Protein AF-A0A8K0JYG8-F1 (afdb_monomer)

Radius of gyration: 37.93 Å; Cα contacts (8 Å, |Δi|>4): 1061; chains: 1; bounding box: 87×97×103 Å

Nearest PDB structures (foldseek):
  8j07-assembly1_k9  TM=6.040E-01  e=5.364E-41  Homo sapiens
  8glv-assembly1_Mm  TM=6.211E-01  e=2.912E-38  Chlamydomonas reinhardtii
  8glv-assembly1_Kg  TM=6.007E-01  e=2.083E-37  Chlamydomonas reinhardtii
  8glv-assembly1_Co  TM=6.005E-01  e=2.002E-36  Chlamydomonas reinhardtii
  8j07-assembly1_g6  TM=5.928E-01  e=3.025E-34  Homo sapiens

Solvent-accessible surface area (backbone atoms only — not comparable to full-atom values): 57671 Å² total; per-residue (Å²): 107,70,72,56,52,54,50,32,30,58,68,30,38,74,46,74,40,72,54,57,40,62,57,55,68,72,56,52,59,55,47,35,57,55,52,50,50,52,52,51,24,58,76,68,69,42,63,48,39,79,54,93,93,36,83,38,61,38,38,85,68,37,42,83,45,75,42,68,79,74,58,86,74,69,56,55,88,39,46,80,75,54,70,78,46,53,72,78,52,85,89,79,89,85,86,76,81,73,54,65,86,75,38,68,74,61,46,60,53,45,54,46,49,73,70,73,43,80,93,57,93,84,68,63,77,49,70,57,51,52,51,51,36,53,50,43,29,54,52,52,51,52,51,41,49,74,70,64,52,66,82,77,97,80,78,95,67,92,65,76,50,75,68,55,47,44,51,51,29,46,48,68,76,44,54,46,56,46,51,79,71,44,43,57,54,48,53,52,54,49,47,72,72,47,86,61,79,87,71,82,66,62,78,61,82,72,88,40,76,64,32,52,51,52,43,52,52,50,35,59,74,73,57,55,74,93,58,93,86,72,60,77,83,63,63,100,59,58,73,48,80,44,80,43,51,71,40,42,49,57,67,49,56,37,64,25,44,64,45,87,84,83,66,46,80,45,78,9,50,55,46,49,48,49,49,55,61,62,71,47,61,84,79,45,30,40,38,40,36,36,50,36,74,55,45,51,82,63,57,60,72,42,48,48,38,51,38,98,73,26,30,45,74,47,93,90,69,53,71,50,70,60,64,92,45,55,46,82,44,78,48,55,92,62,61,90,57,45,23,66,72,59,56,55,50,51,90,62,74,62,84,55,75,89,76,59,58,67,65,59,60,50,52,34,58,52,71,78,51,89,80,53,77,66,52,56,55,49,40,72,71,44,48,58,60,54,51,53,44,44,70,75,74,46,47,54,55,61,56,86,44,73,46,71,67,32,52,50,50,40,26,50,64,56,52,65,89,62,68,95,44,75,56,56,46,52,52,23,46,48,54,25,53,40,25,45,30,28,75,72,40,31,53,52,52,47,54,66,52,41,75,51,46,57,55,38,55,58,45,52,70,61,72,64,81,79,47,75,65,59,54,52,48,43,69,68,42,48,55,55,50,52,49,42,45,73,75,73,41,56,52,76,65,69,87,86,64,38,70,65,53,44,49,49,40,26,50,65,46,56,68,68,79,65,85,47,73,67,53,48,45,51,20,45,42,56,20,49,28,69,47,32,40,74,72,44,25,53,54,47,44,53,51,51,31,57,79,70,71,56,80,84,76,86,88,81,87,81,90,83,84,82,87,90,70,61,79,47,91,88,75,79,55,76,61,86,85,87,65,74,92,75,53,69,77,74,54,18,41,78,44,79,51,99,90,41,42,29,38,33,50,67,91,49,88,66,40,72,48,57,40,78,45,63,80,74,64,76,54,48,100,84,61,49,41,42,69,58,42,32,51,42,38,40,72,76,65,37,33,49,70,46,98,86,60,45,65,35,36,54,47,55,70,45,83,46,76,38,72,87,67,52,86,82,50,35,80,68,57,76,70,57,57,67,53,54,40,76,52,86,66,75,72,86,79,84,80,50,72,70,57,49,50,47,54,52,50,57,56,48,49,50,60,52,56,66,48,55,69,78,50,57,83,60,72,85,47,101,53,52,69,64,51,50,52,51,51,51,50,54,51,50,51,51,52,50,53,51,48,40,63,70,53,47,69,74,49,86,49,69,69,57,38,51,50,51,54,48,52,53,29,51,50,31,35,75,79,66,71,44,53,62,55,70,65,71,46,64,61,53,45,64,35,67,55,58,69,60,35,63,71,40,61,64,58,76,50,97,83,20,66,70,67,40,85,39,46,51,70,63,46,52,52,53,51,53,52,27,46,58,53,41,40,72,80,44,78,74,77,86,73,81,92,46,75,66,52,58,53,48,28,43,57,50,40,48,43,58,40,32,60,42,28,59,50,76,61,72,69,71,87,88,73,49,65,71,56,30,51,54,38,36,29,54,42,50,68,36,48,78,44,68,59,48,65,52,68,75,48,28,52,49,45,50,51,52,52,48,44,40,10,31,70,71,39,35,42,33,36,41,53,42,43,56,83,46,53,85,46,74,66,55,52,52,42,53,53,29,36,78,73,71,47,46,49,90,81,69,70,52,72,69,58,48,52,55,54,32,60,73,44,48,65,59,41,59,74,68,67,55,90,69,55,56,63,58,48,35,32,53,40,21,45,50,23,44,26,48,34,45,36,47,83,131

InterPro domains:
  IPR011704 ATPase, dynein-related, AAA domain [PF07728] (245-345)
  IPR024317 Dynein heavy chain, AAA module D4 [PF12780] (830-968)
  IPR026983 Dynein heavy chain [PTHR45703] (1-229)
  IPR027417 P-loop containing nucleoside triphosphate hydrolase [G3DSA:3.40.50.300] (1-95)
  IPR027417 P-loop containing nucleoside triphosphate hydrolase [G3DSA:3.40.50.300] (209-427)
  IPR027417 P-loop containing nucleoside triphosphate hydrolase [G3DSA:3.40.50.300] (585-686)
  IPR027417 P-loop containing nucleoside triphosphate hydrolase [G3DSA:3.40.50.300] (850-970)
  IPR027417 P-loop containing nucleoside triphosphate hydrolase [SSF52540] (2-139)
  IPR027417 P-loop containing nucleoside triphosphate hydrolase [SSF52540] (238-392)
  IPR035699 Dynein heavy chain, hydrolytic ATP-binding dynein motor region [PF12774] (1-225)
  IPR043157 Dynein heavy chain, AAA1 domain, small subdomain [G3DSA:1.10.8.710] (96-201)
  IPR049400 Cytoplasmic dynein 2 heavy chain 1, AAA+ ATPase domain [PF21264] (359-448)
  IPR049400 Cytoplasmic dynein 2 heavy chain 1, AAA+ ATPase domain [PF21264] (454-547)

Secondary structure (DSSP, 8-state):
-HHHHHHHHHHT-EEEETTGGGS-HHHHHHHHHHHHHHHHHHHTT-SEEEETTEEEE--TT-EEEE--PPSSSS--SPPPPPHHHHTTS---------HHHH-TTHHHHHHHHHHHS---TT---SHHHHHHHHHHHHHHHHHHHHTT-SS--SS---PPPHHHHHHHHHHHHHGGGS-HHHHHHHHHHHHHHS-S------S---S-HHHHHHHHHHHHHHTPPP-TT---S-SSS-EEEEEE-TTSS-HHHHH-EE-TTT--EE--HHHHHHHHHHHS-TTSEEEEEEES---HHHHGGGHHHHSTT-EEE-TTS-EEE--TTEEEEEE-S--TTS-HHHHTTS------GGG--HHHHHHHHHHTSS--HHHHHHIIIIIHHHHHHHHHH--BSSTT---HHHHHHHHHHHTTT---SHHHHHHHHHHHHHTTB-HHHHHHHHHHHHHHHHHHHHHHHHHTTT-HHHHHHIIIIIHHHHHHHHHT--BSS-TTSHHHHHHHHHHHHHTTT--SHHHHHHHHHHHTGGGB-HHHHHHHHHHHHHHHT----S--------S--EEPTTT--EE-----SS-HHHHEEEEEETTEEEEEESS-S-EEEEES-GGGSPP-TTS--HHHHHHHHHHHHSEEE-TTS-EEEE-SEEEEE-----TTTGGG----HHHHHHS-----PPPPHHHHHHHHHHHHHHHHHHHGGGGGGGGGSTTHHHHHHHHHHHHHHHHHHHHHHHTGGG--SHHHHHHHHHHHHHHHHHHHS-TTHHHHTTTEEEEE-HHHHTT-TT---TT-SPEEEEEHHHHHHHHHHHHHHHHHHS--------HHHHHHHHHHHHHHTSTT--EE----TTS-HHHHHHHHHHHHT-EEE-PPSSHHHHHHHHHHHHHIIIII---EEEEEEGGG--SHHHHHHHHHHHHHS--TTSS-HHHHHHHHHHHHHHHHHTT--S-HHHHHHHHHHHHEEEEEE---

Sequence (984 aa):
MERIFVGLVKCGAWGCFDEFNRLKEVTMSSVSTQIQLIQASLRSGKGSVRLMDQEIHLDHNCGIFITMNPAGKGYGDRRQLPNNLKQLFRPVVMSQPDNNLIAEQVKNLYSSFSKILTKQQHYDWGLRALKTVLHGCGASLKEVSRKGKLHKVENGGTVLSEEEVARNSLKLHTLSKLTPEDCTRFESLINDIFSIPDTNIEINEIHDAVLADVIRRSFESIGLIENERQSLAASGKNIKVHTINPKAMPRTSLLGNVDPETREWSDGILTLTAQQVYAEPPDVWSWLILDGDIDPEWIECLNSVLDDNRLLTLPSGWRIQFGQNVNFIFETHDLCKASPATISRIGVILLSEADVEAKVVINSWMKNKSNSRLLAHLIDDYLYKAVEWVANEGEVAVGKAAQTVALLQSVLVHLEDGVDSKAQFAVALIRGLGSNLSVSSRENFAKQADVEAKVVINSWMKNKSNSRLLAHLIDDYLYKAVEWVANEGEVAVGKAAQTVALLQSVLVHLEDGVDSKAQFAVALIRGLGSNLSVSSRENFAKQVLEWMGEGLSQSIDLNNLSLRCYYNSERGIIDVHRTERRRAEEVCMAISNNTGRVYQPKNAENLILFFKNIHLVKPDKWGTNMLISFLEQLIAYHGFHDDNLEWIGLDKVQIIGTMSLSPSEAQKIMLSSRFLASVRIFSMSYTDKEQLTTIYNTSMSYIVGEWIPKFQHLKTSGKIPMLVESMIKIYLEVLVYEACCIFRDKLVKEEDQSKFDNIIRQIMETDWKMADILDYLKGTFYVTDGNEAAQHKRELPPSGLPLFRLHHKDWLESVKKAILQYEKENESLGLIIIPELVQTVAKVERILTTPGGSLLLIGRSGYGRRSAIKIASSRQGARLICPSTGLRRFSKDLKWSMQLAGVEGEQVYLLVEDHHIEDESALDMVLSVLSAGEVPGLHTSEELDSIGSSLRDFARQEDFPGSLMSYFIGSMCLYFDDFLLGKI

Mean predicted aligned error: 16.53 Å

Structure (mmCIF, N/CA/C/O backbone):
data_AF-A0A8K0JYG8-F1
#
_entry.id   AF-A0A8K0JYG8-F1
#
loop_
_atom_site.group_PDB
_atom_site.id
_atom_site.type_symbol
_atom_site.label_atom_id
_atom_site.label_alt_id
_atom_site.label_comp_id
_atom_site.label_asym_id
_atom_site.label_entity_id
_atom_site.label_seq_id
_atom_site.pdbx_PDB_ins_code
_atom_site.Cartn_x
_atom_site.Cartn_y
_atom_site.Cartn_z
_atom_site.occupancy
_atom_site.B_iso_or_equiv
_atom_site.auth_seq_id
_atom_site.auth_comp_id
_atom_site.auth_asym_id
_atom_site.auth_atom_id
_atom_site.pdbx_PDB_model_num
ATOM 1 N N . MET A 1 1 ? 3.966 -23.677 -24.228 1.00 79.19 1 MET A N 1
ATOM 2 C CA . MET A 1 1 ? 5.239 -24.367 -24.546 1.00 79.19 1 MET A CA 1
ATOM 3 C C . MET A 1 1 ? 5.063 -25.473 -25.574 1.00 79.19 1 MET A C 1
ATOM 5 O O . MET A 1 1 ? 5.699 -25.384 -26.610 1.00 79.19 1 MET A O 1
ATOM 9 N N . GLU A 1 2 ? 4.177 -26.453 -25.365 1.00 82.19 2 GLU A N 1
ATOM 10 C CA . GLU A 1 2 ? 3.973 -27.557 -26.328 1.00 82.19 2 GLU A CA 1
ATOM 11 C C . GLU A 1 2 ? 3.729 -27.090 -27.769 1.00 82.19 2 GLU A C 1
ATOM 13 O O . GLU A 1 2 ? 4.468 -27.487 -28.663 1.00 82.19 2 GLU A O 1
ATOM 18 N N . ARG A 1 3 ? 2.788 -26.158 -27.990 1.00 85.25 3 ARG A N 1
ATOM 19 C CA . ARG A 1 3 ? 2.532 -25.560 -29.318 1.00 85.25 3 ARG A CA 1
ATOM 20 C C . ARG A 1 3 ? 3.783 -24.938 -29.961 1.00 85.25 3 ARG A C 1
ATOM 22 O O . ARG A 1 3 ? 3.956 -25.035 -31.172 1.00 85.25 3 ARG A O 1
ATOM 29 N N . ILE A 1 4 ? 4.669 -24.340 -29.160 1.00 88.12 4 ILE A N 1
ATOM 30 C CA . ILE A 1 4 ? 5.919 -23.728 -29.640 1.00 88.12 4 ILE A CA 1
ATOM 31 C C . ILE A 1 4 ? 6.881 -24.816 -30.123 1.00 88.12 4 ILE A C 1
ATOM 33 O O . ILE A 1 4 ? 7.446 -24.685 -31.205 1.00 88.12 4 ILE A O 1
ATOM 37 N N . PHE A 1 5 ? 7.033 -25.914 -29.374 1.00 89.88 5 PHE A N 1
ATOM 38 C CA . PHE A 1 5 ? 7.868 -27.035 -29.814 1.00 89.88 5 PHE A CA 1
ATOM 39 C C . PHE A 1 5 ? 7.325 -27.706 -31.069 1.00 89.88 5 PHE A C 1
ATOM 41 O O . PHE A 1 5 ? 8.106 -28.011 -31.963 1.00 89.88 5 PHE A O 1
ATOM 48 N N . VAL A 1 6 ? 6.003 -27.868 -31.179 1.00 89.12 6 VAL A N 1
ATOM 49 C CA . VAL A 1 6 ? 5.371 -28.365 -32.407 1.00 89.12 6 VAL A CA 1
ATOM 50 C C . VAL A 1 6 ? 5.734 -27.488 -33.606 1.00 89.12 6 VAL A C 1
ATOM 52 O O . VAL A 1 6 ? 6.123 -28.016 -34.645 1.00 89.12 6 VAL A O 1
ATOM 55 N N . GLY A 1 7 ? 5.648 -26.163 -33.461 1.00 89.00 7 GLY A N 1
ATOM 56 C CA . GLY A 1 7 ? 6.053 -25.225 -34.509 1.00 89.00 7 GLY A CA 1
ATOM 57 C C . GLY A 1 7 ? 7.536 -25.348 -34.872 1.00 89.00 7 GLY A C 1
ATOM 58 O O . GLY A 1 7 ? 7.866 -25.497 -36.043 1.00 89.00 7 GLY A O 1
ATOM 59 N N . LEU A 1 8 ? 8.429 -25.357 -33.877 1.00 90.56 8 LEU A N 1
ATOM 60 C CA . LEU A 1 8 ? 9.880 -25.473 -34.089 1.00 90.56 8 LEU A CA 1
ATOM 61 C C . LEU A 1 8 ? 10.266 -26.766 -34.816 1.00 90.56 8 LEU A C 1
ATOM 63 O O . LEU A 1 8 ? 11.062 -26.735 -35.752 1.00 90.56 8 LEU A O 1
ATOM 67 N N . VAL A 1 9 ? 9.677 -27.885 -34.394 1.00 91.62 9 VAL A N 1
ATOM 68 C CA . VAL A 1 9 ? 9.925 -29.220 -34.947 1.00 91.62 9 VAL A CA 1
ATOM 69 C C . VAL A 1 9 ? 9.425 -29.337 -36.386 1.00 91.62 9 VAL A C 1
ATOM 71 O O . VAL A 1 9 ? 10.130 -29.893 -37.225 1.00 91.62 9 VAL A O 1
ATOM 74 N N . LYS A 1 10 ? 8.242 -28.788 -36.689 1.00 90.31 10 LYS A N 1
ATOM 75 C CA . LYS A 1 10 ? 7.689 -28.789 -38.051 1.00 90.31 10 LYS A CA 1
ATOM 76 C C . LYS A 1 10 ? 8.485 -27.903 -39.005 1.00 90.31 10 LYS A C 1
ATOM 78 O O . LYS A 1 10 ? 8.633 -28.259 -40.166 1.00 90.31 10 LYS A O 1
ATOM 83 N N . CYS A 1 11 ? 8.956 -26.751 -38.528 1.00 92.00 11 CYS A N 1
ATOM 84 C CA . CYS A 1 11 ? 9.662 -25.774 -39.355 1.00 92.00 11 CYS A CA 1
ATOM 85 C C . CYS A 1 11 ? 11.168 -26.050 -39.500 1.00 92.00 11 CYS A C 1
ATOM 87 O O . CYS A 1 11 ? 11.816 -25.360 -40.280 1.00 92.00 11 CYS A O 1
ATOM 89 N N . GLY A 1 12 ? 11.750 -26.964 -38.714 1.00 90.75 12 GLY A N 1
ATOM 90 C CA . GLY A 1 12 ? 13.203 -27.186 -38.699 1.00 90.75 12 GLY A CA 1
ATOM 91 C C . GLY A 1 12 ? 14.009 -26.013 -38.133 1.00 90.75 12 GLY A C 1
ATOM 92 O O . GLY A 1 12 ? 15.202 -25.893 -38.397 1.00 90.75 12 GLY A O 1
ATOM 93 N N . ALA A 1 13 ? 13.374 -25.131 -37.358 1.00 92.75 13 ALA A N 1
ATOM 94 C CA . ALA A 1 13 ? 14.002 -23.920 -36.840 1.00 92.75 13 ALA A CA 1
ATOM 95 C C . ALA A 1 13 ? 14.787 -24.174 -35.542 1.00 92.75 13 ALA A C 1
ATOM 97 O O . ALA A 1 13 ? 14.551 -25.142 -34.812 1.00 92.75 13 ALA A O 1
ATOM 98 N N . TRP A 1 14 ? 15.707 -23.261 -35.224 1.00 93.94 14 TRP A N 1
ATOM 99 C CA . TRP A 1 14 ? 16.428 -23.257 -33.952 1.00 93.94 14 TRP A CA 1
ATOM 100 C C . TRP A 1 14 ? 15.733 -22.339 -32.949 1.00 93.94 14 TRP A C 1
ATOM 102 O O . TRP A 1 14 ? 15.619 -21.132 -33.156 1.00 93.94 14 TRP A O 1
ATOM 112 N N . GLY A 1 15 ? 15.263 -22.918 -31.847 1.00 90.25 15 GLY A N 1
ATOM 113 C CA . GLY A 1 15 ? 14.674 -22.186 -30.735 1.00 90.25 15 GLY A CA 1
ATOM 114 C C . GLY A 1 15 ? 15.718 -21.898 -29.665 1.00 90.25 15 GLY A C 1
ATOM 115 O O . GLY A 1 15 ? 16.127 -22.817 -28.961 1.00 90.25 15 GLY A O 1
ATOM 116 N N . CYS A 1 16 ? 16.122 -20.635 -29.523 1.00 90.44 16 CYS A N 1
ATOM 117 C CA . CYS A 1 16 ? 16.884 -20.168 -28.366 1.00 90.44 16 CYS A CA 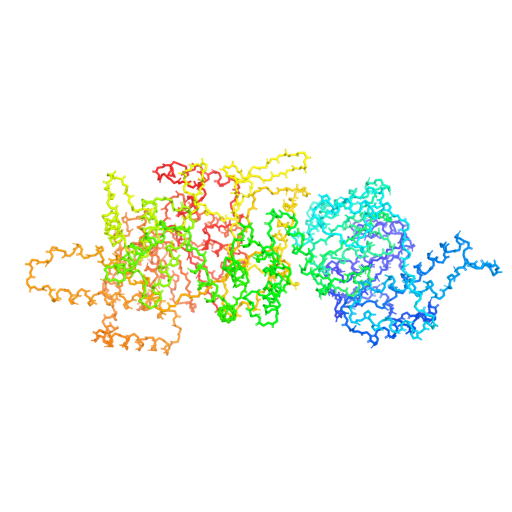1
ATOM 118 C C . CYS A 1 16 ? 15.918 -19.559 -27.346 1.00 90.44 16 CYS A C 1
ATOM 120 O O . CYS A 1 16 ? 15.274 -18.548 -27.629 1.00 90.44 16 CYS A O 1
ATOM 122 N N . PHE A 1 17 ? 15.781 -20.199 -26.187 1.00 88.56 17 PHE A N 1
ATOM 123 C CA . PHE A 1 17 ? 14.917 -19.731 -25.110 1.00 88.56 17 PHE A CA 1
ATOM 124 C C . PHE A 1 17 ? 15.749 -19.007 -24.058 1.00 88.56 17 PHE A C 1
ATOM 126 O O . PHE A 1 17 ? 16.512 -19.641 -23.320 1.00 88.56 17 PHE A O 1
ATOM 133 N N . ASP A 1 18 ? 15.582 -17.688 -23.997 1.00 85.31 18 ASP A N 1
ATOM 134 C CA . ASP A 1 18 ? 16.281 -16.860 -23.024 1.00 85.31 18 ASP A CA 1
ATOM 135 C C . ASP A 1 18 ? 15.633 -16.918 -21.638 1.00 85.31 18 ASP A C 1
ATOM 137 O O . ASP A 1 18 ? 14.426 -17.102 -21.495 1.00 85.31 18 ASP A O 1
ATOM 141 N N . GLU A 1 19 ? 16.471 -16.811 -20.610 1.00 82.31 19 GLU A N 1
ATOM 142 C CA . GLU A 1 19 ? 16.102 -16.847 -19.190 1.00 82.31 19 GLU A CA 1
ATOM 143 C C . GLU A 1 19 ? 15.220 -18.038 -18.773 1.00 82.31 19 GLU A C 1
ATOM 145 O O . GLU A 1 19 ? 14.314 -17.920 -17.944 1.00 82.31 19 GLU A O 1
ATOM 150 N N . PHE A 1 20 ? 15.523 -19.227 -19.303 1.00 86.75 20 PHE A N 1
ATOM 151 C CA . PHE A 1 20 ? 14.691 -20.427 -19.142 1.00 86.75 20 PHE A CA 1
ATOM 152 C C . PHE A 1 20 ? 14.408 -20.812 -17.672 1.00 86.75 20 PHE A C 1
ATOM 154 O O . PHE A 1 20 ? 13.382 -21.418 -17.361 1.00 86.75 20 PHE A O 1
ATOM 161 N N . ASN A 1 21 ? 15.289 -20.435 -16.740 1.00 83.00 21 ASN A N 1
ATOM 162 C CA . ASN A 1 21 ? 15.151 -20.723 -15.309 1.00 83.00 21 ASN A CA 1
ATOM 163 C C . ASN A 1 21 ? 14.165 -19.822 -14.542 1.00 83.00 21 ASN A C 1
ATOM 165 O O . ASN A 1 21 ? 14.088 -19.918 -13.315 1.00 83.00 21 ASN A O 1
ATOM 169 N N . ARG A 1 22 ? 13.406 -18.967 -15.234 1.00 80.19 22 ARG A N 1
ATOM 170 C CA . ARG A 1 22 ? 12.299 -18.190 -14.648 1.00 80.19 22 ARG A CA 1
ATOM 171 C C . ARG A 1 22 ? 10.953 -18.919 -14.701 1.00 80.19 22 ARG A C 1
ATOM 173 O O . ARG A 1 22 ? 9.989 -18.497 -14.067 1.00 80.19 22 ARG A O 1
ATOM 180 N N . LEU A 1 23 ? 10.866 -20.025 -15.442 1.00 83.56 23 LEU A N 1
ATOM 181 C CA . LEU A 1 23 ? 9.647 -20.827 -15.527 1.00 83.56 23 LEU A CA 1
ATOM 182 C C . LEU A 1 23 ? 9.308 -21.501 -14.187 1.00 83.56 23 LEU A C 1
ATOM 184 O O . LEU A 1 23 ? 10.186 -21.830 -13.387 1.00 83.56 23 LEU A O 1
ATOM 188 N N . LYS A 1 24 ? 8.012 -21.759 -13.958 1.00 83.38 24 LYS A N 1
ATOM 189 C CA . LYS A 1 24 ? 7.557 -22.536 -12.796 1.00 83.38 24 LYS A CA 1
ATOM 190 C C . LYS A 1 24 ? 8.160 -23.943 -12.843 1.00 83.38 24 LYS A C 1
ATOM 192 O O . LYS A 1 24 ? 8.264 -24.547 -13.908 1.00 83.38 24 LYS A O 1
ATOM 197 N N . GLU A 1 25 ? 8.500 -24.490 -11.681 1.00 82.81 25 GLU A N 1
ATOM 198 C CA . GLU A 1 25 ? 9.160 -25.800 -11.574 1.00 82.81 25 GLU A CA 1
ATOM 199 C C . GLU A 1 25 ? 8.322 -26.928 -12.186 1.00 82.81 25 GLU A C 1
ATOM 201 O O . GLU A 1 25 ? 8.830 -27.719 -12.978 1.00 82.81 25 GLU A O 1
ATOM 206 N N . VAL A 1 26 ? 7.013 -26.926 -11.921 1.00 83.75 26 VAL A N 1
ATOM 207 C CA . VAL A 1 26 ? 6.056 -27.867 -12.525 1.00 83.75 26 VAL A CA 1
ATOM 208 C C . VAL A 1 26 ? 6.084 -27.779 -14.056 1.00 83.75 26 VAL A C 1
ATOM 210 O O . VAL A 1 26 ? 6.116 -28.797 -14.745 1.00 83.75 26 VAL A O 1
ATOM 213 N N . THR A 1 27 ? 6.147 -26.561 -14.603 1.00 85.19 27 THR A N 1
ATOM 214 C CA . THR A 1 27 ? 6.233 -26.333 -16.051 1.00 85.19 27 THR A CA 1
ATOM 215 C C . THR A 1 27 ? 7.555 -26.843 -16.622 1.00 85.19 27 THR A C 1
ATOM 217 O O . THR A 1 27 ? 7.543 -27.497 -17.661 1.00 85.19 27 THR A O 1
ATOM 220 N N . MET A 1 28 ? 8.685 -26.607 -15.947 1.00 85.50 28 MET A N 1
ATOM 221 C CA . MET A 1 28 ? 9.994 -27.115 -16.381 1.00 85.50 28 MET A CA 1
ATOM 222 C C . MET A 1 28 ? 10.036 -28.649 -16.415 1.00 85.50 28 MET A C 1
ATOM 224 O O . MET A 1 28 ? 10.562 -29.223 -17.368 1.00 85.50 28 MET A O 1
ATOM 228 N N . SER A 1 29 ? 9.437 -29.307 -15.422 1.00 85.31 29 SER A N 1
ATOM 229 C CA . SER A 1 29 ? 9.334 -30.772 -15.352 1.00 85.31 29 SER A CA 1
ATOM 230 C C . SER A 1 29 ? 8.420 -31.356 -16.436 1.00 85.31 29 SER A C 1
ATOM 232 O O . SER A 1 29 ? 8.707 -32.409 -17.001 1.00 85.31 29 SER A O 1
ATOM 234 N N . SER A 1 30 ? 7.341 -30.661 -16.803 1.00 85.25 30 SER A N 1
ATOM 235 C CA . SER A 1 30 ? 6.526 -31.064 -17.957 1.00 85.25 30 SER A CA 1
ATOM 236 C C . SER A 1 30 ? 7.305 -30.917 -19.270 1.00 85.25 30 SER A C 1
ATOM 238 O O . SER A 1 30 ? 7.294 -31.811 -20.116 1.00 85.25 30 SER A O 1
ATOM 240 N N . VAL A 1 31 ? 8.022 -29.801 -19.429 1.00 88.12 31 VAL A N 1
ATOM 241 C CA . VAL A 1 31 ? 8.816 -29.500 -20.628 1.00 88.12 31 VAL A CA 1
ATOM 242 C C . VAL A 1 31 ? 9.982 -30.480 -20.805 1.00 88.12 31 VAL A C 1
ATOM 244 O O . VAL A 1 31 ? 10.291 -30.842 -21.940 1.00 88.12 31 VAL A O 1
ATOM 247 N N . SER A 1 32 ? 10.593 -30.983 -19.724 1.00 88.81 32 SER A N 1
ATOM 248 C CA . SER A 1 32 ? 11.673 -31.976 -19.837 1.00 88.81 32 SER A CA 1
ATOM 249 C C . SER A 1 32 ? 11.225 -33.244 -20.558 1.00 88.81 32 SER A C 1
ATOM 251 O O . SER A 1 32 ? 11.950 -33.750 -21.410 1.00 88.81 32 SER A O 1
ATOM 253 N N . THR A 1 33 ? 10.006 -33.711 -20.281 1.00 87.75 33 THR A N 1
ATOM 254 C CA . THR A 1 33 ? 9.437 -34.900 -20.932 1.00 87.75 33 THR A CA 1
ATOM 255 C C . THR A 1 33 ? 9.283 -34.684 -22.439 1.00 87.75 33 THR A C 1
ATOM 257 O O . THR A 1 33 ? 9.639 -35.547 -23.238 1.00 87.75 33 THR A O 1
ATOM 260 N N . GLN A 1 34 ? 8.826 -33.498 -22.848 1.00 89.19 34 GLN A N 1
ATOM 261 C CA . GLN A 1 34 ? 8.652 -33.147 -24.262 1.00 89.19 34 GLN A CA 1
ATOM 262 C C . GLN A 1 34 ? 9.996 -33.062 -24.995 1.00 89.19 34 GLN A C 1
ATOM 264 O O . GLN A 1 34 ? 10.155 -33.641 -26.070 1.00 89.19 34 GLN A O 1
ATOM 269 N N . ILE A 1 35 ? 10.988 -32.390 -24.400 1.00 91.75 35 ILE A N 1
ATOM 270 C CA . ILE A 1 35 ? 12.334 -32.271 -24.980 1.00 91.75 35 ILE A CA 1
ATOM 271 C C . ILE A 1 35 ? 12.979 -33.653 -25.118 1.00 91.75 35 ILE A C 1
ATOM 273 O O . ILE A 1 35 ? 13.594 -33.943 -26.143 1.00 91.75 35 ILE A O 1
ATOM 277 N N . GLN A 1 36 ? 12.805 -34.531 -24.127 1.00 91.75 36 GLN A N 1
ATOM 278 C CA . GLN A 1 36 ? 13.330 -35.892 -24.171 1.00 91.75 36 GLN A CA 1
ATOM 279 C C . GLN A 1 36 ? 12.746 -36.702 -25.339 1.00 91.75 36 GLN A C 1
ATOM 281 O O . GLN A 1 36 ? 13.500 -37.386 -26.032 1.00 91.75 36 GLN A O 1
ATOM 286 N N . LEU A 1 37 ? 11.437 -36.597 -25.602 1.00 90.25 37 LEU A N 1
ATOM 287 C CA . LEU A 1 37 ? 10.786 -37.259 -26.743 1.00 90.25 37 LEU A CA 1
ATOM 288 C C . LEU A 1 37 ? 11.326 -36.758 -28.090 1.00 90.25 37 LEU A C 1
ATOM 290 O O . LEU A 1 37 ? 11.603 -37.563 -28.985 1.00 90.25 37 LEU A O 1
ATOM 294 N N . ILE A 1 38 ? 11.527 -35.444 -28.219 1.00 91.19 38 ILE A N 1
ATOM 295 C CA . ILE A 1 38 ? 12.098 -34.825 -29.424 1.00 91.19 38 ILE A CA 1
ATOM 296 C C . ILE A 1 38 ? 13.540 -35.308 -29.629 1.00 91.19 38 ILE A C 1
ATOM 298 O O . ILE A 1 38 ? 13.877 -35.813 -30.698 1.00 91.19 38 ILE A O 1
ATOM 302 N N . GLN A 1 39 ? 14.380 -35.248 -28.591 1.00 91.44 39 GLN A N 1
ATOM 303 C CA . GLN A 1 39 ? 15.769 -35.709 -28.662 1.00 91.44 39 GLN A CA 1
ATOM 304 C C . GLN A 1 39 ? 15.879 -37.207 -28.976 1.00 91.44 39 GLN A C 1
ATOM 306 O O . GLN A 1 39 ? 16.746 -37.603 -29.754 1.00 91.44 39 GLN A O 1
ATOM 311 N N . ALA A 1 40 ? 15.019 -38.050 -28.399 1.00 90.69 40 ALA A N 1
ATOM 312 C CA . ALA A 1 40 ? 15.001 -39.485 -28.681 1.00 90.69 40 ALA A CA 1
ATOM 313 C C . ALA A 1 40 ? 14.620 -39.777 -30.142 1.00 90.69 40 ALA A C 1
ATOM 315 O O . ALA A 1 40 ? 15.223 -40.642 -30.783 1.00 90.69 40 ALA A O 1
ATOM 316 N N . SER A 1 41 ? 13.659 -39.030 -30.688 1.00 90.31 41 SER A N 1
ATOM 317 C CA . SER A 1 41 ? 13.226 -39.161 -32.086 1.00 90.31 41 SER A CA 1
ATOM 318 C C . SER A 1 41 ? 14.315 -38.688 -33.058 1.00 90.31 41 SER A C 1
ATOM 320 O O . SER A 1 41 ? 14.621 -39.399 -34.014 1.00 90.31 41 SER A O 1
ATOM 322 N N . LEU A 1 42 ? 15.006 -37.582 -32.744 1.00 90.00 42 LEU A N 1
ATOM 323 C CA . LEU A 1 42 ? 16.165 -37.104 -33.510 1.00 90.00 42 LEU A CA 1
ATOM 324 C C . LEU A 1 42 ? 17.328 -38.109 -33.491 1.00 90.00 42 LEU A C 1
ATOM 326 O O . LEU A 1 42 ? 17.894 -38.406 -34.538 1.00 90.00 42 LEU A O 1
ATOM 330 N N . ARG A 1 43 ? 17.663 -38.684 -32.324 1.00 89.56 43 ARG A N 1
ATOM 331 C CA . ARG A 1 43 ? 18.745 -39.684 -32.194 1.00 89.56 43 ARG A CA 1
ATOM 332 C C . ARG A 1 43 ? 18.446 -40.992 -32.922 1.00 89.56 43 ARG A C 1
ATOM 334 O O . ARG A 1 43 ? 19.372 -41.648 -33.383 1.00 89.56 43 ARG A O 1
ATOM 341 N N . SER A 1 44 ? 17.176 -41.386 -32.987 1.00 88.50 44 SER A N 1
ATOM 342 C CA . SER A 1 44 ? 16.747 -42.608 -33.679 1.00 88.50 44 SER A CA 1
ATOM 343 C C . SER A 1 44 ? 16.505 -42.410 -35.178 1.00 88.50 44 SER A C 1
ATOM 345 O O . SER A 1 44 ? 16.187 -43.382 -35.857 1.00 88.50 44 SER A O 1
ATOM 347 N N . GLY A 1 45 ? 16.654 -41.185 -35.699 1.00 84.88 45 GLY A N 1
ATOM 348 C CA . GLY A 1 45 ? 16.419 -40.883 -37.112 1.00 84.88 45 GLY A CA 1
ATOM 349 C C . GLY A 1 45 ? 14.957 -41.047 -37.537 1.00 84.88 45 GLY A C 1
ATOM 350 O O . GLY A 1 45 ? 14.685 -41.287 -38.709 1.00 84.88 45 GLY A O 1
ATOM 351 N N . LYS A 1 46 ? 14.004 -40.958 -36.599 1.00 82.88 46 LYS A N 1
ATOM 352 C CA . LYS A 1 46 ? 12.572 -41.043 -36.914 1.00 82.88 46 LYS A CA 1
ATOM 353 C C . LYS A 1 46 ? 12.102 -39.739 -37.555 1.00 82.88 46 LYS A C 1
ATOM 355 O O . LYS A 1 46 ? 12.341 -38.678 -36.994 1.00 82.88 46 LYS A O 1
ATOM 360 N N . GLY A 1 47 ? 11.381 -39.825 -38.673 1.00 84.25 47 GLY A N 1
ATOM 361 C CA . GLY A 1 47 ? 10.776 -38.661 -39.345 1.00 84.25 47 GLY A CA 1
ATOM 362 C C . GLY A 1 47 ? 9.510 -38.118 -38.666 1.00 84.25 47 GLY A C 1
ATOM 363 O O . GLY A 1 47 ? 8.922 -37.146 -39.137 1.00 84.25 47 GLY A O 1
ATOM 364 N N . SER A 1 48 ? 9.064 -38.733 -37.567 1.00 87.81 48 SER A N 1
ATOM 365 C CA . SER A 1 48 ? 7.907 -38.294 -36.788 1.00 87.81 48 SER A CA 1
ATOM 366 C C . SER A 1 48 ? 8.159 -38.390 -35.282 1.00 87.81 48 SER A C 1
ATOM 368 O O . SER A 1 48 ? 8.916 -39.237 -34.799 1.00 87.81 48 SER A O 1
ATOM 370 N N . VAL A 1 49 ? 7.512 -37.505 -34.525 1.00 90.31 49 VAL A N 1
ATOM 371 C CA . VAL A 1 49 ? 7.486 -37.498 -33.059 1.00 90.31 49 VAL A CA 1
ATOM 372 C C . VAL A 1 49 ? 6.041 -37.381 -32.583 1.00 90.31 49 VAL A C 1
ATOM 374 O O . VAL A 1 49 ? 5.249 -36.632 -33.152 1.00 90.31 49 VAL A O 1
ATOM 377 N N . ARG A 1 50 ? 5.679 -38.114 -31.526 1.00 87.50 50 ARG A N 1
ATOM 378 C CA . ARG A 1 50 ? 4.355 -37.997 -30.906 1.00 87.50 50 ARG A CA 1
ATOM 379 C C . ARG A 1 50 ? 4.384 -36.922 -29.819 1.00 87.50 50 ARG A C 1
ATOM 381 O O . ARG A 1 50 ? 5.028 -37.115 -28.790 1.00 87.50 50 ARG A O 1
ATOM 388 N N . LEU A 1 51 ? 3.686 -35.810 -30.042 1.00 84.12 51 LEU A N 1
ATOM 389 C CA . LEU A 1 51 ? 3.498 -34.712 -29.083 1.00 84.12 51 LEU A CA 1
ATOM 390 C C . LEU A 1 51 ? 2.007 -34.343 -29.048 1.00 84.12 51 LEU A C 1
ATOM 392 O O . LEU A 1 51 ? 1.360 -34.346 -30.088 1.00 84.12 51 LEU A O 1
ATOM 396 N N . MET A 1 52 ? 1.450 -34.020 -27.875 1.00 72.81 52 MET A N 1
ATOM 397 C CA . MET A 1 52 ? 0.008 -33.732 -27.700 1.00 72.81 52 MET A CA 1
ATOM 398 C C . MET A 1 52 ? -0.923 -34.868 -28.177 1.00 72.81 52 MET A C 1
ATOM 400 O O . MET A 1 52 ? -1.988 -34.606 -28.729 1.00 72.81 52 MET A O 1
ATOM 404 N N . ASP A 1 53 ? -0.489 -36.126 -28.042 1.00 78.56 53 ASP A N 1
ATOM 405 C CA . ASP A 1 53 ? -1.166 -37.301 -28.617 1.00 78.56 53 ASP A CA 1
ATOM 406 C C . ASP A 1 53 ? -1.364 -37.274 -30.142 1.00 78.56 53 ASP A C 1
ATOM 408 O O . ASP A 1 53 ? -2.072 -38.110 -30.699 1.00 78.56 53 ASP A O 1
ATOM 412 N N . GLN A 1 54 ? -0.666 -36.373 -30.833 1.00 83.12 54 GLN A N 1
ATOM 413 C CA . GLN A 1 54 ? -0.642 -36.268 -32.284 1.00 83.12 54 GLN A CA 1
ATOM 414 C C . GLN A 1 54 ? 0.728 -36.672 -32.821 1.00 83.12 54 GLN A C 1
ATOM 416 O O . GLN A 1 54 ? 1.764 -36.398 -32.213 1.00 83.12 54 GLN A O 1
ATOM 421 N N . GLU A 1 55 ? 0.739 -37.330 -33.977 1.00 88.69 55 GLU A N 1
ATOM 422 C CA . GLU A 1 55 ? 1.969 -37.628 -34.702 1.00 88.69 55 GLU A CA 1
ATOM 423 C C . GLU A 1 55 ? 2.359 -36.424 -35.567 1.00 88.69 55 GLU A C 1
ATOM 425 O O . GLU A 1 55 ? 1.575 -35.928 -36.376 1.00 88.69 55 GLU A O 1
ATOM 430 N N . ILE A 1 56 ? 3.567 -35.914 -35.346 1.00 90.31 56 ILE A N 1
ATOM 431 C CA . ILE A 1 56 ? 4.051 -34.664 -35.924 1.00 90.31 56 ILE A CA 1
ATOM 432 C C . ILE A 1 56 ? 5.311 -34.956 -36.720 1.00 90.31 56 ILE A C 1
ATOM 434 O O . ILE A 1 56 ? 6.235 -35.579 -36.202 1.00 90.31 56 ILE A O 1
ATOM 438 N N . HIS A 1 57 ? 5.356 -34.483 -37.966 1.00 90.56 57 HIS A N 1
ATOM 439 C CA . HIS A 1 57 ? 6.555 -34.555 -38.794 1.00 90.56 57 HIS A CA 1
ATOM 440 C C . HIS A 1 57 ? 7.719 -33.818 -38.117 1.00 90.56 57 HIS A C 1
ATOM 442 O O . HIS A 1 57 ? 7.586 -32.644 -37.762 1.00 90.56 57 HIS A O 1
ATOM 448 N N . LEU A 1 58 ? 8.837 -34.522 -37.942 1.00 90.75 58 LEU A N 1
ATOM 449 C CA . LEU A 1 58 ? 10.050 -34.025 -37.305 1.00 90.75 58 LEU A CA 1
ATOM 450 C C . LEU A 1 58 ? 11.074 -33.661 -38.375 1.00 90.75 58 LEU A C 1
ATOM 452 O O . LEU A 1 58 ? 11.598 -34.542 -39.052 1.00 90.75 58 LEU A O 1
ATOM 456 N N . ASP A 1 59 ? 11.396 -32.376 -38.493 1.00 91.06 59 ASP A N 1
ATOM 457 C CA . ASP A 1 59 ? 12.539 -31.950 -39.295 1.00 91.06 59 ASP A CA 1
ATOM 458 C C . ASP A 1 59 ? 13.845 -32.188 -38.516 1.00 91.06 59 ASP A C 1
ATOM 460 O O . ASP A 1 59 ? 14.013 -31.745 -37.373 1.00 91.06 59 ASP A O 1
ATOM 464 N N . HIS A 1 60 ? 14.787 -32.898 -39.137 1.00 89.25 60 HIS A N 1
ATOM 465 C CA . HIS A 1 60 ? 16.072 -33.241 -38.528 1.00 89.25 60 HIS A CA 1
ATOM 466 C C . HIS A 1 60 ? 16.984 -32.031 -38.270 1.00 89.25 60 HIS A C 1
ATOM 468 O O . HIS A 1 60 ? 17.918 -32.147 -37.479 1.00 89.25 60 HIS A O 1
ATOM 474 N N . ASN A 1 61 ? 16.710 -30.876 -38.883 1.00 91.06 61 ASN A N 1
ATOM 475 C CA . ASN A 1 61 ? 17.475 -29.644 -38.690 1.00 91.06 61 ASN A CA 1
ATOM 476 C C . ASN A 1 61 ? 17.041 -28.844 -37.453 1.00 91.06 61 ASN A C 1
ATOM 478 O O . ASN A 1 61 ? 17.681 -27.844 -37.116 1.00 91.06 61 ASN A O 1
ATOM 482 N N . CYS A 1 62 ? 15.970 -29.259 -36.765 1.00 91.75 62 CYS A N 1
ATOM 483 C CA . CYS A 1 62 ? 15.473 -28.540 -35.598 1.00 91.75 62 CYS A CA 1
ATOM 484 C C . CYS A 1 62 ? 16.479 -28.559 -34.428 1.00 91.75 62 CYS A C 1
ATOM 486 O O . CYS A 1 62 ? 17.205 -29.530 -34.203 1.00 91.75 62 CYS A O 1
ATOM 488 N N . GLY A 1 63 ? 16.514 -27.469 -33.658 1.00 91.44 63 GLY A N 1
ATOM 489 C CA . GLY A 1 63 ? 17.460 -27.292 -32.554 1.00 91.44 63 GLY A CA 1
ATOM 490 C C . GLY A 1 63 ? 16.831 -26.561 -31.373 1.00 91.44 63 GLY A C 1
ATOM 491 O O . GLY A 1 63 ? 16.035 -25.643 -31.558 1.00 91.44 63 GLY A O 1
ATOM 492 N N . ILE A 1 64 ? 17.183 -26.965 -30.149 1.00 92.75 64 ILE A N 1
ATOM 493 C CA . ILE A 1 64 ? 16.693 -26.343 -28.912 1.00 92.75 64 ILE A CA 1
ATOM 494 C C . ILE A 1 64 ? 17.891 -25.918 -28.067 1.00 92.75 64 ILE A C 1
ATOM 496 O O . ILE A 1 64 ? 18.701 -26.750 -27.659 1.00 92.75 64 ILE A O 1
ATOM 500 N N . PHE A 1 65 ? 17.958 -24.626 -27.767 1.00 93.69 65 PHE A N 1
ATOM 501 C CA . PHE A 1 65 ? 18.986 -24.005 -26.943 1.00 93.69 65 PHE A CA 1
ATOM 502 C C . PHE A 1 65 ? 18.328 -23.210 -25.820 1.00 93.69 65 PHE A C 1
ATOM 504 O O . PHE A 1 65 ? 17.238 -22.663 -25.989 1.00 93.69 65 PHE A O 1
ATOM 511 N N . ILE A 1 66 ? 18.991 -23.146 -24.670 1.00 91.88 66 ILE A N 1
ATOM 512 C CA . ILE A 1 66 ? 18.536 -22.360 -23.524 1.00 91.88 66 ILE A CA 1
ATOM 513 C C . ILE A 1 66 ? 19.679 -21.480 -23.030 1.00 91.88 66 ILE A C 1
ATOM 515 O O . ILE A 1 66 ? 20.824 -21.932 -22.957 1.00 91.88 66 ILE A O 1
ATOM 519 N N . THR A 1 67 ? 19.368 -20.243 -22.659 1.00 89.31 67 THR A N 1
ATOM 520 C CA . THR A 1 67 ? 20.297 -19.335 -21.979 1.00 89.31 67 THR A CA 1
ATOM 521 C C . THR A 1 67 ? 19.746 -18.984 -20.604 1.00 89.31 67 THR A C 1
ATOM 523 O O . THR A 1 67 ? 18.535 -18.904 -20.391 1.00 89.31 67 THR A O 1
ATOM 526 N N . MET A 1 68 ? 20.632 -18.859 -19.614 1.00 85.94 68 MET A N 1
ATOM 527 C CA . MET A 1 68 ? 20.239 -18.511 -18.251 1.00 85.94 68 MET A CA 1
ATOM 528 C C . MET A 1 68 ? 21.385 -17.944 -17.431 1.00 85.94 68 MET A C 1
ATOM 530 O O . MET A 1 68 ? 22.517 -18.417 -17.521 1.00 85.94 68 MET A O 1
ATOM 534 N N . ASN A 1 69 ? 21.056 -16.996 -16.554 1.00 81.62 69 ASN A N 1
ATOM 535 C CA . ASN A 1 69 ? 21.968 -16.557 -15.503 1.00 81.62 69 ASN A CA 1
ATOM 536 C C . ASN A 1 69 ? 21.833 -17.472 -14.274 1.00 81.62 69 ASN A C 1
ATOM 538 O O . ASN A 1 69 ? 20.733 -17.964 -13.992 1.00 81.62 69 ASN A O 1
ATOM 542 N N . PRO A 1 70 ? 22.924 -17.709 -13.526 1.00 76.31 70 PRO A N 1
ATOM 543 C CA . PRO A 1 70 ? 22.916 -18.582 -12.357 1.00 76.31 70 PRO A CA 1
ATOM 544 C C . PRO A 1 70 ? 22.005 -18.051 -11.238 1.00 76.31 70 PRO A C 1
ATOM 546 O O . PRO A 1 70 ? 21.924 -16.846 -11.000 1.00 76.31 70 PRO A O 1
ATOM 549 N N . ALA A 1 71 ? 21.352 -18.966 -10.517 1.00 71.56 71 ALA A N 1
ATOM 550 C CA . ALA A 1 71 ? 20.544 -18.636 -9.343 1.00 71.56 71 ALA A CA 1
ATOM 551 C C . ALA A 1 71 ? 21.441 -18.246 -8.146 1.00 71.56 71 ALA A C 1
ATOM 553 O O . ALA A 1 71 ? 22.448 -18.909 -7.896 1.00 71.56 71 ALA A O 1
ATOM 554 N N . GLY A 1 72 ? 21.073 -17.197 -7.393 1.00 63.38 72 GLY A N 1
ATOM 555 C CA . GLY A 1 72 ? 21.685 -16.882 -6.087 1.00 63.38 72 GLY A CA 1
ATOM 556 C C . GLY A 1 72 ? 22.764 -15.785 -6.025 1.00 63.38 72 GLY A C 1
ATOM 557 O O . GLY A 1 72 ? 23.543 -15.773 -5.079 1.00 63.38 72 GLY A O 1
ATOM 558 N N . LYS A 1 73 ? 22.837 -14.849 -6.984 1.00 60.47 73 LYS A N 1
ATOM 559 C CA . LYS A 1 73 ? 23.808 -13.722 -6.971 1.00 60.47 73 LYS A CA 1
ATOM 560 C C . LYS A 1 73 ? 23.174 -12.350 -7.259 1.00 60.47 73 LYS A C 1
ATOM 562 O O . LYS A 1 73 ? 23.676 -11.606 -8.091 1.00 60.47 73 LYS A O 1
ATOM 567 N N . GLY A 1 74 ? 22.023 -12.050 -6.655 1.00 63.41 74 GLY A N 1
ATOM 568 C CA . GLY A 1 74 ? 21.303 -10.788 -6.915 1.00 63.41 74 GLY A CA 1
ATOM 569 C C . GLY A 1 74 ? 20.595 -10.717 -8.279 1.00 63.41 74 GLY A C 1
ATOM 570 O O . GLY A 1 74 ? 20.121 -9.661 -8.674 1.00 63.41 74 GLY A O 1
ATOM 571 N N . TYR A 1 75 ? 20.482 -11.839 -8.998 1.00 66.06 75 TYR A N 1
ATOM 572 C CA . TYR A 1 75 ? 19.804 -11.941 -10.302 1.00 66.06 75 TYR A CA 1
ATOM 573 C C . TYR A 1 75 ? 18.288 -12.224 -10.197 1.00 66.06 75 TYR A C 1
ATOM 575 O O . TYR A 1 75 ? 17.719 -12.842 -11.097 1.00 66.06 75 TYR A O 1
ATOM 583 N N . GLY A 1 76 ? 17.640 -11.797 -9.107 1.00 67.00 76 GLY A N 1
ATOM 584 C CA . GLY A 1 76 ? 16.190 -11.938 -8.905 1.00 67.00 76 GLY A CA 1
ATOM 585 C C . GLY A 1 76 ? 15.696 -13.372 -8.641 1.00 67.00 76 GLY A C 1
ATOM 586 O O . GLY A 1 76 ? 16.459 -14.236 -8.198 1.00 67.00 76 GLY A O 1
ATOM 587 N N . ASP A 1 77 ? 14.405 -13.614 -8.912 1.00 69.50 77 ASP A N 1
ATOM 588 C CA . ASP A 1 77 ? 13.665 -14.868 -8.647 1.00 69.50 77 ASP A CA 1
ATOM 589 C C . ASP A 1 77 ? 13.962 -15.978 -9.681 1.00 69.50 77 ASP A C 1
ATOM 591 O O . ASP A 1 77 ? 13.089 -16.482 -10.393 1.00 69.50 77 ASP A O 1
ATOM 595 N N . ARG A 1 78 ? 15.242 -16.342 -9.815 1.00 78.12 78 ARG A N 1
ATOM 596 C CA . ARG A 1 78 ? 15.695 -17.423 -10.703 1.00 78.12 78 ARG A CA 1
ATOM 597 C C . ARG A 1 78 ? 15.749 -18.747 -9.962 1.00 78.12 78 ARG A C 1
ATOM 599 O O . ARG A 1 78 ? 16.388 -18.866 -8.916 1.00 78.12 78 ARG A O 1
ATOM 606 N N . ARG A 1 79 ? 15.143 -19.775 -10.551 1.00 81.81 79 ARG A N 1
ATOM 607 C CA . ARG A 1 79 ? 15.058 -21.111 -9.955 1.00 81.81 79 ARG A CA 1
ATOM 608 C C . ARG A 1 79 ? 16.221 -21.980 -10.403 1.00 81.81 79 ARG A C 1
ATOM 610 O O . ARG A 1 79 ? 16.861 -21.739 -11.427 1.00 81.81 79 ARG A O 1
ATOM 617 N N . GLN A 1 80 ? 16.516 -23.020 -9.636 1.00 82.44 80 GLN A N 1
ATOM 618 C CA . GLN A 1 80 ? 17.444 -24.037 -10.111 1.00 82.44 80 GLN A CA 1
ATOM 619 C C . GLN A 1 80 ? 16.745 -24.944 -11.124 1.00 82.44 80 GLN A C 1
ATOM 621 O O . GLN A 1 80 ? 15.589 -25.318 -10.946 1.00 82.44 80 GLN A O 1
ATOM 626 N N . LEU A 1 81 ? 17.462 -25.321 -12.184 1.00 85.62 81 LEU A N 1
ATOM 627 C CA . LEU A 1 81 ? 16.966 -26.322 -13.122 1.00 85.62 81 LEU A CA 1
ATOM 628 C C . LEU A 1 81 ? 16.802 -27.687 -12.420 1.00 85.62 81 LEU A C 1
ATOM 630 O O . LEU A 1 81 ? 17.747 -28.123 -11.746 1.00 85.62 81 LEU A O 1
ATOM 634 N N . PRO A 1 82 ? 15.680 -28.401 -12.632 1.00 86.50 82 PRO A N 1
ATOM 635 C CA . PRO A 1 82 ? 15.528 -29.783 -12.187 1.00 86.50 82 PRO A CA 1
ATOM 636 C C . PRO A 1 82 ? 16.632 -30.681 -12.758 1.00 86.50 82 PRO A C 1
ATOM 638 O O . PRO A 1 82 ? 17.030 -30.529 -13.916 1.00 86.50 82 PRO A O 1
ATOM 641 N N . ASN A 1 83 ? 17.115 -31.649 -11.975 1.00 84.38 83 ASN A N 1
ATOM 642 C CA . ASN A 1 83 ? 18.227 -32.519 -12.387 1.00 84.38 83 ASN A CA 1
ATOM 643 C C . ASN A 1 83 ? 17.926 -33.302 -13.675 1.00 84.38 83 ASN A C 1
ATOM 645 O O . ASN A 1 83 ? 18.797 -33.407 -14.536 1.00 84.38 83 ASN A O 1
ATOM 649 N N . ASN A 1 84 ? 16.683 -33.761 -13.847 1.00 85.00 84 ASN A N 1
ATOM 650 C CA . ASN A 1 84 ? 16.242 -34.461 -15.058 1.00 85.00 84 ASN A CA 1
ATOM 651 C C . ASN A 1 84 ? 16.388 -33.581 -16.306 1.00 85.00 84 ASN A C 1
ATOM 653 O O . ASN A 1 84 ? 16.842 -34.044 -17.346 1.00 85.00 84 ASN A O 1
ATOM 657 N N . LEU A 1 85 ? 16.060 -32.292 -16.192 1.00 87.12 85 LEU A N 1
ATOM 658 C CA . LEU A 1 85 ? 16.182 -31.339 -17.289 1.00 87.12 85 LEU A CA 1
ATOM 659 C C . LEU A 1 85 ? 17.646 -30.965 -17.553 1.00 87.12 85 LEU A C 1
ATOM 661 O O . LEU A 1 85 ? 18.048 -30.876 -18.709 1.00 87.12 85 LEU A O 1
ATOM 665 N N . LYS A 1 86 ? 18.468 -30.807 -16.503 1.00 87.75 86 LYS A N 1
ATOM 666 C CA . LYS A 1 86 ? 19.913 -30.538 -16.645 1.00 87.75 86 LYS A CA 1
ATOM 667 C C . LYS A 1 86 ? 20.622 -31.610 -17.478 1.00 87.75 86 LYS A C 1
ATOM 669 O O . LYS A 1 86 ? 21.491 -31.268 -18.267 1.00 87.75 86 LYS A O 1
ATOM 674 N N . GLN A 1 87 ? 20.238 -32.881 -17.336 1.00 88.06 87 GLN A N 1
ATOM 675 C CA . GLN A 1 87 ? 20.834 -33.995 -18.087 1.00 88.06 87 GLN A CA 1
ATOM 676 C C . GLN A 1 87 ? 20.531 -33.960 -19.595 1.00 88.06 87 GLN A C 1
ATOM 678 O O . GLN A 1 87 ? 21.271 -34.553 -20.378 1.00 88.06 87 GLN A O 1
ATOM 683 N N . LEU A 1 88 ? 19.465 -33.269 -20.015 1.00 91.06 88 LEU A N 1
ATOM 684 C CA . LEU A 1 88 ? 19.086 -33.155 -21.429 1.00 91.06 88 LEU A CA 1
ATOM 685 C C . LEU A 1 88 ? 19.925 -32.122 -22.191 1.00 91.06 88 LEU A C 1
ATOM 687 O O . LEU A 1 88 ? 19.913 -32.121 -23.423 1.00 91.06 88 LEU A O 1
ATOM 691 N N . PHE A 1 89 ? 20.650 -31.252 -21.486 1.00 92.06 89 PHE A N 1
ATOM 692 C CA . PHE A 1 89 ? 21.434 -30.174 -22.078 1.00 92.06 89 PHE A CA 1
ATOM 693 C C . PHE A 1 89 ? 22.928 -30.352 -21.817 1.00 92.06 89 PHE A C 1
ATOM 695 O O . PHE A 1 89 ? 23.355 -30.813 -20.761 1.00 92.06 89 PHE A O 1
ATOM 702 N N . ARG A 1 90 ? 23.746 -29.926 -22.784 1.00 92.50 90 ARG A N 1
ATOM 703 C CA . ARG A 1 90 ? 25.190 -29.773 -22.590 1.00 92.50 90 ARG A CA 1
ATOM 704 C C . ARG A 1 90 ? 25.462 -28.362 -22.051 1.00 92.50 90 ARG A C 1
ATOM 706 O O . ARG A 1 90 ? 25.176 -27.405 -22.769 1.00 92.50 90 ARG A O 1
ATOM 713 N N . PRO A 1 91 ? 26.005 -28.204 -20.830 1.00 90.38 91 PRO A N 1
ATOM 714 C CA . PRO A 1 91 ? 26.306 -26.885 -20.290 1.00 90.38 91 PRO A CA 1
ATOM 715 C C . PRO A 1 91 ? 27.527 -26.277 -20.987 1.00 90.38 91 PRO A C 1
ATOM 717 O O . PRO A 1 91 ? 28.513 -26.968 -21.249 1.00 90.38 91 PRO A O 1
ATOM 720 N N . VAL A 1 92 ? 27.471 -24.971 -21.241 1.00 91.12 92 VAL A N 1
ATOM 721 C CA . VAL A 1 92 ? 28.603 -24.168 -21.716 1.00 91.12 92 VAL A CA 1
ATOM 722 C C . VAL A 1 92 ? 28.742 -22.967 -20.788 1.00 91.12 92 VAL A C 1
ATOM 724 O O . VAL A 1 92 ? 27.764 -22.272 -20.521 1.00 91.12 92 VAL A O 1
ATOM 727 N N . VAL A 1 93 ? 29.944 -22.746 -20.254 1.00 85.62 93 VAL A N 1
ATOM 728 C CA . VAL A 1 93 ? 30.211 -21.665 -19.298 1.00 85.62 93 VAL A CA 1
ATOM 729 C C . VAL A 1 93 ? 30.769 -20.460 -20.048 1.00 85.62 93 VAL A C 1
ATOM 731 O O . VAL A 1 93 ? 31.870 -20.526 -20.583 1.00 85.62 93 VAL A O 1
ATOM 734 N N . MET A 1 94 ? 30.015 -19.358 -20.060 1.00 84.25 94 MET A N 1
ATOM 735 C CA . MET A 1 94 ? 30.365 -18.105 -20.748 1.00 84.25 94 MET A CA 1
ATOM 736 C C . MET A 1 94 ? 30.702 -16.984 -19.747 1.00 84.25 94 MET A C 1
ATOM 738 O O . MET A 1 94 ? 30.128 -15.901 -19.797 1.00 84.25 94 MET A O 1
ATOM 742 N N . SER A 1 95 ? 31.573 -17.253 -18.768 1.00 78.12 95 SER A N 1
ATOM 743 C CA . SER A 1 95 ? 31.760 -16.364 -17.608 1.00 78.12 95 SER A CA 1
ATOM 744 C C . SER A 1 95 ? 32.590 -15.107 -17.871 1.00 78.12 95 SER A C 1
ATOM 746 O O . SER A 1 95 ? 32.334 -14.089 -17.234 1.00 78.12 95 SER A O 1
ATOM 748 N N . GLN A 1 96 ? 33.594 -15.164 -18.751 1.00 78.06 96 GLN A N 1
ATOM 749 C CA . GLN A 1 96 ? 34.482 -14.029 -19.011 1.00 78.06 96 GLN A CA 1
ATOM 750 C C . GLN A 1 96 ? 34.824 -13.934 -20.506 1.00 78.06 96 GLN A C 1
ATOM 752 O O . GLN A 1 96 ? 35.513 -14.814 -21.021 1.00 78.06 96 GLN A O 1
ATOM 757 N N . PRO A 1 97 ? 34.347 -12.893 -21.208 1.00 77.50 97 PRO A N 1
ATOM 758 C CA . PRO A 1 97 ? 34.744 -12.612 -22.584 1.00 77.50 97 PRO A CA 1
ATOM 759 C C . PRO A 1 97 ? 36.146 -11.984 -22.639 1.00 77.50 97 PRO A C 1
ATOM 761 O O . PRO A 1 97 ? 36.574 -11.306 -21.699 1.00 77.50 97 PRO A O 1
ATOM 764 N N . ASP A 1 98 ? 36.866 -12.197 -23.744 1.00 72.75 98 ASP A N 1
ATOM 765 C CA . ASP A 1 98 ? 38.172 -11.567 -23.955 1.00 72.75 98 ASP A CA 1
ATOM 766 C C . ASP A 1 98 ? 38.020 -10.142 -24.505 1.00 72.75 98 ASP A C 1
ATOM 768 O O . ASP A 1 98 ? 37.909 -9.907 -25.708 1.00 72.75 98 ASP A O 1
ATOM 772 N N . ASN A 1 99 ? 38.030 -9.172 -23.594 1.00 68.25 99 ASN A N 1
ATOM 773 C CA . ASN A 1 99 ? 37.889 -7.759 -23.938 1.00 68.25 99 ASN A CA 1
ATOM 774 C C . ASN A 1 99 ? 39.126 -7.179 -24.658 1.00 68.25 99 ASN A C 1
ATOM 776 O O . ASN A 1 99 ? 39.000 -6.116 -25.260 1.00 68.25 99 ASN A O 1
ATOM 780 N N . ASN A 1 100 ? 40.301 -7.834 -24.608 1.00 62.69 100 ASN A N 1
ATOM 781 C CA . ASN A 1 100 ? 41.521 -7.325 -25.262 1.00 62.69 100 ASN A CA 1
ATOM 782 C C . ASN A 1 100 ? 41.396 -7.350 -26.786 1.00 62.69 100 ASN A C 1
ATOM 784 O O . ASN A 1 100 ? 41.857 -6.436 -27.458 1.00 62.69 100 ASN A O 1
ATOM 788 N N . LEU A 1 101 ? 40.740 -8.384 -27.315 1.00 68.56 101 LEU A N 1
ATOM 789 C CA . LEU A 1 101 ? 40.499 -8.536 -28.746 1.00 68.56 101 LEU A CA 1
ATOM 790 C C . LEU A 1 101 ? 39.409 -7.577 -29.257 1.00 68.56 101 LEU A C 1
ATOM 792 O O . LEU A 1 101 ? 39.357 -7.286 -30.447 1.00 68.56 101 LEU A O 1
ATOM 796 N N . ILE A 1 102 ? 38.543 -7.084 -28.363 1.00 67.44 102 ILE A N 1
ATOM 797 C CA . ILE A 1 102 ? 37.383 -6.249 -28.708 1.00 67.44 102 ILE A CA 1
ATOM 798 C C . ILE A 1 102 ? 37.725 -4.750 -28.652 1.00 67.44 102 ILE A C 1
ATOM 800 O O . ILE A 1 102 ? 37.285 -4.005 -29.525 1.00 67.44 102 ILE A O 1
ATOM 804 N N . ALA A 1 103 ? 38.488 -4.292 -27.649 1.00 66.62 103 ALA A N 1
ATOM 805 C CA . ALA A 1 103 ? 38.896 -2.888 -27.530 1.00 66.62 103 ALA A CA 1
ATOM 806 C C . ALA A 1 103 ? 40.166 -2.715 -26.670 1.00 66.62 103 ALA A C 1
ATOM 808 O O . ALA A 1 103 ? 40.092 -2.649 -25.440 1.00 66.62 103 ALA A O 1
ATOM 809 N N . GLU A 1 104 ? 41.329 -2.595 -27.318 1.00 65.50 104 GLU A N 1
ATOM 810 C CA . GLU A 1 104 ? 42.650 -2.571 -26.666 1.00 65.50 104 GLU A CA 1
ATOM 811 C C . GLU A 1 104 ? 42.849 -1.366 -25.720 1.00 65.50 104 GLU A C 1
ATOM 813 O O . GLU A 1 104 ? 43.232 -1.548 -24.565 1.00 65.50 104 GLU A O 1
ATOM 818 N N . GLN A 1 105 ? 42.517 -0.140 -26.151 1.00 59.75 105 GLN A N 1
ATOM 819 C CA . GLN A 1 105 ? 42.724 1.070 -25.333 1.00 59.75 105 GLN A CA 1
ATOM 820 C C . GLN A 1 105 ? 41.579 1.369 -24.342 1.00 59.75 105 GLN A C 1
ATOM 822 O O . GLN A 1 105 ? 41.823 1.832 -23.227 1.00 59.75 105 GLN A O 1
ATOM 827 N N . VAL A 1 106 ? 40.325 1.053 -24.691 1.00 62.69 106 VAL A N 1
ATOM 828 C CA . VAL A 1 106 ? 39.140 1.394 -23.870 1.00 62.69 106 VAL A CA 1
ATOM 829 C C . VAL A 1 106 ? 39.007 0.491 -22.629 1.00 62.69 106 VAL A C 1
ATOM 831 O O . VAL A 1 106 ? 38.410 0.877 -21.624 1.00 62.69 106 VAL A O 1
ATOM 834 N N . LYS A 1 107 ? 39.622 -0.700 -22.634 1.00 64.75 107 LYS A N 1
ATOM 835 C CA . LYS A 1 107 ? 39.602 -1.625 -21.488 1.00 64.75 107 LYS A CA 1
ATOM 836 C C . LYS A 1 107 ? 40.323 -1.073 -20.257 1.00 64.75 107 LYS A C 1
ATOM 838 O O . LYS A 1 107 ? 39.811 -1.218 -19.145 1.00 64.75 107 LYS A O 1
ATOM 843 N N . ASN A 1 108 ? 41.498 -0.465 -20.437 1.00 67.94 108 ASN A N 1
ATOM 844 C CA . ASN A 1 108 ? 42.271 0.082 -19.318 1.00 67.94 108 ASN A CA 1
ATOM 845 C C . ASN A 1 108 ? 41.455 1.158 -18.590 1.00 67.94 108 ASN A C 1
ATOM 847 O O . ASN A 1 108 ? 41.346 1.103 -17.366 1.00 67.94 108 ASN A O 1
ATOM 851 N N . LEU A 1 109 ? 40.769 2.016 -19.352 1.00 73.25 109 LEU A N 1
ATOM 852 C CA . LEU A 1 109 ? 39.833 3.029 -18.858 1.00 73.25 109 LEU A CA 1
ATOM 853 C C . LEU A 1 109 ? 38.702 2.421 -18.016 1.00 73.25 109 LEU A C 1
ATOM 855 O O . LEU A 1 109 ? 38.575 2.750 -16.841 1.00 73.25 109 LEU A O 1
ATOM 859 N N . TYR A 1 110 ? 37.940 1.468 -18.561 1.00 77.62 110 TYR A N 1
ATOM 860 C CA . TYR A 1 110 ? 36.821 0.842 -17.836 1.00 77.62 110 TYR A CA 1
ATOM 861 C C . TYR A 1 110 ? 37.278 0.091 -16.578 1.00 77.62 110 TYR A C 1
ATOM 863 O O . TYR A 1 110 ? 36.604 0.115 -15.545 1.00 77.62 110 TYR A O 1
ATOM 871 N N . SER A 1 111 ? 38.451 -0.547 -16.629 1.00 78.50 111 SER A N 1
ATOM 872 C CA . SER A 1 111 ? 39.027 -1.213 -15.460 1.00 78.50 111 SER A CA 1
ATOM 873 C C . SER A 1 111 ? 39.423 -0.218 -14.364 1.00 78.50 111 SER A C 1
ATOM 875 O O . SER A 1 111 ? 39.185 -0.492 -13.186 1.00 78.50 111 SER A O 1
ATOM 877 N N . SER A 1 112 ? 39.955 0.948 -14.739 1.00 80.75 112 SER A N 1
ATOM 878 C CA . SER A 1 112 ? 40.272 2.041 -13.819 1.00 80.75 112 SER A CA 1
ATOM 879 C C . SER A 1 112 ? 39.005 2.658 -13.235 1.00 80.75 112 SER A C 1
ATOM 881 O O . SER A 1 112 ? 38.922 2.798 -12.018 1.00 80.75 112 SER A O 1
ATOM 883 N N . PHE A 1 113 ? 37.974 2.910 -14.049 1.00 84.56 113 PHE A N 1
ATOM 884 C CA . PHE A 1 113 ? 36.679 3.410 -13.573 1.00 84.56 113 PHE A CA 1
ATOM 885 C C . PHE A 1 113 ? 36.067 2.486 -12.522 1.00 84.56 113 PHE A C 1
ATOM 887 O O . PHE A 1 113 ? 35.711 2.943 -11.441 1.00 84.56 113 PHE A O 1
ATOM 894 N N . SER A 1 114 ? 36.058 1.173 -12.774 1.00 84.06 114 SER A N 1
ATOM 895 C CA . SER A 1 114 ? 35.515 0.190 -11.826 1.00 84.06 114 SER A CA 1
ATOM 896 C C . SER A 1 114 ? 36.263 0.112 -10.484 1.00 84.06 114 SER A C 1
ATOM 898 O O . SER A 1 114 ? 35.700 -0.364 -9.497 1.00 84.06 114 SER A O 1
ATOM 900 N N . LYS A 1 115 ? 37.537 0.531 -10.445 1.00 85.19 115 LYS A N 1
ATOM 901 C CA . LYS A 1 115 ? 38.395 0.479 -9.250 1.00 85.19 115 LYS A CA 1
ATOM 902 C C . LYS A 1 115 ? 38.441 1.801 -8.486 1.00 85.19 115 LYS A C 1
ATOM 904 O O . LYS A 1 115 ? 38.594 1.763 -7.269 1.00 85.19 115 LYS A O 1
ATOM 909 N N . ILE A 1 116 ? 38.385 2.927 -9.198 1.00 86.00 116 ILE A N 1
ATOM 910 C CA . ILE A 1 116 ? 38.633 4.270 -8.653 1.00 86.00 116 ILE A CA 1
ATOM 911 C C . ILE A 1 116 ? 37.324 4.982 -8.298 1.00 86.00 116 ILE A C 1
ATOM 913 O O . ILE A 1 116 ? 37.275 5.681 -7.287 1.00 86.00 116 ILE A O 1
ATOM 917 N N . LEU A 1 117 ? 36.270 4.810 -9.101 1.00 88.75 117 LEU A N 1
ATOM 918 C CA . LEU A 1 117 ? 34.969 5.427 -8.833 1.00 88.75 117 LEU A CA 1
ATOM 919 C C . LEU A 1 117 ? 34.222 4.683 -7.722 1.00 88.75 117 LEU A C 1
ATOM 921 O O . LEU A 1 117 ? 34.525 3.525 -7.406 1.00 88.75 117 LEU A O 1
ATOM 925 N N . THR A 1 118 ? 33.232 5.346 -7.119 1.00 89.50 118 THR A N 1
ATOM 926 C CA . THR A 1 118 ? 32.439 4.710 -6.064 1.00 89.50 118 THR A CA 1
ATOM 927 C C . THR A 1 118 ? 31.622 3.532 -6.598 1.00 89.50 118 THR A C 1
ATOM 929 O O . THR A 1 118 ? 31.283 3.440 -7.778 1.00 89.50 118 THR A O 1
ATOM 932 N N . LYS A 1 119 ? 31.303 2.582 -5.714 1.00 88.38 119 LYS A N 1
ATOM 933 C CA . LYS A 1 119 ? 30.474 1.425 -6.063 1.00 88.38 119 LYS A CA 1
ATOM 934 C C . LYS A 1 119 ? 28.997 1.775 -5.910 1.00 88.38 119 LYS A C 1
ATOM 936 O O . LYS A 1 119 ? 28.419 1.519 -4.858 1.00 88.38 119 LYS A O 1
ATOM 941 N N . GLN A 1 120 ? 28.405 2.335 -6.960 1.00 87.94 120 GLN A N 1
ATOM 942 C CA . GLN A 1 120 ? 26.960 2.558 -7.046 1.00 87.94 120 GLN A CA 1
ATOM 943 C C . GLN A 1 120 ? 26.248 1.375 -7.712 1.00 87.94 120 GLN A C 1
ATOM 945 O O . GLN A 1 120 ? 26.832 0.672 -8.538 1.00 87.94 120 GLN A O 1
ATOM 950 N N . GLN A 1 121 ? 24.976 1.153 -7.369 1.00 85.44 121 GLN A N 1
ATOM 951 C CA . GLN A 1 121 ? 24.198 0.019 -7.884 1.00 85.44 121 GLN A CA 1
ATOM 952 C C . GLN A 1 121 ? 23.918 0.111 -9.389 1.00 85.44 121 GLN A C 1
ATOM 954 O O . GLN A 1 121 ? 23.876 -0.908 -10.075 1.00 85.44 121 GLN A O 1
ATOM 959 N N . HIS A 1 122 ? 23.726 1.324 -9.901 1.00 87.69 122 HIS A N 1
ATOM 960 C CA . HIS A 1 122 ? 23.387 1.585 -11.299 1.00 87.69 122 HIS A CA 1
ATOM 961 C C . HIS A 1 122 ? 24.604 1.723 -12.221 1.00 87.69 122 HIS A C 1
ATOM 963 O O . HIS A 1 122 ? 24.440 1.909 -13.427 1.00 87.69 122 HIS A O 1
ATOM 969 N N . TYR A 1 123 ? 25.825 1.642 -11.684 1.00 89.88 123 TYR A N 1
ATOM 970 C CA . TYR A 1 123 ? 27.038 1.700 -12.496 1.00 89.88 123 TYR A CA 1
ATOM 971 C C . TYR A 1 123 ? 27.223 0.394 -13.273 1.00 89.88 123 TYR A C 1
ATOM 973 O O . TYR A 1 123 ? 27.364 -0.681 -12.690 1.00 89.88 123 TYR A O 1
ATOM 981 N N . ASP A 1 124 ? 27.283 0.505 -14.602 1.00 86.31 124 ASP A N 1
ATOM 982 C CA . ASP A 1 124 ? 27.585 -0.606 -15.502 1.00 86.31 124 ASP A CA 1
ATOM 983 C C . ASP A 1 124 ? 28.844 -0.317 -16.325 1.00 86.31 124 ASP A C 1
ATOM 985 O O . ASP A 1 124 ? 28.872 0.582 -17.168 1.00 86.31 124 ASP A O 1
ATOM 989 N N . TRP A 1 125 ? 29.868 -1.138 -16.089 1.00 85.56 125 TRP A N 1
ATOM 990 C CA . TRP A 1 125 ? 31.141 -1.148 -16.815 1.00 85.56 125 TRP A CA 1
ATOM 991 C C . TRP A 1 125 ? 31.299 -2.419 -17.671 1.00 85.56 125 TRP A C 1
ATOM 993 O O . TRP A 1 125 ? 32.414 -2.819 -18.008 1.00 85.56 125 TRP A O 1
ATOM 1003 N N . GLY A 1 126 ? 30.192 -3.101 -17.977 1.00 83.25 126 GLY A N 1
ATOM 1004 C CA . GLY A 1 126 ? 30.155 -4.321 -18.772 1.00 83.25 126 GLY A CA 1
ATOM 1005 C C . GLY A 1 126 ? 30.300 -4.099 -20.281 1.00 83.25 126 GLY A C 1
ATOM 1006 O O . GLY A 1 126 ? 30.457 -2.986 -20.787 1.00 83.25 126 GLY A O 1
ATOM 1007 N N . LEU A 1 127 ? 30.214 -5.201 -21.033 1.00 82.81 127 LEU A N 1
ATOM 1008 C CA . LEU A 1 127 ? 30.366 -5.196 -22.493 1.00 82.81 127 LEU A CA 1
ATOM 1009 C C . LEU A 1 127 ? 29.313 -4.358 -23.227 1.00 82.81 127 LEU A C 1
ATOM 1011 O O . LEU A 1 127 ? 29.616 -3.814 -24.286 1.00 82.81 127 LEU A O 1
ATOM 1015 N N . ARG A 1 128 ? 28.086 -4.261 -22.699 1.00 84.06 128 ARG A N 1
ATOM 1016 C CA . ARG A 1 128 ? 27.017 -3.469 -23.325 1.00 84.06 128 ARG A CA 1
ATOM 1017 C C . ARG A 1 128 ? 27.354 -1.984 -23.302 1.00 84.06 128 ARG A C 1
ATOM 1019 O O . ARG A 1 128 ? 27.342 -1.354 -24.353 1.00 84.06 128 ARG A O 1
ATOM 1026 N N . ALA A 1 129 ? 27.765 -1.463 -22.146 1.00 84.19 129 ALA A N 1
ATOM 1027 C CA . ALA A 1 129 ? 28.240 -0.089 -22.024 1.00 84.19 129 ALA A CA 1
ATOM 1028 C C . ALA A 1 129 ? 29.415 0.199 -22.976 1.00 84.19 129 ALA A C 1
ATOM 1030 O O . ALA A 1 129 ? 29.403 1.209 -23.678 1.00 84.19 129 ALA A O 1
ATOM 1031 N N . LEU A 1 130 ? 30.388 -0.718 -23.060 1.00 84.44 130 LEU A N 1
ATOM 1032 C CA . LEU A 1 130 ? 31.518 -0.602 -23.987 1.00 84.44 130 LEU A CA 1
ATOM 1033 C C . LEU A 1 130 ? 31.062 -0.567 -25.456 1.00 84.44 130 LEU A C 1
ATOM 1035 O O . LEU A 1 130 ? 31.499 0.288 -26.224 1.00 84.44 130 LEU A O 1
ATOM 1039 N N . LYS A 1 131 ? 30.159 -1.473 -25.850 1.00 84.50 131 LYS A N 1
ATOM 1040 C CA . LYS A 1 131 ? 29.602 -1.530 -27.207 1.00 84.50 131 LYS A CA 1
ATOM 1041 C C . LYS A 1 131 ? 28.902 -0.222 -27.580 1.00 84.50 131 LYS A C 1
ATOM 1043 O O . LYS A 1 131 ? 29.085 0.239 -28.707 1.00 84.50 131 LYS A O 1
ATOM 1048 N N . THR A 1 132 ? 28.134 0.365 -26.662 1.00 85.00 132 THR A N 1
ATOM 1049 C CA . THR A 1 132 ? 27.426 1.635 -26.879 1.00 85.00 132 THR A CA 1
ATOM 1050 C C . THR A 1 132 ? 28.399 2.775 -27.156 1.00 85.00 132 THR A C 1
ATOM 1052 O O . THR A 1 132 ? 28.223 3.483 -28.144 1.00 85.00 132 THR A O 1
ATOM 1055 N N . VAL A 1 133 ? 29.467 2.898 -26.362 1.00 84.06 133 VAL A N 1
ATOM 1056 C CA . VAL A 1 133 ? 30.504 3.922 -26.581 1.00 84.06 133 VAL A CA 1
ATOM 1057 C C . VAL A 1 133 ? 31.182 3.740 -27.936 1.00 84.06 133 VAL A C 1
ATOM 1059 O O . VAL A 1 133 ? 31.306 4.697 -28.689 1.00 84.06 133 VAL A O 1
ATOM 1062 N N . LEU A 1 134 ? 31.552 2.511 -28.308 1.00 84.69 134 LEU A N 1
ATOM 1063 C CA . LEU A 1 134 ? 32.174 2.249 -29.611 1.00 84.69 134 LEU A CA 1
ATOM 1064 C C . LEU A 1 134 ? 31.248 2.589 -30.791 1.00 84.69 134 LEU A C 1
ATOM 1066 O O . LEU A 1 134 ? 31.706 3.131 -31.798 1.00 84.69 134 LEU A O 1
ATOM 1070 N N . HIS A 1 135 ? 29.947 2.304 -30.672 1.00 84.94 135 HIS A N 1
ATOM 1071 C CA . HIS A 1 135 ? 28.963 2.708 -31.680 1.00 84.94 135 HIS A CA 1
ATOM 1072 C C . HIS A 1 135 ? 28.819 4.231 -31.751 1.00 84.94 135 HIS A C 1
ATOM 1074 O O . HIS A 1 135 ? 28.761 4.769 -32.857 1.00 84.94 135 HIS A O 1
ATOM 1080 N N . GLY A 1 136 ? 28.811 4.916 -30.602 1.00 82.75 136 GLY A N 1
ATOM 1081 C CA . GLY A 1 136 ? 28.812 6.376 -30.512 1.00 82.75 136 GLY A CA 1
ATOM 1082 C C . GLY A 1 136 ? 30.019 6.989 -31.222 1.00 82.75 136 GLY A C 1
ATOM 1083 O O . GLY A 1 136 ? 29.844 7.799 -32.132 1.00 82.75 136 GLY A O 1
ATOM 1084 N N . CYS A 1 137 ? 31.231 6.513 -30.914 1.00 82.81 137 CYS A N 1
ATOM 1085 C CA . CYS A 1 137 ? 32.462 6.919 -31.597 1.00 82.81 137 CYS A CA 1
ATOM 1086 C C . CYS A 1 137 ? 32.353 6.726 -33.116 1.00 82.81 137 CYS A C 1
ATOM 1088 O O . CYS A 1 137 ? 32.641 7.641 -33.885 1.00 82.81 137 CYS A O 1
ATOM 1090 N N . GLY A 1 138 ? 31.900 5.550 -33.566 1.00 84.31 138 GLY A N 1
ATOM 1091 C CA . GLY A 1 138 ? 31.748 5.249 -34.990 1.00 84.31 138 GLY A CA 1
ATOM 1092 C C . GLY A 1 138 ? 30.720 6.140 -35.698 1.00 84.31 138 GLY A C 1
ATOM 1093 O O . GLY A 1 138 ? 30.940 6.536 -36.845 1.00 84.31 138 GLY A O 1
ATOM 1094 N N . ALA A 1 139 ? 29.611 6.475 -35.035 1.00 81.88 139 ALA A N 1
ATOM 1095 C CA . ALA A 1 139 ? 28.596 7.381 -35.567 1.00 81.88 139 ALA A CA 1
ATOM 1096 C C . ALA A 1 139 ? 29.137 8.813 -35.699 1.00 81.88 139 ALA A C 1
ATOM 1098 O O . ALA A 1 139 ? 29.026 9.411 -36.772 1.00 81.88 139 ALA A O 1
ATOM 1099 N N . SER A 1 140 ? 29.796 9.323 -34.656 1.00 79.44 140 SER A N 1
ATOM 1100 C CA . SER A 1 140 ? 30.412 10.651 -34.668 1.00 79.44 140 SER A CA 1
ATOM 1101 C C . SER A 1 140 ? 31.529 10.755 -35.711 1.00 79.44 140 SER A C 1
ATOM 1103 O O . SER A 1 140 ? 31.559 11.719 -36.473 1.00 79.44 140 SER A O 1
ATOM 1105 N N . LEU A 1 141 ? 32.394 9.742 -35.842 1.00 80.31 141 LEU A N 1
ATOM 1106 C CA . LEU A 1 141 ? 33.442 9.710 -36.873 1.00 80.31 141 LEU A CA 1
ATOM 1107 C C . LEU A 1 141 ? 32.858 9.738 -38.291 1.00 80.31 141 LEU A C 1
ATOM 1109 O O . LEU A 1 141 ? 33.339 10.487 -39.143 1.00 80.31 141 LEU A O 1
ATOM 1113 N N . LYS A 1 142 ? 31.786 8.976 -38.550 1.00 80.38 142 LYS A N 1
ATOM 1114 C CA . LYS A 1 142 ? 31.073 9.020 -39.839 1.00 80.38 142 LYS A CA 1
ATOM 1115 C C . LYS A 1 142 ? 30.503 10.406 -40.125 1.00 80.38 142 LYS A C 1
ATOM 1117 O O . LYS A 1 142 ? 30.559 10.860 -41.266 1.00 80.38 142 LYS A O 1
ATOM 1122 N N . GLU A 1 143 ? 29.968 11.087 -39.117 1.00 74.19 143 GLU A N 1
ATOM 1123 C CA . GLU A 1 143 ? 29.407 12.426 -39.280 1.00 74.19 143 GLU A CA 1
ATOM 1124 C C . GLU A 1 143 ? 30.490 13.477 -39.571 1.00 74.19 143 GLU A C 1
ATOM 1126 O O . GLU A 1 143 ? 30.337 14.278 -40.497 1.00 74.19 143 GLU A O 1
ATOM 1131 N N . VAL A 1 144 ? 31.607 13.439 -38.838 1.00 71.19 144 VAL A N 1
ATOM 1132 C CA . VAL A 1 144 ? 32.762 14.331 -39.048 1.00 71.19 144 VAL A CA 1
ATOM 1133 C C . VAL A 1 144 ? 33.408 14.071 -40.415 1.00 71.19 144 VAL A C 1
ATOM 1135 O O . VAL A 1 144 ? 33.763 15.020 -41.119 1.00 71.19 144 VAL A O 1
ATOM 1138 N N . SER A 1 145 ? 33.481 12.804 -40.835 1.00 69.62 145 SER A N 1
ATOM 1139 C CA . SER A 1 145 ? 33.953 12.400 -42.164 1.00 69.62 145 SER A CA 1
ATOM 1140 C C . SER A 1 145 ? 33.027 12.916 -43.273 1.00 69.62 145 SER A C 1
ATOM 1142 O O . SER A 1 145 ? 33.497 13.534 -44.228 1.00 69.62 145 SER A O 1
ATOM 1144 N N . ARG A 1 146 ? 31.699 12.784 -43.114 1.00 69.88 146 ARG A N 1
ATOM 1145 C CA . ARG A 1 146 ? 30.699 13.309 -44.065 1.00 69.88 146 ARG A CA 1
ATOM 1146 C C . ARG A 1 146 ? 30.743 14.836 -44.186 1.00 69.88 146 ARG A C 1
ATOM 1148 O O . ARG A 1 146 ? 30.506 15.363 -45.268 1.00 69.88 146 ARG A O 1
ATOM 1155 N N . LYS A 1 147 ? 31.048 15.546 -43.094 1.00 65.81 147 LYS A N 1
ATOM 1156 C CA . LYS A 1 147 ? 31.209 17.012 -43.065 1.00 65.81 147 LYS A CA 1
ATOM 1157 C C . LYS A 1 147 ? 32.583 17.490 -43.579 1.00 65.81 147 LYS A C 1
ATOM 1159 O O . LYS A 1 147 ? 32.843 18.688 -43.543 1.00 65.81 147 LYS A O 1
ATOM 1164 N N . GLY A 1 148 ? 33.456 16.593 -44.057 1.00 56.84 148 GLY A N 1
ATOM 1165 C CA . GLY A 1 148 ? 34.740 16.939 -44.684 1.00 56.84 148 GLY A CA 1
ATOM 1166 C C . GLY A 1 148 ? 35.819 17.471 -43.730 1.00 56.84 148 GLY A C 1
ATOM 1167 O O . GLY A 1 148 ? 36.783 18.071 -44.192 1.00 56.84 148 GLY A O 1
ATOM 1168 N N . LYS A 1 149 ? 35.672 17.274 -42.410 1.00 56.81 149 LYS A N 1
ATOM 1169 C CA . LYS A 1 149 ? 36.601 17.794 -41.383 1.00 56.81 149 LYS A CA 1
ATOM 1170 C C . LYS A 1 149 ? 37.738 16.832 -41.002 1.00 56.81 149 LYS A C 1
ATOM 1172 O O . LYS A 1 149 ? 38.600 17.202 -40.213 1.00 56.81 149 LYS A O 1
ATOM 1177 N N . LEU A 1 150 ? 37.768 15.622 -41.563 1.00 49.41 150 LEU A N 1
ATOM 1178 C CA . LEU A 1 150 ? 38.858 14.658 -41.381 1.00 49.41 150 LEU A CA 1
ATOM 1179 C C . LEU A 1 150 ? 39.862 14.790 -42.542 1.00 49.41 150 LEU A C 1
ATOM 1181 O O . LEU A 1 150 ? 39.604 14.331 -43.649 1.00 49.41 150 LEU A O 1
ATOM 1185 N N . HIS A 1 151 ? 40.998 15.436 -42.253 1.00 43.56 151 HIS A N 1
ATOM 1186 C CA . HIS A 1 151 ? 42.181 15.666 -43.102 1.00 43.56 151 HIS A CA 1
ATOM 1187 C C . HIS A 1 151 ? 42.050 16.588 -44.338 1.00 43.56 151 HIS A C 1
ATOM 1189 O O . HIS A 1 151 ? 41.720 16.152 -45.437 1.00 43.56 151 HIS A O 1
ATOM 1195 N N . LYS A 1 152 ? 42.531 17.835 -44.190 1.00 37.28 152 LYS A N 1
ATOM 1196 C CA . LYS A 1 152 ? 43.607 18.439 -45.011 1.00 37.28 152 LYS A CA 1
ATOM 1197 C C . LYS A 1 152 ? 44.204 19.641 -44.265 1.00 37.28 152 LYS A C 1
ATOM 1199 O O . LYS A 1 152 ? 43.496 20.579 -43.919 1.00 37.28 152 LYS A O 1
ATOM 1204 N N . VAL A 1 153 ? 45.509 19.581 -44.002 1.00 46.34 153 VAL A N 1
ATOM 1205 C CA . VAL A 1 153 ? 46.315 20.724 -43.558 1.00 46.34 153 VAL A CA 1
ATOM 1206 C C . VAL A 1 153 ? 46.446 21.656 -44.753 1.00 46.34 153 VAL A C 1
ATOM 1208 O O . VAL A 1 153 ? 47.081 21.273 -45.724 1.00 46.34 153 VAL A O 1
ATOM 1211 N N . GLU A 1 154 ? 45.781 22.807 -44.693 1.00 39.00 154 GLU A N 1
ATOM 1212 C CA . GLU A 1 154 ? 46.127 24.085 -45.334 1.00 39.00 154 GLU A CA 1
ATOM 1213 C C . GLU A 1 154 ? 44.937 25.034 -45.086 1.00 39.00 154 GLU A C 1
ATOM 1215 O O . GLU A 1 154 ? 43.886 24.895 -45.702 1.00 39.00 154 GLU A O 1
ATOM 1220 N N . ASN A 1 155 ? 45.111 25.983 -44.157 1.00 35.19 155 ASN A N 1
ATOM 1221 C CA . ASN A 1 155 ? 44.187 27.068 -43.764 1.00 35.19 155 ASN A CA 1
ATOM 1222 C C . ASN A 1 155 ? 43.213 26.795 -42.593 1.00 35.19 155 ASN A C 1
ATOM 1224 O O . ASN A 1 155 ? 42.014 26.617 -42.774 1.00 35.19 155 ASN A O 1
ATOM 1228 N N . GLY A 1 156 ? 43.732 26.887 -41.361 1.00 40.91 156 GLY A N 1
ATOM 1229 C CA . GLY A 1 156 ? 43.093 27.625 -40.251 1.00 40.91 156 GLY A CA 1
ATOM 1230 C C . GLY A 1 156 ? 41.743 27.173 -39.668 1.00 40.91 156 GLY A C 1
ATOM 1231 O O . GLY A 1 156 ? 41.221 27.886 -38.816 1.00 40.91 156 GLY A O 1
ATOM 1232 N N . GLY A 1 157 ? 41.165 26.041 -40.073 1.00 40.94 157 GLY A N 1
ATOM 1233 C CA . GLY A 1 157 ? 39.965 25.473 -39.439 1.00 40.94 157 GLY A CA 1
ATOM 1234 C C . GLY A 1 157 ? 40.304 24.506 -38.297 1.00 40.94 157 GLY A C 1
ATOM 1235 O O . GLY A 1 157 ? 41.214 23.693 -38.435 1.00 40.94 157 GLY A O 1
ATOM 1236 N N . THR A 1 158 ? 39.565 24.562 -37.183 1.00 46.00 158 THR A N 1
ATOM 1237 C CA . THR A 1 158 ? 39.670 23.624 -36.050 1.00 46.00 158 THR A CA 1
ATOM 1238 C C . THR A 1 158 ? 39.343 22.193 -36.498 1.00 46.00 158 THR A C 1
ATOM 1240 O O . THR A 1 158 ? 38.192 21.859 -36.791 1.00 46.00 158 THR A O 1
ATOM 1243 N N . VAL A 1 159 ? 40.374 21.350 -36.585 1.00 53.19 159 VAL A N 1
ATOM 1244 C CA . VAL A 1 159 ? 40.275 19.914 -36.886 1.00 53.19 159 VAL A CA 1
ATOM 1245 C C . VAL A 1 159 ? 40.070 19.164 -35.569 1.00 53.19 159 VAL A C 1
ATOM 1247 O O . VAL A 1 159 ? 40.916 19.262 -34.688 1.00 53.19 159 VAL A O 1
ATOM 1250 N N . LEU A 1 160 ? 38.967 18.420 -35.444 1.00 60.56 160 LEU A N 1
ATOM 1251 C CA . LEU A 1 160 ? 38.733 17.507 -34.317 1.00 60.56 160 LEU A CA 1
ATOM 1252 C C . LEU A 1 160 ? 39.601 16.255 -34.498 1.00 60.56 160 LEU A C 1
ATOM 1254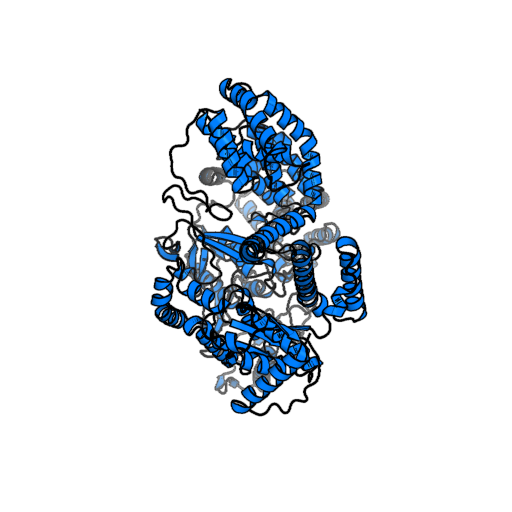 O O . LEU A 1 160 ? 39.542 15.630 -35.561 1.00 60.56 160 LEU A O 1
ATOM 1258 N N . SER A 1 161 ? 40.392 15.882 -33.491 1.00 66.56 161 SER A N 1
ATOM 1259 C CA . SER A 1 161 ? 41.176 14.637 -33.527 1.00 66.56 161 SER A CA 1
ATOM 1260 C C . SER A 1 161 ? 40.291 13.406 -33.267 1.00 66.56 161 SER A C 1
ATOM 1262 O O . SER A 1 161 ? 39.232 13.505 -32.644 1.00 66.56 161 SER A O 1
ATOM 1264 N N . GLU A 1 162 ? 40.706 12.218 -33.726 1.00 73.50 162 GLU A N 1
ATOM 1265 C CA . GLU A 1 162 ? 39.991 10.960 -33.428 1.00 73.50 162 GLU A CA 1
ATOM 1266 C C . GLU A 1 162 ? 39.905 10.695 -31.914 1.00 73.50 162 GLU A C 1
ATOM 1268 O O . GLU A 1 162 ? 38.885 10.214 -31.415 1.00 73.50 162 GLU A O 1
ATOM 1273 N N . GLU A 1 163 ? 40.948 11.082 -31.174 1.00 73.56 163 GLU A N 1
ATOM 1274 C CA . GLU A 1 163 ? 41.007 11.012 -29.711 1.00 73.56 163 GLU A CA 1
ATOM 1275 C C . GLU A 1 163 ? 39.979 11.942 -29.044 1.00 73.56 163 GLU A C 1
ATOM 1277 O O . GLU A 1 163 ? 39.344 11.562 -28.060 1.00 73.56 163 GLU A O 1
ATOM 1282 N N . GLU A 1 164 ? 39.749 13.133 -29.602 1.00 74.62 164 GLU A N 1
ATOM 1283 C CA . GLU A 1 164 ? 38.751 14.090 -29.111 1.00 74.62 164 GLU A CA 1
ATOM 1284 C C . GLU A 1 164 ? 37.317 13.595 -29.356 1.00 74.62 164 GLU A C 1
ATOM 1286 O O . GLU A 1 164 ? 36.454 13.711 -28.483 1.00 74.62 164 GLU A O 1
ATOM 1291 N N . VAL A 1 165 ? 37.063 12.944 -30.497 1.00 76.44 165 VAL A N 1
ATOM 1292 C CA . VAL A 1 165 ? 35.774 12.286 -30.774 1.00 76.44 165 VAL A CA 1
ATOM 1293 C C . VAL A 1 165 ? 35.521 11.132 -29.797 1.00 76.44 165 VAL A C 1
ATOM 1295 O O . VAL A 1 165 ? 34.414 11.006 -29.267 1.00 76.44 165 VAL A O 1
ATOM 1298 N N . ALA A 1 166 ? 36.543 10.316 -29.517 1.00 77.88 166 ALA A N 1
ATOM 1299 C CA . ALA A 1 166 ? 36.441 9.217 -28.561 1.00 77.88 166 ALA A CA 1
ATOM 1300 C C . ALA A 1 166 ? 36.175 9.718 -27.132 1.00 77.88 166 ALA A C 1
ATOM 1302 O O . ALA A 1 166 ? 35.284 9.203 -26.451 1.00 77.88 166 ALA A O 1
ATOM 1303 N N . ARG A 1 167 ? 36.886 10.769 -26.702 1.00 79.19 167 ARG A N 1
ATOM 1304 C CA . ARG A 1 167 ? 36.661 11.446 -25.418 1.00 79.19 167 ARG A CA 1
ATOM 1305 C C . ARG A 1 167 ? 35.224 11.957 -25.298 1.00 79.19 167 ARG A C 1
ATOM 1307 O O . ARG A 1 167 ? 34.565 11.688 -24.295 1.00 79.19 167 ARG A O 1
ATOM 1314 N N . ASN A 1 168 ? 34.727 12.664 -26.311 1.00 77.19 168 ASN A N 1
ATOM 1315 C CA . ASN A 1 168 ? 33.389 13.260 -26.284 1.00 77.19 168 ASN A CA 1
ATOM 1316 C C . ASN A 1 168 ? 32.283 12.200 -26.261 1.00 77.19 168 ASN A C 1
ATOM 1318 O O . ASN A 1 168 ? 31.322 12.331 -25.504 1.00 77.19 168 ASN A O 1
ATOM 1322 N N . SER A 1 169 ? 32.435 11.113 -27.023 1.00 80.62 169 SER A N 1
ATOM 1323 C CA . SER A 1 169 ? 31.483 9.998 -26.986 1.00 80.62 169 SER A CA 1
ATOM 1324 C C . SER A 1 169 ? 31.472 9.300 -25.621 1.00 80.62 169 SER A C 1
ATOM 1326 O O . SER A 1 169 ? 30.404 8.989 -25.090 1.00 80.62 169 SER A O 1
ATOM 1328 N N . LEU A 1 170 ? 32.642 9.116 -25.003 1.00 82.00 170 LEU A N 1
ATOM 1329 C CA . LEU A 1 170 ? 32.738 8.547 -23.663 1.00 82.00 170 LEU A CA 1
ATOM 1330 C C . LEU A 1 170 ? 32.089 9.459 -22.605 1.00 82.00 170 LEU A C 1
ATOM 1332 O O . LEU A 1 170 ? 31.344 8.956 -21.761 1.00 82.00 170 LEU A O 1
ATOM 1336 N N . LYS A 1 171 ? 32.319 10.781 -22.672 1.00 83.12 171 LYS A N 1
ATOM 1337 C CA . LYS A 1 171 ? 31.658 11.772 -21.803 1.00 83.12 171 LYS A CA 1
ATOM 1338 C C . LYS A 1 171 ? 30.131 11.693 -21.954 1.00 83.12 171 LYS A C 1
ATOM 1340 O O . LYS A 1 171 ? 29.441 11.517 -20.952 1.00 83.12 171 LYS A O 1
ATOM 1345 N N . LEU A 1 172 ? 29.610 11.699 -23.185 1.00 79.88 172 LEU A N 1
ATOM 1346 C CA . LEU A 1 172 ? 28.168 11.645 -23.474 1.00 79.88 172 LEU A CA 1
ATOM 1347 C C . LEU A 1 172 ? 27.465 10.425 -22.852 1.00 79.88 172 LEU A C 1
ATOM 1349 O O . LEU A 1 172 ? 26.379 10.553 -22.297 1.00 79.88 172 LEU A O 1
ATOM 1353 N N . HIS A 1 173 ? 28.071 9.239 -22.941 1.00 79.94 173 HIS A N 1
ATOM 1354 C CA . HIS A 1 173 ? 27.445 7.994 -22.476 1.00 79.94 173 HIS A CA 1
ATOM 1355 C C . HIS A 1 173 ? 27.675 7.676 -20.991 1.00 79.94 173 HIS A C 1
ATOM 1357 O O . HIS A 1 173 ? 26.994 6.799 -20.448 1.00 79.94 173 HIS A O 1
ATOM 1363 N N . THR A 1 174 ? 28.639 8.342 -20.346 1.00 83.94 174 THR A N 1
ATOM 1364 C CA . THR A 1 174 ? 29.049 8.026 -18.968 1.00 83.94 174 THR A CA 1
ATOM 1365 C C . THR A 1 174 ? 28.588 9.081 -17.968 1.00 83.94 174 THR A C 1
ATOM 1367 O O . THR A 1 174 ? 28.124 8.709 -16.893 1.00 83.94 174 THR A O 1
ATOM 1370 N N . LEU A 1 175 ? 28.641 10.375 -18.315 1.00 83.81 175 LEU A N 1
ATOM 1371 C CA . LEU A 1 175 ? 28.341 11.467 -17.379 1.00 83.81 175 LEU A CA 1
ATOM 1372 C C . LEU A 1 175 ? 26.913 11.412 -16.824 1.00 83.81 175 LEU A C 1
ATOM 1374 O O . LEU A 1 175 ? 26.719 11.694 -15.650 1.00 83.81 175 LEU A O 1
ATOM 1378 N N . SER A 1 176 ? 25.930 10.967 -17.616 1.00 82.25 176 SER A N 1
ATOM 1379 C CA . SER A 1 176 ? 24.528 10.887 -17.173 1.00 82.25 176 SER A CA 1
ATOM 1380 C C . SER A 1 176 ? 24.299 9.941 -15.989 1.00 82.25 176 SER A C 1
ATOM 1382 O O . SER A 1 176 ? 23.253 10.002 -15.351 1.00 82.25 176 SER A O 1
ATOM 1384 N N . LYS A 1 177 ? 25.238 9.026 -15.721 1.00 85.50 177 LYS A N 1
ATOM 1385 C CA . LYS A 1 177 ? 25.110 7.996 -14.684 1.00 85.50 177 LYS A CA 1
ATOM 1386 C C . LYS A 1 177 ? 25.794 8.392 -13.382 1.00 85.50 177 LYS A C 1
ATOM 1388 O O . LYS A 1 177 ? 25.456 7.833 -12.343 1.00 85.50 177 LYS A O 1
ATOM 1393 N N . LEU A 1 178 ? 26.804 9.255 -13.446 1.00 88.00 178 LEU A N 1
ATOM 1394 C CA . LEU A 1 178 ? 27.728 9.485 -12.341 1.00 88.00 178 LEU A CA 1
ATOM 1395 C C . LEU A 1 178 ? 27.136 10.448 -11.309 1.00 88.00 178 LEU A C 1
ATOM 1397 O O . LEU A 1 178 ? 26.354 11.335 -11.637 1.00 88.00 178 LEU A O 1
ATOM 1401 N N . THR A 1 179 ? 27.523 10.267 -10.047 1.00 86.44 179 THR A N 1
ATOM 1402 C CA . THR A 1 179 ? 27.239 11.255 -8.999 1.00 86.44 179 THR A CA 1
ATOM 1403 C C . THR A 1 179 ? 28.077 12.519 -9.225 1.00 86.44 179 THR A C 1
ATOM 1405 O O . THR A 1 179 ? 29.150 12.423 -9.826 1.00 86.44 179 THR A O 1
ATOM 1408 N N . PRO A 1 180 ? 27.674 13.689 -8.695 1.00 83.62 180 PRO A N 1
ATOM 1409 C CA . PRO A 1 180 ? 28.447 14.925 -8.855 1.00 83.62 180 PRO A CA 1
ATOM 1410 C C . PRO A 1 180 ? 29.918 14.790 -8.422 1.00 83.62 180 PRO A C 1
ATOM 1412 O O . PRO A 1 180 ? 30.820 15.260 -9.112 1.00 83.62 180 PRO A O 1
ATOM 1415 N N . GLU A 1 181 ? 30.185 14.074 -7.325 1.00 86.31 181 GLU A N 1
ATOM 1416 C CA . GLU A 1 181 ? 31.552 13.796 -6.868 1.00 86.31 181 GLU A CA 1
ATOM 1417 C C . GLU A 1 181 ? 32.325 12.895 -7.843 1.00 86.31 181 GLU A C 1
ATOM 1419 O O . GLU A 1 181 ? 33.485 13.166 -8.158 1.00 86.31 181 GLU A O 1
ATOM 1424 N N . ASP A 1 182 ? 31.698 11.829 -8.346 1.00 89.81 182 ASP A N 1
ATOM 1425 C CA . ASP A 1 182 ? 32.348 10.909 -9.279 1.00 89.81 182 ASP A CA 1
ATOM 1426 C C . ASP A 1 182 ? 32.523 11.516 -10.675 1.00 89.81 182 ASP A C 1
ATOM 1428 O O . ASP A 1 182 ? 33.477 11.144 -11.354 1.00 89.81 182 ASP A O 1
ATOM 1432 N N . CYS A 1 183 ? 31.684 12.474 -11.088 1.00 86.56 183 CYS A N 1
ATOM 1433 C CA . CYS A 1 183 ? 31.887 13.261 -12.307 1.00 86.56 183 CYS A CA 1
ATOM 1434 C C . CYS A 1 183 ? 33.250 13.960 -12.279 1.00 86.56 183 CYS A C 1
ATOM 1436 O O . CYS A 1 183 ? 34.032 13.804 -13.213 1.00 86.56 183 CYS A O 1
ATOM 1438 N N . THR A 1 184 ? 33.581 14.644 -11.178 1.00 86.38 184 THR A N 1
ATOM 1439 C CA . THR A 1 184 ? 34.874 15.345 -11.053 1.00 86.38 184 THR A CA 1
ATOM 1440 C C . THR A 1 184 ? 36.064 14.380 -11.102 1.00 86.38 184 THR A C 1
ATOM 1442 O O . THR A 1 184 ? 37.066 14.641 -11.771 1.00 86.38 184 THR A O 1
ATOM 1445 N N . ARG A 1 185 ? 35.946 13.211 -10.454 1.00 87.50 185 ARG A N 1
ATOM 1446 C CA . ARG A 1 185 ? 36.972 12.154 -10.493 1.00 87.50 185 ARG A CA 1
ATOM 1447 C C . ARG A 1 185 ? 37.116 11.560 -11.888 1.00 87.50 185 ARG A C 1
ATOM 1449 O O . ARG A 1 185 ? 38.231 11.319 -12.340 1.00 87.50 185 ARG A O 1
ATOM 1456 N N . PHE A 1 186 ? 35.997 11.316 -12.564 1.00 87.88 186 PHE A N 1
ATOM 1457 C CA . PHE A 1 186 ? 35.969 10.810 -13.928 1.00 87.88 186 PHE A CA 1
ATOM 1458 C C . PHE A 1 186 ? 36.642 11.790 -14.890 1.00 87.88 186 PHE A C 1
ATOM 1460 O O . PHE A 1 186 ? 37.505 11.375 -15.655 1.00 87.88 186 PHE A O 1
ATOM 1467 N N . GLU A 1 187 ? 36.323 13.082 -14.816 1.00 85.06 187 GLU A N 1
ATOM 1468 C CA . GLU A 1 187 ? 36.952 14.107 -15.653 1.00 85.06 187 GLU A CA 1
ATOM 1469 C C . GLU A 1 187 ? 38.464 14.193 -15.429 1.00 85.06 187 GLU A C 1
ATOM 1471 O O . GLU A 1 187 ? 39.218 14.205 -16.401 1.00 85.06 187 GLU A O 1
ATOM 1476 N N . SER A 1 188 ? 38.923 14.129 -14.173 1.00 83.81 188 SER A N 1
ATOM 1477 C CA . SER A 1 188 ? 40.357 14.056 -13.862 1.00 83.81 188 SER A CA 1
ATOM 1478 C C . SER A 1 188 ? 41.025 12.845 -14.522 1.00 83.81 188 SER A C 1
ATOM 1480 O O . SER A 1 188 ? 42.056 12.992 -15.171 1.00 83.81 188 SER A O 1
ATOM 1482 N N . LEU A 1 189 ? 40.421 11.655 -14.419 1.00 83.69 189 LEU A N 1
ATOM 1483 C CA . LEU A 1 189 ? 40.960 10.429 -15.025 1.00 83.69 189 LEU A CA 1
ATOM 1484 C C . LEU A 1 189 ? 41.002 10.495 -16.555 1.00 83.69 189 LEU A C 1
ATOM 1486 O O . LEU A 1 189 ? 41.905 9.943 -17.183 1.00 83.69 189 LEU A O 1
ATOM 1490 N N . ILE A 1 190 ? 40.012 11.144 -17.164 1.00 82.69 190 ILE A N 1
ATOM 1491 C CA . ILE A 1 190 ? 39.966 11.353 -18.611 1.00 82.69 190 ILE A CA 1
ATOM 1492 C C . ILE A 1 190 ? 41.070 12.300 -19.061 1.00 82.69 190 ILE A C 1
ATOM 1494 O O . ILE A 1 190 ? 41.719 12.024 -20.070 1.00 82.69 190 ILE A O 1
ATOM 1498 N N . ASN A 1 191 ? 41.309 13.370 -18.311 1.00 80.12 191 ASN A N 1
ATOM 1499 C CA . ASN A 1 191 ? 42.348 14.343 -18.623 1.00 80.12 191 ASN A CA 1
ATOM 1500 C C . ASN A 1 191 ? 43.762 13.767 -18.421 1.00 80.12 191 ASN A C 1
ATOM 1502 O O . ASN A 1 191 ? 44.662 14.086 -19.196 1.00 80.12 191 ASN A O 1
ATOM 1506 N N . ASP A 1 192 ? 43.947 12.851 -17.465 1.00 79.31 192 ASP A N 1
ATOM 1507 C CA . ASP A 1 192 ? 45.215 12.132 -17.274 1.00 79.31 192 ASP A CA 1
ATOM 1508 C C . ASP A 1 192 ? 45.547 11.191 -18.448 1.00 79.31 192 ASP A C 1
ATOM 1510 O O . ASP A 1 192 ? 46.712 11.022 -18.811 1.00 79.31 192 ASP A O 1
ATOM 1514 N N . ILE A 1 193 ? 44.529 10.558 -19.043 1.00 75.75 193 ILE A N 1
ATOM 1515 C CA . ILE A 1 193 ? 44.706 9.536 -20.089 1.00 75.75 193 ILE A CA 1
ATOM 1516 C C . ILE A 1 193 ? 44.747 10.152 -21.489 1.00 75.75 193 ILE A C 1
ATOM 1518 O O . ILE A 1 193 ? 45.557 9.744 -22.320 1.00 75.75 193 ILE A O 1
ATOM 1522 N N . PHE A 1 194 ? 43.893 11.138 -21.756 1.00 73.69 194 PHE A N 1
ATOM 1523 C CA . PHE A 1 194 ? 43.889 11.893 -23.002 1.00 73.69 194 PHE A CA 1
ATOM 1524 C C . PHE A 1 194 ? 44.580 13.231 -22.727 1.00 73.69 194 PHE A C 1
ATOM 1526 O O . PHE A 1 194 ? 43.935 14.147 -22.230 1.00 73.69 194 PHE A O 1
ATOM 1533 N N . SER A 1 195 ? 45.870 13.374 -23.042 1.00 65.25 195 SER A N 1
ATOM 1534 C CA . SER A 1 195 ? 46.677 14.582 -22.760 1.00 65.25 195 SER A CA 1
ATOM 1535 C C . SER A 1 195 ? 46.337 15.808 -23.640 1.00 65.25 195 SER A C 1
ATOM 1537 O O . SER A 1 195 ? 47.222 16.570 -24.028 1.00 65.25 195 SER A O 1
ATOM 1539 N N . ILE A 1 196 ? 45.064 15.996 -23.994 1.00 62.47 196 ILE A N 1
ATOM 1540 C CA . ILE A 1 196 ? 44.559 17.100 -24.823 1.00 62.47 196 ILE A CA 1
ATOM 1541 C C . ILE A 1 196 ? 43.955 18.153 -23.875 1.00 62.47 196 ILE A C 1
ATOM 1543 O O . ILE A 1 196 ? 43.177 17.754 -23.001 1.00 62.47 196 ILE A O 1
ATOM 1547 N N . PRO A 1 197 ? 44.260 19.461 -24.018 1.00 57.41 197 PRO A N 1
ATOM 1548 C CA . PRO A 1 197 ? 43.654 20.511 -23.194 1.00 57.41 197 PRO A CA 1
ATOM 1549 C C . PRO A 1 197 ? 42.122 20.438 -23.238 1.00 57.41 197 PRO A C 1
ATOM 1551 O O . PRO A 1 197 ? 41.561 19.991 -24.240 1.00 57.41 197 PRO A O 1
ATOM 1554 N N . ASP A 1 198 ? 41.456 20.857 -22.155 1.00 52.00 198 ASP A N 1
ATOM 1555 C CA . ASP A 1 198 ? 40.001 21.038 -22.117 1.00 52.00 198 ASP A CA 1
ATOM 1556 C C . ASP A 1 198 ? 39.619 22.120 -23.130 1.00 52.00 198 ASP A C 1
ATOM 1558 O O . ASP A 1 198 ? 39.478 23.305 -22.830 1.00 52.00 198 ASP A O 1
ATOM 1562 N N . THR A 1 199 ? 39.460 21.718 -24.382 1.00 48.00 199 THR A N 1
ATOM 1563 C CA . THR A 1 199 ? 38.526 22.386 -25.254 1.00 48.00 199 THR A CA 1
ATOM 1564 C C . THR A 1 199 ? 37.170 22.117 -24.614 1.00 48.00 199 THR A C 1
ATOM 1566 O O . THR A 1 199 ? 36.638 21.007 -24.673 1.00 48.00 199 THR A O 1
ATOM 1569 N N . ASN A 1 200 ? 36.608 23.140 -23.963 1.00 40.50 200 ASN A N 1
ATOM 1570 C CA . ASN A 1 200 ? 35.161 23.286 -23.843 1.00 40.50 200 ASN A CA 1
ATOM 1571 C C . ASN A 1 200 ? 34.609 23.357 -25.271 1.00 40.50 200 ASN A C 1
ATOM 1573 O O . ASN A 1 200 ? 34.179 24.398 -25.753 1.00 40.50 200 ASN A O 1
ATOM 1577 N N . ILE A 1 201 ? 34.663 22.243 -25.992 1.00 41.16 201 ILE A N 1
ATOM 1578 C CA . ILE A 1 201 ? 33.670 21.964 -26.996 1.00 41.16 201 ILE A CA 1
ATOM 1579 C C . ILE A 1 201 ? 32.481 21.610 -26.129 1.00 41.16 201 ILE A C 1
ATOM 1581 O O . ILE A 1 201 ? 32.295 20.454 -25.750 1.00 41.16 201 ILE A O 1
ATOM 1585 N N . GLU A 1 202 ? 31.734 22.649 -25.739 1.00 40.12 202 GLU A N 1
ATOM 1586 C CA . GLU A 1 202 ? 30.286 22.549 -25.628 1.00 40.12 202 GLU A CA 1
ATOM 1587 C C . GLU A 1 202 ? 29.898 21.534 -26.691 1.00 40.12 202 GLU A C 1
ATOM 1589 O O . GLU A 1 202 ? 30.137 21.797 -27.874 1.00 40.12 202 GLU A O 1
ATOM 1594 N N . ILE A 1 203 ? 29.509 20.316 -26.277 1.00 39.53 203 ILE A N 1
ATOM 1595 C CA . ILE A 1 203 ? 28.971 19.302 -27.189 1.00 39.53 203 ILE A CA 1
ATOM 1596 C C . ILE A 1 203 ? 28.042 20.110 -28.054 1.00 39.53 203 ILE A C 1
ATOM 1598 O O . ILE A 1 203 ? 27.111 20.655 -27.464 1.00 39.53 203 ILE A O 1
ATOM 1602 N N . ASN A 1 204 ? 28.432 20.299 -29.330 1.00 37.16 204 ASN A N 1
ATOM 1603 C CA . ASN A 1 204 ? 27.994 21.443 -30.127 1.00 37.16 204 ASN A CA 1
ATOM 1604 C C . ASN A 1 204 ? 26.568 21.774 -29.745 1.00 37.16 204 ASN A C 1
ATOM 1606 O O . ASN A 1 204 ? 25.772 20.833 -29.716 1.00 37.16 204 ASN A O 1
ATOM 1610 N N . GLU A 1 205 ? 26.260 23.047 -29.496 1.00 39.56 205 GLU A N 1
ATOM 1611 C CA . GLU A 1 205 ? 24.978 23.605 -29.900 1.00 39.56 205 GLU A CA 1
ATOM 1612 C C . GLU A 1 205 ? 24.558 22.848 -31.168 1.00 39.56 205 GLU A C 1
ATOM 1614 O O . GLU A 1 205 ? 25.060 23.099 -32.270 1.00 39.56 205 GLU A O 1
ATOM 1619 N N . ILE A 1 206 ? 23.774 21.778 -31.005 1.00 40.09 206 ILE A N 1
ATOM 1620 C CA . ILE A 1 206 ? 23.262 21.026 -32.128 1.00 40.09 206 ILE A CA 1
ATOM 1621 C C . ILE A 1 206 ? 22.291 22.049 -32.639 1.00 40.09 206 ILE A C 1
ATOM 1623 O O . ILE A 1 206 ? 21.295 22.322 -31.975 1.00 40.09 206 ILE A O 1
ATOM 1627 N N . HIS A 1 207 ? 22.707 22.709 -33.718 1.00 43.25 207 HIS A N 1
ATOM 1628 C CA . HIS A 1 207 ? 21.955 23.706 -34.438 1.00 43.25 207 HIS A CA 1
ATOM 1629 C C . HIS A 1 207 ? 20.472 23.395 -34.353 1.00 43.25 207 HIS A C 1
ATOM 1631 O O . HIS A 1 207 ? 19.987 22.521 -35.057 1.00 43.25 207 HIS A O 1
ATOM 1637 N N . ASP A 1 208 ? 19.802 24.120 -33.474 1.00 44.81 208 ASP A N 1
ATOM 1638 C CA . ASP A 1 208 ? 18.473 24.635 -33.681 1.00 44.81 208 ASP A CA 1
ATOM 1639 C C . ASP A 1 208 ? 18.260 25.708 -32.609 1.00 44.81 208 ASP A C 1
ATOM 1641 O O . ASP A 1 208 ? 17.652 25.490 -31.566 1.00 44.81 208 ASP A O 1
ATOM 1645 N N . ALA A 1 209 ? 18.721 26.931 -32.891 1.00 42.50 209 ALA A N 1
ATOM 1646 C CA . ALA A 1 209 ? 18.220 28.124 -32.199 1.00 42.50 209 ALA A CA 1
ATOM 1647 C C . ALA A 1 209 ? 16.672 28.168 -32.225 1.00 42.50 209 ALA A C 1
ATOM 1649 O O . ALA A 1 209 ? 16.039 28.706 -31.325 1.00 42.50 209 ALA A O 1
ATOM 1650 N N . VAL A 1 210 ? 16.070 27.521 -33.232 1.00 42.38 210 VAL A N 1
ATOM 1651 C CA . VAL A 1 210 ? 14.635 27.241 -33.361 1.00 42.38 210 VAL A CA 1
ATOM 1652 C C . VAL A 1 210 ? 14.115 26.307 -32.257 1.00 42.38 210 VAL A C 1
ATOM 1654 O O . VAL A 1 210 ? 13.037 26.542 -31.728 1.00 42.38 210 VAL A O 1
ATOM 1657 N N . LEU A 1 211 ? 14.866 25.275 -31.872 1.00 46.19 211 LEU A N 1
ATOM 1658 C CA . LEU A 1 211 ? 14.498 24.295 -30.845 1.00 46.19 211 LEU A CA 1
ATOM 1659 C C . LEU A 1 211 ? 14.568 24.912 -29.445 1.00 46.19 211 LEU A C 1
ATOM 1661 O O . LEU A 1 211 ? 13.640 24.741 -28.656 1.00 46.19 211 LEU A O 1
ATOM 1665 N N . ALA A 1 212 ? 15.615 25.694 -29.169 1.00 44.62 212 ALA A N 1
ATOM 1666 C CA . ALA A 1 212 ? 15.716 26.485 -27.944 1.00 44.62 212 ALA A CA 1
ATOM 1667 C C . ALA A 1 212 ? 14.550 27.487 -27.821 1.00 44.62 212 ALA A C 1
ATOM 1669 O O . ALA A 1 212 ? 13.951 27.607 -26.754 1.00 44.62 212 ALA A O 1
ATOM 1670 N N . ASP A 1 213 ? 14.166 28.146 -28.921 1.00 46.28 213 ASP A N 1
ATOM 1671 C CA . ASP A 1 213 ? 13.053 29.104 -28.943 1.00 46.28 213 ASP A CA 1
ATOM 1672 C C . ASP A 1 213 ? 11.669 28.431 -28.811 1.00 46.28 213 ASP A C 1
ATOM 1674 O O . ASP A 1 213 ? 10.789 28.933 -28.116 1.00 46.28 213 ASP A O 1
ATOM 1678 N N . VAL A 1 214 ? 11.461 27.252 -29.410 1.00 47.34 214 VAL A N 1
ATOM 1679 C CA . VAL A 1 214 ? 10.213 26.470 -29.265 1.00 47.34 214 VAL A CA 1
ATOM 1680 C C . VAL A 1 214 ? 10.043 25.942 -27.841 1.00 47.34 214 VAL A C 1
ATOM 1682 O O . VAL A 1 214 ? 8.930 25.910 -27.311 1.00 47.34 214 VAL A O 1
ATOM 1685 N N . ILE A 1 215 ? 11.138 25.558 -27.193 1.00 50.50 215 ILE A N 1
ATOM 1686 C CA . ILE A 1 215 ? 11.117 25.078 -25.812 1.00 50.50 215 ILE A CA 1
ATOM 1687 C C . ILE A 1 215 ? 10.915 26.238 -24.852 1.00 50.50 215 ILE A C 1
ATOM 1689 O O . ILE A 1 215 ? 10.078 26.123 -23.962 1.00 50.50 215 ILE A O 1
ATOM 1693 N N . ARG A 1 216 ? 11.548 27.389 -25.103 1.00 50.94 216 ARG A N 1
ATOM 1694 C CA . ARG A 1 216 ? 11.245 28.636 -24.393 1.00 50.94 216 ARG A CA 1
ATOM 1695 C C . ARG A 1 216 ? 9.744 28.940 -24.430 1.00 50.94 216 ARG A C 1
ATOM 1697 O O . ARG A 1 216 ? 9.129 29.078 -23.377 1.00 50.94 216 ARG A O 1
ATOM 1704 N N . ARG A 1 217 ? 9.120 28.893 -25.613 1.00 51.12 217 ARG A N 1
ATOM 1705 C CA . ARG A 1 217 ? 7.664 29.088 -25.773 1.00 51.12 217 ARG A CA 1
ATOM 1706 C C . ARG A 1 217 ? 6.822 28.014 -25.074 1.00 51.12 217 ARG A C 1
ATOM 1708 O O . ARG A 1 217 ? 5.762 28.321 -24.537 1.00 51.12 217 ARG A O 1
ATOM 1715 N N . SER A 1 218 ? 7.278 26.760 -25.062 1.00 50.72 218 SER A N 1
ATOM 1716 C CA . SER A 1 218 ? 6.569 25.652 -24.403 1.00 50.72 218 SER A CA 1
ATOM 1717 C C . SER A 1 218 ? 6.597 25.795 -22.876 1.00 50.72 218 SER A C 1
ATOM 1719 O O . SER A 1 218 ? 5.564 25.656 -22.226 1.00 50.72 218 SER A O 1
ATOM 1721 N N . PHE A 1 219 ? 7.743 26.162 -22.298 1.00 53.19 219 PHE A N 1
ATOM 1722 C CA . PHE A 1 219 ? 7.887 26.438 -20.865 1.00 53.19 219 PHE A CA 1
ATOM 1723 C C . PHE A 1 219 ? 7.101 27.684 -20.440 1.00 53.19 219 PHE A C 1
ATOM 1725 O O . PHE A 1 219 ? 6.448 27.662 -19.397 1.00 53.19 219 PHE A O 1
ATOM 1732 N N . GLU A 1 220 ? 7.098 28.734 -21.267 1.00 56.03 220 GLU A N 1
ATOM 1733 C CA . GLU A 1 220 ? 6.257 29.920 -21.069 1.00 56.03 220 GLU A CA 1
ATOM 1734 C C . GLU A 1 220 ? 4.764 29.567 -21.073 1.00 56.03 220 GLU A C 1
ATOM 1736 O O . GLU A 1 220 ? 4.024 30.061 -20.225 1.00 56.03 220 GLU A O 1
ATOM 1741 N N . SER A 1 221 ? 4.323 28.664 -21.960 1.00 49.41 221 SER A N 1
ATOM 1742 C CA . SER A 1 221 ? 2.918 28.234 -22.032 1.00 49.41 221 SER A CA 1
ATOM 1743 C C . SER A 1 221 ? 2.447 27.410 -20.824 1.00 49.41 221 SER A C 1
ATOM 1745 O O . SER A 1 221 ? 1.261 27.427 -20.507 1.00 49.41 221 SER A O 1
ATOM 1747 N N . ILE A 1 222 ? 3.369 26.724 -20.134 1.00 49.59 222 ILE A N 1
ATOM 1748 C CA . ILE A 1 222 ? 3.096 25.875 -18.956 1.00 49.59 222 ILE A CA 1
ATOM 1749 C C . ILE A 1 222 ? 3.409 26.624 -17.637 1.00 49.59 222 ILE A C 1
ATOM 1751 O O . ILE A 1 222 ? 3.073 26.156 -16.552 1.00 49.59 222 ILE A O 1
ATOM 1755 N N . GLY A 1 223 ? 4.016 27.816 -17.704 1.00 49.69 223 GLY A N 1
ATOM 1756 C CA . GLY A 1 223 ? 4.325 28.654 -16.537 1.00 49.69 223 GLY A CA 1
ATOM 1757 C C . GLY A 1 223 ? 5.604 28.276 -15.772 1.00 49.69 223 GLY A C 1
ATOM 1758 O O . GLY A 1 223 ? 5.801 28.742 -14.649 1.00 49.69 223 GLY A O 1
ATOM 1759 N N . LEU A 1 224 ? 6.489 27.463 -16.358 1.00 49.31 224 LEU A N 1
ATOM 1760 C CA . LEU A 1 224 ? 7.745 27.012 -15.737 1.00 49.31 224 LEU A CA 1
ATOM 1761 C C . LEU A 1 224 ? 8.912 27.998 -15.985 1.00 49.31 224 LEU A C 1
ATOM 1763 O O . LEU A 1 224 ? 8.788 28.987 -16.714 1.00 49.31 224 LEU A O 1
ATOM 1767 N N . ILE A 1 225 ? 10.050 27.799 -15.309 1.00 51.38 225 ILE A N 1
ATOM 1768 C CA . ILE A 1 225 ? 11.274 28.611 -15.472 1.00 51.38 225 ILE A CA 1
ATOM 1769 C C . ILE A 1 225 ? 12.254 27.900 -16.408 1.00 51.38 225 ILE A C 1
ATOM 1771 O O . ILE A 1 225 ? 12.419 26.687 -16.326 1.00 51.38 225 ILE A O 1
ATOM 1775 N N . GLU A 1 226 ? 12.880 28.677 -17.295 1.00 48.06 226 GLU A N 1
ATOM 1776 C CA . GLU A 1 226 ? 13.869 28.225 -18.275 1.00 48.06 226 GLU A CA 1
ATOM 1777 C C . GLU A 1 226 ? 15.050 27.515 -17.595 1.00 48.06 226 GLU A C 1
ATOM 1779 O O . GLU A 1 226 ? 15.663 28.049 -16.671 1.00 48.06 226 GLU A O 1
ATOM 1784 N N . ASN A 1 227 ? 15.380 26.317 -18.080 1.00 42.91 227 ASN A N 1
ATOM 1785 C CA . ASN A 1 227 ? 16.643 25.645 -17.800 1.00 42.91 227 ASN A CA 1
ATOM 1786 C C . ASN A 1 227 ? 17.299 25.303 -19.146 1.00 42.91 227 ASN A C 1
ATOM 1788 O O . ASN A 1 227 ? 16.769 24.494 -19.912 1.00 42.91 227 ASN A O 1
ATOM 1792 N N . GLU A 1 228 ? 18.445 25.926 -19.438 1.00 38.31 228 GLU A N 1
ATOM 1793 C CA . GLU A 1 228 ? 19.158 25.844 -20.726 1.00 38.31 228 GLU A CA 1
ATOM 1794 C C . GLU A 1 228 ? 19.547 24.404 -21.131 1.00 38.31 228 GLU A C 1
ATOM 1796 O O . GLU A 1 228 ? 19.786 24.132 -22.307 1.00 38.31 228 GLU A O 1
ATOM 1801 N N . ARG A 1 229 ? 19.563 23.446 -20.188 1.00 39.53 229 ARG A N 1
ATOM 1802 C CA . ARG A 1 229 ? 20.042 22.066 -20.403 1.00 39.53 229 ARG A CA 1
ATOM 1803 C C . ARG A 1 229 ? 18.978 21.045 -20.832 1.00 39.53 229 ARG A C 1
ATOM 1805 O O . ARG A 1 229 ? 19.339 19.951 -21.255 1.00 39.53 229 ARG A O 1
ATOM 1812 N N . GLN A 1 230 ? 17.684 21.354 -20.731 1.00 43.09 230 GLN A N 1
ATOM 1813 C CA . GLN A 1 230 ? 16.591 20.372 -20.913 1.00 43.09 230 GLN A CA 1
ATOM 1814 C C . GLN A 1 230 ? 15.913 20.448 -22.300 1.00 43.09 230 GLN A C 1
ATOM 1816 O O . GLN A 1 230 ? 14.829 19.910 -22.525 1.00 43.09 230 GLN A O 1
ATOM 1821 N N . SER A 1 231 ? 16.580 21.093 -23.258 1.00 41.09 231 SER A N 1
ATOM 1822 C CA . SER A 1 231 ? 16.057 21.567 -24.543 1.00 41.09 231 SER A CA 1
ATOM 1823 C C . SER A 1 231 ? 15.893 20.508 -25.658 1.00 41.09 231 SER A C 1
ATOM 1825 O O . SER A 1 231 ? 15.997 20.825 -26.840 1.00 41.09 231 SER A O 1
ATOM 1827 N N . LEU A 1 232 ? 15.594 19.244 -25.340 1.00 44.66 232 LEU A N 1
ATOM 1828 C CA . LEU A 1 232 ? 15.697 18.145 -26.323 1.00 44.66 232 LEU A CA 1
ATOM 1829 C C . LEU A 1 232 ? 14.379 17.532 -26.836 1.00 44.66 232 LEU A C 1
ATOM 1831 O O . LEU A 1 232 ? 14.427 16.623 -27.662 1.00 44.66 232 LEU A O 1
ATOM 1835 N N . ALA A 1 233 ? 13.200 18.013 -26.430 1.00 43.00 233 ALA A N 1
ATOM 1836 C CA . ALA A 1 233 ? 11.938 17.325 -26.758 1.00 43.00 233 ALA A CA 1
ATOM 1837 C C . ALA A 1 233 ? 11.150 17.861 -27.975 1.00 43.00 233 ALA A C 1
ATOM 1839 O O . ALA A 1 233 ? 10.187 17.221 -28.380 1.00 43.00 233 ALA A O 1
ATOM 1840 N N . ALA A 1 234 ? 11.530 18.982 -28.596 1.00 42.88 234 ALA A N 1
ATOM 1841 C CA . ALA A 1 234 ? 10.686 19.649 -29.603 1.00 42.88 234 ALA A CA 1
ATOM 1842 C C . ALA A 1 234 ? 11.287 19.703 -31.023 1.00 42.88 234 ALA A C 1
ATOM 1844 O O . ALA A 1 234 ? 11.093 20.669 -31.760 1.00 42.88 234 ALA A O 1
ATOM 1845 N N . SER A 1 235 ? 12.015 18.658 -31.435 1.00 47.31 235 SER A N 1
ATOM 1846 C CA . SER A 1 235 ? 12.199 18.395 -32.872 1.00 47.31 235 SER A CA 1
ATOM 1847 C C . SER A 1 235 ? 10.803 18.259 -33.491 1.00 47.31 235 SER A C 1
ATOM 1849 O O . SER A 1 235 ? 9.951 17.655 -32.850 1.00 47.31 235 SER A O 1
ATOM 1851 N N . GLY A 1 236 ? 10.549 18.802 -34.690 1.00 52.03 236 GLY A N 1
ATOM 1852 C CA . GLY A 1 236 ? 9.245 18.803 -35.391 1.00 52.03 236 GLY A CA 1
ATOM 1853 C C . GLY A 1 236 ? 8.681 17.424 -35.786 1.00 52.03 236 GLY A C 1
ATOM 1854 O O . GLY A 1 236 ? 8.137 17.258 -36.874 1.00 52.03 236 GLY A O 1
ATOM 1855 N N . LYS A 1 237 ? 8.849 16.427 -34.922 1.00 59.44 237 LYS A N 1
ATOM 1856 C CA . LYS A 1 237 ? 8.362 15.059 -34.985 1.00 59.44 237 LYS A CA 1
ATOM 1857 C C . LYS A 1 237 ? 7.117 14.965 -34.111 1.00 59.44 237 LYS A C 1
ATOM 1859 O O . LYS A 1 237 ? 7.093 15.484 -32.999 1.00 59.44 237 LYS A O 1
ATOM 1864 N N . ASN A 1 238 ? 6.090 14.289 -34.608 1.00 66.56 238 ASN A N 1
ATOM 1865 C CA . ASN A 1 238 ? 4.890 14.020 -33.828 1.00 66.56 238 ASN A CA 1
ATOM 1866 C C . ASN A 1 238 ? 5.222 12.953 -32.771 1.00 66.56 238 ASN A C 1
ATOM 1868 O O . ASN A 1 238 ? 5.454 11.798 -33.137 1.00 66.56 238 ASN A O 1
ATOM 1872 N N . ILE A 1 239 ? 5.325 13.357 -31.500 1.00 72.88 239 ILE A N 1
ATOM 1873 C CA . ILE A 1 239 ? 5.620 12.459 -30.378 1.00 72.88 239 ILE A CA 1
ATOM 1874 C C . ILE A 1 239 ? 4.313 12.095 -29.680 1.00 72.88 239 ILE A C 1
ATOM 1876 O O . ILE A 1 239 ? 3.619 12.966 -29.156 1.00 72.88 239 ILE A O 1
ATOM 1880 N N . LYS A 1 240 ? 4.004 10.802 -29.630 1.00 77.31 240 LYS A N 1
ATOM 1881 C CA . LYS A 1 240 ? 2.881 10.264 -28.871 1.00 77.31 240 LYS A CA 1
ATOM 1882 C C . LYS A 1 240 ? 3.386 9.619 -27.588 1.00 77.31 240 LYS A C 1
ATOM 1884 O O . LYS A 1 240 ? 4.282 8.776 -27.618 1.00 77.31 240 LYS A O 1
ATOM 1889 N N . VAL A 1 241 ? 2.813 10.025 -26.461 1.00 81.25 241 VAL A N 1
ATOM 1890 C CA . VAL A 1 241 ? 3.206 9.548 -25.133 1.00 81.25 241 VAL A CA 1
ATOM 1891 C C . VAL A 1 241 ? 2.141 8.601 -24.598 1.00 81.25 241 VAL A C 1
ATOM 1893 O O . VAL A 1 241 ? 0.953 8.919 -24.613 1.00 81.25 241 VAL A O 1
ATOM 1896 N N . HIS A 1 242 ? 2.582 7.442 -24.125 1.00 85.06 242 HIS A N 1
ATOM 1897 C CA . HIS A 1 242 ? 1.758 6.440 -23.468 1.00 85.06 242 HIS A CA 1
ATOM 1898 C C . HIS A 1 242 ? 2.309 6.204 -22.067 1.00 85.06 242 HIS A C 1
ATOM 1900 O O . HIS A 1 242 ? 3.415 5.684 -21.934 1.00 85.06 242 HIS A O 1
ATOM 1906 N N . THR A 1 243 ? 1.554 6.572 -21.037 1.00 86.12 243 THR A N 1
ATOM 1907 C CA . THR A 1 243 ? 1.988 6.441 -19.641 1.00 86.12 243 THR A CA 1
ATOM 1908 C C . THR A 1 243 ? 1.267 5.286 -18.965 1.00 86.12 243 THR A C 1
ATOM 1910 O O . THR A 1 243 ? 0.046 5.186 -19.048 1.00 86.12 243 THR A O 1
ATOM 1913 N N . ILE A 1 244 ? 2.016 4.408 -18.302 1.00 90.19 244 ILE A N 1
ATOM 1914 C CA . ILE A 1 244 ? 1.488 3.241 -17.592 1.00 90.19 244 ILE A CA 1
ATOM 1915 C C . ILE A 1 244 ? 2.211 3.135 -16.250 1.00 90.19 244 ILE A C 1
ATOM 1917 O O . ILE A 1 244 ? 3.440 3.127 -16.209 1.00 90.19 244 ILE A O 1
ATOM 1921 N N . ASN A 1 245 ? 1.461 2.976 -15.158 1.00 90.06 245 ASN A N 1
ATOM 1922 C CA . ASN A 1 245 ? 2.038 2.591 -13.873 1.00 90.06 245 ASN A CA 1
ATOM 1923 C C . ASN A 1 245 ? 1.995 1.056 -13.729 1.00 90.06 245 ASN A C 1
ATOM 1925 O O . ASN A 1 245 ? 0.912 0.485 -13.569 1.00 90.06 245 ASN A O 1
ATOM 1929 N N . PRO A 1 246 ? 3.145 0.356 -13.788 1.00 90.88 246 PRO A N 1
ATOM 1930 C CA . PRO A 1 246 ? 3.176 -1.105 -13.782 1.00 90.88 246 PRO A CA 1
ATOM 1931 C C . PRO A 1 246 ? 2.794 -1.721 -12.428 1.00 90.88 246 PRO A C 1
ATOM 1933 O O . PRO A 1 246 ? 2.425 -2.893 -12.382 1.00 90.88 246 PRO A O 1
ATOM 1936 N N . LYS A 1 247 ? 2.883 -0.960 -11.327 1.00 88.31 247 LYS A N 1
ATOM 1937 C CA . LYS A 1 247 ? 2.633 -1.443 -9.959 1.00 88.31 247 LYS A CA 1
ATOM 1938 C C . LYS A 1 247 ? 1.246 -1.115 -9.435 1.00 88.31 247 LYS A C 1
ATOM 1940 O O . LYS A 1 247 ? 0.842 -1.709 -8.445 1.00 88.31 247 LYS A O 1
ATOM 1945 N N . ALA A 1 248 ? 0.520 -0.214 -10.089 1.00 84.12 248 ALA A N 1
ATOM 1946 C CA . ALA A 1 248 ? -0.853 0.133 -9.733 1.00 84.12 248 ALA A CA 1
ATOM 1947 C C . ALA A 1 248 ? -1.874 -0.968 -10.073 1.00 84.12 248 ALA A C 1
ATOM 1949 O O . ALA A 1 248 ? -3.008 -0.920 -9.600 1.00 84.12 248 ALA A O 1
ATOM 1950 N N . MET A 1 249 ? -1.485 -1.962 -10.876 1.00 83.19 249 MET A N 1
ATOM 1951 C CA . MET A 1 249 ? -2.365 -3.033 -11.340 1.00 83.19 249 MET A CA 1
ATOM 1952 C C . MET A 1 249 ? -1.720 -4.420 -11.216 1.00 83.19 249 MET A C 1
ATOM 1954 O O . MET A 1 249 ? -0.493 -4.540 -11.154 1.00 83.19 249 MET A O 1
ATOM 1958 N N . PRO A 1 250 ? -2.523 -5.499 -11.224 1.00 83.56 250 PRO A N 1
ATOM 1959 C CA . PRO A 1 250 ? -1.997 -6.855 -11.235 1.00 83.56 250 PRO A CA 1
ATOM 1960 C C . PRO A 1 250 ? -1.184 -7.156 -12.497 1.00 83.56 250 PRO A C 1
ATOM 1962 O O . PRO A 1 250 ? -1.472 -6.676 -13.594 1.00 83.56 250 PRO A O 1
ATOM 1965 N N . ARG A 1 251 ? -0.222 -8.076 -12.371 1.00 87.25 251 ARG A N 1
ATOM 1966 C CA . ARG A 1 251 ? 0.620 -8.536 -13.486 1.00 87.25 251 ARG A CA 1
ATOM 1967 C C . ARG A 1 251 ? -0.182 -9.025 -14.698 1.00 87.25 251 ARG A C 1
ATOM 1969 O O . ARG A 1 251 ? 0.260 -8.835 -15.829 1.00 87.25 251 ARG A O 1
ATOM 1976 N N . THR A 1 252 ? -1.312 -9.691 -14.468 1.00 87.31 252 THR A N 1
ATOM 1977 C CA . THR A 1 252 ? -2.181 -10.209 -15.535 1.00 87.31 252 THR A CA 1
ATOM 1978 C C . THR A 1 252 ? -2.801 -9.080 -16.346 1.00 87.31 252 THR A C 1
ATOM 1980 O O . THR A 1 252 ? -2.789 -9.156 -17.566 1.00 87.31 252 THR A O 1
ATOM 1983 N N . SER A 1 253 ? -3.249 -8.010 -15.689 1.00 87.31 253 SER A N 1
ATOM 1984 C CA . SER A 1 253 ? -3.786 -6.819 -16.354 1.00 87.31 253 SER A CA 1
ATOM 1985 C C . SER A 1 253 ? -2.684 -6.001 -17.036 1.00 87.31 253 SER A C 1
ATOM 1987 O O . SER A 1 253 ? -2.933 -5.368 -18.055 1.00 87.31 253 SER A O 1
ATOM 1989 N N . LEU A 1 254 ? -1.443 -6.055 -16.533 1.00 90.81 254 LEU A N 1
ATOM 1990 C CA . LEU A 1 254 ? -0.295 -5.395 -17.160 1.00 90.81 254 LEU A CA 1
ATOM 1991 C C . LEU A 1 254 ? 0.166 -6.095 -18.449 1.00 90.81 254 LEU A C 1
ATOM 1993 O O . LEU A 1 254 ? 0.269 -5.465 -19.501 1.00 90.81 254 LEU A O 1
ATOM 1997 N N . LEU A 1 255 ? 0.485 -7.390 -18.358 1.00 89.94 255 LEU A N 1
ATOM 1998 C CA . LEU A 1 255 ? 1.165 -8.159 -19.412 1.00 89.94 255 LEU A CA 1
ATOM 1999 C C . LEU A 1 255 ? 0.228 -9.036 -20.256 1.00 89.94 255 LEU A C 1
ATOM 2001 O O . LEU A 1 255 ? 0.688 -9.629 -21.232 1.00 89.94 255 LEU A O 1
ATOM 2005 N N . GLY A 1 256 ? -1.037 -9.165 -19.865 1.00 89.19 256 GLY A N 1
ATOM 2006 C CA . GLY A 1 256 ? -1.972 -10.134 -20.425 1.00 89.19 256 GLY A CA 1
ATOM 2007 C C . GLY A 1 256 ? -1.802 -11.531 -19.827 1.00 89.19 256 GLY A C 1
ATOM 2008 O O . GLY A 1 256 ? -0.797 -11.862 -19.179 1.00 89.19 256 GLY A O 1
ATOM 2009 N N . ASN A 1 257 ? -2.799 -12.382 -20.036 1.00 88.06 257 ASN A N 1
ATOM 2010 C CA . ASN A 1 257 ? -2.769 -13.775 -19.610 1.00 88.06 257 ASN A CA 1
ATOM 2011 C C . ASN A 1 257 ? -3.415 -14.701 -20.650 1.00 88.06 257 ASN A C 1
ATOM 2013 O O . ASN A 1 257 ? -4.099 -14.285 -21.578 1.00 88.06 257 ASN A O 1
ATOM 2017 N N . VAL A 1 258 ? -3.132 -15.995 -20.508 1.00 86.00 258 VAL A N 1
ATOM 2018 C CA . VAL A 1 258 ? -3.876 -17.043 -21.209 1.00 86.00 258 VAL A CA 1
ATOM 2019 C C . VAL A 1 258 ? -4.789 -17.676 -20.178 1.00 86.00 258 VAL A C 1
ATOM 2021 O O . VAL A 1 258 ? -4.291 -18.172 -19.161 1.00 86.00 258 VAL A O 1
ATOM 2024 N N . ASP A 1 259 ? -6.089 -17.671 -20.436 1.00 84.81 259 ASP A N 1
ATOM 2025 C CA . ASP A 1 259 ? -7.056 -18.351 -19.583 1.00 84.81 259 ASP A CA 1
ATOM 2026 C C . ASP A 1 259 ? -6.771 -19.870 -19.605 1.00 84.81 259 ASP A C 1
ATOM 2028 O O . ASP A 1 259 ? -6.678 -20.474 -20.682 1.00 84.81 259 ASP A O 1
ATOM 2032 N N . PRO A 1 260 ? -6.556 -20.513 -18.441 1.00 80.50 260 PRO A N 1
ATOM 2033 C CA . PRO A 1 260 ? -6.236 -21.935 -18.377 1.00 80.50 260 PRO A CA 1
ATOM 2034 C C . PRO A 1 260 ? -7.351 -22.847 -18.911 1.00 80.50 260 PRO A C 1
ATOM 2036 O O . PRO A 1 260 ? -7.034 -23.939 -19.396 1.00 80.50 260 PRO A O 1
ATOM 2039 N N . GLU A 1 261 ? -8.618 -22.431 -18.831 1.00 82.19 261 GLU A N 1
ATOM 2040 C CA . GLU A 1 261 ? -9.772 -23.234 -19.242 1.00 82.19 261 GLU A CA 1
ATOM 2041 C C . GLU A 1 261 ? -10.067 -23.060 -20.732 1.00 82.19 261 GLU A C 1
ATOM 2043 O O . GLU A 1 261 ? -10.034 -24.035 -21.489 1.00 82.19 261 GLU A O 1
ATOM 2048 N N . THR A 1 262 ? -10.288 -21.819 -21.175 1.00 86.44 262 THR A N 1
ATOM 2049 C CA . THR A 1 262 ? -10.622 -21.516 -22.579 1.00 86.44 262 THR A CA 1
ATOM 2050 C C . THR A 1 262 ? -9.403 -21.588 -23.501 1.00 86.44 262 THR A C 1
ATOM 2052 O O . THR A 1 262 ? -9.536 -21.846 -24.699 1.00 86.44 262 THR A O 1
ATOM 2055 N N . ARG A 1 263 ? -8.187 -21.440 -22.949 1.00 81.44 263 ARG A N 1
ATOM 2056 C CA . ARG A 1 263 ? -6.914 -21.314 -23.688 1.00 81.44 263 ARG A CA 1
ATOM 2057 C C . ARG A 1 263 ? -6.885 -20.119 -24.643 1.00 81.44 263 ARG A C 1
ATOM 2059 O O . ARG A 1 263 ? -6.080 -20.117 -25.583 1.00 81.44 263 ARG A O 1
ATOM 2066 N N . GLU A 1 264 ? -7.739 -19.131 -24.404 1.00 86.69 264 GLU A N 1
ATOM 2067 C CA . GLU A 1 264 ? -7.769 -17.870 -25.133 1.00 86.69 264 GLU A CA 1
ATOM 2068 C C . GLU A 1 264 ? -6.783 -16.871 -24.520 1.00 86.69 264 GLU A C 1
ATOM 2070 O O . GLU A 1 264 ? -6.427 -16.954 -23.343 1.00 86.69 264 GLU A O 1
ATOM 2075 N N . TRP A 1 265 ? -6.268 -15.975 -25.361 1.00 87.88 265 TRP A N 1
ATOM 2076 C CA . TRP A 1 265 ? -5.368 -14.904 -24.945 1.00 87.88 265 TRP A CA 1
ATOM 2077 C C . TRP A 1 265 ? -6.188 -13.665 -24.606 1.00 87.88 265 TRP A C 1
ATOM 2079 O O . TRP A 1 265 ? -6.958 -13.200 -25.445 1.00 87.88 265 TRP A O 1
ATOM 2089 N N . SER A 1 266 ? -5.973 -13.119 -23.415 1.00 89.00 266 SER A N 1
ATOM 2090 C CA . SER A 1 266 ? -6.479 -11.813 -23.011 1.00 89.00 266 SER A CA 1
ATOM 2091 C C . SER A 1 266 ? -5.306 -10.843 -22.929 1.00 89.00 266 SER A C 1
ATOM 2093 O O . SER A 1 266 ? -4.308 -11.109 -22.251 1.00 89.00 266 SER A O 1
ATOM 2095 N N . ASP A 1 267 ? -5.413 -9.734 -23.656 1.00 90.12 267 ASP A N 1
ATOM 2096 C CA . ASP A 1 267 ? -4.401 -8.683 -23.644 1.00 90.12 267 ASP A CA 1
ATOM 2097 C C . ASP A 1 267 ? -4.332 -7.980 -22.281 1.00 90.12 267 ASP A C 1
ATOM 2099 O O . ASP A 1 267 ? -5.296 -7.957 -21.521 1.00 90.12 267 ASP A O 1
ATOM 2103 N N . GLY A 1 268 ? -3.163 -7.421 -21.970 1.00 91.50 268 GLY A N 1
ATOM 2104 C CA . GLY A 1 268 ? -2.980 -6.470 -20.878 1.00 91.50 268 GLY A CA 1
ATOM 2105 C C . GLY A 1 268 ? -2.698 -5.072 -21.419 1.00 91.50 268 GLY A C 1
ATOM 2106 O O . GLY A 1 268 ? -2.496 -4.891 -22.621 1.00 91.50 268 GLY A O 1
ATOM 2107 N N . ILE A 1 269 ? -2.624 -4.066 -20.546 1.00 92.50 269 ILE A N 1
ATOM 2108 C CA . ILE A 1 269 ? -2.447 -2.672 -20.975 1.00 92.50 269 ILE A CA 1
ATOM 2109 C C . ILE A 1 269 ? -1.141 -2.463 -21.749 1.00 92.50 269 ILE A C 1
ATOM 2111 O O . ILE A 1 269 ? -1.116 -1.739 -22.745 1.00 92.50 269 ILE A O 1
ATOM 2115 N N . LEU A 1 270 ? -0.056 -3.137 -21.349 1.00 92.44 270 LEU A N 1
ATOM 2116 C CA . LEU A 1 270 ? 1.238 -2.998 -22.011 1.00 92.44 270 LEU A CA 1
ATOM 2117 C C . LEU A 1 270 ? 1.237 -3.679 -23.380 1.00 92.44 270 LEU A C 1
ATOM 2119 O O . LEU A 1 270 ? 1.833 -3.158 -24.321 1.00 92.44 270 LEU A O 1
ATOM 2123 N N . THR A 1 271 ? 0.568 -4.828 -23.513 1.00 91.81 271 THR A N 1
ATOM 2124 C CA . THR A 1 271 ? 0.491 -5.547 -24.793 1.00 91.81 271 THR A CA 1
ATOM 2125 C C . THR A 1 271 ? -0.449 -4.846 -25.760 1.00 91.81 271 THR A C 1
ATOM 2127 O O . THR A 1 271 ? -0.099 -4.700 -26.928 1.00 91.81 271 THR A O 1
ATOM 2130 N N . LEU A 1 272 ? -1.571 -4.319 -25.267 1.00 91.69 272 LEU A N 1
ATOM 2131 C CA . LEU A 1 272 ? -2.485 -3.478 -26.034 1.00 91.69 272 LEU A CA 1
ATOM 2132 C C . LEU A 1 272 ? -1.780 -2.207 -26.526 1.00 91.69 272 LEU A C 1
ATOM 2134 O O . LEU A 1 272 ? -1.820 -1.897 -27.715 1.00 91.69 272 LEU A O 1
ATOM 2138 N N . THR A 1 273 ? -1.060 -1.512 -25.641 1.00 91.62 273 THR A N 1
ATOM 2139 C CA . THR A 1 273 ? -0.274 -0.321 -26.006 1.00 91.62 273 THR A CA 1
ATOM 2140 C C . THR A 1 273 ? 0.823 -0.667 -27.015 1.00 91.62 273 THR A C 1
ATOM 2142 O O . THR A 1 273 ? 1.017 0.054 -27.989 1.00 91.62 273 THR A O 1
ATOM 2145 N N . ALA A 1 274 ? 1.506 -1.805 -26.853 1.00 92.00 274 ALA A N 1
ATOM 2146 C CA . ALA A 1 274 ? 2.504 -2.267 -27.815 1.00 92.00 274 ALA A CA 1
ATOM 2147 C C . ALA A 1 274 ? 1.905 -2.544 -29.204 1.00 92.00 274 ALA A C 1
ATOM 2149 O O . ALA A 1 274 ? 2.530 -2.208 -30.209 1.00 92.00 274 ALA A O 1
ATOM 2150 N N . GLN A 1 275 ? 0.704 -3.127 -29.276 1.00 91.12 275 GLN A N 1
ATOM 2151 C CA . GLN A 1 275 ? -0.007 -3.335 -30.542 1.00 91.12 275 GLN A CA 1
ATOM 2152 C C . GLN A 1 275 ? -0.410 -2.003 -31.190 1.00 91.12 275 GLN A C 1
ATOM 2154 O O . GLN A 1 275 ? -0.244 -1.846 -32.398 1.00 91.12 275 GLN A O 1
ATOM 2159 N N . GLN A 1 276 ? -0.886 -1.036 -30.398 1.00 90.75 276 GLN A N 1
ATOM 2160 C CA . GLN A 1 276 ? -1.222 0.306 -30.885 1.00 90.75 276 GLN A CA 1
ATOM 2161 C C . GLN A 1 276 ? 0.002 1.008 -31.477 1.00 90.75 276 GLN A C 1
ATOM 2163 O O . GLN A 1 276 ? -0.059 1.488 -32.603 1.00 90.75 276 GLN A O 1
ATOM 2168 N N . VAL A 1 277 ? 1.129 0.990 -30.762 1.00 90.19 277 VAL A N 1
ATOM 2169 C CA . VAL A 1 277 ? 2.391 1.589 -31.220 1.00 90.19 277 VAL A CA 1
ATOM 2170 C C . VAL A 1 277 ? 2.947 0.868 -32.449 1.00 90.19 277 VAL A C 1
ATOM 2172 O O . VAL A 1 277 ? 3.495 1.500 -33.344 1.00 90.19 277 VAL A O 1
ATOM 2175 N N . TYR A 1 278 ? 2.783 -0.453 -32.544 1.00 90.19 278 TYR A N 1
ATOM 2176 C CA . TYR A 1 278 ? 3.173 -1.204 -33.739 1.00 90.19 278 TYR A CA 1
ATOM 2177 C C . TYR A 1 278 ? 2.321 -0.854 -34.971 1.00 90.19 278 TYR A C 1
ATOM 2179 O O . TYR A 1 278 ? 2.819 -0.902 -36.094 1.00 90.19 278 TYR A O 1
ATOM 2187 N N . ALA A 1 279 ? 1.048 -0.503 -34.770 1.00 90.62 279 ALA A N 1
ATOM 2188 C CA . ALA A 1 279 ? 0.144 -0.086 -35.838 1.00 90.62 279 ALA A CA 1
ATOM 2189 C C . ALA A 1 279 ? 0.377 1.364 -36.305 1.00 90.62 279 ALA A C 1
ATOM 2191 O O . ALA A 1 279 ? -0.169 1.772 -37.333 1.00 90.62 279 ALA A O 1
ATOM 2192 N N . GLU A 1 280 ? 1.161 2.152 -35.567 1.00 89.12 280 GLU A N 1
ATOM 2193 C CA . GLU A 1 280 ? 1.452 3.540 -35.915 1.00 89.12 280 GLU A CA 1
ATOM 2194 C C . GLU A 1 280 ? 2.404 3.652 -37.120 1.00 89.12 280 GLU A C 1
ATOM 2196 O O . GLU A 1 280 ? 3.284 2.808 -37.315 1.00 89.12 280 GLU A O 1
ATOM 2201 N N . PRO A 1 281 ? 2.264 4.706 -37.948 1.00 87.94 281 PRO A N 1
ATOM 2202 C CA . PRO A 1 281 ? 3.197 4.960 -39.039 1.00 87.94 281 PRO A CA 1
ATOM 2203 C C . PRO A 1 281 ? 4.634 5.169 -38.527 1.00 87.94 281 PRO A C 1
ATOM 2205 O O . PRO A 1 281 ? 4.823 5.774 -37.471 1.00 87.94 281 PRO A O 1
ATOM 2208 N N . PRO A 1 282 ? 5.666 4.783 -39.301 1.00 83.06 282 PRO A N 1
ATOM 2209 C CA . PRO A 1 282 ? 7.070 4.902 -38.888 1.00 83.06 282 PRO A CA 1
ATOM 2210 C C . PRO A 1 282 ? 7.551 6.353 -38.690 1.00 83.06 282 PRO A C 1
ATOM 2212 O O . PRO A 1 282 ? 8.599 6.571 -38.083 1.00 83.06 282 PRO A O 1
ATOM 2215 N N . ASP A 1 283 ? 6.795 7.336 -39.188 1.00 82.62 283 ASP A N 1
ATOM 2216 C CA . ASP A 1 283 ? 7.079 8.767 -39.030 1.00 82.62 283 ASP A CA 1
ATOM 2217 C C . ASP A 1 283 ? 6.685 9.306 -37.641 1.00 82.62 283 ASP A C 1
ATOM 2219 O O . ASP A 1 283 ? 7.154 10.372 -37.230 1.00 82.62 283 ASP A O 1
ATOM 2223 N N . VAL A 1 284 ? 5.838 8.577 -36.905 1.00 82.62 284 VAL A N 1
ATOM 2224 C CA . VAL A 1 284 ? 5.416 8.925 -35.542 1.00 82.62 284 VAL A CA 1
ATOM 2225 C C . VAL A 1 284 ? 6.444 8.397 -34.549 1.00 82.62 284 VAL A C 1
ATOM 2227 O O . VAL A 1 284 ? 6.901 7.261 -34.655 1.00 82.62 284 VAL A O 1
ATOM 2230 N N . TRP A 1 285 ? 6.830 9.228 -33.585 1.00 81.62 285 TRP A N 1
ATOM 2231 C CA . TRP A 1 285 ? 7.701 8.821 -32.486 1.00 81.62 285 TRP A CA 1
ATOM 2232 C C . TRP A 1 285 ? 6.850 8.476 -31.273 1.00 81.62 285 TRP A C 1
ATOM 2234 O O . TRP A 1 285 ? 6.035 9.288 -30.851 1.00 81.62 285 TRP A O 1
ATOM 2244 N N . SER A 1 286 ? 7.052 7.300 -30.690 1.00 84.75 286 SER A N 1
ATOM 2245 C CA . SER A 1 286 ? 6.164 6.799 -29.633 1.00 84.75 286 SER A CA 1
ATOM 2246 C C . SER A 1 286 ? 6.971 6.514 -28.376 1.00 84.75 286 SER A C 1
ATOM 2248 O O . SER A 1 286 ? 7.935 5.743 -28.394 1.00 84.75 286 SER A O 1
ATOM 2250 N N . TRP A 1 287 ? 6.623 7.187 -27.282 1.00 86.81 287 TRP A N 1
ATOM 2251 C CA . TRP A 1 287 ? 7.287 7.052 -25.989 1.00 86.81 287 TRP A CA 1
ATOM 2252 C C . TRP A 1 287 ? 6.370 6.305 -25.032 1.00 86.81 287 TRP A C 1
ATOM 2254 O O . TRP A 1 287 ? 5.278 6.774 -24.720 1.00 86.81 287 TRP A O 1
ATOM 2264 N N . LEU A 1 288 ? 6.821 5.142 -24.569 1.00 87.50 288 LEU A N 1
ATOM 2265 C CA . LEU A 1 288 ? 6.146 4.370 -23.536 1.00 87.50 288 LEU A CA 1
ATOM 2266 C C . LEU A 1 288 ? 6.817 4.684 -22.200 1.00 87.50 288 LEU A C 1
ATOM 2268 O O . LEU A 1 288 ? 7.950 4.261 -21.962 1.00 87.50 288 LEU A O 1
ATOM 2272 N N . ILE A 1 289 ? 6.127 5.448 -21.360 1.00 87.81 289 ILE A N 1
ATOM 2273 C CA . ILE A 1 289 ? 6.568 5.842 -20.025 1.00 87.81 289 ILE A CA 1
ATOM 2274 C C . ILE A 1 289 ? 6.000 4.846 -19.018 1.00 87.81 289 ILE A C 1
ATOM 2276 O O . ILE A 1 289 ? 4.788 4.679 -18.897 1.00 87.81 289 ILE A O 1
ATOM 2280 N N . LEU A 1 290 ? 6.895 4.177 -18.304 1.00 91.44 290 LEU A N 1
ATOM 2281 C CA . LEU A 1 290 ? 6.595 3.233 -17.242 1.00 91.44 290 LEU A CA 1
ATOM 2282 C C . LEU A 1 290 ? 6.976 3.882 -15.913 1.00 91.44 290 LEU A C 1
ATOM 2284 O O . LEU A 1 290 ? 8.136 3.824 -15.503 1.00 91.44 290 LEU A O 1
ATOM 2288 N N . ASP A 1 291 ? 5.999 4.542 -15.292 1.00 88.88 291 ASP A N 1
ATOM 2289 C CA . ASP A 1 291 ? 6.173 5.294 -14.047 1.00 88.88 291 ASP A CA 1
ATOM 2290 C C . ASP A 1 291 ? 5.727 4.458 -12.844 1.00 88.88 291 ASP A C 1
ATOM 2292 O O . ASP A 1 291 ? 4.539 4.306 -12.561 1.00 88.88 291 ASP A O 1
ATOM 2296 N N . GLY A 1 292 ? 6.701 3.871 -12.156 1.00 87.56 292 GLY A N 1
ATOM 2297 C CA . GLY A 1 292 ? 6.480 3.024 -10.994 1.00 87.56 292 GLY A CA 1
ATOM 2298 C C . GLY A 1 292 ? 7.726 2.230 -10.619 1.00 87.56 292 GLY A C 1
ATOM 2299 O O . GLY A 1 292 ? 8.696 2.151 -11.376 1.00 87.56 292 GLY A O 1
ATOM 2300 N N . ASP A 1 293 ? 7.686 1.612 -9.441 1.00 88.44 293 ASP A N 1
ATOM 2301 C CA . ASP A 1 293 ? 8.826 0.861 -8.922 1.00 88.44 293 ASP A CA 1
ATOM 2302 C C . ASP A 1 293 ? 9.191 -0.338 -9.810 1.00 88.44 293 ASP A C 1
ATOM 2304 O O . ASP A 1 293 ? 8.340 -1.086 -10.311 1.00 88.44 293 ASP A O 1
ATOM 2308 N N . ILE A 1 294 ? 10.498 -0.547 -9.978 1.00 89.06 294 ILE A N 1
ATOM 2309 C CA . ILE A 1 294 ? 11.037 -1.625 -10.807 1.00 89.06 294 ILE A CA 1
ATOM 2310 C C . ILE A 1 294 ? 11.240 -2.885 -9.972 1.00 89.06 294 ILE A C 1
ATOM 2312 O O . ILE A 1 294 ? 12.102 -2.940 -9.093 1.00 89.06 294 ILE A O 1
ATOM 2316 N N . ASP A 1 295 ? 10.529 -3.951 -10.338 1.00 85.81 295 ASP A N 1
ATOM 2317 C CA . ASP A 1 295 ? 10.754 -5.289 -9.801 1.00 85.81 295 ASP A CA 1
ATOM 2318 C C . ASP A 1 295 ? 11.070 -6.314 -10.906 1.00 85.81 295 ASP A C 1
ATOM 2320 O O . ASP A 1 295 ? 10.589 -6.186 -12.037 1.00 85.81 295 ASP A O 1
ATOM 2324 N N . PRO A 1 296 ? 11.876 -7.356 -10.605 1.00 82.75 296 PRO A N 1
ATOM 2325 C CA . PRO A 1 296 ? 12.281 -8.365 -11.587 1.00 82.75 296 PRO A CA 1
ATOM 2326 C C . PRO A 1 296 ? 11.129 -9.154 -12.219 1.00 82.75 296 PRO A C 1
ATOM 2328 O O . PRO A 1 296 ? 11.334 -9.823 -13.235 1.00 82.75 296 PRO A O 1
ATOM 2331 N N . GLU A 1 297 ? 9.936 -9.155 -11.618 1.00 80.06 297 GLU A N 1
ATOM 2332 C CA . GLU A 1 297 ? 8.844 -10.002 -12.080 1.00 80.06 297 GLU A CA 1
ATOM 2333 C C . GLU A 1 297 ? 8.304 -9.520 -13.429 1.00 80.06 297 GLU A C 1
ATOM 2335 O O . GLU A 1 297 ? 8.156 -10.329 -14.355 1.00 80.06 297 GLU A O 1
ATOM 2340 N N . TRP A 1 298 ? 8.076 -8.212 -13.569 1.00 87.44 298 TRP A N 1
ATOM 2341 C CA . TRP A 1 298 ? 7.577 -7.625 -14.811 1.00 87.44 298 TRP A CA 1
ATOM 2342 C C . TRP A 1 298 ? 8.699 -7.086 -15.709 1.00 87.44 298 TRP A C 1
ATOM 2344 O O . TRP A 1 298 ? 8.674 -7.371 -16.907 1.00 87.44 298 TRP A O 1
ATOM 2354 N N . ILE A 1 299 ? 9.720 -6.397 -15.174 1.00 88.88 299 ILE A N 1
ATOM 2355 C CA . ILE A 1 299 ? 10.720 -5.701 -16.012 1.00 88.88 299 ILE A CA 1
ATOM 2356 C C . ILE A 1 299 ? 11.536 -6.667 -16.870 1.00 88.88 299 ILE A C 1
ATOM 2358 O O . ILE A 1 299 ? 11.798 -6.413 -18.043 1.00 88.88 299 ILE A O 1
ATOM 2362 N N . GLU A 1 300 ? 11.893 -7.830 -16.324 1.00 85.88 300 GLU A N 1
ATOM 2363 C CA . GLU A 1 300 ? 12.677 -8.813 -17.064 1.00 85.88 300 GLU A CA 1
ATOM 2364 C C . GLU A 1 300 ? 11.845 -9.484 -18.177 1.00 85.88 300 GLU A C 1
ATOM 2366 O O . GLU A 1 300 ? 12.407 -10.146 -19.046 1.00 85.88 300 GLU A O 1
ATOM 2371 N N . CYS A 1 301 ? 10.512 -9.333 -18.203 1.00 86.06 301 CYS A N 1
ATOM 2372 C CA . CYS A 1 301 ? 9.705 -9.745 -19.362 1.00 86.06 301 CYS A CA 1
ATOM 2373 C C . CYS A 1 301 ? 9.963 -8.850 -20.592 1.00 86.06 301 CYS A C 1
ATOM 2375 O O . CYS A 1 301 ? 9.709 -9.270 -21.718 1.00 86.06 301 CYS A O 1
ATOM 2377 N N . LEU A 1 302 ? 10.526 -7.654 -20.388 1.00 88.00 302 LEU A N 1
ATOM 2378 C CA . LEU A 1 302 ? 10.916 -6.715 -21.442 1.00 88.00 302 LEU A CA 1
ATOM 2379 C C . LEU A 1 302 ? 12.383 -6.861 -21.863 1.00 88.00 302 LEU A C 1
ATOM 2381 O O . LEU A 1 302 ? 12.851 -6.115 -22.716 1.00 88.00 302 LEU A O 1
ATOM 2385 N N . ASN A 1 303 ? 13.120 -7.844 -21.338 1.00 85.62 303 ASN A N 1
ATOM 2386 C CA . ASN A 1 303 ? 14.541 -8.014 -21.650 1.00 85.62 303 ASN A CA 1
ATOM 2387 C C . ASN A 1 303 ? 14.823 -8.142 -23.155 1.00 85.62 303 ASN A C 1
ATOM 2389 O O . ASN A 1 303 ? 15.811 -7.588 -23.620 1.00 85.62 303 ASN A O 1
ATOM 2393 N N . SER A 1 304 ? 13.960 -8.821 -23.918 1.00 84.56 304 SER A N 1
ATOM 2394 C CA . SER A 1 304 ? 14.097 -8.946 -25.380 1.00 84.56 304 SER A CA 1
ATOM 2395 C C . SER A 1 304 ? 13.745 -7.663 -26.145 1.00 84.56 304 SER A C 1
ATOM 2397 O O . SER A 1 304 ? 14.235 -7.462 -27.257 1.00 84.56 304 SER A O 1
ATOM 2399 N N . VAL A 1 305 ? 12.925 -6.794 -25.547 1.00 88.19 305 VAL A N 1
ATOM 2400 C CA . VAL A 1 305 ? 12.575 -5.467 -26.079 1.00 88.19 305 VAL A CA 1
ATOM 2401 C C . VAL A 1 305 ? 13.721 -4.485 -25.864 1.00 88.19 305 VAL A C 1
ATOM 2403 O O . VAL A 1 305 ? 14.032 -3.699 -26.751 1.00 88.19 305 VAL A O 1
ATOM 2406 N N . LEU A 1 306 ? 14.355 -4.559 -24.694 1.00 86.56 306 LEU A N 1
ATOM 2407 C CA . LEU A 1 306 ? 15.452 -3.686 -24.280 1.00 86.56 306 LEU A CA 1
ATOM 2408 C C . LEU A 1 306 ? 16.817 -4.124 -24.829 1.00 86.56 306 LEU A C 1
ATOM 2410 O O . LEU A 1 306 ? 17.799 -3.405 -24.677 1.00 86.56 306 LEU A O 1
ATOM 2414 N N . ASP A 1 307 ? 16.901 -5.309 -25.435 1.00 80.62 307 ASP A N 1
ATOM 2415 C CA . ASP A 1 307 ? 18.102 -5.754 -26.142 1.00 80.62 307 ASP A CA 1
ATOM 2416 C C . ASP A 1 307 ? 18.155 -5.199 -27.574 1.00 80.62 307 ASP A C 1
ATOM 2418 O O . ASP A 1 307 ? 17.187 -4.636 -28.090 1.00 80.62 307 ASP A O 1
ATOM 2422 N N . ASP A 1 308 ? 19.265 -5.455 -28.268 1.00 78.31 308 ASP A N 1
ATOM 2423 C CA . ASP A 1 308 ? 19.463 -5.045 -29.668 1.00 78.31 308 ASP A CA 1
ATOM 2424 C C . ASP A 1 308 ? 18.358 -5.551 -30.620 1.00 78.31 308 ASP A C 1
ATOM 2426 O O . ASP A 1 308 ? 18.137 -4.984 -31.690 1.00 78.31 308 ASP A O 1
ATOM 2430 N N . ASN A 1 309 ? 17.648 -6.614 -30.227 1.00 79.62 309 ASN A N 1
ATOM 2431 C CA . ASN A 1 309 ? 16.594 -7.247 -31.016 1.00 79.62 309 ASN A CA 1
ATOM 2432 C C . ASN A 1 309 ? 15.295 -6.426 -31.097 1.00 79.62 309 ASN A C 1
ATOM 2434 O O . ASN A 1 309 ? 14.533 -6.635 -32.041 1.00 79.62 309 ASN A O 1
ATOM 2438 N N . ARG A 1 310 ? 15.018 -5.537 -30.125 1.00 87.44 310 ARG A N 1
ATOM 2439 C CA . ARG A 1 310 ? 13.788 -4.717 -30.046 1.00 87.44 310 ARG A CA 1
ATOM 2440 C C . ARG A 1 310 ? 12.498 -5.513 -30.289 1.00 87.44 310 ARG A C 1
ATOM 2442 O O . ARG A 1 310 ? 11.630 -5.105 -31.060 1.00 87.44 310 ARG A O 1
ATOM 2449 N N . LEU A 1 311 ? 12.386 -6.678 -29.647 1.00 90.06 311 LEU A N 1
ATOM 2450 C CA . LEU A 1 311 ? 11.328 -7.656 -29.912 1.00 90.06 311 LEU A CA 1
ATOM 2451 C C . LEU A 1 311 ? 10.565 -8.022 -28.637 1.00 90.06 311 LEU A C 1
ATOM 2453 O O . LEU A 1 311 ? 11.133 -8.612 -27.717 1.00 90.06 311 LEU A O 1
ATOM 2457 N N . LEU A 1 312 ? 9.259 -7.758 -28.608 1.00 90.25 312 LEU A N 1
ATOM 2458 C CA . LEU A 1 312 ? 8.363 -8.242 -27.558 1.00 90.25 312 LEU A CA 1
ATOM 2459 C C . LEU A 1 312 ? 7.813 -9.612 -27.945 1.00 90.25 312 LEU A C 1
ATOM 2461 O O . LEU A 1 312 ? 7.243 -9.776 -29.022 1.00 90.25 312 LEU A O 1
ATOM 2465 N N . THR A 1 313 ? 7.971 -10.602 -27.067 1.00 86.12 313 THR A N 1
ATOM 2466 C CA . THR A 1 313 ? 7.455 -11.960 -27.286 1.00 86.12 313 THR A CA 1
ATOM 2467 C C . THR A 1 313 ? 6.341 -12.258 -26.295 1.00 86.12 313 THR A C 1
ATOM 2469 O O . THR A 1 313 ? 6.581 -12.307 -25.090 1.00 86.12 313 THR A O 1
ATOM 2472 N N . LEU A 1 314 ? 5.131 -12.487 -26.804 1.00 85.50 314 LEU A N 1
ATOM 2473 C CA . LEU A 1 314 ? 3.969 -12.834 -25.994 1.00 85.50 314 LEU A CA 1
ATOM 2474 C C . LEU A 1 314 ? 3.933 -14.345 -25.693 1.00 85.50 314 LEU A C 1
ATOM 2476 O O . LEU A 1 314 ? 4.382 -15.150 -26.517 1.00 85.50 314 LEU A O 1
ATOM 2480 N N . PRO A 1 315 ? 3.347 -14.775 -24.558 1.00 81.44 315 PRO A N 1
ATOM 2481 C CA . PRO A 1 315 ? 3.164 -16.193 -24.226 1.00 81.44 315 PRO A CA 1
ATOM 2482 C C . PRO A 1 315 ? 2.379 -17.000 -25.273 1.00 81.44 315 PRO A C 1
ATOM 2484 O O . PRO A 1 315 ? 2.585 -18.210 -25.398 1.00 81.44 315 PRO A O 1
ATOM 2487 N N . SER A 1 316 ? 1.511 -16.337 -26.045 1.00 79.31 316 SER A N 1
ATOM 2488 C CA . SER A 1 316 ? 0.794 -16.917 -27.189 1.00 79.31 316 SER A CA 1
ATOM 2489 C C . SER A 1 316 ? 1.727 -17.351 -28.332 1.00 79.31 316 SER A C 1
ATOM 2491 O O . SER A 1 316 ? 1.342 -18.167 -29.168 1.00 79.31 316 SER A O 1
ATOM 2493 N N . GLY A 1 317 ? 2.966 -16.851 -28.352 1.00 79.12 317 GLY A N 1
ATOM 2494 C CA . GLY A 1 317 ? 3.943 -17.036 -29.423 1.00 79.12 317 GLY A CA 1
ATOM 2495 C C . GLY A 1 317 ? 3.970 -15.884 -30.428 1.00 79.12 317 GLY A C 1
ATOM 2496 O O . GLY A 1 317 ? 4.849 -15.868 -31.292 1.00 79.12 317 GLY A O 1
ATOM 2497 N N . TRP A 1 318 ? 3.055 -14.917 -30.312 1.00 82.94 318 TRP A N 1
ATOM 2498 C CA . TRP A 1 318 ? 3.067 -13.718 -31.144 1.00 82.94 318 TRP A CA 1
ATOM 2499 C C . TRP A 1 318 ? 4.256 -12.819 -30.780 1.00 82.94 318 TRP A C 1
ATOM 2501 O O . TRP A 1 318 ? 4.675 -12.748 -29.622 1.00 82.94 318 TRP A O 1
ATOM 2511 N N . ARG A 1 319 ? 4.842 -12.174 -31.789 1.00 87.62 319 ARG A N 1
ATOM 2512 C CA . ARG A 1 319 ? 6.071 -11.390 -31.668 1.00 87.62 319 ARG A CA 1
ATOM 2513 C C . ARG A 1 319 ? 5.861 -10.024 -32.303 1.00 87.62 319 ARG A C 1
ATOM 2515 O O . ARG A 1 319 ? 5.506 -9.960 -33.476 1.00 87.62 319 ARG A O 1
ATOM 2522 N N . ILE A 1 320 ? 6.098 -8.968 -31.533 1.00 90.31 320 ILE A N 1
ATOM 2523 C CA . ILE A 1 320 ? 5.937 -7.574 -31.952 1.00 90.31 320 ILE A CA 1
ATOM 2524 C C . ILE A 1 320 ? 7.328 -6.950 -32.026 1.00 90.31 320 ILE A C 1
ATOM 2526 O O . ILE A 1 320 ? 8.047 -6.912 -31.027 1.00 90.31 320 ILE A O 1
ATOM 2530 N N . GLN A 1 321 ? 7.728 -6.512 -33.217 1.00 91.25 321 GLN A N 1
ATOM 2531 C CA . GLN A 1 321 ? 9.029 -5.891 -33.451 1.00 91.25 321 GLN A CA 1
ATOM 2532 C C . GLN A 1 321 ? 8.881 -4.370 -33.469 1.00 91.25 321 GLN A C 1
ATOM 2534 O O . GLN A 1 321 ? 8.065 -3.844 -34.222 1.00 91.25 321 GLN A O 1
ATOM 2539 N N . PHE A 1 322 ? 9.686 -3.671 -32.672 1.00 91.06 322 PHE A N 1
ATOM 2540 C CA . PHE A 1 322 ? 9.660 -2.212 -32.593 1.00 91.06 322 PHE A CA 1
ATOM 2541 C C . PHE A 1 322 ? 10.696 -1.565 -33.514 1.00 91.06 322 PHE A C 1
ATOM 2543 O O . PHE A 1 322 ? 11.819 -2.055 -33.665 1.00 91.06 322 PHE A O 1
ATOM 2550 N N . GLY A 1 323 ? 10.317 -0.431 -34.106 1.00 87.00 323 GLY A N 1
ATOM 2551 C CA . GLY A 1 323 ? 11.217 0.419 -34.880 1.00 87.00 323 GLY A CA 1
ATOM 2552 C C . GLY A 1 323 ? 12.168 1.245 -34.005 1.00 87.00 323 GLY A C 1
ATOM 2553 O O . GLY A 1 323 ? 12.157 1.185 -32.774 1.00 87.00 323 GLY A O 1
ATOM 2554 N N . GLN A 1 324 ? 13.020 2.047 -34.650 1.00 84.06 324 GLN A N 1
ATOM 2555 C CA . GLN A 1 324 ? 13.926 2.982 -33.960 1.00 84.06 324 GLN A CA 1
ATOM 2556 C C . GLN A 1 324 ? 13.206 4.229 -33.419 1.00 84.06 324 GLN A C 1
ATOM 2558 O O . GLN A 1 324 ? 13.776 4.966 -32.623 1.00 84.06 324 GLN A O 1
ATOM 2563 N N . ASN A 1 325 ? 11.966 4.453 -33.854 1.00 83.62 325 ASN A N 1
ATOM 2564 C CA . ASN A 1 325 ? 11.074 5.540 -33.452 1.00 83.62 325 ASN A CA 1
ATOM 2565 C C . ASN A 1 325 ? 10.383 5.303 -32.094 1.00 83.62 325 ASN A C 1
ATOM 2567 O O . ASN A 1 325 ? 9.722 6.208 -31.588 1.00 83.62 325 ASN A O 1
ATOM 2571 N N . VAL A 1 326 ? 10.531 4.110 -31.506 1.00 87.50 326 VAL A N 1
ATOM 2572 C CA . VAL A 1 326 ? 9.900 3.735 -30.233 1.00 87.50 326 VAL A CA 1
ATOM 2573 C C . VAL A 1 326 ? 10.923 3.755 -29.100 1.00 87.50 326 VAL A C 1
ATOM 2575 O O . VAL A 1 326 ? 11.971 3.107 -29.194 1.00 87.50 326 VAL A O 1
ATOM 2578 N N . ASN A 1 327 ? 10.590 4.453 -28.013 1.00 85.44 327 ASN A N 1
ATOM 2579 C CA . ASN A 1 327 ? 11.409 4.536 -26.805 1.00 85.44 327 ASN A CA 1
ATOM 2580 C C . ASN A 1 327 ? 10.632 4.060 -25.576 1.00 85.44 327 ASN A C 1
ATOM 2582 O O . ASN A 1 327 ? 9.462 4.391 -25.407 1.00 85.44 327 ASN A O 1
ATOM 2586 N N . PHE A 1 328 ? 11.319 3.326 -24.702 1.00 88.75 328 PHE A N 1
ATOM 2587 C CA . PHE A 1 328 ? 10.826 2.951 -23.379 1.00 88.75 328 PHE A CA 1
ATOM 2588 C C . PHE A 1 328 ? 11.534 3.812 -22.336 1.00 88.75 328 PHE A C 1
ATOM 2590 O O . PHE A 1 328 ? 12.766 3.837 -22.293 1.00 88.75 328 PHE A O 1
ATOM 2597 N N . ILE A 1 329 ? 10.758 4.518 -21.522 1.00 88.56 329 ILE A N 1
ATOM 2598 C CA . ILE A 1 329 ? 11.239 5.391 -20.452 1.00 88.56 329 ILE A CA 1
ATOM 2599 C C . ILE A 1 329 ? 10.744 4.802 -19.137 1.00 88.56 329 ILE A C 1
ATOM 2601 O O . ILE A 1 329 ? 9.569 4.477 -19.014 1.00 88.56 329 ILE A O 1
ATOM 2605 N N . PHE A 1 330 ? 11.640 4.648 -18.167 1.00 90.38 330 PHE A N 1
ATOM 2606 C CA . PHE A 1 330 ? 11.318 4.102 -16.853 1.00 90.38 330 PHE A CA 1
ATOM 2607 C C . PHE A 1 330 ? 11.574 5.168 -15.798 1.00 90.38 330 PHE A C 1
ATOM 2609 O O . PHE A 1 330 ? 12.707 5.635 -15.672 1.00 90.38 330 PHE A O 1
ATOM 2616 N N . GLU A 1 331 ? 10.543 5.527 -15.042 1.00 88.19 331 GLU A N 1
ATOM 2617 C CA . GLU A 1 331 ? 10.655 6.457 -13.923 1.00 88.19 331 GLU A CA 1
ATOM 2618 C C . GLU A 1 331 ? 10.503 5.687 -12.609 1.00 88.19 331 GLU A C 1
ATOM 2620 O O . GLU A 1 331 ? 9.424 5.207 -12.271 1.00 88.19 331 GLU A O 1
ATOM 2625 N N . THR A 1 332 ? 11.591 5.569 -11.846 1.00 87.19 332 THR A N 1
ATOM 2626 C CA . THR A 1 332 ? 11.636 4.787 -10.600 1.00 87.19 332 THR A CA 1
ATOM 2627 C C . THR A 1 332 ? 12.318 5.570 -9.487 1.00 87.19 332 THR A C 1
ATOM 2629 O O . THR A 1 332 ? 13.224 6.362 -9.750 1.00 87.19 332 THR A O 1
ATOM 2632 N N . HIS A 1 333 ? 11.907 5.331 -8.240 1.00 81.62 333 HIS A N 1
ATOM 2633 C CA . HIS A 1 333 ? 12.553 5.907 -7.060 1.00 81.62 333 HIS A CA 1
ATOM 2634 C C . HIS A 1 333 ? 13.950 5.315 -6.830 1.00 81.62 333 HIS A C 1
ATOM 2636 O O . HIS A 1 333 ? 14.909 6.039 -6.567 1.00 81.62 333 HIS A O 1
ATOM 2642 N N . ASP A 1 334 ? 14.073 3.991 -6.934 1.00 83.88 334 ASP A N 1
ATOM 2643 C CA . ASP A 1 334 ? 15.343 3.294 -6.778 1.00 83.88 334 ASP A CA 1
ATOM 2644 C C . ASP A 1 334 ? 15.446 2.065 -7.692 1.00 83.88 334 ASP A C 1
ATOM 2646 O O . ASP A 1 334 ? 14.496 1.661 -8.366 1.00 83.88 334 ASP A O 1
ATOM 2650 N N . LEU A 1 335 ? 16.650 1.493 -7.744 1.00 86.50 335 LEU A N 1
ATOM 2651 C CA . LEU A 1 335 ? 16.952 0.266 -8.481 1.00 86.50 335 LEU A CA 1
ATOM 2652 C C . LEU A 1 335 ? 17.317 -0.882 -7.536 1.00 86.50 335 LEU A C 1
ATOM 2654 O O . LEU A 1 335 ? 17.910 -1.864 -7.983 1.00 86.50 335 LEU A O 1
ATOM 2658 N N . CYS A 1 336 ? 16.970 -0.798 -6.243 1.00 83.00 336 CYS A N 1
ATOM 2659 C CA . CYS A 1 336 ? 17.473 -1.731 -5.233 1.00 83.00 336 CYS A CA 1
ATOM 2660 C C . CYS A 1 336 ? 17.071 -3.184 -5.511 1.00 83.00 336 CYS A C 1
ATOM 2662 O O . CYS A 1 336 ? 17.823 -4.111 -5.194 1.00 83.00 336 CYS A O 1
ATOM 2664 N N . LYS A 1 337 ? 15.917 -3.376 -6.158 1.00 83.50 337 LYS A N 1
ATOM 2665 C CA . LYS A 1 337 ? 15.375 -4.683 -6.545 1.00 83.50 337 LYS A CA 1
ATOM 2666 C C . LYS A 1 337 ? 15.694 -5.083 -7.985 1.00 83.50 337 LYS A C 1
ATOM 2668 O O . LYS A 1 337 ? 15.480 -6.241 -8.338 1.00 83.50 337 LYS A O 1
ATOM 2673 N N . ALA A 1 338 ? 16.216 -4.176 -8.810 1.00 85.31 338 ALA A N 1
ATOM 2674 C CA . ALA A 1 338 ? 16.521 -4.458 -10.206 1.00 85.31 338 ALA A CA 1
ATOM 2675 C C . ALA A 1 338 ? 17.742 -5.383 -10.334 1.00 85.31 338 ALA A C 1
ATOM 2677 O O . ALA A 1 338 ? 18.748 -5.229 -9.637 1.00 85.31 338 ALA A O 1
ATOM 2678 N N . SER A 1 339 ? 17.672 -6.350 -11.255 1.00 84.25 339 SER A N 1
ATOM 2679 C CA . SER A 1 339 ? 18.806 -7.235 -11.514 1.00 84.25 339 SER A CA 1
ATOM 2680 C C . SER A 1 339 ? 19.892 -6.503 -12.323 1.00 84.25 339 SER A C 1
ATOM 2682 O O . SER A 1 339 ? 19.567 -5.696 -13.201 1.00 84.25 339 SER A O 1
ATOM 2684 N N . PRO A 1 340 ? 21.189 -6.810 -12.118 1.00 82.94 340 PRO A N 1
ATOM 2685 C CA . PRO A 1 340 ? 22.270 -6.209 -12.908 1.00 82.94 340 PRO A CA 1
ATOM 2686 C C . PRO A 1 340 ? 22.112 -6.434 -14.419 1.00 82.94 340 PRO A C 1
ATOM 2688 O O . PRO A 1 340 ? 22.529 -5.612 -15.233 1.00 82.94 340 PRO A O 1
ATOM 2691 N N . ALA A 1 341 ? 21.466 -7.542 -14.805 1.00 80.94 341 ALA A N 1
ATOM 2692 C CA . ALA A 1 341 ? 21.160 -7.842 -16.198 1.00 80.94 341 ALA A CA 1
ATOM 2693 C C . ALA A 1 341 ? 20.224 -6.791 -16.812 1.00 80.94 341 ALA A C 1
ATOM 2695 O O . ALA A 1 341 ? 20.483 -6.346 -17.928 1.00 80.94 341 ALA A O 1
ATOM 2696 N N . THR A 1 342 ? 19.182 -6.376 -16.089 1.00 85.06 342 THR A N 1
ATOM 2697 C CA . THR A 1 342 ? 18.264 -5.309 -16.507 1.00 85.06 342 THR A CA 1
ATOM 2698 C C . THR A 1 342 ? 18.978 -3.964 -16.578 1.00 85.06 342 THR A C 1
ATOM 2700 O O . THR A 1 342 ? 18.893 -3.294 -17.602 1.00 85.06 342 THR A O 1
ATOM 2703 N N . ILE A 1 343 ? 19.758 -3.611 -15.550 1.00 87.00 343 ILE A N 1
ATOM 2704 C CA . ILE A 1 343 ? 20.498 -2.338 -15.493 1.00 87.00 343 ILE A CA 1
ATOM 2705 C C . ILE A 1 343 ? 21.438 -2.198 -16.702 1.00 87.00 343 ILE A C 1
ATOM 2707 O O . ILE A 1 343 ? 21.470 -1.153 -17.338 1.00 87.00 343 ILE A O 1
ATOM 2711 N N . SER A 1 344 ? 22.129 -3.275 -17.095 1.00 85.19 344 SER A N 1
ATOM 2712 C CA . SER A 1 344 ? 23.035 -3.255 -18.257 1.00 85.19 344 SER A CA 1
ATOM 2713 C C . SER A 1 344 ? 22.349 -3.059 -19.620 1.00 85.19 344 SER A C 1
ATOM 2715 O O . SER A 1 344 ? 23.024 -2.780 -20.611 1.00 85.19 344 SER A O 1
ATOM 2717 N N . ARG A 1 345 ? 21.026 -3.272 -19.710 1.00 84.81 345 ARG A N 1
ATOM 2718 C CA . ARG A 1 345 ? 20.245 -3.118 -20.955 1.00 84.81 345 ARG A CA 1
ATOM 2719 C C . ARG A 1 345 ? 19.715 -1.700 -21.145 1.00 84.81 345 ARG A C 1
ATOM 2721 O O . ARG A 1 345 ? 19.300 -1.362 -22.245 1.00 84.81 345 ARG A O 1
ATOM 2728 N N . ILE A 1 346 ? 19.704 -0.890 -20.089 1.00 84.38 346 ILE A N 1
ATOM 2729 C CA . ILE A 1 346 ? 18.997 0.391 -20.064 1.00 84.38 346 ILE A CA 1
ATOM 2730 C C . ILE A 1 346 ? 20.007 1.531 -19.878 1.00 84.38 346 ILE A C 1
ATOM 2732 O O . ILE A 1 346 ? 21.000 1.408 -19.160 1.00 84.38 346 ILE A O 1
ATOM 2736 N N . GLY A 1 347 ? 19.766 2.660 -20.545 1.00 84.12 347 GLY A N 1
ATOM 2737 C CA . GLY A 1 347 ? 20.466 3.907 -20.245 1.00 84.12 347 GLY A CA 1
ATOM 2738 C C . GLY A 1 347 ? 19.946 4.498 -18.935 1.00 84.12 347 GLY A C 1
ATOM 2739 O O . GLY A 1 347 ? 18.743 4.678 -18.789 1.00 84.12 347 GLY A O 1
ATOM 2740 N N . VAL A 1 348 ? 20.836 4.800 -17.991 1.00 87.00 348 VAL A N 1
ATOM 2741 C CA . VAL A 1 348 ? 20.464 5.390 -16.696 1.00 87.00 348 VAL A CA 1
ATOM 2742 C C . VAL A 1 348 ? 20.816 6.875 -16.690 1.00 87.00 348 VAL A C 1
ATOM 2744 O O . VAL A 1 348 ? 21.918 7.258 -17.096 1.00 87.00 348 VAL A O 1
ATOM 2747 N N . ILE A 1 349 ? 19.874 7.690 -16.221 1.00 87.19 349 ILE A N 1
ATOM 2748 C CA . ILE A 1 349 ? 20.073 9.101 -15.893 1.00 87.19 349 ILE A CA 1
ATOM 2749 C C . ILE A 1 349 ? 19.879 9.225 -14.385 1.00 87.19 349 ILE A C 1
ATOM 2751 O O . ILE A 1 349 ? 18.828 8.844 -13.871 1.00 87.19 349 ILE A O 1
ATOM 2755 N N . LEU A 1 350 ? 20.903 9.696 -13.678 1.00 84.94 350 LEU A N 1
ATOM 2756 C CA . LEU A 1 350 ? 20.827 9.959 -12.247 1.00 84.94 350 LEU A CA 1
ATOM 2757 C C . LEU A 1 350 ? 20.406 11.413 -12.025 1.00 84.94 350 LEU A C 1
ATOM 2759 O O . LEU A 1 350 ? 21.028 12.321 -12.567 1.00 84.94 350 LEU A O 1
ATOM 2763 N N . LEU A 1 351 ? 19.375 11.615 -11.207 1.00 81.94 351 LEU A N 1
ATOM 2764 C CA . LEU A 1 351 ? 18.979 12.925 -10.697 1.00 81.94 351 LEU A CA 1
ATOM 2765 C C . LEU A 1 351 ? 19.322 12.969 -9.211 1.00 81.94 351 LEU A C 1
ATOM 2767 O O . LEU A 1 351 ? 18.883 12.106 -8.449 1.00 81.94 351 LEU A O 1
ATOM 2771 N N . SER A 1 352 ? 20.138 13.936 -8.810 1.00 75.31 352 SER A N 1
ATOM 2772 C CA . SER A 1 352 ? 20.540 14.119 -7.419 1.00 75.31 352 SER A CA 1
ATOM 2773 C C . SER A 1 352 ? 19.802 15.295 -6.779 1.00 75.31 352 SER A C 1
ATOM 2775 O O . SER A 1 352 ? 19.327 16.199 -7.461 1.00 75.31 352 SER A O 1
ATOM 2777 N N . GLU A 1 353 ? 19.721 15.313 -5.447 1.00 68.38 353 GLU A N 1
ATOM 2778 C CA . GLU A 1 353 ? 19.145 16.452 -4.716 1.00 68.38 353 GLU A CA 1
ATOM 2779 C C . GLU A 1 353 ? 19.924 17.753 -4.970 1.00 68.38 353 GLU A C 1
ATOM 2781 O O . GLU A 1 353 ? 19.334 18.829 -4.996 1.00 68.38 353 GLU A O 1
ATOM 2786 N N . ALA A 1 354 ? 21.227 17.651 -5.255 1.00 66.19 354 ALA A N 1
ATOM 2787 C CA . ALA A 1 354 ? 22.059 18.792 -5.626 1.00 66.19 354 ALA A CA 1
ATOM 2788 C C . ALA A 1 354 ? 21.657 19.424 -6.973 1.00 66.19 354 ALA A C 1
ATOM 2790 O O . ALA A 1 354 ? 21.965 20.591 -7.200 1.00 66.19 354 ALA A O 1
ATOM 2791 N N . ASP A 1 355 ? 20.960 18.686 -7.844 1.00 67.38 355 ASP A N 1
ATOM 2792 C CA . ASP A 1 355 ? 20.486 19.195 -9.137 1.00 67.38 355 ASP A CA 1
ATOM 2793 C C . ASP A 1 355 ? 19.164 19.977 -9.014 1.00 67.38 355 ASP A C 1
ATOM 2795 O O . ASP A 1 355 ? 18.759 20.664 -9.955 1.00 67.38 355 ASP A O 1
ATOM 2799 N N . VAL A 1 356 ? 18.471 19.882 -7.870 1.00 69.62 356 VAL A N 1
ATOM 2800 C CA . VAL A 1 356 ? 17.180 20.539 -7.635 1.00 69.62 356 VAL A CA 1
ATOM 2801 C C . VAL A 1 356 ? 17.370 21.770 -6.760 1.00 69.62 356 VAL A C 1
ATOM 2803 O O . VAL A 1 356 ? 17.418 21.709 -5.532 1.00 69.62 356 VAL A O 1
ATOM 2806 N N . GLU A 1 357 ? 17.404 22.936 -7.395 1.00 72.12 357 GLU A N 1
ATOM 2807 C CA . GLU A 1 357 ? 17.470 24.198 -6.670 1.00 72.12 357 GLU A CA 1
ATOM 2808 C C . GLU A 1 357 ? 16.091 24.615 -6.136 1.00 72.12 357 GLU A C 1
ATOM 2810 O O . GLU A 1 357 ? 15.187 24.982 -6.893 1.00 72.12 357 GLU A O 1
ATOM 2815 N N . ALA A 1 358 ? 15.950 24.664 -4.806 1.00 74.19 358 ALA A N 1
ATOM 2816 C CA . ALA A 1 358 ? 14.753 25.163 -4.114 1.00 74.19 358 ALA A CA 1
ATOM 2817 C C . ALA A 1 358 ? 14.278 26.535 -4.638 1.00 74.19 358 ALA A C 1
ATOM 2819 O O . ALA A 1 358 ? 13.077 26.791 -4.752 1.00 74.19 358 ALA A O 1
ATOM 2820 N N . LYS A 1 359 ? 15.232 27.399 -5.009 1.00 79.38 359 LYS A N 1
ATOM 2821 C CA . LYS A 1 359 ? 14.981 28.730 -5.575 1.00 79.38 359 LYS A CA 1
ATOM 2822 C C . LYS A 1 359 ? 14.166 28.673 -6.863 1.00 79.38 359 LYS A C 1
ATOM 2824 O O . LYS A 1 359 ? 13.281 29.499 -7.050 1.00 79.38 359 LYS A O 1
ATOM 2829 N N . VAL A 1 360 ? 14.424 27.701 -7.738 1.00 77.25 360 VAL A N 1
ATOM 2830 C CA . VAL A 1 360 ? 13.716 27.567 -9.021 1.00 77.25 360 VAL A CA 1
ATOM 2831 C C . VAL A 1 360 ? 12.247 27.219 -8.784 1.00 77.25 360 VAL A C 1
ATOM 2833 O O . VAL A 1 360 ? 11.365 27.844 -9.371 1.00 77.25 360 VAL A O 1
ATOM 2836 N N . VAL A 1 361 ? 11.970 26.295 -7.860 1.00 77.06 361 VAL A N 1
ATOM 2837 C CA . VAL A 1 361 ? 10.597 25.905 -7.495 1.00 77.06 361 VAL A CA 1
ATOM 2838 C C . VAL A 1 361 ? 9.825 27.097 -6.924 1.00 77.06 361 VAL A C 1
ATOM 2840 O O . VAL A 1 361 ? 8.710 27.388 -7.359 1.00 77.06 361 VAL A O 1
ATOM 2843 N N . ILE A 1 362 ? 10.437 27.833 -5.993 1.00 80.88 362 ILE A N 1
ATOM 2844 C CA . ILE A 1 362 ? 9.807 28.997 -5.362 1.00 80.88 362 ILE A CA 1
ATOM 2845 C C . ILE A 1 362 ? 9.594 30.125 -6.372 1.00 80.88 362 ILE A C 1
ATOM 2847 O O . ILE A 1 362 ? 8.514 30.709 -6.412 1.00 80.88 362 ILE A O 1
ATOM 2851 N N . ASN A 1 363 ? 10.578 30.411 -7.225 1.00 80.31 363 ASN A N 1
ATOM 2852 C CA . ASN A 1 363 ? 10.447 31.433 -8.261 1.00 80.31 363 ASN A CA 1
ATOM 2853 C C . ASN A 1 363 ? 9.303 31.097 -9.228 1.00 80.31 363 ASN A C 1
ATOM 2855 O O . ASN A 1 363 ? 8.565 31.994 -9.633 1.00 80.31 363 ASN A O 1
ATOM 2859 N N . SER A 1 364 ? 9.120 29.816 -9.571 1.00 78.00 364 SER A N 1
ATOM 2860 C CA . SER A 1 364 ? 8.009 29.371 -10.417 1.00 78.00 364 SER A CA 1
ATOM 2861 C C . SER A 1 364 ? 6.664 29.588 -9.727 1.00 78.00 364 SER A C 1
ATOM 2863 O O . SER A 1 364 ? 5.723 30.069 -10.350 1.00 78.00 364 SER A O 1
ATOM 2865 N N . TRP A 1 365 ? 6.576 29.289 -8.430 1.00 79.88 365 TRP A N 1
ATOM 2866 C CA . TRP A 1 365 ? 5.371 29.530 -7.638 1.00 79.88 365 TRP A CA 1
ATOM 2867 C C . TRP A 1 365 ? 5.062 31.032 -7.491 1.00 79.88 365 TRP A C 1
ATOM 2869 O O . TRP A 1 365 ? 3.913 31.450 -7.633 1.00 79.88 365 TRP A O 1
ATOM 2879 N N . MET A 1 366 ? 6.092 31.862 -7.303 1.00 78.50 366 MET A N 1
ATOM 2880 C CA . MET A 1 366 ? 5.971 33.320 -7.186 1.00 78.50 366 MET A CA 1
ATOM 2881 C C . MET A 1 366 ? 5.464 33.986 -8.472 1.00 78.50 366 MET A C 1
ATOM 2883 O O . MET A 1 366 ? 4.767 34.996 -8.380 1.00 78.50 366 MET A O 1
ATOM 2887 N N . LYS A 1 367 ? 5.756 33.433 -9.662 1.00 76.69 367 LYS A N 1
ATOM 2888 C CA . LYS A 1 367 ? 5.249 33.964 -10.947 1.00 76.69 367 LYS A CA 1
ATOM 2889 C C . LYS A 1 367 ? 3.720 34.018 -11.002 1.00 76.69 367 LYS A C 1
ATOM 2891 O O . LYS A 1 367 ? 3.168 34.941 -11.591 1.00 76.69 367 LYS A O 1
ATOM 2896 N N . ASN A 1 368 ? 3.050 33.058 -10.366 1.00 69.38 368 ASN A N 1
ATOM 2897 C CA . ASN A 1 368 ? 1.592 32.939 -10.382 1.00 69.38 368 ASN A CA 1
ATOM 2898 C C . ASN A 1 368 ? 0.902 33.802 -9.310 1.00 69.38 368 ASN A C 1
ATOM 2900 O O . ASN A 1 368 ? -0.325 33.799 -9.220 1.00 69.38 368 ASN A O 1
ATOM 2904 N N . LYS A 1 369 ? 1.658 34.543 -8.487 1.00 70.06 369 LYS A N 1
ATOM 2905 C CA . LYS A 1 369 ? 1.119 35.360 -7.393 1.00 70.06 369 LYS A CA 1
ATOM 2906 C C . LYS A 1 369 ? 1.167 36.851 -7.737 1.00 70.06 369 LYS A C 1
ATOM 2908 O O . LYS A 1 369 ? 2.202 37.407 -8.102 1.00 70.06 369 LYS A O 1
ATOM 2913 N N . SER A 1 370 ? 0.031 37.529 -7.584 1.00 57.41 370 SER A N 1
ATOM 2914 C CA . SER A 1 370 ? -0.091 38.974 -7.780 1.00 57.41 370 SER A CA 1
ATOM 2915 C C . SER A 1 370 ? 0.570 39.733 -6.622 1.00 57.41 370 SER A C 1
ATOM 2917 O O . SER A 1 370 ? -0.044 39.914 -5.579 1.00 57.41 370 SER A O 1
ATOM 2919 N N . ASN A 1 371 ? 1.800 40.214 -6.836 1.00 58.41 371 ASN A N 1
ATOM 2920 C CA . ASN A 1 371 ? 2.531 41.177 -5.996 1.00 58.41 371 ASN A CA 1
ATOM 2921 C C . ASN A 1 371 ? 2.786 40.787 -4.525 1.00 58.41 371 ASN A C 1
ATOM 2923 O O . ASN A 1 371 ? 1.936 40.971 -3.661 1.00 58.41 371 ASN A O 1
ATOM 2927 N N . SER A 1 372 ? 4.037 40.454 -4.187 1.00 63.03 372 SER A N 1
ATOM 2928 C CA . SER A 1 372 ? 4.481 40.460 -2.784 1.00 63.03 372 SER A CA 1
ATOM 2929 C C . SER A 1 372 ? 6.007 40.574 -2.639 1.00 63.03 372 SER A C 1
ATOM 2931 O O . SER A 1 372 ? 6.703 39.637 -2.257 1.00 63.03 372 SER A O 1
ATOM 2933 N N . ARG A 1 373 ? 6.565 41.775 -2.873 1.00 73.62 373 ARG A N 1
ATOM 2934 C CA . ARG A 1 373 ? 7.981 42.082 -2.540 1.00 73.62 373 ARG A CA 1
ATOM 2935 C C . ARG A 1 373 ? 8.340 41.708 -1.093 1.00 73.62 373 ARG A C 1
ATOM 2937 O O . ARG A 1 373 ? 9.463 41.302 -0.821 1.00 73.62 373 ARG A O 1
ATOM 2944 N N . LEU A 1 374 ? 7.371 41.831 -0.184 1.00 74.25 374 LEU A N 1
ATOM 2945 C CA . LEU A 1 374 ? 7.489 41.423 1.215 1.00 74.25 374 LEU A CA 1
ATOM 2946 C C . LEU A 1 374 ? 7.646 39.902 1.367 1.00 74.25 374 LEU A C 1
ATOM 2948 O O . LEU A 1 374 ? 8.493 39.455 2.129 1.00 74.25 374 LEU A O 1
ATOM 2952 N N . LEU A 1 375 ? 6.879 39.109 0.617 1.00 78.81 375 LEU A N 1
ATOM 2953 C CA . LEU A 1 375 ? 6.963 37.649 0.654 1.00 78.81 375 LEU A CA 1
ATOM 2954 C C . LEU A 1 375 ? 8.304 37.154 0.111 1.00 78.81 375 LEU A C 1
ATOM 2956 O O . LEU A 1 375 ? 8.907 36.288 0.728 1.00 78.81 375 LEU A O 1
ATOM 2960 N N . ALA A 1 376 ? 8.803 37.750 -0.978 1.00 81.12 376 ALA A N 1
ATOM 2961 C CA . ALA A 1 376 ? 10.126 37.429 -1.520 1.00 81.12 376 ALA A CA 1
ATOM 2962 C C . ALA A 1 376 ? 11.237 37.644 -0.474 1.00 81.12 376 ALA A C 1
ATOM 2964 O O . ALA A 1 376 ? 12.044 36.752 -0.236 1.00 81.12 376 ALA A O 1
ATOM 2965 N N . HIS A 1 377 ? 11.213 38.785 0.226 1.00 82.62 377 HIS A N 1
ATOM 2966 C CA . HIS A 1 377 ? 12.173 39.080 1.294 1.00 82.62 377 HIS A CA 1
ATOM 2967 C C . HIS A 1 377 ? 12.067 38.096 2.471 1.00 82.62 377 HIS A C 1
ATOM 2969 O O . HIS A 1 377 ? 13.077 37.669 3.023 1.00 82.62 377 HIS A O 1
ATOM 2975 N N . LEU A 1 378 ? 10.848 37.721 2.873 1.00 78.06 378 LEU A N 1
ATOM 2976 C CA . LEU A 1 378 ? 10.636 36.775 3.974 1.00 78.06 378 LEU A CA 1
ATOM 2977 C C . LEU A 1 378 ? 11.059 35.346 3.608 1.00 78.06 378 LEU A C 1
ATOM 2979 O O . LEU A 1 378 ? 11.590 34.624 4.451 1.00 78.06 378 LEU A O 1
ATOM 2983 N N . ILE A 1 379 ? 10.852 34.946 2.355 1.00 83.38 379 ILE A N 1
ATOM 2984 C CA . ILE A 1 379 ? 11.316 33.667 1.819 1.00 83.38 379 ILE A CA 1
ATOM 2985 C C . ILE A 1 379 ? 12.845 33.587 1.883 1.00 83.38 379 ILE A C 1
ATOM 2987 O O . ILE A 1 379 ? 13.371 32.622 2.440 1.00 83.38 379 ILE A O 1
ATOM 2991 N N . ASP A 1 380 ? 13.543 34.605 1.373 1.00 82.81 380 ASP A N 1
ATOM 2992 C CA . ASP A 1 380 ? 15.009 34.630 1.337 1.00 82.81 380 ASP A CA 1
ATOM 2993 C C . ASP A 1 380 ? 15.629 34.609 2.743 1.00 82.81 380 ASP A C 1
ATOM 2995 O O . ASP A 1 380 ? 16.615 33.906 2.979 1.00 82.81 380 ASP A O 1
ATOM 2999 N N . ASP A 1 381 ? 15.021 35.308 3.704 1.00 78.62 381 ASP A N 1
ATOM 3000 C CA . ASP A 1 381 ? 15.552 35.400 5.065 1.00 78.62 381 ASP A CA 1
ATOM 3001 C C . ASP A 1 381 ? 15.301 34.157 5.927 1.00 78.62 381 ASP A C 1
ATOM 3003 O O . ASP A 1 381 ? 16.163 33.800 6.745 1.00 78.62 381 ASP A O 1
ATOM 3007 N N . TYR A 1 382 ? 14.122 33.535 5.784 1.00 78.69 382 TYR A N 1
ATOM 3008 C CA . TYR A 1 382 ? 13.598 32.562 6.750 1.00 78.69 382 TYR A CA 1
ATOM 3009 C C . TYR A 1 382 ? 13.320 31.178 6.167 1.00 78.69 382 TYR A C 1
ATOM 3011 O O . TYR A 1 382 ? 13.620 30.186 6.832 1.00 78.69 382 TYR A O 1
ATOM 3019 N N . LEU A 1 383 ? 12.757 31.077 4.956 1.00 81.44 383 LEU A N 1
ATOM 3020 C CA . LEU A 1 383 ? 12.275 29.792 4.435 1.00 81.44 383 LEU A CA 1
ATOM 3021 C C . LEU A 1 383 ? 13.426 28.811 4.200 1.00 81.44 383 LEU A C 1
ATOM 3023 O O . LEU A 1 383 ? 13.366 27.682 4.679 1.00 81.44 383 LEU A O 1
ATOM 3027 N N . TYR A 1 384 ? 14.491 29.245 3.520 1.00 82.69 384 TYR A N 1
ATOM 3028 C CA . TYR A 1 384 ? 15.623 28.367 3.201 1.00 82.69 384 TYR A CA 1
ATOM 3029 C C . TYR A 1 384 ? 16.321 27.837 4.457 1.00 82.69 384 TYR A C 1
ATOM 3031 O O . TYR A 1 384 ? 16.563 26.638 4.554 1.00 82.69 384 TYR A O 1
ATOM 3039 N N . LYS A 1 385 ? 16.554 28.701 5.456 1.00 80.56 385 LYS A N 1
ATOM 3040 C CA . LYS A 1 385 ? 17.166 28.304 6.737 1.00 80.56 385 LYS A CA 1
ATOM 3041 C C . LYS A 1 385 ? 16.294 27.314 7.502 1.00 80.56 385 LYS A C 1
ATOM 3043 O O . LYS A 1 385 ? 16.804 26.370 8.092 1.00 80.56 385 LYS A O 1
ATOM 3048 N N . ALA A 1 386 ? 14.979 27.531 7.500 1.00 78.81 386 ALA A N 1
ATOM 3049 C CA . ALA A 1 386 ? 14.045 26.653 8.189 1.00 78.81 386 ALA A CA 1
ATOM 3050 C C . ALA A 1 386 ? 13.957 25.272 7.522 1.00 78.81 386 ALA A C 1
ATOM 3052 O O . ALA A 1 386 ? 13.933 24.262 8.219 1.00 78.81 386 ALA A O 1
ATOM 3053 N N . VAL A 1 387 ? 13.953 25.217 6.188 1.00 78.62 387 VAL A N 1
ATOM 3054 C CA . VAL A 1 387 ? 13.962 23.952 5.436 1.00 78.62 387 VAL A CA 1
ATOM 3055 C C . VAL A 1 387 ? 15.280 23.201 5.637 1.00 78.62 387 VAL A C 1
ATOM 3057 O O . VAL A 1 387 ? 15.249 22.007 5.918 1.00 78.62 387 VAL A O 1
ATOM 3060 N N . GLU A 1 388 ? 16.420 23.894 5.574 1.00 78.25 388 GLU A N 1
ATOM 3061 C CA . GLU A 1 388 ? 17.744 23.310 5.829 1.00 78.25 388 GLU A CA 1
ATOM 3062 C C . GLU A 1 388 ? 17.860 22.761 7.258 1.00 78.25 388 GLU A C 1
ATOM 3064 O O . GLU A 1 388 ? 18.374 21.662 7.470 1.00 78.25 388 GLU A O 1
ATOM 3069 N N . TRP A 1 389 ? 17.315 23.479 8.244 1.00 79.75 389 TRP A N 1
ATOM 3070 C CA . TRP A 1 389 ? 17.263 22.999 9.620 1.00 79.75 389 TRP A CA 1
ATOM 3071 C C . TRP A 1 389 ? 16.427 21.722 9.752 1.00 79.75 389 TRP A C 1
ATOM 3073 O O . TRP A 1 389 ? 16.876 20.755 10.363 1.00 79.75 389 TRP A O 1
ATOM 3083 N N . VAL A 1 390 ? 15.233 21.677 9.149 1.00 75.62 390 VAL A N 1
ATOM 3084 C CA . VAL A 1 390 ? 14.382 20.475 9.186 1.00 75.62 390 VAL A CA 1
ATOM 3085 C C . VAL A 1 390 ? 15.062 19.294 8.493 1.00 75.62 390 VAL A C 1
ATOM 3087 O O . VAL A 1 390 ? 14.960 18.175 8.990 1.00 75.62 390 VAL A O 1
ATOM 3090 N N . ALA A 1 391 ? 15.775 19.531 7.390 1.00 73.12 391 ALA A N 1
ATOM 3091 C CA . ALA A 1 391 ? 16.500 18.490 6.666 1.00 73.12 391 ALA A CA 1
ATOM 3092 C C . ALA A 1 391 ? 17.680 17.907 7.470 1.00 73.12 391 ALA A C 1
ATOM 3094 O O . ALA A 1 391 ? 17.919 16.701 7.411 1.00 73.12 391 ALA A O 1
ATOM 3095 N N . ASN A 1 392 ? 18.393 18.740 8.239 1.00 75.00 392 ASN A N 1
ATOM 3096 C CA . ASN A 1 392 ? 19.614 18.340 8.949 1.00 75.00 392 ASN A CA 1
ATOM 3097 C C . ASN A 1 392 ? 19.384 17.911 10.410 1.00 75.00 392 ASN A C 1
ATOM 3099 O O . ASN A 1 392 ? 20.009 16.960 10.878 1.00 75.00 392 ASN A O 1
ATOM 3103 N N . GLU A 1 393 ? 18.515 18.612 11.142 1.00 69.69 393 GLU A N 1
ATOM 3104 C CA . GLU A 1 393 ? 18.319 18.461 12.596 1.00 69.69 393 GLU A CA 1
ATOM 3105 C C . GLU A 1 393 ? 16.899 18.002 12.983 1.00 69.69 393 GLU A C 1
ATOM 3107 O O . GLU A 1 393 ? 16.664 17.593 14.124 1.00 69.69 393 GLU A O 1
ATOM 3112 N N . GLY A 1 394 ? 15.936 18.065 12.059 1.00 66.56 394 GLY A N 1
ATOM 3113 C CA . GLY A 1 394 ? 14.539 17.726 12.317 1.00 66.56 394 GLY A CA 1
ATOM 3114 C C . GLY A 1 394 ? 14.289 16.218 12.405 1.00 66.56 394 GLY A C 1
ATOM 3115 O O . GLY A 1 394 ? 14.518 15.475 11.453 1.00 66.56 394 GLY A O 1
ATOM 3116 N N . GLU A 1 395 ? 13.730 15.749 13.523 1.00 70.19 395 GLU A N 1
ATOM 3117 C CA . GLU A 1 395 ? 13.183 14.393 13.604 1.00 70.19 395 GLU A CA 1
ATOM 3118 C C . GLU A 1 395 ? 11.791 14.377 12.954 1.00 70.19 395 GLU A C 1
ATOM 3120 O O . GLU A 1 395 ? 10.830 14.954 13.471 1.00 70.19 395 GLU A O 1
ATOM 3125 N N . VAL A 1 396 ? 11.685 13.738 11.789 1.00 70.31 396 VAL A N 1
ATOM 3126 C CA . VAL A 1 396 ? 10.438 13.626 11.018 1.00 70.31 396 VAL A CA 1
ATOM 3127 C C . VAL A 1 396 ? 9.566 12.497 11.578 1.00 70.31 396 VAL A C 1
ATOM 3129 O O . VAL A 1 396 ? 10.055 11.419 11.910 1.00 70.31 396 VAL A O 1
ATOM 3132 N N . ALA A 1 397 ? 8.256 12.736 11.675 1.00 63.97 397 ALA A N 1
ATOM 3133 C CA . ALA A 1 397 ? 7.294 11.820 12.287 1.00 63.97 397 ALA A CA 1
ATOM 3134 C C . ALA A 1 397 ? 7.015 10.552 11.455 1.00 63.97 397 ALA A C 1
ATOM 3136 O O . ALA A 1 397 ? 6.685 9.513 12.027 1.00 63.97 397 ALA A O 1
ATOM 3137 N N . VAL A 1 398 ? 7.114 10.622 10.120 1.00 62.91 398 VAL A N 1
ATOM 3138 C CA . VAL A 1 398 ? 6.788 9.510 9.206 1.00 62.91 398 VAL A CA 1
ATOM 3139 C C . VAL A 1 398 ? 7.828 9.407 8.093 1.00 62.91 398 VAL A C 1
ATOM 3141 O O . VAL A 1 398 ? 7.868 10.249 7.199 1.00 62.91 398 VAL A O 1
ATOM 3144 N N . GLY A 1 399 ? 8.635 8.340 8.128 1.00 58.62 399 GLY A N 1
ATOM 3145 C CA . GLY A 1 399 ? 9.665 8.047 7.125 1.00 58.62 399 GLY A CA 1
ATOM 3146 C C . GLY A 1 399 ? 10.757 9.122 7.009 1.00 58.62 399 GLY A C 1
ATOM 3147 O O . GLY A 1 399 ? 10.695 10.187 7.619 1.00 58.62 399 GLY A O 1
ATOM 3148 N N . LYS A 1 400 ? 11.772 8.877 6.171 1.00 54.25 400 LYS A N 1
ATOM 3149 C CA . LYS A 1 400 ? 12.644 9.956 5.671 1.00 54.25 400 LYS A CA 1
ATOM 3150 C C . LYS A 1 400 ? 11.893 10.736 4.583 1.00 54.25 400 LYS A C 1
ATOM 3152 O O . LYS A 1 400 ? 12.310 10.753 3.433 1.00 54.25 400 LYS A O 1
ATOM 3157 N N . ALA A 1 401 ? 10.759 11.345 4.927 1.00 48.47 401 ALA A N 1
ATOM 3158 C CA . ALA A 1 401 ? 9.949 12.148 4.003 1.00 48.47 401 ALA A CA 1
ATOM 3159 C C . ALA A 1 401 ? 10.612 13.486 3.608 1.00 48.47 401 ALA A C 1
ATOM 3161 O O . ALA A 1 401 ? 9.994 14.320 2.952 1.00 48.47 401 ALA A O 1
ATOM 3162 N N . ALA A 1 402 ? 11.869 13.713 3.994 1.00 51.47 402 ALA A N 1
ATOM 3163 C CA . ALA A 1 402 ? 12.606 14.939 3.727 1.00 51.47 402 ALA A CA 1
ATOM 3164 C C . ALA A 1 402 ? 13.176 14.954 2.300 1.00 51.47 402 ALA A C 1
ATOM 3166 O O . ALA A 1 402 ? 14.379 15.067 2.106 1.00 51.47 402 ALA A O 1
ATOM 3167 N N . GLN A 1 403 ? 12.314 14.842 1.288 1.00 63.81 403 GLN A N 1
ATOM 3168 C CA . GLN A 1 403 ? 12.647 15.465 0.013 1.00 63.81 403 GLN A CA 1
ATOM 3169 C C . GLN A 1 403 ? 12.430 16.965 0.196 1.00 63.81 403 GLN A C 1
ATOM 3171 O O . GLN A 1 403 ? 11.327 17.393 0.549 1.00 63.81 403 GLN A O 1
ATOM 3176 N N . THR A 1 404 ? 13.468 17.765 -0.044 1.00 71.75 404 THR A N 1
ATOM 3177 C CA . THR A 1 404 ? 13.425 19.230 0.084 1.00 71.75 404 THR A CA 1
ATOM 3178 C C . THR A 1 404 ? 12.200 19.839 -0.618 1.00 71.75 404 THR A C 1
ATOM 3180 O O . THR A 1 404 ? 11.546 20.732 -0.079 1.00 71.75 404 THR A O 1
ATOM 3183 N N . VAL A 1 405 ? 11.799 19.288 -1.770 1.00 75.50 405 VAL A N 1
ATOM 3184 C CA . VAL A 1 405 ? 10.608 19.718 -2.523 1.00 75.50 405 VAL A CA 1
ATOM 3185 C C . VAL A 1 405 ? 9.304 19.493 -1.752 1.00 75.50 405 VAL A C 1
ATOM 3187 O O . VAL A 1 405 ? 8.459 20.384 -1.726 1.00 75.50 405 VAL A O 1
ATOM 3190 N N . ALA A 1 406 ? 9.131 18.348 -1.091 1.00 76.38 406 ALA A N 1
ATOM 3191 C CA . ALA A 1 406 ? 7.916 18.046 -0.334 1.00 76.38 406 ALA A CA 1
ATOM 3192 C C . ALA A 1 406 ? 7.750 18.994 0.864 1.00 76.38 406 ALA A C 1
ATOM 3194 O O . ALA A 1 406 ? 6.666 19.529 1.096 1.00 76.38 406 ALA A O 1
ATOM 3195 N N . LEU A 1 407 ? 8.847 19.264 1.584 1.00 78.00 407 LEU A N 1
ATOM 3196 C CA . LEU A 1 407 ? 8.867 20.229 2.688 1.00 78.00 407 LEU A CA 1
ATOM 3197 C C . LEU A 1 407 ? 8.515 21.639 2.207 1.00 78.00 407 LEU A C 1
ATOM 3199 O O . LEU A 1 407 ? 7.690 22.311 2.826 1.00 78.00 407 LEU A O 1
ATOM 3203 N N . LEU A 1 408 ? 9.098 22.062 1.081 1.00 80.44 408 LEU A N 1
ATOM 3204 C CA . LEU A 1 408 ? 8.788 23.348 0.462 1.00 80.44 408 LEU A CA 1
ATOM 3205 C C . LEU A 1 408 ? 7.310 23.441 0.104 1.00 80.44 408 LEU A C 1
ATOM 3207 O O . LEU A 1 408 ? 6.643 24.383 0.521 1.00 80.44 408 LEU A O 1
ATOM 3211 N N . GLN A 1 409 ? 6.771 22.453 -0.608 1.00 79.75 409 GLN A N 1
ATOM 3212 C CA . GLN A 1 409 ? 5.372 22.483 -1.013 1.00 79.75 409 GLN A CA 1
ATOM 3213 C C . GLN A 1 409 ? 4.406 22.487 0.183 1.00 79.75 409 GLN A C 1
ATOM 3215 O O . GLN A 1 409 ? 3.380 23.160 0.114 1.00 79.75 409 GLN A O 1
ATOM 3220 N N . SER A 1 410 ? 4.722 21.798 1.286 1.00 79.88 410 SER A N 1
ATOM 3221 C CA . SER A 1 410 ? 3.920 21.871 2.516 1.00 79.88 410 SER A CA 1
ATOM 3222 C C . SER A 1 410 ? 3.837 23.288 3.077 1.00 79.88 410 SER A C 1
ATOM 3224 O O . SER A 1 410 ? 2.777 23.696 3.541 1.00 79.88 410 SER A O 1
ATOM 3226 N N . VAL A 1 411 ? 4.920 24.066 3.003 1.00 79.38 411 VAL A N 1
ATOM 3227 C CA . VAL A 1 411 ? 4.897 25.478 3.411 1.00 79.38 411 VAL A CA 1
ATOM 3228 C C . VAL A 1 411 ? 4.151 26.338 2.397 1.00 79.38 411 VAL A C 1
ATOM 3230 O O . VAL A 1 411 ? 3.337 27.166 2.796 1.00 79.38 411 VAL A O 1
ATOM 3233 N N . LEU A 1 412 ? 4.384 26.131 1.097 1.00 83.19 412 LEU A N 1
ATOM 3234 C CA . LEU A 1 412 ? 3.766 26.928 0.031 1.00 83.19 412 LEU A CA 1
ATOM 3235 C C . LEU A 1 412 ? 2.231 26.862 0.055 1.00 83.19 412 LEU A C 1
ATOM 3237 O O . LEU A 1 412 ? 1.592 27.882 -0.185 1.00 83.19 412 LEU A O 1
ATOM 3241 N N . VAL A 1 413 ? 1.645 25.712 0.411 1.00 81.69 413 VAL A N 1
ATOM 3242 C CA . VAL A 1 413 ? 0.186 25.565 0.590 1.00 81.69 413 VAL A CA 1
ATOM 3243 C C . VAL A 1 413 ? -0.343 26.497 1.688 1.00 81.69 413 VAL A C 1
ATOM 3245 O O . VAL A 1 413 ? -1.374 27.136 1.522 1.00 81.69 413 VAL A O 1
ATOM 3248 N N . HIS A 1 414 ? 0.382 26.653 2.797 1.00 77.31 414 HIS A N 1
ATOM 3249 C CA . HIS A 1 414 ? -0.016 27.574 3.869 1.00 77.31 414 HIS A CA 1
ATOM 3250 C C . HIS A 1 414 ? 0.254 29.053 3.558 1.00 77.31 414 HIS A C 1
ATOM 3252 O O . HIS A 1 414 ? -0.178 29.920 4.315 1.00 77.31 414 HIS A O 1
ATOM 3258 N N . LEU A 1 415 ? 0.978 29.345 2.475 1.00 78.94 415 LEU A N 1
ATOM 3259 C CA . LEU A 1 415 ? 1.248 30.700 1.988 1.00 78.94 415 LEU A CA 1
ATOM 3260 C C . LEU A 1 415 ? 0.306 31.100 0.837 1.00 78.94 415 LEU A C 1
ATOM 3262 O O . LEU A 1 415 ? 0.457 32.185 0.271 1.00 78.94 415 LEU A O 1
ATOM 3266 N N . GLU A 1 416 ? -0.639 30.232 0.460 1.00 73.19 416 GLU A N 1
ATOM 3267 C CA . GLU A 1 416 ? -1.461 30.407 -0.736 1.00 73.19 416 GLU A CA 1
ATOM 3268 C C . GLU A 1 416 ? -2.476 31.554 -0.614 1.00 73.19 416 GLU A C 1
ATOM 3270 O O . GLU A 1 416 ? -2.632 32.307 -1.583 1.00 73.19 416 GLU A O 1
ATOM 3275 N N . ASP A 1 417 ? -3.049 31.734 0.581 1.00 63.41 417 ASP A N 1
ATOM 3276 C CA . ASP A 1 417 ? -4.071 32.738 0.932 1.00 63.41 417 ASP A CA 1
ATOM 3277 C C . ASP A 1 417 ? -3.526 34.175 1.076 1.00 63.41 417 ASP A C 1
ATOM 3279 O O . ASP A 1 417 ? -4.263 35.105 1.396 1.00 63.41 417 ASP A O 1
ATOM 3283 N N . GLY A 1 418 ? -2.232 34.380 0.809 1.00 63.25 418 GLY A N 1
ATOM 3284 C CA . GLY A 1 418 ? -1.568 35.675 0.944 1.00 63.25 418 GLY A CA 1
ATOM 3285 C C . GLY A 1 418 ? -1.023 35.921 2.351 1.00 63.25 418 GLY A C 1
ATOM 3286 O O . GLY A 1 418 ? -1.515 35.404 3.352 1.00 63.25 418 GLY A O 1
ATOM 3287 N N . VAL A 1 419 ? 0.062 36.693 2.423 1.00 66.12 419 VAL A N 1
ATOM 3288 C CA . VAL A 1 419 ? 0.758 37.002 3.675 1.00 66.12 419 VAL A CA 1
ATOM 3289 C C . VAL A 1 419 ? 0.969 38.502 3.778 1.00 66.12 419 VAL A C 1
ATOM 3291 O O . VAL A 1 419 ? 1.810 39.068 3.079 1.00 66.12 419 VAL A O 1
ATOM 3294 N N . ASP A 1 420 ? 0.258 39.119 4.717 1.00 68.06 420 ASP A N 1
ATOM 3295 C CA . ASP A 1 420 ? 0.283 40.569 4.926 1.00 68.06 420 ASP A CA 1
ATOM 3296 C C . ASP A 1 420 ? 1.242 40.985 6.051 1.00 68.06 420 ASP A C 1
ATOM 3298 O O . ASP A 1 420 ? 1.521 42.169 6.254 1.00 68.06 420 ASP A O 1
ATOM 3302 N N . SER A 1 421 ? 1.767 40.020 6.817 1.00 67.75 421 SER A N 1
ATOM 3303 C CA . SER A 1 421 ? 2.664 40.291 7.942 1.00 67.75 421 SER A CA 1
ATOM 3304 C C . SER A 1 421 ? 3.718 39.207 8.168 1.00 67.75 421 SER A C 1
ATOM 3306 O O . SER A 1 421 ? 3.496 38.022 7.924 1.00 67.75 421 SER A O 1
ATOM 3308 N N . LYS A 1 422 ? 4.856 39.606 8.755 1.00 65.19 422 LYS A N 1
ATOM 3309 C CA . LYS A 1 422 ? 5.905 38.675 9.212 1.00 65.19 422 LYS A CA 1
ATOM 3310 C C . LYS A 1 422 ? 5.373 37.646 10.228 1.00 65.19 422 LYS A C 1
ATOM 3312 O O . LYS A 1 422 ? 5.870 36.527 10.275 1.00 65.19 422 LYS A O 1
ATOM 3317 N N . ALA A 1 423 ? 4.354 38.003 11.016 1.00 61.22 423 ALA A N 1
ATOM 3318 C CA . ALA A 1 423 ? 3.725 37.100 11.984 1.00 61.22 423 ALA A CA 1
ATOM 3319 C C . ALA A 1 423 ? 2.971 35.964 11.284 1.00 61.22 423 ALA A C 1
ATOM 3321 O O . ALA A 1 423 ? 3.174 34.795 11.599 1.00 61.22 423 ALA A O 1
ATOM 3322 N N . GLN A 1 424 ? 2.155 36.315 10.291 1.00 65.19 424 GLN A N 1
ATOM 3323 C CA . GLN A 1 424 ? 1.403 35.360 9.483 1.00 65.19 424 GLN A CA 1
ATOM 3324 C C . GLN A 1 424 ? 2.345 34.433 8.702 1.00 65.19 424 GLN A C 1
ATOM 3326 O O . GLN A 1 424 ? 2.124 33.226 8.676 1.00 65.19 424 GLN A O 1
ATOM 3331 N N . PHE A 1 425 ? 3.454 34.971 8.176 1.00 72.62 425 PHE A N 1
ATOM 3332 C CA . PHE A 1 425 ? 4.510 34.169 7.552 1.00 72.62 425 PHE A CA 1
ATOM 3333 C C . PHE A 1 425 ? 5.118 33.149 8.522 1.00 72.62 425 PHE A C 1
ATOM 3335 O O . PHE A 1 425 ? 5.246 31.974 8.190 1.00 72.62 425 PHE A O 1
ATOM 3342 N N . ALA A 1 426 ? 5.469 33.580 9.738 1.00 65.44 426 ALA A N 1
ATOM 3343 C CA . ALA A 1 426 ? 6.051 32.702 10.750 1.00 65.44 426 ALA A CA 1
ATOM 3344 C C . ALA A 1 426 ? 5.079 31.585 11.167 1.00 65.44 426 ALA A C 1
ATOM 3346 O O . ALA A 1 426 ? 5.487 30.436 11.320 1.00 65.44 426 ALA A O 1
ATOM 3347 N N . VAL A 1 427 ? 3.785 31.891 11.294 1.00 66.81 427 VAL A N 1
ATOM 3348 C CA . VAL A 1 427 ? 2.754 30.886 11.592 1.00 66.81 427 VAL A CA 1
ATOM 3349 C C . VAL A 1 427 ? 2.589 29.901 10.436 1.00 66.81 427 VAL A C 1
ATOM 3351 O O . VAL A 1 427 ? 2.521 28.698 10.684 1.00 66.81 427 VAL A O 1
ATOM 3354 N N . ALA A 1 428 ? 2.564 30.373 9.187 1.00 70.19 428 ALA A N 1
ATOM 3355 C CA . ALA A 1 428 ? 2.500 29.508 8.009 1.00 70.19 428 ALA A CA 1
ATOM 3356 C C . ALA A 1 428 ? 3.724 28.581 7.916 1.00 70.19 428 ALA A C 1
ATOM 3358 O O . ALA A 1 428 ? 3.576 27.386 7.664 1.00 70.19 428 ALA A O 1
ATOM 3359 N N . LEU A 1 429 ? 4.917 29.103 8.221 1.00 73.31 429 LEU A N 1
ATOM 3360 C CA . LEU A 1 429 ? 6.162 28.337 8.274 1.00 73.31 429 LEU A CA 1
ATOM 3361 C C . LEU A 1 429 ? 6.119 27.247 9.357 1.00 73.31 429 LEU A C 1
ATOM 3363 O O . LEU A 1 429 ? 6.442 26.091 9.082 1.00 73.31 429 LEU A O 1
ATOM 3367 N N . ILE A 1 430 ? 5.672 27.592 10.571 1.00 71.38 430 ILE A N 1
ATOM 3368 C CA . ILE A 1 430 ? 5.539 26.643 11.687 1.00 71.38 430 ILE A CA 1
ATOM 3369 C C . ILE A 1 430 ? 4.473 25.585 11.389 1.00 71.38 430 ILE A C 1
ATOM 3371 O O . ILE A 1 430 ? 4.697 24.412 11.671 1.00 71.38 430 ILE A O 1
ATOM 3375 N N . ARG A 1 431 ? 3.331 25.962 10.802 1.00 72.44 431 ARG A N 1
ATOM 3376 C CA . ARG A 1 431 ? 2.271 25.013 10.424 1.00 72.44 431 ARG A CA 1
ATOM 3377 C C . ARG A 1 431 ? 2.737 24.061 9.323 1.00 72.44 431 ARG A C 1
ATOM 3379 O O . ARG A 1 431 ? 2.589 22.853 9.480 1.00 72.44 431 ARG A O 1
ATOM 3386 N N . GLY A 1 432 ? 3.359 24.591 8.270 1.00 74.06 432 GLY A N 1
ATOM 3387 C CA . GLY A 1 432 ? 3.833 23.801 7.136 1.00 74.06 432 GLY A CA 1
ATOM 3388 C C . GLY A 1 432 ? 4.935 22.821 7.512 1.00 74.06 432 GLY A C 1
ATOM 3389 O O . GLY A 1 432 ? 4.783 21.624 7.285 1.00 74.06 432 GLY A O 1
ATOM 3390 N N . LEU A 1 433 ? 6.013 23.295 8.143 1.00 75.12 433 LEU A N 1
ATOM 3391 C CA . LEU A 1 433 ? 7.145 22.437 8.513 1.00 75.12 433 LEU A CA 1
ATOM 3392 C C . LEU A 1 433 ? 6.872 21.605 9.770 1.00 75.12 433 LEU A C 1
ATOM 3394 O O . LEU A 1 433 ? 7.241 20.434 9.831 1.00 75.12 433 LEU A O 1
ATOM 3398 N N . GLY A 1 434 ? 6.187 22.180 10.761 1.00 69.50 434 GLY A N 1
ATOM 3399 C CA . GLY A 1 434 ? 5.886 21.509 12.025 1.00 69.50 434 GLY A CA 1
ATOM 3400 C C . GLY A 1 434 ? 4.931 20.326 11.881 1.00 69.50 434 GLY A C 1
ATOM 3401 O O . GLY A 1 434 ? 4.985 19.410 12.698 1.00 69.50 434 GLY A O 1
ATOM 3402 N N . SER A 1 435 ? 4.099 20.298 10.837 1.00 70.81 435 SER A N 1
ATOM 3403 C CA . SER A 1 435 ? 3.176 19.187 10.555 1.00 70.81 435 SER A CA 1
ATOM 3404 C C . SER A 1 435 ? 3.885 17.830 10.395 1.00 70.81 435 SER A C 1
ATOM 3406 O O . SER A 1 435 ? 3.379 16.800 10.861 1.00 70.81 435 SER A O 1
ATOM 3408 N N . ASN A 1 436 ? 5.094 17.860 9.825 1.00 71.75 436 ASN A N 1
ATOM 3409 C CA . ASN A 1 436 ? 5.925 16.698 9.524 1.00 71.75 436 ASN A CA 1
ATOM 3410 C C . ASN A 1 436 ? 6.859 16.287 10.675 1.00 71.75 436 ASN A C 1
ATOM 3412 O O . ASN A 1 436 ? 7.446 15.211 10.618 1.00 71.75 436 ASN A O 1
ATOM 3416 N N . LEU A 1 437 ? 7.018 17.111 11.714 1.00 73.38 437 LEU A N 1
ATOM 3417 C CA . LEU A 1 437 ? 7.988 16.887 12.790 1.00 73.38 437 LEU A CA 1
ATOM 3418 C C . LEU A 1 437 ? 7.417 16.050 13.952 1.00 73.38 437 LEU A C 1
ATOM 3420 O O . LEU A 1 437 ? 6.221 16.094 14.268 1.00 73.38 437 LEU A O 1
ATOM 3424 N N . SER A 1 438 ? 8.292 15.326 14.653 1.00 72.94 438 SER A N 1
ATOM 3425 C CA . SER A 1 438 ? 7.981 14.702 15.946 1.00 72.94 438 SER A CA 1
ATOM 3426 C C . SER A 1 438 ? 7.618 15.771 16.989 1.00 72.94 438 SER A C 1
ATOM 3428 O O . SER A 1 438 ? 7.910 16.953 16.816 1.00 72.94 438 SER A O 1
ATOM 3430 N N . VAL A 1 439 ? 6.937 15.397 18.075 1.00 68.88 439 VAL A N 1
ATOM 3431 C CA . VAL A 1 439 ? 6.490 16.366 19.100 1.00 68.88 439 VAL A CA 1
ATOM 3432 C C . VAL A 1 439 ? 7.683 17.072 19.758 1.00 68.88 439 VAL A C 1
ATOM 3434 O O . VAL A 1 439 ? 7.687 18.294 19.889 1.00 68.88 439 VAL A O 1
ATOM 3437 N N . SER A 1 440 ? 8.732 16.317 20.094 1.00 69.69 440 SER A N 1
ATOM 3438 C CA . SER A 1 440 ? 9.986 16.835 20.656 1.00 69.69 440 SER A CA 1
ATOM 3439 C C . SER A 1 440 ? 10.685 17.801 19.699 1.00 69.69 440 SER A C 1
ATOM 3441 O O . SER A 1 440 ? 11.084 18.896 20.103 1.00 69.69 440 SER A O 1
ATOM 3443 N N . SER A 1 441 ? 10.800 17.440 18.418 1.00 71.88 441 SER A N 1
ATOM 3444 C CA . SER A 1 441 ? 11.417 18.314 17.417 1.00 71.88 441 SER A CA 1
ATOM 3445 C C . SER A 1 441 ? 10.553 19.522 17.069 1.00 71.88 441 SER A C 1
ATOM 3447 O O . SER A 1 441 ? 11.111 20.588 16.827 1.00 71.88 441 SER A O 1
ATOM 3449 N N . ARG A 1 442 ? 9.217 19.416 17.116 1.00 69.69 442 ARG A N 1
ATOM 3450 C CA . ARG A 1 442 ? 8.304 20.562 16.969 1.00 69.69 442 ARG A CA 1
ATOM 3451 C C . ARG A 1 442 ? 8.537 21.609 18.039 1.00 69.69 442 ARG A C 1
ATOM 3453 O O . ARG A 1 442 ? 8.588 22.788 17.713 1.00 69.69 442 ARG A O 1
ATOM 3460 N N . GLU A 1 443 ? 8.690 21.201 19.295 1.00 66.75 443 GLU A N 1
ATOM 3461 C CA . GLU A 1 443 ? 8.984 22.146 20.370 1.00 66.75 443 GLU A CA 1
ATOM 3462 C C . GLU A 1 443 ? 10.334 22.830 20.179 1.00 66.75 443 GLU A C 1
ATOM 3464 O O . GLU A 1 443 ? 10.448 24.027 20.421 1.00 66.75 443 GLU A O 1
ATOM 3469 N N . ASN A 1 444 ? 11.358 22.088 19.756 1.00 68.44 444 ASN A N 1
ATOM 3470 C CA . ASN A 1 444 ? 12.685 22.650 19.512 1.00 68.44 444 ASN A CA 1
ATOM 3471 C C . ASN A 1 444 ? 12.670 23.620 18.326 1.00 68.44 444 ASN A C 1
ATOM 3473 O O . ASN A 1 444 ? 13.190 24.728 18.444 1.00 68.44 444 ASN A O 1
ATOM 3477 N N . PHE A 1 445 ? 11.999 23.244 17.235 1.00 69.50 445 PHE A N 1
ATOM 3478 C CA . PHE A 1 445 ? 11.794 24.099 16.070 1.00 69.50 445 PHE A CA 1
ATOM 3479 C C . PHE A 1 445 ? 11.020 25.363 16.439 1.00 69.50 445 PHE A C 1
ATOM 3481 O O . PHE A 1 445 ? 11.438 26.471 16.111 1.00 69.50 445 PHE A O 1
ATOM 3488 N N . ALA A 1 446 ? 9.927 25.207 17.193 1.00 64.50 446 ALA A N 1
ATOM 3489 C CA . ALA A 1 446 ? 9.145 26.322 17.694 1.00 64.50 446 ALA A CA 1
ATOM 3490 C C . ALA A 1 446 ? 10.006 27.222 18.578 1.00 64.50 446 ALA A C 1
ATOM 3492 O O . ALA A 1 446 ? 10.026 28.409 18.319 1.00 64.50 446 ALA A O 1
ATOM 3493 N N . LYS A 1 447 ? 10.775 26.692 19.541 1.00 62.84 447 LYS A N 1
ATOM 3494 C CA . LYS A 1 447 ? 11.667 27.471 20.426 1.00 62.84 447 LYS A CA 1
ATOM 3495 C C . LYS A 1 447 ? 12.744 28.241 19.655 1.00 62.84 447 LYS A C 1
ATOM 3497 O O . LYS A 1 447 ? 13.036 29.380 20.009 1.00 62.84 447 LYS A O 1
ATOM 3502 N N . GLN A 1 448 ? 13.319 27.651 18.609 1.00 61.00 448 GLN A N 1
ATOM 3503 C CA . GLN A 1 448 ? 14.293 28.330 17.749 1.00 61.00 448 GLN A CA 1
ATOM 3504 C C . GLN A 1 448 ? 13.635 29.408 16.874 1.00 61.00 448 GLN A C 1
ATOM 3506 O O . GLN A 1 448 ? 14.187 30.499 16.736 1.00 61.00 448 GLN A O 1
ATOM 3511 N N . ALA A 1 449 ? 12.421 29.163 16.374 1.00 54.66 449 ALA A N 1
ATOM 3512 C CA . ALA A 1 449 ? 11.595 30.183 15.726 1.00 54.66 449 ALA A CA 1
ATOM 3513 C C . ALA A 1 449 ? 11.080 31.258 16.722 1.00 54.66 449 ALA A C 1
ATOM 3515 O O . ALA A 1 449 ? 10.854 32.411 16.343 1.00 54.66 449 ALA A O 1
ATOM 3516 N N . ASP A 1 450 ? 10.934 30.915 18.008 1.00 44.78 450 ASP A N 1
ATOM 3517 C CA . ASP A 1 450 ? 10.354 31.734 19.089 1.00 44.78 450 ASP A CA 1
ATOM 3518 C C . ASP A 1 450 ? 11.289 32.861 19.556 1.00 44.78 450 ASP A C 1
ATOM 3520 O O . ASP A 1 450 ? 10.826 33.861 20.114 1.00 44.78 450 ASP A O 1
ATOM 3524 N N . VAL A 1 451 ? 12.592 32.774 19.254 1.00 45.12 451 VAL A N 1
ATOM 3525 C CA . VAL A 1 451 ? 13.539 33.884 19.478 1.00 45.12 451 VAL A CA 1
ATOM 3526 C C . VAL A 1 451 ? 13.183 35.099 18.603 1.00 45.12 451 VAL A C 1
ATOM 3528 O O . VAL A 1 451 ? 13.418 36.236 19.012 1.00 45.12 451 VAL A O 1
ATOM 3531 N N . GLU A 1 452 ? 12.504 34.899 17.466 1.00 45.16 452 GLU A N 1
ATOM 3532 C CA . GLU A 1 452 ? 11.973 35.986 16.633 1.00 45.16 452 GLU A CA 1
ATOM 3533 C C . GLU A 1 452 ? 10.443 36.144 16.698 1.00 45.16 452 GLU A C 1
ATOM 3535 O O . GLU A 1 452 ? 9.948 37.262 16.534 1.00 45.16 452 GLU A O 1
ATOM 3540 N N . ALA A 1 453 ? 9.672 35.094 17.007 1.00 36.66 453 ALA A N 1
ATOM 3541 C CA . ALA A 1 453 ? 8.208 35.175 17.077 1.00 36.66 453 ALA A CA 1
ATOM 3542 C C . ALA A 1 453 ? 7.707 36.089 18.212 1.00 36.66 453 ALA A C 1
ATOM 3544 O O . ALA A 1 453 ? 6.780 36.866 17.994 1.00 36.66 453 ALA A O 1
ATOM 3545 N N . LYS A 1 454 ? 8.361 36.113 19.385 1.00 37.78 454 LYS A N 1
ATOM 3546 C CA . LYS A 1 454 ? 8.048 37.084 20.459 1.00 37.78 454 LYS A CA 1
ATOM 3547 C C . LYS A 1 454 ? 8.331 38.530 20.058 1.00 37.78 454 LYS A C 1
ATOM 3549 O O . LYS A 1 454 ? 7.579 39.429 20.429 1.00 37.78 454 LYS A O 1
ATOM 3554 N N . VAL A 1 455 ? 9.384 38.772 19.277 1.00 43.69 455 VAL A N 1
ATOM 3555 C CA . VAL A 1 455 ? 9.706 40.105 18.739 1.00 43.69 455 VAL A CA 1
ATOM 3556 C C . VAL A 1 455 ? 8.664 40.523 17.702 1.00 43.69 455 VAL A C 1
ATOM 3558 O O . VAL A 1 455 ? 8.251 41.678 17.679 1.00 43.69 455 VAL A O 1
ATOM 3561 N N . VAL A 1 456 ? 8.182 39.580 16.893 1.00 40.38 456 VAL A N 1
ATOM 3562 C CA . VAL A 1 456 ? 7.162 39.805 15.866 1.00 40.38 456 VAL A CA 1
ATOM 3563 C C . VAL A 1 456 ? 5.761 39.969 16.460 1.00 40.38 456 VAL A C 1
ATOM 3565 O O . VAL A 1 456 ? 5.053 40.860 16.016 1.00 40.38 456 VAL A O 1
ATOM 3568 N N . ILE A 1 457 ? 5.381 39.221 17.500 1.00 39.31 457 ILE A N 1
ATOM 3569 C CA . ILE A 1 457 ? 4.124 39.403 18.252 1.00 39.31 457 ILE A CA 1
ATOM 3570 C C . ILE A 1 457 ? 4.127 40.764 18.970 1.00 39.31 457 ILE A C 1
ATOM 3572 O O . ILE A 1 457 ? 3.152 41.509 18.893 1.00 39.31 457 ILE A O 1
ATOM 3576 N N . ASN A 1 458 ? 5.253 41.155 19.576 1.00 41.34 458 ASN A N 1
ATOM 3577 C CA . ASN A 1 458 ? 5.410 42.473 20.204 1.00 41.34 458 ASN A CA 1
ATOM 3578 C C . ASN A 1 458 ? 5.510 43.630 19.186 1.00 41.34 458 ASN A C 1
ATOM 3580 O O . ASN A 1 458 ? 5.114 44.755 19.489 1.00 41.34 458 ASN A O 1
ATOM 3584 N N . SER A 1 459 ? 6.013 43.376 17.973 1.00 38.53 459 SER A N 1
ATOM 3585 C CA . SER A 1 459 ? 6.065 44.344 16.865 1.00 38.53 459 SER A CA 1
ATOM 3586 C C . SER A 1 459 ? 4.711 44.474 16.149 1.00 38.53 459 SER A C 1
ATOM 3588 O O . SER A 1 459 ? 4.292 45.577 15.808 1.00 38.53 459 SER A O 1
ATOM 3590 N N . TRP A 1 460 ? 3.965 43.373 16.019 1.00 39.25 460 TRP A N 1
ATOM 3591 C CA . TRP A 1 460 ? 2.581 43.331 15.536 1.00 39.25 460 TRP A CA 1
ATOM 3592 C C . TRP A 1 460 ? 1.639 44.081 16.486 1.00 39.25 460 TRP A C 1
ATOM 3594 O O . TRP A 1 460 ? 0.862 44.918 16.028 1.00 39.25 460 TRP A O 1
ATOM 3604 N N . MET A 1 461 ? 1.802 43.901 17.805 1.00 40.03 461 MET A N 1
ATOM 3605 C CA . MET A 1 461 ? 1.111 44.708 18.822 1.00 40.03 461 MET A CA 1
ATOM 3606 C C . MET A 1 461 ? 1.432 46.210 18.720 1.00 40.03 461 MET A C 1
ATOM 3608 O O . MET A 1 461 ? 0.583 47.039 19.038 1.00 40.03 461 MET A O 1
ATOM 3612 N N . LYS A 1 462 ? 2.627 46.591 18.245 1.00 40.72 462 LYS A N 1
ATOM 3613 C CA . LYS A 1 462 ? 3.014 48.001 18.063 1.00 40.72 462 LYS A CA 1
ATOM 3614 C C . LYS A 1 462 ? 2.516 48.618 16.749 1.00 40.72 462 LYS A C 1
ATOM 3616 O O . LYS A 1 462 ? 2.142 49.789 16.750 1.00 40.72 462 LYS A O 1
ATOM 3621 N N . ASN A 1 463 ? 2.476 47.856 15.653 1.00 41.03 463 ASN A N 1
ATOM 3622 C CA . ASN A 1 463 ? 2.251 48.386 14.299 1.00 41.03 463 ASN A CA 1
ATOM 3623 C C . ASN A 1 463 ? 0.786 48.416 13.816 1.00 41.03 463 ASN A C 1
ATOM 3625 O O . ASN A 1 463 ? 0.532 48.958 12.743 1.00 41.03 463 ASN A O 1
ATOM 3629 N N . LYS A 1 464 ? -0.191 47.900 14.579 1.00 43.84 464 LYS A N 1
ATOM 3630 C CA . LYS A 1 464 ? -1.632 47.978 14.230 1.00 43.84 464 LYS A CA 1
ATOM 3631 C C . LYS A 1 464 ? -2.426 49.056 14.988 1.00 43.84 464 LYS A C 1
ATOM 3633 O O . LYS A 1 464 ? -3.650 49.109 14.897 1.00 43.84 464 LYS A O 1
ATOM 3638 N N . SER A 1 465 ? -1.744 49.983 15.659 1.00 41.34 465 SER A N 1
ATOM 3639 C CA . SER A 1 465 ? -2.320 51.137 16.371 1.00 41.34 465 SER A CA 1
ATOM 3640 C C . SER A 1 465 ? -2.842 52.259 15.445 1.00 41.34 465 SER A C 1
ATOM 3642 O O . SER A 1 465 ? -2.695 53.436 15.752 1.00 41.34 465 SER A O 1
ATOM 3644 N N . ASN A 1 466 ? -3.479 51.917 14.315 1.00 42.78 466 ASN A N 1
ATOM 3645 C CA . ASN A 1 466 ? -4.050 52.896 13.375 1.00 42.78 466 ASN A CA 1
ATOM 3646 C C . ASN A 1 466 ? -5.540 52.702 13.031 1.00 42.78 466 ASN A C 1
ATOM 3648 O O . ASN A 1 466 ? -6.051 53.395 12.156 1.00 42.78 466 ASN A O 1
ATOM 3652 N N . SER A 1 467 ? -6.286 51.876 13.772 1.00 49.19 467 SER A N 1
ATOM 3653 C CA . SER A 1 467 ? -7.743 52.053 13.886 1.00 49.19 467 SER A CA 1
ATOM 3654 C C . SER A 1 467 ? -8.064 52.554 15.292 1.00 49.19 467 SER A C 1
ATOM 3656 O O . SER A 1 467 ? -8.123 51.777 16.244 1.00 49.19 467 SER A O 1
ATOM 3658 N N . ARG A 1 468 ? -8.245 53.875 15.445 1.00 53.25 468 ARG A N 1
ATOM 3659 C CA . ARG A 1 468 ? -8.600 54.523 16.728 1.00 53.25 468 ARG A CA 1
ATOM 3660 C C . ARG A 1 468 ? -9.826 53.889 17.398 1.00 53.25 468 ARG A C 1
ATOM 3662 O O . ARG A 1 468 ? -9.942 53.952 18.614 1.00 53.25 468 ARG A O 1
ATOM 3669 N N . LEU A 1 469 ? -10.724 53.302 16.608 1.00 53.44 469 LEU A N 1
ATOM 3670 C CA . LEU A 1 469 ? -11.978 52.713 17.069 1.00 53.44 469 LEU A CA 1
ATOM 3671 C C . LEU A 1 469 ? -11.762 51.303 17.640 1.00 53.44 469 LEU A C 1
ATOM 3673 O O . LEU A 1 469 ? -12.268 51.003 18.716 1.00 53.44 469 LEU A O 1
ATOM 3677 N N . LEU A 1 470 ? -10.931 50.479 16.990 1.00 53.94 470 LEU A N 1
ATOM 3678 C CA . LEU A 1 470 ? -10.596 49.134 17.471 1.00 53.94 470 LEU A CA 1
ATOM 3679 C C . LEU A 1 470 ? -9.744 49.182 18.749 1.00 53.94 470 LEU A C 1
ATOM 3681 O O . LEU A 1 470 ? -9.978 48.404 19.666 1.00 53.94 470 LEU A O 1
ATOM 3685 N N . ALA A 1 471 ? -8.804 50.133 18.837 1.00 54.12 471 ALA A N 1
ATOM 3686 C CA . ALA A 1 471 ? -7.993 50.336 20.040 1.00 54.12 471 ALA A CA 1
ATOM 3687 C C . ALA A 1 471 ? -8.867 50.688 21.257 1.00 54.12 471 ALA A C 1
ATOM 3689 O O . ALA A 1 471 ? -8.716 50.091 22.317 1.00 54.12 471 ALA A O 1
ATOM 3690 N N . HIS A 1 472 ? -9.847 51.581 21.074 1.00 58.91 472 HIS A N 1
ATOM 3691 C CA . HIS A 1 472 ? -10.776 51.971 22.137 1.00 58.91 472 HIS A CA 1
ATOM 3692 C C . HIS A 1 472 ? -11.685 50.809 22.575 1.00 58.91 472 HIS A C 1
ATOM 3694 O O . HIS A 1 472 ? -11.963 50.658 23.759 1.00 58.91 472 HIS A O 1
ATOM 3700 N N . LEU A 1 473 ? -12.131 49.960 21.639 1.00 57.34 473 LEU A N 1
ATOM 3701 C CA . LEU A 1 473 ? -12.968 48.792 21.948 1.00 57.34 473 LEU A CA 1
ATOM 3702 C C . LEU A 1 473 ? -12.192 47.669 22.649 1.00 57.34 473 LEU A C 1
ATOM 3704 O O . LEU A 1 473 ? -12.727 47.010 23.542 1.00 57.34 473 LEU A O 1
ATOM 3708 N N . ILE A 1 474 ? -10.931 47.468 22.266 1.00 59.59 474 ILE A N 1
ATOM 3709 C CA . ILE A 1 474 ? -10.029 46.523 22.924 1.00 59.59 474 ILE A CA 1
ATOM 3710 C C . ILE A 1 474 ? -9.745 46.981 24.358 1.00 59.59 474 ILE A C 1
ATOM 3712 O O . ILE A 1 474 ? -9.940 46.196 25.288 1.00 59.59 474 ILE A O 1
ATOM 3716 N N . ASP A 1 475 ? -9.370 48.247 24.548 1.00 58.72 475 ASP A N 1
ATOM 3717 C CA . ASP A 1 475 ? -9.039 48.782 25.872 1.00 58.72 475 ASP A CA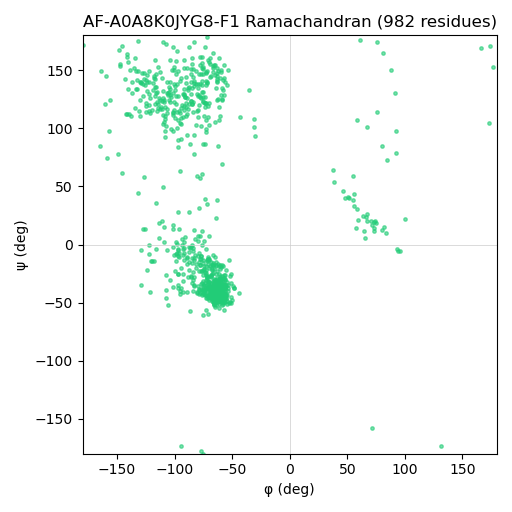 1
ATOM 3718 C C . ASP A 1 475 ? -10.259 48.809 26.812 1.00 58.72 475 ASP A C 1
ATOM 3720 O O . ASP A 1 475 ? -10.137 48.458 27.986 1.00 58.72 475 ASP A O 1
ATOM 3724 N N . ASP A 1 476 ? -11.456 49.133 26.306 1.00 59.72 476 ASP A N 1
ATOM 3725 C CA . ASP A 1 476 ? -12.654 49.262 27.147 1.00 59.72 476 ASP A CA 1
ATOM 3726 C C . ASP A 1 476 ? -13.379 47.941 27.445 1.00 59.72 476 ASP A C 1
ATOM 3728 O O . ASP A 1 476 ? -14.029 47.841 28.496 1.00 59.72 476 ASP A O 1
ATOM 3732 N N . TYR A 1 477 ? -13.325 46.958 26.532 1.00 62.59 477 TYR A N 1
ATOM 3733 C CA . TYR A 1 477 ? -14.198 45.775 26.578 1.00 62.59 477 TYR A CA 1
ATOM 3734 C C . TYR A 1 477 ? -13.473 44.427 26.477 1.00 62.59 477 TYR A C 1
ATOM 3736 O O . TYR A 1 477 ? -13.911 43.490 27.142 1.00 62.59 477 TYR A O 1
ATOM 3744 N N . LEU A 1 478 ? -12.375 44.290 25.715 1.00 64.25 478 LEU A N 1
ATOM 3745 C CA . LEU A 1 478 ? -11.662 43.000 25.617 1.00 64.25 478 LEU A CA 1
ATOM 3746 C C . LEU A 1 478 ? -11.061 42.613 26.969 1.00 64.25 478 LEU A C 1
ATOM 3748 O O . LEU A 1 478 ? -11.254 41.488 27.423 1.00 64.25 478 LEU A O 1
ATOM 3752 N N . TYR A 1 479 ? -10.384 43.549 27.638 1.00 64.56 479 TYR A N 1
ATOM 3753 C CA . TYR A 1 479 ? -9.795 43.281 28.951 1.00 64.56 479 TYR A CA 1
ATOM 3754 C C . TYR A 1 479 ? -10.860 42.958 30.004 1.00 64.56 479 TYR A C 1
ATOM 3756 O O . TYR A 1 479 ? -10.683 41.997 30.746 1.00 64.56 479 TYR A O 1
ATOM 3764 N N . LYS A 1 480 ? -12.004 43.659 30.002 1.00 66.38 480 LYS A N 1
ATOM 3765 C CA . LYS A 1 480 ? -13.140 43.344 30.891 1.00 66.38 480 LYS A CA 1
ATOM 3766 C C . LYS A 1 480 ? -13.752 41.973 30.601 1.00 66.38 480 LYS A C 1
ATOM 3768 O O . LYS A 1 480 ? -14.096 41.253 31.531 1.00 66.38 480 LYS A O 1
ATOM 3773 N N . ALA A 1 481 ? -13.869 41.593 29.329 1.00 61.47 481 ALA A N 1
ATOM 3774 C CA . ALA A 1 481 ? -14.406 40.296 28.927 1.00 61.47 481 ALA A CA 1
ATOM 3775 C C . ALA A 1 481 ? -13.466 39.140 29.294 1.00 61.47 481 ALA A C 1
ATOM 3777 O O . ALA A 1 481 ? -13.921 38.116 29.796 1.00 61.47 481 ALA A O 1
ATOM 3778 N N . VAL A 1 482 ? -12.156 39.313 29.098 1.00 62.88 482 VAL A N 1
ATOM 3779 C CA . VAL A 1 482 ? -11.139 38.338 29.519 1.00 62.88 482 VAL A CA 1
ATOM 3780 C C . VAL A 1 482 ? -11.092 38.226 31.045 1.00 62.88 482 VAL A C 1
ATOM 3782 O O . VAL A 1 482 ? -11.015 37.117 31.566 1.00 62.88 482 VAL A O 1
ATOM 3785 N N . GLU A 1 483 ? -11.188 39.345 31.764 1.00 62.69 483 GLU A N 1
ATOM 3786 C CA . GLU A 1 483 ? -11.224 39.374 33.230 1.00 62.69 483 GLU A CA 1
ATOM 3787 C C . GLU A 1 483 ? -12.486 38.701 33.788 1.00 62.69 483 GLU A C 1
ATOM 3789 O O . GLU A 1 483 ? -12.397 37.903 34.720 1.00 62.69 483 GLU A O 1
ATOM 3794 N N . TRP A 1 484 ? -13.648 38.931 33.174 1.00 68.12 484 TRP A N 1
ATOM 3795 C CA . TRP A 1 484 ? -14.887 38.241 33.532 1.00 68.12 484 TRP A CA 1
ATOM 3796 C C . TRP A 1 484 ? -14.795 36.734 33.279 1.00 68.12 484 TRP A C 1
ATOM 3798 O O . TRP A 1 484 ? -15.147 35.945 34.146 1.00 68.12 484 TRP A O 1
ATOM 3808 N N . VAL A 1 485 ? -14.250 36.302 32.137 1.00 61.81 485 VAL A N 1
ATOM 3809 C CA . VAL A 1 485 ? -14.048 34.871 31.840 1.00 61.81 485 VAL A CA 1
ATOM 3810 C C . VAL A 1 485 ? -13.061 34.227 32.814 1.00 61.81 485 VAL A C 1
ATOM 3812 O O . VAL A 1 485 ? -13.262 33.084 33.216 1.00 61.81 485 VAL A O 1
ATOM 3815 N N . ALA A 1 486 ? -12.024 34.956 33.228 1.00 57.47 486 ALA A N 1
ATOM 3816 C CA . ALA A 1 486 ? -11.036 34.476 34.189 1.00 57.47 486 ALA A CA 1
ATOM 3817 C C . ALA A 1 486 ? -11.587 34.356 35.625 1.00 57.47 486 ALA A C 1
ATOM 3819 O O . ALA A 1 486 ? -11.158 33.467 36.367 1.00 57.47 486 ALA A O 1
ATOM 3820 N N . ASN A 1 487 ? -12.519 35.233 36.014 1.00 57.66 487 ASN A N 1
ATOM 3821 C CA . ASN A 1 487 ? -13.019 35.338 37.389 1.00 57.66 487 ASN A CA 1
ATOM 3822 C C . ASN A 1 487 ? -14.392 34.677 37.609 1.00 57.66 487 ASN A C 1
ATOM 3824 O O . ASN A 1 487 ? -14.611 34.090 38.667 1.00 57.66 487 ASN A O 1
ATOM 3828 N N . GLU A 1 488 ? -15.296 34.753 36.630 1.00 57.06 488 GLU A N 1
ATOM 3829 C CA . GLU A 1 488 ? -16.699 34.311 36.720 1.00 57.06 488 GLU A CA 1
ATOM 3830 C C . GLU A 1 488 ? -17.073 33.207 35.708 1.00 57.06 488 GLU A C 1
ATOM 3832 O O . GLU A 1 488 ? -18.109 32.558 35.860 1.00 57.06 488 GLU A O 1
ATOM 3837 N N . GLY A 1 489 ? -16.249 32.950 34.685 1.00 56.62 489 GLY A N 1
ATOM 3838 C CA . GLY A 1 489 ? -16.508 31.916 33.679 1.00 56.62 489 GLY A CA 1
ATOM 3839 C C . GLY A 1 489 ? -16.161 30.499 34.156 1.00 56.62 489 GLY A C 1
ATOM 3840 O O . GLY A 1 489 ? -15.029 30.228 34.557 1.00 56.62 489 GLY A O 1
ATOM 3841 N N . GLU A 1 490 ? -17.092 29.546 34.037 1.00 53.97 490 GLU A N 1
ATOM 3842 C CA . GLU A 1 490 ? -16.752 28.117 34.100 1.00 53.97 490 GLU A CA 1
ATOM 3843 C C . GLU A 1 490 ? -16.079 27.702 32.780 1.00 53.97 490 GLU A C 1
ATOM 3845 O O . GLU A 1 490 ? -16.726 27.283 31.815 1.00 53.97 490 GLU A O 1
ATOM 3850 N N . VAL A 1 491 ? -14.760 27.898 32.717 1.00 53.59 491 VAL A N 1
ATOM 3851 C CA . VAL A 1 491 ? -13.924 27.583 31.549 1.00 53.59 491 VAL A CA 1
ATOM 3852 C C . VAL A 1 491 ? -13.611 26.086 31.511 1.00 53.59 491 VAL A C 1
ATOM 3854 O O . VAL A 1 491 ? -13.196 25.504 32.512 1.00 53.59 491 VAL A O 1
ATOM 3857 N N . ALA A 1 492 ? -13.731 25.468 30.335 1.00 47.00 492 ALA A N 1
ATOM 3858 C CA . ALA A 1 492 ? -13.481 24.038 30.149 1.00 47.00 492 ALA A CA 1
ATOM 3859 C C . ALA A 1 492 ? -11.987 23.633 30.198 1.00 47.00 492 ALA A C 1
ATOM 3861 O O . ALA A 1 492 ? -11.690 22.451 30.111 1.00 47.00 492 ALA A O 1
ATOM 3862 N N . VAL A 1 493 ? -11.025 24.559 30.322 1.00 44.66 493 VAL A N 1
ATOM 3863 C CA . VAL A 1 493 ? -9.570 24.271 30.296 1.00 44.66 493 VAL A CA 1
ATOM 3864 C C . VAL A 1 493 ? -8.840 25.075 31.384 1.00 44.66 493 VAL A C 1
ATOM 3866 O O . VAL A 1 493 ? -9.188 26.227 31.624 1.00 44.66 493 VAL A O 1
ATOM 3869 N N . GLY A 1 494 ? -7.854 24.467 32.062 1.00 45.97 494 GLY A N 1
ATOM 3870 C CA . GLY A 1 494 ? -7.222 24.939 33.312 1.00 45.97 494 GLY A CA 1
ATOM 3871 C C . GLY A 1 494 ? -6.385 26.237 33.270 1.00 45.97 494 GLY A C 1
ATOM 3872 O O . GLY A 1 494 ? -5.969 26.717 32.219 1.00 45.97 494 GLY A O 1
ATOM 3873 N N . LYS A 1 495 ? -6.110 26.789 34.468 1.00 47.28 495 LYS A N 1
ATOM 3874 C CA . LYS A 1 495 ? -5.813 28.214 34.756 1.00 47.28 495 LYS A CA 1
ATOM 3875 C C . LYS A 1 495 ? -4.472 28.828 34.307 1.00 47.28 495 LYS A C 1
ATOM 3877 O O . LYS A 1 495 ? -4.366 30.048 34.322 1.00 47.28 495 LYS A O 1
ATOM 3882 N N . ALA A 1 496 ? -3.458 28.069 33.886 1.00 37.34 496 ALA A N 1
ATOM 3883 C CA . ALA A 1 496 ? -2.131 28.647 33.577 1.00 37.34 496 ALA A CA 1
ATOM 3884 C C . ALA A 1 496 ? -1.859 28.886 32.075 1.00 37.34 496 ALA A C 1
ATOM 3886 O O . ALA A 1 496 ? -1.064 29.756 31.729 1.00 37.34 496 ALA A O 1
ATOM 3887 N N . ALA A 1 497 ? -2.559 28.179 31.178 1.00 42.69 497 ALA A N 1
ATOM 3888 C CA . ALA A 1 497 ? -2.505 28.390 29.722 1.00 42.69 497 ALA A CA 1
ATOM 3889 C C . ALA A 1 497 ? -3.603 29.354 29.210 1.00 42.69 497 ALA A C 1
ATOM 3891 O O . ALA A 1 497 ? -3.696 29.631 28.013 1.00 42.69 497 ALA A O 1
ATOM 3892 N N . GLN A 1 498 ? -4.441 29.861 30.124 1.00 52.16 498 GLN A N 1
ATOM 3893 C CA . GLN A 1 498 ? -5.725 30.494 29.823 1.00 52.16 498 GLN A CA 1
ATOM 3894 C C . GLN A 1 498 ? -5.604 31.817 29.067 1.00 52.16 498 GLN A C 1
ATOM 3896 O O . GLN A 1 498 ? -6.263 31.974 28.049 1.00 52.16 498 GLN A O 1
ATOM 3901 N N . THR A 1 499 ? -4.768 32.766 29.489 1.00 48.56 499 THR A N 1
ATOM 3902 C CA . THR A 1 499 ? -4.833 34.121 28.912 1.00 48.56 499 THR A CA 1
ATOM 3903 C C . THR A 1 499 ? -4.400 34.154 27.446 1.00 48.56 499 THR A C 1
ATOM 3905 O O . THR A 1 499 ? -5.038 34.814 26.635 1.00 48.56 499 THR A O 1
ATOM 3908 N N . VAL A 1 500 ? -3.357 33.404 27.077 1.00 46.47 500 VAL A N 1
ATOM 3909 C CA . VAL A 1 500 ? -2.820 33.395 25.704 1.00 46.47 500 VAL A CA 1
ATOM 3910 C C . VAL A 1 500 ? -3.737 32.626 24.748 1.00 46.47 500 VAL A C 1
ATOM 3912 O O . VAL A 1 500 ? -3.980 33.103 23.642 1.00 46.47 500 VAL A O 1
ATOM 3915 N N . ALA A 1 501 ? -4.300 31.492 25.179 1.00 48.75 501 ALA A N 1
ATOM 3916 C CA . ALA A 1 501 ? -5.241 30.707 24.377 1.00 48.75 501 ALA A CA 1
ATOM 3917 C C . ALA A 1 501 ? -6.609 31.402 24.228 1.00 48.75 501 ALA A C 1
ATOM 3919 O O . ALA A 1 501 ? -7.172 31.424 23.134 1.00 48.75 501 ALA A O 1
ATOM 3920 N N . LEU A 1 502 ? -7.111 32.039 25.296 1.00 54.16 502 LEU A N 1
ATOM 3921 C CA . LEU A 1 502 ? -8.326 32.860 25.254 1.00 54.16 502 LEU A CA 1
ATOM 3922 C C . LEU A 1 502 ? -8.133 34.061 24.322 1.00 54.16 502 LEU A C 1
ATOM 3924 O O . LEU A 1 502 ? -8.970 34.294 23.453 1.00 54.16 502 LEU A O 1
ATOM 3928 N N . LEU A 1 503 ? -7.001 34.768 24.419 1.00 53.47 503 LEU A N 1
ATOM 3929 C CA . LEU A 1 503 ? -6.677 35.865 23.505 1.00 53.47 503 LEU A CA 1
ATOM 3930 C C . LEU A 1 503 ? -6.556 35.375 22.056 1.00 53.47 503 LEU A C 1
ATOM 3932 O O . LEU A 1 503 ? -7.146 35.987 21.173 1.00 53.47 503 LEU A O 1
ATOM 3936 N N . GLN A 1 504 ? -5.881 34.250 21.797 1.00 54.03 504 GLN A N 1
ATOM 3937 C CA . GLN A 1 504 ? -5.788 33.675 20.448 1.00 54.03 504 GLN A CA 1
ATOM 3938 C C . GLN A 1 504 ? -7.156 33.294 19.871 1.00 54.03 504 GLN A C 1
ATOM 3940 O O . GLN A 1 504 ? -7.406 33.574 18.702 1.00 54.03 504 GLN A O 1
ATOM 3945 N N . SER A 1 505 ? -8.059 32.725 20.676 1.00 57.81 505 SER A N 1
ATOM 3946 C CA . SER A 1 505 ? -9.410 32.371 20.220 1.00 57.81 505 SER A CA 1
ATOM 3947 C C . SER A 1 505 ? -10.236 33.590 19.800 1.00 57.81 505 SER A C 1
ATOM 3949 O O . SER A 1 505 ? -10.991 33.521 18.837 1.00 57.81 505 SER A O 1
ATOM 3951 N N . VAL A 1 506 ? -10.055 34.734 20.466 1.00 56.97 506 VAL A N 1
ATOM 3952 C CA . VAL A 1 506 ? -10.711 35.993 20.083 1.00 56.97 506 VAL A CA 1
ATOM 3953 C C . VAL A 1 506 ? -10.066 36.600 18.853 1.00 56.97 506 VAL A C 1
ATOM 3955 O O . VAL A 1 506 ? -10.773 37.065 17.967 1.00 56.97 506 VAL A O 1
ATOM 3958 N N . LEU A 1 507 ? -8.734 36.585 18.788 1.00 56.41 507 LEU A N 1
ATOM 3959 C CA . LEU A 1 507 ? -7.977 37.187 17.694 1.00 56.41 507 LEU A CA 1
ATOM 3960 C C . LEU A 1 507 ? -8.337 36.568 16.339 1.00 56.41 507 LEU A C 1
ATOM 3962 O O . LEU A 1 507 ? -8.479 37.316 15.379 1.00 56.41 507 LEU A O 1
ATOM 3966 N N . VAL A 1 508 ? -8.595 35.256 16.285 1.00 57.81 508 VAL A N 1
ATOM 3967 C CA . VAL A 1 508 ? -9.076 34.563 15.073 1.00 57.81 508 VAL A CA 1
ATOM 3968 C C . VAL A 1 508 ? -10.436 35.094 14.606 1.00 57.81 508 VAL A C 1
ATOM 3970 O O . VAL A 1 508 ? -10.677 35.217 13.414 1.00 57.81 508 VAL A O 1
ATOM 3973 N N . HIS A 1 509 ? -11.329 35.463 15.526 1.00 55.41 509 HIS A N 1
ATOM 3974 C CA . HIS A 1 509 ? -12.641 36.022 15.178 1.00 55.41 509 HIS A CA 1
ATOM 3975 C C . HIS A 1 509 ? -12.635 37.546 14.980 1.00 55.41 509 HIS A C 1
ATOM 3977 O O . HIS A 1 509 ? -13.649 38.105 14.569 1.00 55.41 509 HIS A O 1
ATOM 3983 N N . LEU A 1 510 ? -11.514 38.216 15.267 1.00 55.22 510 LEU A N 1
ATOM 3984 C CA . LEU A 1 510 ? -11.289 39.635 14.973 1.00 55.22 510 LEU A CA 1
ATOM 3985 C C . LEU A 1 510 ? -10.610 39.856 13.607 1.00 55.22 510 LEU A C 1
ATOM 3987 O O . LEU A 1 510 ? -10.493 41.006 13.181 1.00 55.22 510 LEU A O 1
ATOM 3991 N N . GLU A 1 511 ? -10.148 38.792 12.935 1.00 51.00 511 GLU A N 1
ATOM 3992 C CA . GLU A 1 511 ? -9.539 38.856 11.595 1.00 51.00 511 GLU A CA 1
ATOM 3993 C C . GLU A 1 511 ? -10.560 39.219 10.496 1.00 51.00 511 GLU A C 1
ATOM 3995 O O . GLU A 1 511 ? -10.195 39.901 9.537 1.00 51.00 511 GLU A O 1
ATOM 4000 N N . ASP A 1 512 ? -11.845 38.899 10.689 1.00 46.12 512 ASP A N 1
ATOM 4001 C CA . ASP A 1 512 ? -12.943 39.258 9.780 1.00 46.12 512 ASP A CA 1
ATOM 4002 C C . ASP A 1 512 ? -13.457 40.690 10.042 1.00 46.12 512 ASP A C 1
ATOM 4004 O O . ASP A 1 512 ? -14.488 40.886 10.682 1.00 46.12 512 ASP A O 1
ATOM 4008 N N . GLY A 1 513 ? -12.723 41.704 9.566 1.00 54.47 513 GLY A N 1
ATOM 4009 C CA . GLY A 1 513 ? -13.228 43.066 9.293 1.00 54.47 513 GLY A CA 1
ATOM 4010 C C . GLY A 1 513 ? -14.259 43.644 10.279 1.00 54.47 513 GLY A C 1
ATOM 4011 O O . GLY A 1 513 ? -15.409 43.886 9.909 1.00 54.47 513 GLY A O 1
ATOM 4012 N N . VAL A 1 514 ? -13.868 43.858 11.540 1.00 54.88 514 VAL A N 1
ATOM 4013 C CA . VAL A 1 514 ? -14.762 44.415 12.568 1.00 54.88 514 VAL A CA 1
ATOM 4014 C C . VAL A 1 514 ? -14.843 45.942 12.459 1.00 54.88 514 VAL A C 1
ATOM 4016 O O . VAL A 1 514 ? -13.968 46.656 12.953 1.00 54.88 514 VAL A O 1
ATOM 4019 N N . ASP A 1 515 ? -15.941 46.438 11.885 1.00 55.78 515 ASP A N 1
ATOM 4020 C CA . ASP A 1 515 ? -16.170 47.869 11.626 1.00 55.78 515 ASP A CA 1
ATOM 4021 C C . ASP A 1 515 ? -17.210 48.504 12.575 1.00 55.78 515 ASP A C 1
ATOM 4023 O O . ASP A 1 515 ? -17.444 49.715 12.548 1.00 55.78 515 ASP A O 1
ATOM 4027 N N . SER A 1 516 ? -17.845 47.706 13.446 1.00 59.03 516 SER A N 1
ATOM 4028 C CA . SER A 1 516 ? -18.907 48.151 14.365 1.00 59.03 516 SER A CA 1
ATOM 4029 C C . SER A 1 516 ? -18.823 47.521 15.764 1.00 59.03 516 SER A C 1
ATOM 4031 O O . SER A 1 516 ? -18.286 46.427 15.949 1.00 59.03 516 SER A O 1
ATOM 4033 N N . LYS A 1 517 ? -19.414 48.195 16.767 1.00 58.19 517 LYS A N 1
ATOM 4034 C CA . LYS A 1 517 ? -19.509 47.698 18.157 1.00 58.19 517 LYS A CA 1
ATOM 4035 C C . LYS A 1 517 ? -20.212 46.337 18.255 1.00 58.19 517 LYS A C 1
ATOM 4037 O O . LYS A 1 517 ? -19.744 45.470 18.984 1.00 58.19 517 LYS A O 1
ATOM 4042 N N . ALA A 1 518 ? -21.279 46.125 17.484 1.00 55.53 518 ALA A N 1
ATOM 4043 C CA . ALA A 1 518 ? -22.026 44.868 17.473 1.00 55.53 518 ALA A CA 1
ATOM 4044 C C . ALA A 1 518 ? -21.199 43.692 16.917 1.00 55.53 518 ALA A C 1
ATOM 4046 O O . ALA A 1 518 ? -21.211 42.601 17.485 1.00 55.53 518 ALA A O 1
ATOM 4047 N N . GLN A 1 519 ? -20.419 43.910 15.851 1.00 59.06 519 GLN A N 1
ATOM 4048 C CA . GLN A 1 519 ? -19.522 42.880 15.304 1.00 59.06 519 GLN A CA 1
ATOM 4049 C C . GLN A 1 519 ? -18.411 42.508 16.294 1.00 59.06 519 GLN A C 1
ATOM 4051 O O . GLN A 1 519 ? -18.091 41.329 16.443 1.00 59.06 519 GLN A O 1
ATOM 4056 N N . PHE A 1 520 ? -17.885 43.488 17.036 1.00 65.31 520 PHE A N 1
ATOM 4057 C CA . PHE A 1 520 ? -16.911 43.242 18.100 1.00 65.31 520 PHE A CA 1
ATOM 4058 C C . PHE A 1 520 ? -17.508 42.410 19.249 1.00 65.31 520 PHE A C 1
ATOM 4060 O O . PHE A 1 520 ? -16.861 41.487 19.745 1.00 65.31 520 PHE A O 1
ATOM 4067 N N . ALA A 1 521 ? -18.769 42.667 19.621 1.00 59.38 521 ALA A N 1
ATOM 4068 C CA . ALA A 1 521 ? -19.509 41.865 20.600 1.00 59.38 521 ALA A CA 1
ATOM 4069 C C . ALA A 1 521 ? -19.630 40.400 20.171 1.00 59.38 521 ALA A C 1
ATOM 4071 O O . ALA A 1 521 ? -19.348 39.488 20.947 1.00 59.38 521 ALA A O 1
ATOM 4072 N N . VAL A 1 522 ? -20.003 40.169 18.912 1.00 59.84 522 VAL A N 1
ATOM 4073 C CA . VAL A 1 522 ? -20.157 38.820 18.357 1.00 59.84 522 VAL A CA 1
ATOM 4074 C C . VAL A 1 522 ? -18.813 38.094 18.289 1.00 59.84 522 VAL A C 1
ATOM 4076 O O . VAL A 1 522 ? -18.754 36.914 18.633 1.00 59.84 522 VAL A O 1
ATOM 4079 N N . ALA A 1 523 ? -17.730 38.781 17.918 1.00 60.47 523 ALA A N 1
ATOM 4080 C CA . ALA A 1 523 ? -16.384 38.209 17.912 1.00 60.47 523 ALA A CA 1
ATOM 4081 C C . ALA A 1 523 ? -15.924 37.795 19.323 1.00 60.47 523 ALA A C 1
ATOM 4083 O O . ALA A 1 523 ? -15.391 36.699 19.501 1.00 60.47 523 ALA A O 1
ATOM 4084 N N . LEU A 1 524 ? -16.210 38.614 20.342 1.00 66.00 524 LEU A N 1
ATOM 4085 C CA . LEU A 1 524 ? -15.937 38.286 21.746 1.00 66.00 524 LEU A CA 1
ATOM 4086 C C . LEU A 1 524 ? -16.739 37.070 22.227 1.00 66.00 524 LEU A C 1
ATOM 4088 O O . LEU A 1 524 ? -16.174 36.170 22.846 1.00 66.00 524 LEU A O 1
ATOM 4092 N N . ILE A 1 525 ? -18.036 37.006 21.912 1.00 66.12 525 ILE A N 1
ATOM 4093 C CA . ILE A 1 525 ? -18.914 35.888 22.299 1.00 66.12 525 ILE A CA 1
ATOM 4094 C C . ILE A 1 525 ? -18.533 34.598 21.561 1.00 66.12 525 ILE A C 1
ATOM 4096 O O . ILE A 1 525 ? -18.624 33.510 22.131 1.00 66.12 525 ILE A O 1
ATOM 4100 N N . ARG A 1 526 ? -18.097 34.688 20.300 1.00 61.69 526 ARG A N 1
ATOM 4101 C CA . ARG A 1 526 ? -17.647 33.526 19.519 1.00 61.69 526 ARG A CA 1
ATOM 4102 C C . ARG A 1 526 ? -16.292 33.012 19.992 1.00 61.69 526 ARG A C 1
ATOM 4104 O O . ARG A 1 526 ? -16.188 31.813 20.210 1.00 61.69 526 ARG A O 1
ATOM 4111 N N . GLY A 1 527 ? -15.320 33.896 20.215 1.00 69.50 527 GLY A N 1
ATOM 4112 C CA . GLY A 1 527 ? -13.978 33.513 20.655 1.00 69.50 527 GLY A CA 1
ATOM 4113 C C . GLY A 1 527 ? -13.905 33.113 22.121 1.00 69.50 527 GLY A C 1
ATOM 4114 O O . GLY A 1 527 ? -13.587 31.973 22.442 1.00 69.50 527 GLY A O 1
ATOM 4115 N N . LEU A 1 528 ? -14.243 34.017 23.044 1.00 66.25 528 LEU A N 1
ATOM 4116 C CA . LEU A 1 528 ? -14.177 33.686 24.472 1.00 66.25 528 LEU A CA 1
ATOM 4117 C C . LEU A 1 528 ? -15.277 32.700 24.871 1.00 66.25 528 LEU A C 1
ATOM 4119 O O . LEU A 1 528 ? -15.034 31.803 25.675 1.00 66.25 528 LEU A O 1
ATOM 4123 N N . GLY A 1 529 ? -16.471 32.822 24.283 1.00 59.72 529 GLY A N 1
ATOM 4124 C CA . GLY A 1 529 ? -17.605 31.971 24.629 1.00 59.72 529 GLY A CA 1
ATOM 4125 C C . GLY A 1 529 ? -17.495 30.531 24.129 1.00 59.72 529 GLY A C 1
ATOM 4126 O O . GLY A 1 529 ? -18.118 29.660 24.728 1.00 59.72 529 GLY A O 1
ATOM 4127 N N . SER A 1 530 ? -16.688 30.230 23.102 1.00 61.94 530 SER A N 1
ATOM 4128 C CA . SER A 1 530 ? -16.446 28.836 22.686 1.00 61.94 530 SER A CA 1
ATOM 4129 C C . SER A 1 530 ? -15.689 28.018 23.735 1.00 61.94 530 SER A C 1
ATOM 4131 O O . SER A 1 530 ? -15.699 26.793 23.671 1.00 61.94 530 SER A O 1
ATOM 4133 N N . ASN A 1 531 ? -15.034 28.686 24.689 1.00 58.41 531 ASN A N 1
ATOM 4134 C CA . ASN A 1 531 ? -14.247 28.065 25.755 1.00 58.41 531 ASN A CA 1
ATOM 4135 C C . ASN A 1 531 ? -15.020 27.937 27.085 1.00 58.41 531 ASN A C 1
ATOM 4137 O O . ASN A 1 531 ? -14.470 27.443 28.073 1.00 58.41 531 ASN A O 1
ATOM 4141 N N . LEU A 1 532 ? -16.281 28.383 27.118 1.00 63.00 532 LEU A N 1
ATOM 4142 C CA . LEU A 1 532 ? -17.164 28.348 28.285 1.00 63.00 532 LEU A CA 1
ATOM 4143 C C . LEU A 1 532 ? -18.152 27.177 28.204 1.00 63.00 532 LEU A C 1
ATOM 4145 O O . LEU A 1 532 ? -18.538 26.753 27.113 1.00 63.00 532 LEU A O 1
ATOM 4149 N N . SER A 1 533 ? -18.610 26.688 29.361 1.00 61.03 533 SER A N 1
ATOM 4150 C CA . SER A 1 533 ? -19.765 25.780 29.434 1.00 61.03 533 SER A CA 1
ATOM 4151 C C . SER A 1 533 ? -21.013 26.422 28.802 1.00 61.03 533 SER A C 1
ATOM 4153 O O . SER A 1 533 ? -21.127 27.645 28.756 1.00 61.03 533 SER A O 1
ATOM 4155 N N . VAL A 1 534 ? -21.968 25.620 28.313 1.00 59.59 534 VAL A N 1
ATOM 4156 C CA . VAL A 1 534 ? -23.164 26.126 27.600 1.00 59.59 534 VAL A CA 1
ATOM 4157 C C . VAL A 1 534 ? -23.941 27.147 28.447 1.00 59.59 534 VAL A C 1
ATOM 4159 O O . VAL A 1 534 ? -24.278 28.223 27.958 1.00 59.59 534 VAL A O 1
ATOM 4162 N N . SER A 1 535 ? -24.119 26.882 29.745 1.00 56.09 535 SER A N 1
ATOM 4163 C CA . SER A 1 535 ? -24.777 27.792 30.694 1.00 56.09 535 SER A CA 1
ATOM 4164 C C . SER A 1 535 ? -23.970 29.064 30.986 1.00 56.09 535 SER A C 1
ATOM 4166 O O . SER A 1 535 ? -24.539 30.155 31.055 1.00 56.09 535 SER A O 1
ATOM 4168 N N . SER A 1 536 ? -22.642 28.971 31.129 1.00 63.88 536 SER A N 1
ATOM 4169 C CA . SER A 1 536 ? -21.786 30.154 31.322 1.00 63.88 536 SER A CA 1
ATOM 4170 C C . SER A 1 536 ? -21.640 30.980 30.048 1.00 63.88 536 SER A C 1
ATOM 4172 O O . SER A 1 536 ? -21.520 32.199 30.131 1.00 63.88 536 SER A O 1
ATOM 4174 N N . ARG A 1 537 ? -21.704 30.350 28.872 1.00 69.12 537 ARG A N 1
ATOM 4175 C CA . ARG A 1 537 ? -21.683 31.016 27.569 1.00 69.12 537 ARG A CA 1
ATOM 4176 C C . ARG A 1 537 ? -22.922 31.882 27.363 1.00 69.12 537 ARG A C 1
ATOM 4178 O O . ARG A 1 537 ? -22.792 32.993 26.859 1.00 69.12 537 ARG A O 1
ATOM 4185 N N . GLU A 1 538 ? -24.097 31.416 27.782 1.00 63.28 538 GLU A N 1
ATOM 4186 C CA . GLU A 1 538 ? -25.333 32.207 27.732 1.00 63.28 538 GLU A CA 1
ATOM 4187 C C . GLU A 1 538 ? -25.279 33.436 28.647 1.00 63.28 538 GLU A C 1
ATOM 4189 O O . GLU A 1 538 ? -25.667 34.532 28.238 1.00 63.28 538 GLU A O 1
ATOM 4194 N N . ASN A 1 539 ? -24.770 33.279 29.872 1.00 64.62 539 ASN A N 1
ATOM 4195 C CA . ASN A 1 539 ? -24.606 34.395 30.807 1.00 64.62 539 ASN A CA 1
ATOM 4196 C C . ASN A 1 539 ? -23.542 35.387 30.324 1.00 64.62 539 ASN A C 1
ATOM 4198 O O . ASN A 1 539 ? -23.768 36.595 30.360 1.00 64.62 539 ASN A O 1
ATOM 4202 N N . PHE A 1 540 ? -22.432 34.883 29.784 1.00 72.25 540 PHE A N 1
ATOM 4203 C CA . PHE A 1 540 ? -21.395 35.702 29.169 1.00 72.25 540 PHE A CA 1
ATOM 4204 C C . PHE A 1 540 ? -21.927 36.494 27.973 1.00 72.25 540 PHE A C 1
ATOM 4206 O O . PHE A 1 540 ? -21.698 37.695 27.876 1.00 72.25 540 PHE A O 1
ATOM 4213 N N . ALA A 1 541 ? -22.696 35.852 27.089 1.00 64.00 541 ALA A N 1
ATOM 4214 C CA . ALA A 1 541 ? -23.304 36.515 25.942 1.00 64.00 541 ALA A CA 1
ATOM 4215 C C . ALA A 1 541 ? -24.259 37.640 26.371 1.00 64.00 541 ALA A C 1
ATOM 4217 O O . ALA A 1 541 ? -24.185 38.736 25.819 1.00 64.00 541 ALA A O 1
ATOM 4218 N N . LYS A 1 542 ? -25.098 37.413 27.393 1.00 66.19 542 LYS A N 1
ATOM 4219 C CA . LYS A 1 542 ? -25.970 38.455 27.967 1.00 66.19 542 LYS A CA 1
ATOM 4220 C C . LYS A 1 542 ? -25.162 39.630 28.524 1.00 66.19 542 LYS A C 1
ATOM 4222 O O . LYS A 1 542 ? -25.491 40.776 28.234 1.00 66.19 542 LYS A O 1
ATOM 4227 N N . GLN A 1 543 ? -24.085 39.350 29.256 1.00 68.19 543 GLN A N 1
ATOM 4228 C CA . GLN A 1 543 ? -23.258 40.372 29.897 1.00 68.19 543 GLN A CA 1
ATOM 4229 C C . GLN A 1 543 ? -22.459 41.214 28.886 1.00 68.19 543 GLN A C 1
ATOM 4231 O O . GLN A 1 543 ? -22.383 42.435 29.019 1.00 68.19 543 GLN A O 1
ATOM 4236 N N . VAL A 1 544 ? -21.911 40.580 27.844 1.00 68.88 544 VAL A N 1
ATOM 4237 C CA . VAL A 1 544 ? -21.183 41.254 26.754 1.00 68.88 544 VAL A CA 1
ATOM 4238 C C . VAL A 1 544 ? -22.117 42.159 25.944 1.00 68.88 544 VAL A C 1
ATOM 4240 O O . VAL A 1 544 ? -21.731 43.275 25.593 1.00 68.88 544 VAL A O 1
ATOM 4243 N N . LEU A 1 545 ? -23.353 41.717 25.687 1.00 61.78 545 LEU A N 1
ATOM 4244 C CA . LEU A 1 545 ? -24.371 42.520 24.998 1.00 61.78 545 LEU A CA 1
ATOM 4245 C C . LEU A 1 545 ? -24.854 43.701 25.859 1.00 61.78 545 LEU A C 1
ATOM 4247 O O . LEU A 1 545 ? -25.001 44.812 25.347 1.00 61.78 545 LEU A O 1
ATOM 4251 N N . GLU A 1 546 ? -25.001 43.502 27.172 1.00 67.38 546 GLU A N 1
ATOM 4252 C CA . GLU A 1 546 ? -25.344 44.565 28.125 1.00 67.38 546 GLU A CA 1
ATOM 4253 C C . GLU A 1 546 ? -24.243 45.635 28.224 1.00 67.38 546 GLU A C 1
ATOM 4255 O O . GLU A 1 546 ? -24.539 46.828 28.153 1.00 67.38 546 GLU A O 1
ATOM 4260 N N . TRP A 1 547 ? -22.962 45.243 28.295 1.00 70.00 547 TRP A N 1
ATOM 4261 C CA . TRP A 1 547 ? -21.836 46.192 28.296 1.00 70.00 547 TRP A CA 1
ATOM 4262 C C . TRP A 1 547 ? -21.782 47.068 27.043 1.00 70.00 547 TRP A C 1
ATOM 4264 O O . TRP A 1 547 ? -21.278 48.195 27.094 1.00 70.00 547 TRP A O 1
ATOM 4274 N N . MET A 1 548 ? -22.281 46.559 25.918 1.00 65.19 548 MET A N 1
ATOM 4275 C CA . MET A 1 548 ? -22.268 47.268 24.640 1.00 65.19 548 MET A CA 1
ATOM 4276 C C . MET A 1 548 ? -23.577 47.997 24.325 1.00 65.19 548 MET A C 1
ATOM 4278 O O . MET A 1 548 ? -23.610 48.754 23.357 1.00 65.19 548 MET A O 1
ATOM 4282 N N . GLY A 1 549 ? -24.602 47.860 25.175 1.00 55.69 549 GLY A N 1
ATOM 4283 C CA . GLY A 1 549 ? -25.877 48.573 25.057 1.00 55.69 549 GLY A CA 1
ATOM 4284 C C . GLY A 1 549 ? -26.801 48.054 23.949 1.00 55.69 549 GLY A C 1
ATOM 4285 O O . GLY A 1 549 ? -27.706 48.776 23.534 1.00 55.69 549 GLY A O 1
ATOM 4286 N N . GLU A 1 550 ? -26.584 46.829 23.465 1.00 52.88 550 GLU A N 1
ATOM 4287 C CA . GLU A 1 550 ? -27.367 46.191 22.398 1.00 52.88 550 GLU A CA 1
ATOM 4288 C C . GLU A 1 550 ? -28.421 45.259 23.029 1.00 52.88 550 GLU A C 1
ATOM 4290 O O . GLU A 1 550 ? -28.092 44.273 23.688 1.00 52.88 550 GLU A O 1
ATOM 4295 N N . GLY A 1 551 ? -29.711 45.577 22.875 1.00 43.41 551 GLY A N 1
ATOM 4296 C CA . GLY A 1 551 ? -30.805 44.767 23.422 1.00 43.41 551 GLY A CA 1
ATOM 4297 C C . GLY A 1 551 ? -31.067 43.499 22.600 1.00 43.41 551 GLY A C 1
ATOM 4298 O O . GLY A 1 551 ? -31.235 43.570 21.385 1.00 43.41 551 GLY A O 1
ATOM 4299 N N . LEU A 1 552 ? -31.160 42.340 23.264 1.00 39.53 552 LEU A N 1
ATOM 4300 C CA . LEU A 1 552 ? -31.525 41.056 22.649 1.00 39.53 552 LEU A CA 1
ATOM 4301 C C . LEU A 1 552 ? -32.934 41.118 22.030 1.00 39.53 552 LEU A C 1
ATOM 4303 O O . LEU A 1 552 ? -33.934 41.146 22.748 1.00 39.53 552 LEU A O 1
ATOM 4307 N N . SER A 1 553 ? -33.020 41.086 20.697 1.00 33.88 553 SER A N 1
ATOM 4308 C CA . SER A 1 553 ? -34.255 40.692 20.013 1.00 33.88 553 SER A CA 1
ATOM 4309 C C . SER A 1 553 ? -34.407 39.168 20.097 1.00 33.88 553 SER A C 1
ATOM 4311 O O . SER A 1 553 ? -33.437 38.415 20.038 1.00 33.88 553 SER A O 1
ATOM 4313 N N . GLN A 1 554 ? -35.631 38.723 20.370 1.00 34.12 554 GLN A N 1
ATOM 4314 C CA . GLN A 1 554 ? -35.964 37.353 20.752 1.00 34.12 554 GLN A CA 1
ATOM 4315 C C . GLN A 1 554 ? -35.652 36.317 19.652 1.00 34.12 554 GLN A C 1
ATOM 4317 O O . GLN A 1 554 ? -35.860 36.572 18.469 1.00 34.12 554 GLN A O 1
ATOM 4322 N N . SER A 1 555 ? -35.289 35.109 20.105 1.00 34.28 555 SER A N 1
ATOM 4323 C CA . SER A 1 555 ? -35.239 33.811 19.399 1.00 34.28 555 SER A CA 1
ATOM 4324 C C . SER A 1 555 ? -34.033 33.502 18.497 1.00 34.28 555 SER A C 1
ATOM 4326 O O . SER A 1 555 ? -34.111 33.589 17.279 1.00 34.28 555 SER A O 1
ATOM 4328 N N . ILE A 1 556 ? -32.948 32.994 19.099 1.00 30.61 556 ILE A N 1
ATOM 4329 C CA . ILE A 1 556 ? -32.078 31.994 18.455 1.00 30.61 556 ILE A CA 1
ATOM 4330 C C . ILE A 1 556 ? -31.784 30.903 19.490 1.00 30.61 556 ILE A C 1
ATOM 4332 O O . ILE A 1 556 ? -31.223 31.176 20.550 1.00 30.61 556 ILE A O 1
ATOM 4336 N N . ASP A 1 557 ? -32.223 29.686 19.181 1.00 30.05 557 ASP A N 1
ATOM 4337 C CA . ASP A 1 557 ? -32.059 28.474 19.983 1.00 30.05 557 ASP A CA 1
ATOM 4338 C C . ASP A 1 557 ? -30.640 27.914 19.754 1.00 30.05 557 ASP A C 1
ATOM 4340 O O . ASP A 1 557 ? -30.267 27.573 18.631 1.00 30.05 557 ASP A O 1
ATOM 4344 N N . LEU A 1 558 ? -29.807 27.909 20.799 1.00 32.69 558 LEU A N 1
ATOM 4345 C CA . LEU A 1 558 ? -28.343 27.733 20.731 1.00 32.69 558 LEU A CA 1
ATOM 4346 C C . LEU A 1 558 ? -27.867 26.287 20.978 1.00 32.69 558 LEU A C 1
ATOM 4348 O O . LEU A 1 558 ? -26.675 26.048 21.165 1.00 32.69 558 LEU A O 1
ATOM 4352 N N . ASN A 1 559 ? -28.770 25.309 20.947 1.00 28.27 559 ASN A N 1
ATOM 4353 C CA . ASN A 1 559 ? -28.498 23.944 21.411 1.00 28.27 559 ASN A CA 1
ATOM 4354 C C . ASN A 1 559 ? -27.797 22.998 20.417 1.00 28.27 559 ASN A C 1
ATOM 4356 O O . ASN A 1 559 ? -27.748 21.802 20.683 1.00 28.27 559 ASN A O 1
ATOM 4360 N N . ASN A 1 560 ? -27.238 23.461 19.291 1.00 31.97 560 ASN A N 1
ATOM 4361 C CA . ASN A 1 560 ? -26.712 22.512 18.297 1.00 31.97 560 ASN A CA 1
ATOM 4362 C C . ASN A 1 560 ? -25.465 22.971 17.527 1.00 31.97 560 ASN A C 1
ATOM 4364 O O . ASN A 1 560 ? -25.486 23.088 16.307 1.00 31.97 560 ASN A O 1
ATOM 4368 N N . LEU A 1 561 ? -24.355 23.222 18.232 1.00 29.22 561 LEU A N 1
ATOM 4369 C CA . LEU A 1 561 ? -23.052 23.474 17.599 1.00 29.22 561 LEU A CA 1
ATOM 4370 C C . LEU A 1 561 ? -21.887 22.991 18.478 1.00 29.22 561 LEU A C 1
ATOM 4372 O O . LEU A 1 561 ? -21.176 23.782 19.100 1.00 29.22 561 LEU A O 1
ATOM 4376 N N . SER A 1 562 ? -21.645 21.680 18.489 1.00 28.77 562 SER A N 1
ATOM 4377 C CA . SER A 1 562 ? -20.320 21.145 18.806 1.00 28.77 562 SER A CA 1
ATOM 4378 C C . SER A 1 562 ? -19.956 19.963 17.894 1.00 28.77 562 SER A C 1
ATOM 4380 O O . SER A 1 562 ? -20.504 18.873 17.973 1.00 28.77 562 SER A O 1
ATOM 4382 N N . LEU A 1 563 ? -18.948 20.234 17.057 1.00 28.27 563 LEU A N 1
ATOM 4383 C CA . LEU A 1 563 ? -18.026 19.304 16.396 1.00 28.27 563 LEU A CA 1
ATOM 4384 C C . LEU A 1 563 ? -18.530 18.491 15.183 1.00 28.27 563 LEU A C 1
ATOM 4386 O O . LEU A 1 563 ? -19.244 17.503 15.307 1.00 28.27 563 LEU A O 1
ATOM 4390 N N . ARG A 1 564 ? -17.907 18.843 14.041 1.00 27.95 564 ARG A N 1
ATOM 4391 C CA . ARG A 1 564 ? -17.916 18.261 12.678 1.00 27.95 564 ARG A CA 1
ATOM 4392 C C . ARG A 1 564 ? -18.952 18.859 11.728 1.00 27.95 564 ARG A C 1
ATOM 4394 O O . ARG A 1 564 ? -20.088 18.417 11.746 1.00 27.95 564 ARG A O 1
ATOM 4401 N N . CYS A 1 565 ? -18.503 19.807 10.886 1.00 23.98 565 CYS A N 1
ATOM 4402 C CA . CYS A 1 565 ? -18.989 20.105 9.525 1.00 23.98 565 CYS A CA 1
ATOM 4403 C C . CYS A 1 565 ? -18.282 21.314 8.887 1.00 23.98 565 CYS A C 1
ATOM 4405 O O . CYS A 1 565 ? -17.873 22.229 9.600 1.00 23.98 565 CYS A O 1
ATOM 4407 N N . TYR A 1 566 ? -18.214 21.335 7.551 1.00 31.80 566 TYR A N 1
ATOM 4408 C CA . TYR A 1 566 ? -17.913 22.523 6.739 1.00 31.80 566 TYR A CA 1
ATOM 4409 C C . TYR A 1 566 ? -19.219 23.167 6.242 1.00 31.80 566 TYR A C 1
ATOM 4411 O O . TYR A 1 566 ? -20.211 22.473 6.019 1.00 31.80 566 TYR A O 1
ATOM 4419 N N . TYR A 1 567 ? -19.213 24.492 6.070 1.00 31.33 567 TYR A N 1
ATOM 4420 C CA . TYR A 1 567 ? -20.342 25.289 5.580 1.00 31.33 567 TYR A CA 1
ATOM 4421 C C . TYR A 1 567 ? -20.155 25.615 4.092 1.00 31.33 567 TYR A C 1
ATOM 4423 O O . TYR A 1 567 ? -19.150 26.222 3.724 1.00 31.33 567 TYR A O 1
ATOM 4431 N N . ASN A 1 568 ? -21.115 25.226 3.247 1.00 31.45 568 ASN A N 1
ATOM 4432 C CA . ASN A 1 568 ? -21.161 25.620 1.836 1.00 31.45 568 ASN A CA 1
ATOM 4433 C C . ASN A 1 568 ? -21.993 26.911 1.686 1.00 31.45 568 ASN A C 1
ATOM 4435 O O . ASN A 1 568 ? -23.184 26.936 2.012 1.00 31.45 568 ASN A O 1
ATOM 4439 N N . SER A 1 569 ? -21.366 27.980 1.183 1.00 30.69 569 SER A N 1
ATOM 4440 C CA . SER A 1 569 ? -21.950 29.323 1.079 1.00 30.69 569 SER A CA 1
ATOM 4441 C C . SER A 1 569 ? -23.062 29.469 0.037 1.00 30.69 569 SER A C 1
ATOM 4443 O O . SER A 1 569 ? -23.780 30.464 0.085 1.00 30.69 569 SER A O 1
ATOM 4445 N N . GLU A 1 570 ? -23.257 28.502 -0.865 1.00 34.28 570 GLU A N 1
ATOM 4446 C CA . GLU A 1 570 ? -24.298 28.582 -1.902 1.00 34.28 570 GLU A CA 1
ATOM 4447 C C . GLU A 1 570 ? -25.618 27.893 -1.521 1.00 34.28 570 GLU A C 1
ATOM 4449 O O . GLU A 1 570 ? -26.659 28.206 -2.099 1.00 34.28 570 GLU A O 1
ATOM 4454 N N . ARG A 1 571 ? -25.615 26.972 -0.544 1.00 32.16 571 ARG A N 1
ATOM 4455 C CA . ARG A 1 571 ? -26.805 26.164 -0.191 1.00 32.16 571 ARG A CA 1
ATOM 4456 C C . ARG A 1 571 ? -27.273 26.274 1.258 1.00 32.16 571 ARG A C 1
ATOM 4458 O O . ARG A 1 571 ? -28.351 25.779 1.570 1.00 32.16 571 ARG A O 1
ATOM 4465 N N . GLY A 1 572 ? -26.512 26.934 2.131 1.00 27.58 572 GLY A N 1
ATOM 4466 C CA . GLY A 1 572 ? -26.959 27.269 3.488 1.00 27.58 572 GLY A CA 1
ATOM 4467 C C . GLY A 1 572 ? -27.244 26.069 4.403 1.00 27.58 572 GLY A C 1
ATOM 4468 O O . GLY A 1 572 ? -28.028 26.210 5.338 1.00 27.58 572 GLY A O 1
ATOM 4469 N N . ILE A 1 573 ? -26.635 24.900 4.153 1.00 25.75 573 ILE A N 1
ATOM 4470 C CA . ILE A 1 573 ? -26.763 23.690 4.985 1.00 25.75 573 ILE A CA 1
ATOM 4471 C C . ILE A 1 573 ? -25.371 23.091 5.275 1.00 25.75 573 ILE A C 1
ATOM 4473 O O . ILE A 1 573 ? -24.425 23.243 4.502 1.00 25.75 573 ILE A O 1
ATOM 4477 N N . ILE A 1 574 ? -25.279 22.456 6.442 1.00 27.14 574 ILE A N 1
ATOM 4478 C CA . ILE A 1 574 ? -24.150 21.756 7.068 1.00 27.14 574 ILE A CA 1
ATOM 4479 C C . ILE A 1 574 ? -24.201 20.278 6.636 1.00 27.14 574 ILE A C 1
ATOM 4481 O O . ILE A 1 574 ? -25.218 19.636 6.889 1.00 27.14 574 ILE A O 1
ATOM 4485 N N . ASP A 1 575 ? -23.152 19.740 5.998 1.00 24.50 575 ASP A N 1
ATOM 4486 C CA . ASP A 1 575 ? -23.173 18.377 5.428 1.00 24.50 575 ASP A CA 1
ATOM 4487 C C . ASP A 1 575 ? -22.031 17.476 5.959 1.00 24.50 575 ASP A C 1
ATOM 4489 O O . ASP A 1 575 ? -20.861 17.878 5.987 1.00 24.50 575 ASP A O 1
ATOM 4493 N N . VAL A 1 576 ? -22.368 16.245 6.380 1.00 23.33 576 VAL A N 1
ATOM 4494 C CA . VAL A 1 576 ? -21.431 15.190 6.827 1.00 23.33 576 VAL A CA 1
ATOM 4495 C C . VAL A 1 576 ? -21.627 13.955 5.959 1.00 23.33 576 VAL A C 1
ATOM 4497 O O . VAL A 1 576 ? -22.621 13.246 6.100 1.00 23.33 576 VAL A O 1
ATOM 4500 N N . HIS A 1 577 ? -20.613 13.591 5.176 1.00 23.42 577 HIS A N 1
ATOM 4501 C CA . HIS A 1 577 ? -20.539 12.258 4.584 1.00 23.42 577 HIS A CA 1
ATOM 4502 C C . HIS A 1 577 ? -19.355 11.470 5.148 1.00 23.42 577 HIS A C 1
ATOM 4504 O O . HIS A 1 577 ? -18.190 11.828 4.985 1.00 23.42 577 HIS A O 1
ATOM 4510 N N . ARG A 1 578 ? -19.674 10.354 5.812 1.00 24.86 578 ARG A N 1
ATOM 4511 C CA . ARG A 1 578 ? -18.796 9.183 5.893 1.00 24.86 578 ARG A CA 1
ATOM 4512 C C . ARG A 1 578 ? -19.172 8.253 4.751 1.00 24.86 578 ARG A C 1
ATOM 4514 O O . ARG A 1 578 ? -20.353 7.963 4.581 1.00 24.86 578 ARG A O 1
ATOM 4521 N N . THR A 1 579 ? -18.189 7.736 4.029 1.00 26.17 579 THR A N 1
ATOM 4522 C CA . THR A 1 579 ? -18.373 6.513 3.243 1.00 26.17 579 THR A CA 1
ATOM 4523 C C . THR A 1 579 ? -17.032 5.827 3.020 1.00 26.17 579 THR A C 1
ATOM 4525 O O . THR A 1 579 ? -16.076 6.434 2.538 1.00 26.17 579 THR A O 1
ATOM 4528 N N . GLU A 1 580 ? -16.972 4.556 3.416 1.00 29.72 580 GLU A N 1
ATOM 4529 C CA . GLU A 1 580 ? -15.908 3.623 3.072 1.00 29.72 580 GLU A CA 1
ATOM 4530 C C . GLU A 1 580 ? -16.259 2.919 1.744 1.00 29.72 580 GLU A C 1
ATOM 4532 O O . GLU A 1 580 ? -17.394 2.549 1.468 1.00 29.72 580 GLU A O 1
ATOM 4537 N N . ARG A 1 581 ? -15.251 2.849 0.873 1.00 36.75 581 ARG A N 1
ATOM 4538 C CA . ARG A 1 581 ? -14.793 1.693 0.089 1.00 36.75 581 ARG A CA 1
ATOM 4539 C C . ARG A 1 581 ? -15.791 0.688 -0.519 1.00 36.75 581 ARG A C 1
ATOM 4541 O O . ARG A 1 581 ? -15.518 -0.507 -0.529 1.00 36.75 581 ARG A O 1
ATOM 4548 N N . ARG A 1 582 ? -16.759 1.173 -1.294 1.00 37.22 582 ARG A N 1
ATOM 4549 C CA . ARG A 1 582 ? -17.072 0.631 -2.634 1.00 37.22 582 ARG A CA 1
ATOM 4550 C C . ARG A 1 582 ? -17.934 1.617 -3.414 1.00 37.22 582 ARG A C 1
ATOM 4552 O O . ARG A 1 582 ? -18.757 2.306 -2.831 1.00 37.22 582 ARG A O 1
ATOM 4559 N N . ARG A 1 583 ? -17.763 1.603 -4.741 1.00 50.47 583 ARG A N 1
ATOM 4560 C CA . ARG A 1 583 ? -18.580 2.291 -5.759 1.00 50.47 583 ARG A CA 1
ATOM 4561 C C . ARG A 1 583 ? -18.223 3.759 -6.049 1.00 50.47 583 ARG A C 1
ATOM 4563 O O . ARG A 1 583 ? -19.015 4.668 -5.809 1.00 50.47 583 ARG A O 1
ATOM 4570 N N . ALA A 1 584 ? -17.095 3.968 -6.737 1.00 41.34 584 ALA A N 1
ATOM 4571 C CA . ALA A 1 584 ? -16.973 5.144 -7.606 1.00 41.34 584 ALA A CA 1
ATOM 4572 C C . ALA A 1 584 ? -18.117 5.153 -8.644 1.00 41.34 584 ALA A C 1
ATOM 4574 O O . ALA A 1 584 ? -18.727 6.181 -8.868 1.00 41.34 584 ALA A O 1
ATOM 4575 N N . GLU A 1 585 ? -18.523 3.997 -9.166 1.00 46.75 585 GLU A N 1
ATOM 4576 C CA . GLU A 1 585 ? -19.608 3.866 -10.156 1.00 46.75 585 GLU A CA 1
ATOM 4577 C C . GLU A 1 585 ? -21.022 4.209 -9.657 1.00 46.75 585 GLU A C 1
ATOM 4579 O O . GLU A 1 585 ? -21.911 4.509 -10.458 1.00 46.75 585 GLU A O 1
ATOM 4584 N N . GLU A 1 586 ? -21.268 4.184 -8.345 1.00 50.19 586 GLU A N 1
ATOM 4585 C CA . GLU A 1 586 ? -22.613 4.452 -7.820 1.00 50.19 586 GLU A CA 1
ATOM 4586 C C . GLU A 1 586 ? -22.773 5.826 -7.207 1.00 50.19 586 GLU A C 1
ATOM 4588 O O . GLU A 1 586 ? -23.864 6.389 -7.308 1.00 50.19 586 GLU A O 1
ATOM 4593 N N . VAL A 1 587 ? -21.707 6.384 -6.634 1.00 54.06 587 VAL A N 1
ATOM 4594 C CA . VAL A 1 587 ? -21.698 7.764 -6.138 1.00 54.06 587 VAL A CA 1
ATOM 4595 C C . VAL A 1 587 ? -21.294 8.738 -7.247 1.00 54.06 587 VAL A C 1
ATOM 4597 O O . VAL A 1 587 ? -21.767 9.875 -7.265 1.00 54.06 587 VAL A O 1
ATOM 4600 N N . CYS A 1 588 ? -20.500 8.289 -8.222 1.00 58.50 588 CYS A N 1
ATOM 4601 C CA . CYS A 1 588 ? -20.166 9.050 -9.421 1.00 58.50 588 CYS A CA 1
ATOM 4602 C C . CYS A 1 588 ? -21.002 8.593 -10.624 1.00 58.50 588 CYS A C 1
ATOM 4604 O O . CYS A 1 588 ? -21.420 7.443 -10.734 1.00 58.50 588 CYS A O 1
ATOM 4606 N N . MET A 1 589 ? -21.269 9.510 -11.547 1.00 69.19 589 MET A N 1
ATOM 4607 C CA . MET A 1 589 ? -21.704 9.202 -12.904 1.00 69.19 589 MET A CA 1
ATOM 4608 C C . MET A 1 589 ? -20.476 9.031 -13.780 1.00 69.19 589 MET A C 1
ATOM 4610 O O . MET A 1 589 ? -19.577 9.870 -13.759 1.00 69.19 589 MET A O 1
ATOM 4614 N N . ALA A 1 590 ? -20.470 7.964 -14.576 1.00 73.06 590 ALA A N 1
ATOM 4615 C CA . ALA A 1 590 ? -19.595 7.878 -15.733 1.00 73.06 590 ALA A CA 1
ATOM 4616 C C . ALA A 1 590 ? -20.163 8.789 -16.827 1.00 73.06 590 ALA A C 1
ATOM 4618 O O . ALA A 1 590 ? -21.218 8.506 -17.398 1.00 73.06 590 ALA A O 1
ATOM 4619 N N . ILE A 1 591 ? -19.473 9.887 -17.111 1.00 80.56 591 ILE A N 1
ATOM 4620 C CA . ILE A 1 591 ? -19.800 10.794 -18.209 1.00 80.56 591 ILE A CA 1
ATOM 4621 C C . ILE A 1 591 ? -18.782 10.549 -19.318 1.00 80.56 591 ILE A C 1
ATOM 4623 O O . ILE A 1 591 ? -17.580 10.470 -19.075 1.00 80.56 591 ILE A O 1
ATOM 4627 N N . SER A 1 592 ? -19.264 10.381 -20.547 1.00 83.75 592 SER A N 1
ATOM 4628 C CA . SER A 1 592 ? -18.391 10.242 -21.714 1.00 83.75 592 SER A CA 1
ATOM 4629 C C . SER A 1 592 ? -18.142 11.615 -22.326 1.00 83.75 592 SER A C 1
ATOM 4631 O O . SER A 1 592 ? -19.074 12.243 -22.827 1.00 83.75 592 SER A O 1
ATOM 4633 N N . ASN A 1 593 ? -16.888 12.062 -22.299 1.00 78.12 593 ASN A N 1
ATOM 4634 C CA . ASN A 1 593 ? -16.432 13.304 -22.918 1.00 78.12 593 ASN A CA 1
ATOM 4635 C C . ASN A 1 593 ? -15.595 12.998 -24.174 1.00 78.12 593 ASN A C 1
ATOM 4637 O O . ASN A 1 593 ? -15.219 11.856 -24.431 1.00 78.12 593 ASN A O 1
ATOM 4641 N N . ASN A 1 594 ? -15.235 14.035 -24.938 1.00 75.38 594 ASN A N 1
ATOM 4642 C CA . ASN A 1 594 ? -14.395 13.905 -26.142 1.00 75.38 594 ASN A CA 1
ATOM 4643 C C . ASN A 1 594 ? -12.998 13.309 -25.867 1.00 75.38 594 ASN A C 1
ATOM 4645 O O . ASN A 1 594 ? -12.342 12.840 -26.792 1.00 75.38 594 ASN A O 1
ATOM 4649 N N . THR A 1 595 ? -12.535 13.351 -24.616 1.00 73.62 595 THR A N 1
ATOM 4650 C CA . THR A 1 595 ? -11.234 12.832 -24.165 1.00 73.62 595 THR A CA 1
ATOM 4651 C C . THR A 1 595 ? -11.311 11.430 -23.554 1.00 73.62 595 THR A C 1
ATOM 4653 O O . THR A 1 595 ? -10.270 10.864 -23.234 1.00 73.62 595 THR A O 1
ATOM 4656 N N . GLY A 1 596 ? -12.511 10.862 -23.392 1.00 81.00 596 GLY A N 1
ATOM 4657 C CA . GLY A 1 596 ? -12.728 9.558 -22.765 1.00 81.00 596 GLY A CA 1
ATOM 4658 C C . GLY A 1 596 ? -13.822 9.580 -21.698 1.00 81.00 596 GLY A C 1
ATOM 4659 O O . GLY A 1 596 ? -14.532 10.574 -21.519 1.00 81.00 596 GLY A O 1
ATOM 4660 N N . ARG A 1 597 ? -13.972 8.457 -20.991 1.00 85.06 597 ARG A N 1
ATOM 4661 C CA . ARG A 1 597 ? -14.915 8.335 -19.872 1.00 85.06 597 ARG A CA 1
ATOM 4662 C C . ARG A 1 597 ? -14.315 8.974 -18.622 1.00 85.06 597 ARG A C 1
ATOM 4664 O O . ARG A 1 597 ? -13.135 8.788 -18.335 1.00 85.06 597 ARG A O 1
ATOM 4671 N N . VAL A 1 598 ? -15.128 9.712 -17.877 1.00 86.12 598 VAL A N 1
ATOM 4672 C CA . VAL A 1 598 ? -14.728 10.396 -16.644 1.00 86.12 598 VAL A CA 1
ATOM 4673 C C . VAL A 1 598 ? -15.758 10.112 -15.557 1.00 86.1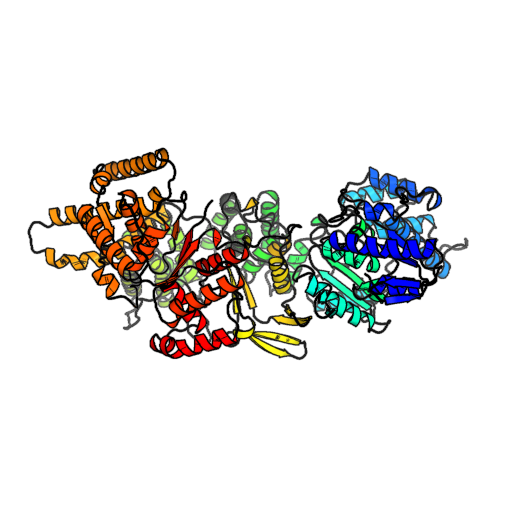2 598 VAL A C 1
ATOM 4675 O O . VAL A 1 598 ? -16.961 10.211 -15.802 1.00 86.12 598 VAL A O 1
ATOM 4678 N N . TYR A 1 599 ? -15.296 9.772 -14.355 1.00 79.19 599 TYR A N 1
ATOM 4679 C CA . TYR A 1 599 ? -16.146 9.696 -13.172 1.00 79.19 599 TYR A CA 1
ATOM 4680 C C . TYR A 1 599 ? -16.274 11.069 -12.516 1.00 79.19 599 TYR A C 1
ATOM 4682 O O . TYR A 1 599 ? -15.274 11.664 -12.117 1.00 79.19 599 TYR A O 1
ATOM 4690 N N . GLN A 1 600 ? -17.517 11.526 -12.357 1.00 78.50 600 GLN A N 1
ATOM 4691 C CA . GLN A 1 600 ? -17.863 12.766 -11.662 1.00 78.50 600 GLN A CA 1
ATOM 4692 C C . GLN A 1 600 ? -18.926 12.505 -10.581 1.00 78.50 600 GLN A C 1
ATOM 4694 O O . GLN A 1 600 ? -19.870 11.761 -10.854 1.00 78.50 600 GLN A O 1
ATOM 4699 N N . PRO A 1 601 ? -18.843 13.095 -9.375 1.00 74.25 601 PRO A N 1
ATOM 4700 C CA . PRO A 1 601 ? -19.863 12.927 -8.333 1.00 74.25 601 PRO A CA 1
ATOM 4701 C C . PRO A 1 601 ? -21.286 13.287 -8.805 1.00 74.25 601 PRO A C 1
ATOM 4703 O O . PRO A 1 601 ? -21.494 14.296 -9.473 1.00 74.25 601 PRO A O 1
ATOM 4706 N N . LYS A 1 602 ? -22.284 12.466 -8.433 1.00 66.88 602 LYS A N 1
ATOM 4707 C CA . LYS A 1 602 ? -23.696 12.608 -8.854 1.00 66.88 602 LYS A CA 1
ATOM 4708 C C . LYS A 1 602 ? -24.389 13.860 -8.326 1.00 66.88 602 LYS A C 1
ATOM 4710 O O . LYS A 1 602 ? -25.016 14.581 -9.093 1.00 66.88 602 LYS A O 1
ATOM 4715 N N . ASN A 1 603 ? -24.296 14.080 -7.014 1.00 66.19 603 ASN A N 1
ATOM 4716 C CA . ASN A 1 603 ? -25.088 15.079 -6.285 1.00 66.19 603 ASN A CA 1
ATOM 4717 C C . ASN A 1 603 ? -24.225 16.035 -5.445 1.00 66.19 603 ASN A C 1
ATOM 4719 O O . ASN A 1 603 ? -24.752 16.745 -4.592 1.00 66.19 603 ASN A O 1
ATOM 4723 N N . ALA A 1 604 ? -22.912 16.046 -5.668 1.00 63.62 604 ALA A N 1
ATOM 4724 C CA . ALA A 1 604 ? -21.957 16.828 -4.893 1.00 63.62 604 ALA A CA 1
ATOM 4725 C C . ALA A 1 604 ? -20.956 17.518 -5.820 1.00 63.62 604 ALA A C 1
ATOM 4727 O O . ALA A 1 604 ? -20.665 17.027 -6.907 1.00 63.62 604 ALA A O 1
ATOM 4728 N N . GLU A 1 605 ? -20.425 18.656 -5.378 1.00 71.00 605 GLU A N 1
ATOM 4729 C CA . GLU A 1 605 ? -19.366 19.355 -6.108 1.00 71.00 605 GLU A CA 1
ATOM 4730 C C . GLU A 1 605 ? -18.043 18.606 -6.019 1.00 71.00 605 GLU A C 1
ATOM 4732 O O . GLU A 1 605 ? -17.398 18.426 -7.042 1.00 71.00 605 GLU A O 1
ATOM 4737 N N . ASN A 1 606 ? -17.681 18.124 -4.827 1.00 69.81 606 ASN A N 1
ATOM 4738 C CA . ASN A 1 606 ? -16.440 17.401 -4.571 1.00 69.81 606 ASN A CA 1
ATOM 4739 C C . ASN A 1 606 ? -16.734 16.090 -3.839 1.00 69.81 606 ASN A C 1
ATOM 4741 O O . ASN A 1 606 ? -17.537 16.060 -2.905 1.00 69.81 606 ASN A O 1
ATOM 4745 N N . LEU A 1 607 ? -16.050 15.017 -4.234 1.00 69.44 607 LEU A N 1
ATOM 4746 C CA . LEU A 1 607 ? -16.072 13.733 -3.539 1.00 69.44 607 LEU A CA 1
ATOM 4747 C C . LEU A 1 607 ? -14.803 13.574 -2.702 1.00 69.44 607 LEU A C 1
ATOM 4749 O O . LEU A 1 607 ? -13.701 13.727 -3.219 1.00 69.44 607 LEU A O 1
ATOM 4753 N N . ILE A 1 608 ? -14.947 13.201 -1.432 1.00 74.38 608 ILE A N 1
ATOM 4754 C CA . ILE A 1 608 ? -13.814 12.900 -0.553 1.00 74.38 608 ILE A CA 1
ATOM 4755 C C . ILE A 1 608 ? -13.737 11.388 -0.335 1.00 74.38 608 ILE A C 1
ATOM 4757 O O . ILE A 1 608 ? -14.632 10.789 0.258 1.00 74.38 608 ILE A O 1
ATOM 4761 N N . LEU A 1 609 ? -12.642 10.777 -0.779 1.00 66.12 609 LEU A N 1
ATOM 4762 C CA . LEU A 1 609 ? -12.303 9.388 -0.497 1.00 66.12 609 LEU A CA 1
ATOM 4763 C C . LEU A 1 609 ? -11.471 9.318 0.781 1.00 66.12 609 LEU A C 1
ATOM 4765 O O . LEU A 1 609 ? -10.316 9.742 0.806 1.00 66.12 609 LEU A O 1
ATOM 4769 N N . PHE A 1 610 ? -12.059 8.768 1.842 1.00 73.25 610 PHE A N 1
ATOM 4770 C CA . PHE A 1 610 ? -11.410 8.630 3.142 1.00 73.25 610 PHE A CA 1
ATOM 4771 C C . PHE A 1 610 ? -10.890 7.202 3.360 1.00 73.25 610 PHE A C 1
ATOM 4773 O O . PHE A 1 610 ? -11.661 6.249 3.459 1.00 73.25 610 PHE A O 1
ATOM 4780 N N . PHE A 1 611 ? -9.572 7.052 3.473 1.00 67.94 611 PHE A N 1
ATOM 4781 C CA . PHE A 1 611 ? -8.892 5.788 3.731 1.00 67.94 611 PHE A CA 1
ATOM 4782 C C . PHE A 1 611 ? -8.477 5.685 5.196 1.00 67.94 611 PHE A C 1
ATOM 4784 O O . PHE A 1 611 ? -7.579 6.389 5.663 1.00 67.94 611 PHE A O 1
ATOM 4791 N N . LYS A 1 612 ? -9.089 4.753 5.925 1.00 67.56 612 LYS A N 1
ATOM 4792 C CA . LYS A 1 612 ? -8.710 4.444 7.303 1.00 67.56 612 LYS A CA 1
ATOM 4793 C C . LYS A 1 612 ? -7.487 3.523 7.323 1.00 67.56 612 LYS A C 1
ATOM 4795 O O . LYS A 1 612 ? -7.487 2.484 6.672 1.00 67.56 612 LYS A O 1
ATOM 4800 N N . ASN A 1 613 ? -6.463 3.877 8.100 1.00 71.19 613 ASN A N 1
ATOM 4801 C CA . ASN A 1 613 ? -5.282 3.042 8.366 1.00 71.19 613 ASN A CA 1
ATOM 4802 C C . ASN A 1 613 ? -4.520 2.549 7.116 1.00 71.19 613 ASN A C 1
ATOM 4804 O O . ASN A 1 613 ? -4.291 1.353 6.943 1.00 71.19 613 ASN A O 1
ATOM 4808 N N . ILE A 1 614 ? -4.034 3.477 6.285 1.00 73.88 614 ILE A N 1
ATOM 4809 C CA . ILE A 1 614 ? -3.314 3.167 5.028 1.00 73.88 614 ILE A CA 1
ATOM 4810 C C . ILE A 1 614 ? -2.086 2.254 5.238 1.00 73.88 614 ILE A C 1
ATOM 4812 O O . ILE A 1 614 ? -1.741 1.448 4.378 1.00 73.88 614 ILE A O 1
ATOM 4816 N N . HIS A 1 615 ? -1.443 2.345 6.400 1.00 73.00 615 HIS A N 1
ATOM 4817 C CA . HIS A 1 615 ? -0.239 1.589 6.749 1.00 73.00 615 HIS A CA 1
ATOM 4818 C C . HIS A 1 615 ? -0.450 0.073 6.937 1.00 73.00 615 HIS A C 1
ATOM 4820 O O . HIS A 1 615 ? 0.533 -0.661 6.956 1.00 73.00 615 HIS A O 1
ATOM 4826 N N . LEU A 1 616 ? -1.691 -0.413 7.083 1.00 71.56 616 LEU A N 1
ATOM 4827 C CA . LEU A 1 616 ? -1.969 -1.840 7.325 1.00 71.56 616 LEU A CA 1
ATOM 4828 C C . LEU A 1 616 ? -1.858 -2.713 6.070 1.00 71.56 616 LEU A C 1
ATOM 4830 O O . LEU A 1 616 ? -1.912 -3.940 6.157 1.00 71.56 616 LEU A O 1
ATOM 4834 N N . VAL A 1 617 ? -1.737 -2.105 4.892 1.00 68.81 617 VAL A N 1
ATOM 4835 C CA . VAL A 1 617 ? -1.733 -2.856 3.640 1.00 68.81 617 VAL A CA 1
ATOM 4836 C C . VAL A 1 617 ? -0.406 -3.599 3.491 1.00 68.81 617 VAL A C 1
ATOM 4838 O O . VAL A 1 617 ? 0.666 -2.992 3.480 1.00 68.81 617 VAL A O 1
ATOM 4841 N N . LYS A 1 618 ? -0.489 -4.929 3.365 1.00 68.19 618 LYS A N 1
ATOM 4842 C CA . LYS A 1 618 ? 0.678 -5.812 3.255 1.00 68.19 618 LYS A CA 1
ATOM 4843 C C . LYS A 1 618 ? 1.478 -5.473 1.981 1.00 68.19 618 LYS A C 1
ATOM 4845 O O . LYS A 1 618 ? 0.892 -5.484 0.896 1.00 68.19 618 LYS A O 1
ATOM 4850 N N . PRO A 1 619 ? 2.789 -5.184 2.083 1.00 74.88 619 PRO A N 1
ATOM 4851 C CA . PRO A 1 619 ? 3.633 -5.020 0.907 1.00 74.88 619 PRO A CA 1
ATOM 4852 C C . PRO A 1 619 ? 3.864 -6.367 0.212 1.00 74.88 619 PRO A C 1
ATOM 4854 O O . PRO A 1 619 ? 3.746 -7.437 0.816 1.00 74.88 619 PRO A O 1
ATOM 4857 N N . ASP A 1 620 ? 4.226 -6.311 -1.066 1.00 77.25 620 ASP A N 1
ATOM 4858 C CA . ASP A 1 620 ? 4.660 -7.480 -1.818 1.00 77.25 620 ASP A CA 1
ATOM 4859 C C . ASP A 1 620 ? 6.058 -7.958 -1.378 1.00 77.25 620 ASP A C 1
ATOM 4861 O O . ASP A 1 620 ? 6.724 -7.367 -0.522 1.00 77.25 620 ASP A O 1
ATOM 4865 N N . LYS A 1 621 ? 6.542 -9.048 -1.987 1.00 81.12 621 LYS A N 1
ATOM 4866 C CA . LYS A 1 621 ? 7.876 -9.618 -1.699 1.00 81.12 621 LYS A CA 1
ATOM 4867 C C . LYS A 1 621 ? 9.025 -8.631 -1.939 1.00 81.12 621 LYS A C 1
ATOM 4869 O O . LYS A 1 621 ? 10.140 -8.871 -1.474 1.00 81.12 621 LYS A O 1
ATOM 4874 N N . TRP A 1 622 ? 8.768 -7.560 -2.682 1.00 81.06 622 TRP A N 1
ATOM 4875 C CA . TRP A 1 622 ? 9.738 -6.549 -3.072 1.00 81.06 622 TRP A CA 1
ATOM 4876 C C . TRP A 1 622 ? 9.630 -5.280 -2.216 1.00 81.06 622 TRP A C 1
ATOM 4878 O O . TRP A 1 622 ? 10.474 -4.400 -2.355 1.00 81.06 622 TRP A O 1
ATOM 4888 N N . GLY A 1 623 ? 8.684 -5.216 -1.272 1.00 78.12 623 GLY A N 1
ATOM 4889 C CA . GLY A 1 623 ? 8.482 -4.062 -0.395 1.00 78.12 623 GLY A CA 1
ATOM 4890 C C . GLY A 1 623 ? 7.629 -2.954 -1.015 1.00 78.12 623 GLY A C 1
ATOM 4891 O O . GLY A 1 623 ? 7.546 -1.877 -0.434 1.00 78.12 623 GLY A O 1
ATOM 4892 N N . THR A 1 624 ? 7.001 -3.209 -2.165 1.00 80.00 624 THR A N 1
ATOM 4893 C CA . THR A 1 624 ? 6.109 -2.264 -2.851 1.00 80.00 624 THR A CA 1
ATOM 4894 C C . THR A 1 624 ? 4.654 -2.597 -2.548 1.00 80.00 624 THR A C 1
ATOM 4896 O O . THR A 1 624 ? 4.322 -3.723 -2.169 1.00 80.00 624 THR A O 1
ATOM 4899 N N . ASN A 1 625 ? 3.762 -1.623 -2.693 1.00 80.62 625 ASN A N 1
ATOM 4900 C CA . ASN A 1 625 ? 2.357 -1.804 -2.366 1.00 80.62 625 ASN A CA 1
ATOM 4901 C C . ASN A 1 625 ? 1.468 -1.315 -3.506 1.00 80.62 625 ASN A C 1
ATOM 4903 O O . ASN A 1 625 ? 1.410 -0.118 -3.774 1.00 80.62 625 ASN A O 1
ATOM 4907 N N . MET A 1 626 ? 0.733 -2.244 -4.120 1.00 80.94 626 MET A N 1
ATOM 4908 C CA . MET A 1 626 ? -0.130 -1.963 -5.270 1.00 80.94 626 MET A CA 1
ATOM 4909 C C . MET A 1 626 ? -1.168 -0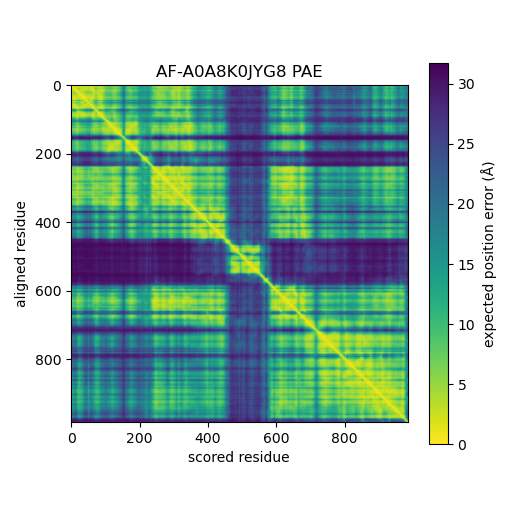.875 -4.978 1.00 80.94 626 MET A C 1
ATOM 4911 O O . MET A 1 626 ? -1.410 -0.030 -5.831 1.00 80.94 626 MET A O 1
ATOM 4915 N N . LEU A 1 627 ? -1.750 -0.848 -3.770 1.00 81.38 627 LEU A N 1
ATOM 4916 C CA . LEU A 1 627 ? -2.709 0.199 -3.412 1.00 81.38 627 LEU A CA 1
ATOM 4917 C C . LEU A 1 627 ? -2.032 1.568 -3.355 1.00 81.38 627 LEU A C 1
ATOM 4919 O O . LEU A 1 627 ? -2.602 2.540 -3.831 1.00 81.38 627 LEU A O 1
ATOM 4923 N N . ILE A 1 628 ? -0.836 1.652 -2.773 1.00 83.06 628 ILE A N 1
ATOM 4924 C CA . ILE A 1 628 ? -0.104 2.919 -2.674 1.00 83.06 628 ILE A CA 1
ATOM 4925 C C . ILE A 1 628 ? 0.295 3.402 -4.066 1.00 83.06 628 ILE A C 1
ATOM 4927 O O . ILE A 1 628 ? 0.026 4.552 -4.387 1.00 83.06 628 ILE A O 1
ATOM 4931 N N . SER A 1 629 ? 0.819 2.521 -4.922 1.00 84.56 629 SER A N 1
ATOM 4932 C CA . SER A 1 629 ? 1.131 2.855 -6.317 1.00 84.56 629 SER A CA 1
ATOM 4933 C C . SER A 1 629 ? -0.112 3.259 -7.118 1.00 84.56 629 SER A C 1
ATOM 4935 O O . SER A 1 629 ? -0.048 4.154 -7.955 1.00 84.56 629 SER A O 1
ATOM 4937 N N . PHE A 1 630 ? -1.268 2.652 -6.840 1.00 84.31 630 PHE A N 1
ATOM 4938 C CA . PHE A 1 630 ? -2.540 3.068 -7.428 1.00 84.31 630 PHE A CA 1
ATOM 4939 C C . PHE A 1 630 ? -2.961 4.464 -6.953 1.00 84.31 630 PHE A C 1
ATOM 4941 O O . PHE A 1 630 ? -3.356 5.292 -7.767 1.00 84.31 630 PHE A O 1
ATOM 4948 N N . LEU A 1 631 ? -2.827 4.774 -5.659 1.00 83.81 631 LEU A N 1
ATOM 4949 C CA . LEU A 1 631 ? -3.091 6.120 -5.139 1.00 83.81 631 LEU A CA 1
ATOM 4950 C C . LEU A 1 631 ? -2.119 7.159 -5.718 1.00 83.81 631 LEU A C 1
ATOM 4952 O O . LEU A 1 631 ? -2.555 8.255 -6.056 1.00 83.81 631 LEU A O 1
ATOM 4956 N N . GLU A 1 632 ? -0.838 6.814 -5.879 1.00 86.06 632 GLU A N 1
ATOM 4957 C CA . GLU A 1 632 ? 0.144 7.648 -6.585 1.00 86.06 632 GLU A CA 1
ATOM 4958 C C . GLU A 1 632 ? -0.327 7.943 -8.017 1.00 86.06 632 GLU A C 1
ATOM 4960 O O . GLU A 1 632 ? -0.335 9.102 -8.426 1.00 86.06 632 GLU A O 1
ATOM 4965 N N . GLN A 1 633 ? -0.809 6.928 -8.747 1.00 84.44 633 GLN A N 1
ATOM 4966 C CA . GLN A 1 633 ? -1.360 7.111 -10.091 1.00 84.44 633 GLN A CA 1
ATOM 4967 C C . GLN A 1 633 ? -2.579 8.049 -10.097 1.00 84.44 633 GLN A C 1
ATOM 4969 O O . GLN A 1 633 ? -2.666 8.930 -10.952 1.00 84.44 633 GLN A O 1
ATOM 4974 N N . LEU A 1 634 ? -3.502 7.903 -9.141 1.00 84.12 634 LEU A N 1
ATOM 4975 C CA . LEU A 1 634 ? -4.679 8.772 -9.050 1.00 84.12 634 LEU A CA 1
ATOM 4976 C C . LEU A 1 634 ? -4.313 10.231 -8.748 1.00 84.12 634 LEU A C 1
ATOM 4978 O O . LEU A 1 634 ? -4.955 11.137 -9.275 1.00 84.12 634 LEU A O 1
ATOM 4982 N N . ILE A 1 635 ? -3.299 10.458 -7.910 1.00 85.06 635 ILE A N 1
ATOM 4983 C CA . ILE A 1 635 ? -2.838 11.803 -7.539 1.00 85.06 635 ILE A CA 1
ATOM 4984 C C . ILE A 1 635 ? -2.062 12.451 -8.691 1.00 85.06 635 ILE A C 1
ATOM 4986 O O . ILE A 1 635 ? -2.261 13.632 -8.956 1.00 85.06 635 ILE A O 1
ATOM 4990 N N . ALA A 1 636 ? -1.195 11.697 -9.372 1.00 84.06 636 ALA A N 1
ATOM 4991 C CA . ALA A 1 636 ? -0.333 12.226 -10.428 1.00 84.06 636 ALA A CA 1
ATOM 4992 C C . ALA A 1 636 ? -1.064 12.419 -11.766 1.00 84.06 636 ALA A C 1
ATOM 4994 O O . ALA A 1 636 ? -0.825 13.405 -12.460 1.00 84.06 636 ALA A O 1
ATOM 4995 N N . TYR A 1 637 ? -1.952 11.488 -12.131 1.00 85.75 637 TYR A N 1
ATOM 4996 C CA . TYR A 1 637 ? -2.554 11.430 -13.469 1.00 85.75 637 TYR A CA 1
ATOM 4997 C C . TYR A 1 637 ? -4.070 11.652 -13.491 1.00 85.75 637 TYR A C 1
ATOM 4999 O O . TYR A 1 637 ? -4.653 11.689 -14.574 1.00 85.75 637 TYR A O 1
ATOM 5007 N N . HIS A 1 638 ? -4.723 11.789 -12.330 1.00 85.88 638 HIS A N 1
ATOM 5008 C CA . HIS A 1 638 ? -6.175 11.993 -12.214 1.00 85.88 638 HIS A CA 1
ATOM 5009 C C . HIS A 1 638 ? -7.007 10.969 -13.003 1.00 85.88 638 HIS A C 1
ATOM 5011 O O . HIS A 1 638 ? -8.013 11.301 -13.629 1.00 85.88 638 HIS A O 1
ATOM 5017 N N . GLY A 1 639 ? -6.590 9.705 -12.994 1.00 84.50 639 GLY A N 1
ATOM 5018 C CA . GLY A 1 639 ? -7.283 8.639 -13.707 1.00 84.50 639 GLY A CA 1
ATOM 5019 C C . GLY A 1 639 ? -6.614 7.284 -13.542 1.00 84.50 639 GLY A C 1
ATOM 5020 O O . GLY A 1 639 ? -5.527 7.168 -12.972 1.00 84.50 639 GLY A O 1
ATOM 5021 N N . PHE A 1 640 ? -7.289 6.246 -14.021 1.00 83.56 640 PHE A N 1
ATOM 5022 C CA . PHE A 1 640 ? -6.808 4.872 -13.958 1.00 83.56 640 PHE A CA 1
ATOM 5023 C C . PHE A 1 640 ? -7.277 4.036 -15.149 1.00 83.56 640 PHE A C 1
ATOM 5025 O O . PHE A 1 640 ? -8.153 4.449 -15.904 1.00 83.56 640 PHE A O 1
ATOM 5032 N N . HIS A 1 641 ? -6.683 2.855 -15.320 1.00 81.81 641 HIS A N 1
ATOM 5033 C CA . HIS A 1 641 ? -7.133 1.881 -16.312 1.00 81.81 641 HIS A CA 1
ATOM 5034 C C . HIS A 1 641 ? -8.159 0.929 -15.699 1.00 81.81 641 HIS A C 1
ATOM 5036 O O . HIS A 1 641 ? -7.880 0.314 -14.671 1.00 81.81 641 HIS A O 1
ATOM 5042 N N . ASP A 1 642 ? -9.314 0.811 -16.344 1.00 79.12 642 ASP A N 1
ATOM 5043 C CA . ASP A 1 642 ? -10.369 -0.139 -15.991 1.00 79.12 642 ASP A CA 1
ATOM 5044 C C . ASP A 1 642 ? -9.999 -1.584 -16.372 1.00 79.12 642 ASP A C 1
ATOM 5046 O O . ASP A 1 642 ? -9.055 -1.824 -17.129 1.00 79.12 642 ASP A O 1
ATOM 5050 N N . ASP A 1 643 ? -10.789 -2.552 -15.907 1.00 73.94 643 ASP A N 1
ATOM 5051 C CA . ASP A 1 643 ? -10.661 -3.971 -16.255 1.00 73.94 643 ASP A CA 1
ATOM 5052 C C . ASP A 1 643 ? -10.798 -4.216 -17.769 1.00 73.94 643 ASP A C 1
ATOM 5054 O O . ASP A 1 643 ? -10.194 -5.141 -18.313 1.00 73.94 643 ASP A O 1
ATOM 5058 N N . ASN A 1 644 ? -11.520 -3.341 -18.478 1.00 80.62 644 ASN A N 1
ATOM 5059 C CA . ASN A 1 644 ? -11.617 -3.344 -19.941 1.00 80.62 644 ASN A CA 1
ATOM 5060 C C . ASN A 1 644 ? -10.404 -2.703 -20.648 1.00 80.62 644 ASN A C 1
ATOM 5062 O O . ASN A 1 644 ? -10.434 -2.504 -21.861 1.00 80.62 644 ASN A O 1
ATOM 5066 N N . LEU A 1 645 ? -9.345 -2.359 -19.905 1.00 83.31 645 LEU A N 1
ATOM 5067 C CA . LEU A 1 645 ? -8.122 -1.689 -20.371 1.00 83.31 645 LEU A CA 1
ATOM 5068 C C . LEU A 1 645 ? -8.333 -0.260 -20.905 1.00 83.31 645 LEU A C 1
ATOM 5070 O O . LEU A 1 645 ? -7.422 0.328 -21.493 1.00 83.31 645 LEU A O 1
ATOM 5074 N N . GLU A 1 646 ? -9.507 0.328 -20.684 1.00 86.06 646 GLU A N 1
ATOM 5075 C CA . GLU A 1 646 ? -9.795 1.716 -21.041 1.00 86.06 646 GLU A CA 1
ATOM 5076 C C . GLU A 1 646 ? -9.319 2.678 -19.948 1.00 86.06 646 GLU A C 1
ATOM 5078 O O . GLU A 1 646 ? -9.404 2.382 -18.758 1.00 86.06 646 GLU A O 1
ATOM 5083 N N . TRP A 1 647 ? -8.824 3.851 -20.348 1.00 87.69 647 TRP A N 1
ATOM 5084 C CA . TRP A 1 647 ? -8.501 4.919 -19.403 1.00 87.69 647 TRP A CA 1
ATOM 5085 C C . TRP A 1 647 ? -9.775 5.629 -18.942 1.00 87.69 647 TRP A C 1
ATOM 5087 O O . TRP A 1 647 ? -10.536 6.141 -19.769 1.00 87.69 647 TRP A O 1
ATOM 5097 N N . ILE A 1 648 ? -9.972 5.702 -17.628 1.00 84.50 648 ILE A N 1
ATOM 5098 C CA . ILE A 1 648 ? -11.055 6.445 -16.992 1.00 84.50 648 ILE A CA 1
ATOM 5099 C C . ILE A 1 648 ? -10.470 7.584 -16.157 1.00 84.50 648 ILE A C 1
ATOM 5101 O O . ILE A 1 648 ? -9.671 7.367 -15.245 1.00 84.50 648 ILE A O 1
ATOM 5105 N N . GLY A 1 649 ? -10.894 8.811 -16.462 1.00 86.25 649 GLY A N 1
ATOM 5106 C CA . GLY A 1 649 ? -10.531 9.998 -15.691 1.00 86.25 649 GLY A CA 1
ATOM 5107 C C . GLY A 1 649 ? -11.328 10.123 -14.391 1.00 86.25 649 GLY A C 1
ATOM 5108 O O . GLY A 1 649 ? -12.463 9.656 -14.293 1.00 86.25 649 GLY A O 1
ATOM 5109 N N . LEU A 1 650 ? -10.754 10.802 -13.403 1.00 81.25 650 LEU A N 1
ATOM 5110 C CA . LEU A 1 650 ? -11.421 11.216 -12.173 1.00 81.25 650 LEU A CA 1
ATOM 5111 C C . LEU A 1 650 ? -11.510 12.739 -12.138 1.00 81.25 650 LEU A C 1
ATOM 5113 O O . LEU A 1 650 ? -10.488 13.415 -12.225 1.00 81.25 650 LEU A O 1
ATOM 5117 N N . ASP A 1 651 ? -12.719 13.268 -11.960 1.00 83.06 651 ASP A N 1
ATOM 5118 C CA . ASP A 1 651 ? -12.938 14.702 -11.781 1.00 83.06 651 ASP A CA 1
ATOM 5119 C C . ASP A 1 651 ? -13.509 14.997 -10.387 1.00 83.06 651 ASP A C 1
ATOM 5121 O O . ASP A 1 651 ? -14.416 14.312 -9.907 1.00 83.06 651 ASP A O 1
ATOM 5125 N N . LYS A 1 652 ? -12.966 16.035 -9.740 1.00 77.19 652 LYS A N 1
ATOM 5126 C CA . LYS A 1 652 ? -13.381 16.535 -8.414 1.00 77.19 652 LYS A CA 1
ATOM 5127 C C . LYS A 1 652 ? -13.356 15.494 -7.287 1.00 77.19 652 LYS A C 1
ATOM 5129 O O . LYS A 1 652 ? -14.264 15.428 -6.455 1.00 77.19 652 LYS A O 1
ATOM 5134 N N . VAL A 1 653 ? -12.295 14.689 -7.240 1.00 71.44 653 VAL A N 1
ATOM 5135 C CA . VAL A 1 653 ? -12.072 13.688 -6.186 1.00 71.44 653 VAL A CA 1
ATOM 5136 C C . VAL A 1 653 ? -10.862 14.068 -5.334 1.00 71.44 653 VAL A C 1
ATOM 5138 O O . VAL A 1 653 ? -9.758 14.225 -5.848 1.00 71.44 653 VAL A O 1
ATOM 5141 N N . GLN A 1 654 ? -11.057 14.168 -4.022 1.00 78.25 654 GLN A N 1
ATOM 5142 C CA . GLN A 1 654 ? -10.002 14.383 -3.034 1.00 78.25 654 GLN A CA 1
ATOM 5143 C C . GLN A 1 654 ? -9.738 13.093 -2.255 1.00 78.25 654 GLN A C 1
ATOM 5145 O O . GLN A 1 654 ? -10.668 12.391 -1.870 1.00 78.25 654 GLN A O 1
ATOM 5150 N N . ILE A 1 655 ? -8.469 12.792 -1.981 1.00 75.44 655 ILE A N 1
ATOM 5151 C CA . ILE A 1 655 ? -8.056 11.595 -1.240 1.00 75.44 655 ILE A CA 1
ATOM 5152 C C . ILE A 1 655 ? -7.528 12.017 0.133 1.00 75.44 655 ILE A C 1
ATOM 5154 O O . ILE A 1 655 ? -6.625 12.846 0.228 1.00 75.44 655 ILE A O 1
ATOM 5158 N N . ILE A 1 656 ? -8.082 11.438 1.200 1.00 79.25 656 ILE A N 1
ATOM 5159 C CA . ILE A 1 656 ? -7.670 11.666 2.590 1.00 79.25 656 ILE A CA 1
ATOM 5160 C C . ILE A 1 656 ? -7.362 10.321 3.238 1.00 79.25 656 ILE A C 1
ATOM 5162 O O . ILE A 1 656 ? -8.102 9.358 3.068 1.00 79.25 656 ILE A O 1
ATOM 5166 N N . GLY A 1 657 ? -6.276 10.253 4.004 1.00 73.12 657 GLY A N 1
ATOM 5167 C CA . GLY A 1 657 ? -5.826 9.037 4.670 1.00 73.12 657 GLY A CA 1
ATOM 5168 C C . GLY A 1 657 ? -5.571 9.227 6.156 1.00 73.12 657 GLY A C 1
ATOM 5169 O O . GLY A 1 657 ? -5.100 10.284 6.570 1.00 73.12 657 GLY A O 1
ATOM 5170 N N . THR A 1 658 ? -5.810 8.189 6.957 1.00 77.81 658 THR A N 1
ATOM 5171 C CA . THR A 1 658 ? -5.334 8.124 8.344 1.00 77.81 658 THR A CA 1
ATOM 5172 C C . THR A 1 658 ? -4.308 7.021 8.542 1.00 77.81 658 THR A C 1
ATOM 5174 O O . THR A 1 658 ? -4.290 5.993 7.857 1.00 77.81 658 THR A O 1
ATOM 5177 N N . MET A 1 659 ? -3.441 7.238 9.523 1.00 74.25 659 MET A N 1
ATOM 5178 C CA . MET A 1 659 ? -2.487 6.258 10.010 1.00 74.25 659 MET A CA 1
ATOM 5179 C C . MET A 1 659 ? -2.404 6.367 11.531 1.00 74.25 659 MET A C 1
ATOM 5181 O O . MET A 1 659 ? -2.341 7.465 12.079 1.00 74.25 659 MET A O 1
ATOM 5185 N N . SER A 1 660 ? -2.438 5.225 12.208 1.00 69.50 660 SER A N 1
ATOM 5186 C CA . SER A 1 660 ? -2.308 5.134 13.660 1.00 69.50 660 SER A CA 1
ATOM 5187 C C . SER A 1 660 ? -0.965 4.499 13.957 1.00 69.50 660 SER A C 1
ATOM 5189 O O . SER A 1 660 ? -0.789 3.307 13.738 1.00 69.50 660 SER A O 1
ATOM 5191 N N . LEU A 1 661 ? -0.000 5.312 14.379 1.00 63.38 661 LEU A N 1
ATOM 5192 C CA . LEU A 1 661 ? 1.375 4.867 14.570 1.00 63.38 661 LEU A CA 1
ATOM 5193 C C . LEU A 1 661 ? 1.705 4.855 16.055 1.00 63.38 661 LEU A C 1
ATOM 5195 O O . LEU A 1 661 ? 1.613 5.893 16.712 1.00 63.38 661 LEU A O 1
ATOM 5199 N N . SER A 1 662 ? 2.139 3.713 16.589 1.00 59.94 662 SER A N 1
ATOM 5200 C CA . SER A 1 662 ? 2.906 3.742 17.832 1.00 59.94 662 SER A CA 1
ATOM 5201 C C . SER A 1 662 ? 4.338 4.227 17.538 1.00 59.94 662 SER A C 1
ATOM 5203 O O . SER A 1 662 ? 4.847 3.993 16.437 1.00 59.94 662 SER A O 1
ATOM 5205 N N . PRO A 1 663 ? 5.032 4.882 18.488 1.00 55.53 663 PRO A N 1
ATOM 5206 C CA . PRO A 1 663 ? 6.392 5.389 18.265 1.00 55.53 663 PRO A CA 1
ATOM 5207 C C . PRO A 1 663 ? 7.396 4.313 17.810 1.00 55.53 663 PRO A C 1
ATOM 5209 O O . PRO A 1 663 ? 8.331 4.605 17.072 1.00 55.53 663 PRO A O 1
ATOM 5212 N N . SER A 1 664 ? 7.189 3.055 18.214 1.00 54.34 664 SER A N 1
ATOM 5213 C CA . SER A 1 664 ? 8.015 1.901 17.834 1.00 54.34 664 SER A CA 1
ATOM 5214 C C . SER A 1 664 ? 7.631 1.275 16.484 1.00 54.34 664 SER A C 1
ATOM 5216 O O . SER A 1 664 ? 8.464 0.619 15.856 1.00 54.34 664 SER A O 1
ATOM 5218 N N . GLU A 1 665 ? 6.391 1.457 16.024 1.00 54.16 665 GLU A N 1
ATOM 5219 C CA . GLU A 1 665 ? 5.899 0.972 14.725 1.00 54.16 665 GLU A CA 1
ATOM 5220 C C . GLU A 1 665 ? 6.053 2.012 13.613 1.00 54.16 665 GLU A C 1
ATOM 5222 O O . GLU A 1 665 ? 6.226 1.628 12.460 1.00 54.16 665 GLU A O 1
ATOM 5227 N N . ALA A 1 666 ? 6.084 3.309 13.941 1.00 50.91 666 ALA A N 1
ATOM 5228 C CA . ALA A 1 666 ? 6.298 4.399 12.984 1.00 50.91 666 ALA A CA 1
ATOM 5229 C C . ALA A 1 666 ? 7.592 4.224 12.167 1.00 50.91 666 ALA A C 1
ATOM 5231 O O . ALA A 1 666 ? 7.625 4.519 10.975 1.00 50.91 666 ALA A O 1
ATOM 5232 N N . GLN A 1 667 ? 8.640 3.666 12.784 1.00 48.44 667 GLN A N 1
ATOM 5233 C CA . GLN A 1 667 ? 9.915 3.364 12.124 1.00 48.44 667 GLN A CA 1
ATOM 5234 C C . GLN A 1 667 ? 9.864 2.129 11.205 1.00 48.44 667 GLN A C 1
ATOM 5236 O O . GLN A 1 667 ? 10.771 1.928 10.402 1.00 48.44 667 GLN A O 1
ATOM 5241 N N . LYS A 1 668 ? 8.832 1.282 11.324 1.00 51.12 668 LYS A N 1
ATOM 5242 C CA . LYS A 1 668 ? 8.677 0.036 10.550 1.00 51.12 668 LYS A CA 1
ATOM 5243 C C . LYS A 1 668 ? 7.802 0.200 9.310 1.00 51.12 668 LYS A C 1
ATOM 5245 O O . LYS A 1 668 ? 7.680 -0.740 8.528 1.00 51.12 668 LYS A O 1
ATOM 5250 N N . ILE A 1 669 ? 7.171 1.358 9.141 1.00 55.66 669 ILE A N 1
ATOM 5251 C CA . ILE A 1 669 ? 6.223 1.581 8.054 1.00 55.66 669 ILE A CA 1
ATOM 5252 C C . ILE A 1 669 ? 6.961 1.859 6.756 1.00 55.66 669 ILE A C 1
ATOM 5254 O O . ILE A 1 669 ? 7.704 2.828 6.627 1.00 55.66 669 ILE A O 1
ATOM 5258 N N . MET A 1 670 ? 6.705 0.990 5.783 1.00 59.78 670 MET A N 1
ATOM 5259 C CA . MET A 1 670 ? 7.232 1.056 4.425 1.00 59.78 670 MET A CA 1
ATOM 5260 C C . MET A 1 670 ? 6.213 1.743 3.508 1.00 59.78 670 MET A C 1
ATOM 5262 O O . MET A 1 670 ? 5.661 1.115 2.608 1.00 59.78 670 MET A O 1
ATOM 5266 N N . LEU A 1 671 ? 5.904 3.019 3.763 1.00 74.94 671 LEU A N 1
ATOM 5267 C CA . LEU A 1 671 ? 5.269 3.845 2.733 1.00 74.94 671 LEU A CA 1
ATOM 5268 C C . LEU A 1 671 ? 6.356 4.397 1.813 1.00 74.94 671 LEU A C 1
ATOM 5270 O O . LEU A 1 671 ? 7.424 4.796 2.280 1.00 74.94 671 LEU A O 1
ATOM 5274 N N . SER A 1 672 ? 6.070 4.405 0.511 1.00 77.19 672 SER A N 1
ATOM 5275 C CA . SER A 1 672 ? 6.965 4.961 -0.502 1.00 77.19 672 SER A CA 1
ATOM 5276 C C . SER A 1 672 ? 7.233 6.441 -0.218 1.00 77.19 672 SER A C 1
ATOM 5278 O O . SER A 1 672 ? 6.309 7.209 0.061 1.00 77.19 672 SER A O 1
ATOM 5280 N N . SER A 1 673 ? 8.497 6.853 -0.306 1.00 78.44 673 SER A N 1
ATOM 5281 C CA . SER A 1 673 ? 8.905 8.263 -0.237 1.00 78.44 673 SER A CA 1
ATOM 5282 C C . SER A 1 673 ? 8.231 9.098 -1.329 1.00 78.44 673 SER A C 1
ATOM 5284 O O . SER A 1 673 ? 7.895 10.253 -1.077 1.00 78.44 673 SER A O 1
ATOM 5286 N N . ARG A 1 674 ? 7.974 8.499 -2.501 1.00 81.25 674 ARG A N 1
ATOM 5287 C CA . ARG A 1 674 ? 7.250 9.115 -3.620 1.00 81.25 674 ARG A CA 1
ATOM 5288 C C . ARG A 1 674 ? 5.826 9.487 -3.204 1.00 81.25 674 ARG A C 1
ATOM 5290 O O . ARG A 1 674 ? 5.475 10.661 -3.261 1.00 81.25 674 ARG A O 1
ATOM 5297 N N . PHE A 1 675 ? 5.056 8.533 -2.679 1.00 83.06 675 PHE A N 1
ATOM 5298 C CA . PHE A 1 675 ? 3.719 8.797 -2.142 1.00 83.06 675 PHE A CA 1
ATOM 5299 C C . PHE A 1 675 ? 3.723 9.883 -1.062 1.00 83.06 675 PHE A C 1
ATOM 5301 O O . PHE A 1 675 ? 2.912 10.806 -1.117 1.00 83.06 675 PHE A O 1
ATOM 5308 N N . LEU A 1 676 ? 4.647 9.802 -0.095 1.00 80.19 676 LEU A N 1
ATOM 5309 C CA . LEU A 1 676 ? 4.737 10.774 1.001 1.00 80.19 676 LEU A CA 1
ATOM 5310 C C . LEU A 1 676 ? 5.069 12.191 0.507 1.00 80.19 676 LEU A C 1
ATOM 5312 O O . LEU A 1 676 ? 4.576 13.153 1.088 1.00 80.19 676 LEU A O 1
ATOM 5316 N N . ALA A 1 677 ? 5.861 12.326 -0.561 1.00 78.12 677 ALA A N 1
ATOM 5317 C CA . ALA A 1 677 ? 6.194 13.619 -1.157 1.00 78.12 677 ALA A CA 1
ATOM 5318 C C . ALA A 1 677 ? 5.002 14.265 -1.887 1.00 78.12 677 ALA A C 1
ATOM 5320 O O . ALA A 1 677 ? 4.847 15.489 -1.873 1.00 78.12 677 ALA A O 1
ATOM 5321 N N . SER A 1 678 ? 4.137 13.450 -2.496 1.00 80.62 678 SER A N 1
ATOM 5322 C CA . SER A 1 678 ? 2.946 13.922 -3.209 1.00 80.62 678 SER A CA 1
ATOM 5323 C C . SER A 1 678 ? 1.817 14.372 -2.277 1.00 80.62 678 SER A C 1
ATOM 5325 O O . SER A 1 678 ? 1.004 15.209 -2.667 1.00 80.62 678 SER A O 1
ATOM 5327 N N . VAL A 1 679 ? 1.749 13.846 -1.049 1.00 81.00 679 VAL A N 1
ATOM 5328 C CA . VAL A 1 679 ? 0.671 14.147 -0.090 1.00 81.00 679 VAL A CA 1
ATOM 5329 C C . VAL A 1 679 ? 1.096 15.160 0.980 1.00 81.00 679 VAL A C 1
ATOM 5331 O O . VAL A 1 679 ? 2.261 15.537 1.104 1.00 81.00 679 VAL A O 1
ATOM 5334 N N . ARG A 1 680 ? 0.130 15.645 1.767 1.00 82.75 680 ARG A N 1
ATOM 5335 C CA . ARG A 1 680 ? 0.378 16.484 2.950 1.00 82.75 680 ARG A CA 1
ATOM 5336 C C . ARG A 1 680 ? 0.041 15.695 4.204 1.00 82.75 680 ARG A C 1
ATOM 5338 O O . ARG A 1 680 ? -1.010 15.060 4.271 1.00 82.75 680 ARG A O 1
ATOM 5345 N N . ILE A 1 681 ? 0.945 15.722 5.178 1.00 76.94 681 ILE A N 1
ATOM 5346 C CA . ILE A 1 681 ? 0.874 14.890 6.380 1.00 76.94 681 ILE A CA 1
ATOM 5347 C C . ILE A 1 681 ? 0.780 15.802 7.593 1.00 76.94 681 ILE A C 1
ATOM 5349 O O . ILE A 1 681 ? 1.465 16.814 7.680 1.00 76.94 681 ILE A O 1
ATOM 5353 N N . PHE A 1 682 ? -0.067 15.429 8.546 1.00 76.44 682 PHE A N 1
ATOM 5354 C CA . PHE A 1 682 ? -0.153 16.082 9.842 1.00 76.44 682 PHE A CA 1
ATOM 5355 C C . PHE A 1 682 ? -0.179 15.024 10.940 1.00 76.44 682 PHE A C 1
ATOM 5357 O O . PHE A 1 682 ? -0.909 14.037 10.845 1.00 76.44 682 PHE A O 1
ATOM 5364 N N . SER A 1 683 ? 0.624 15.226 11.985 1.00 73.31 683 SER A N 1
ATOM 5365 C CA . SER A 1 683 ? 0.776 14.270 13.082 1.00 73.31 683 SER A CA 1
ATOM 5366 C C . SER A 1 683 ? 0.268 14.833 14.414 1.00 73.31 683 SER A C 1
ATOM 5368 O O . SER A 1 683 ? 0.633 15.935 14.831 1.00 73.31 683 SER A O 1
ATOM 5370 N N . MET A 1 684 ? -0.546 14.047 15.123 1.00 71.62 684 MET A N 1
ATOM 5371 C CA . MET A 1 684 ? -1.118 14.388 16.434 1.00 71.62 684 MET A CA 1
ATOM 5372 C C . MET A 1 684 ? -0.547 13.496 17.538 1.00 71.62 684 MET A C 1
ATOM 5374 O O . MET A 1 684 ? -0.232 12.333 17.296 1.00 71.62 684 MET A O 1
ATOM 5378 N N . SER A 1 685 ? -0.428 14.042 18.748 1.00 69.44 685 SER A N 1
ATOM 5379 C CA . SER A 1 685 ? 0.017 13.319 19.942 1.00 69.44 685 SER A CA 1
ATOM 5380 C C . SER A 1 685 ? -1.155 12.855 20.805 1.00 69.44 685 SER A C 1
ATOM 5382 O O . SER A 1 685 ? -2.289 13.307 20.640 1.00 69.44 685 SER A O 1
ATOM 5384 N N . TYR A 1 686 ? -0.867 11.962 21.753 1.00 68.69 686 TYR A N 1
ATOM 5385 C CA . TYR A 1 686 ? -1.812 11.620 22.812 1.00 68.69 686 TYR A CA 1
ATOM 5386 C C . TYR A 1 686 ? -2.118 12.843 23.682 1.00 68.69 686 TYR A C 1
ATOM 5388 O O . TYR A 1 686 ? -1.272 13.717 23.861 1.00 68.69 686 TYR A O 1
ATOM 5396 N N . THR A 1 687 ? -3.336 12.882 24.216 1.00 75.75 687 THR A N 1
ATOM 5397 C CA . THR A 1 687 ? -3.786 13.899 25.171 1.00 75.75 687 THR A CA 1
ATOM 5398 C C . THR A 1 687 ? -3.136 13.693 26.533 1.00 75.75 687 THR A C 1
ATOM 5400 O O . THR A 1 687 ? -3.056 12.559 27.017 1.00 75.75 687 THR A O 1
ATOM 5403 N N . ASP A 1 688 ? -2.752 14.787 27.184 1.00 75.62 688 ASP A N 1
ATOM 5404 C CA . ASP A 1 688 ? -2.117 14.748 28.500 1.00 75.62 688 ASP A CA 1
ATOM 5405 C C . ASP A 1 688 ? -3.088 14.314 29.606 1.00 75.62 688 ASP A C 1
ATOM 5407 O O . ASP A 1 688 ? -4.312 14.420 29.485 1.00 75.62 688 ASP A O 1
ATOM 5411 N N . LYS A 1 689 ? -2.540 13.868 30.744 1.00 78.25 689 LYS A N 1
ATOM 5412 C CA . LYS A 1 689 ? -3.332 13.421 31.903 1.00 78.25 689 LYS A CA 1
ATOM 5413 C C . LYS A 1 689 ? -4.312 14.491 32.396 1.00 78.25 689 LYS A C 1
ATOM 5415 O O . LYS A 1 689 ? -5.439 14.161 32.761 1.00 78.25 689 LYS A O 1
ATOM 5420 N N . GLU A 1 690 ? -3.900 15.756 32.410 1.00 75.75 690 GLU A N 1
ATOM 5421 C CA . GLU A 1 690 ? -4.760 16.871 32.827 1.00 75.75 690 GLU A CA 1
ATOM 5422 C C . GLU A 1 690 ? -5.944 17.051 31.872 1.00 75.75 690 GLU A C 1
ATOM 5424 O O . GLU A 1 690 ? -7.085 17.157 32.317 1.00 75.75 690 GLU A O 1
ATOM 5429 N N . GLN A 1 691 ? -5.692 16.986 30.562 1.00 69.62 691 GLN A N 1
ATOM 5430 C CA . GLN A 1 691 ? -6.729 17.075 29.533 1.00 69.62 691 GLN A CA 1
ATOM 5431 C C . GLN A 1 691 ? -7.713 15.905 29.632 1.00 69.62 691 GLN A C 1
ATOM 5433 O O . GLN A 1 691 ? -8.924 16.116 29.622 1.00 69.62 691 GLN A O 1
ATOM 5438 N N . LEU A 1 692 ? -7.206 14.678 29.796 1.00 73.81 692 LEU A N 1
ATOM 5439 C CA . LEU A 1 692 ? -8.038 13.492 30.009 1.00 73.81 692 LEU A CA 1
ATOM 5440 C C . LEU A 1 692 ? -8.908 13.626 31.261 1.00 73.81 692 LEU A C 1
ATOM 5442 O O . LEU A 1 692 ? -10.092 13.307 31.216 1.00 73.81 692 LEU A O 1
ATOM 5446 N N . THR A 1 693 ? -8.343 14.132 32.360 1.00 76.12 693 THR A N 1
ATOM 5447 C CA . THR A 1 693 ? -9.081 14.341 33.616 1.00 76.12 693 THR A CA 1
ATOM 5448 C C . THR A 1 693 ? -10.265 15.277 33.395 1.00 76.12 693 THR A C 1
ATOM 5450 O O . THR A 1 693 ? -11.378 14.973 33.815 1.00 76.12 693 THR A O 1
ATOM 5453 N N . THR A 1 694 ? -10.060 16.377 32.672 1.00 78.25 694 THR A N 1
ATOM 5454 C CA . THR A 1 694 ? -11.136 17.300 32.309 1.00 78.25 694 THR A CA 1
ATOM 5455 C C . THR A 1 694 ? -12.208 16.634 31.445 1.00 78.25 694 THR A C 1
ATOM 5457 O O . THR A 1 694 ? -13.388 16.735 31.771 1.00 78.25 694 THR A O 1
ATOM 5460 N N . ILE A 1 695 ? -11.819 15.909 30.390 1.00 74.06 695 ILE A N 1
ATOM 5461 C CA . ILE A 1 695 ? -12.761 15.222 29.488 1.00 74.06 695 ILE A CA 1
ATOM 5462 C C . ILE A 1 695 ? -13.642 14.235 30.265 1.00 74.06 695 ILE A C 1
ATOM 5464 O O . ILE A 1 695 ? -14.870 14.231 30.113 1.00 74.06 695 ILE A O 1
ATOM 5468 N N . TYR A 1 696 ? -13.031 13.415 31.125 1.00 76.12 696 TYR A N 1
ATOM 5469 C CA . TYR A 1 696 ? -13.768 12.449 31.934 1.00 76.12 696 TYR A CA 1
ATOM 5470 C C . TYR A 1 696 ? -14.647 13.131 32.981 1.00 76.12 696 TYR A C 1
ATOM 5472 O O . TYR A 1 696 ? -15.780 12.699 33.167 1.00 76.12 696 TYR A O 1
ATOM 5480 N N . ASN A 1 697 ? -14.196 14.226 33.600 1.00 74.81 697 ASN A N 1
ATOM 5481 C CA . ASN A 1 697 ? -15.011 14.985 34.551 1.00 74.81 697 ASN A CA 1
ATOM 5482 C C . ASN A 1 697 ? -16.265 15.578 33.896 1.00 74.81 697 ASN A C 1
ATOM 5484 O O . ASN A 1 697 ? -17.343 15.492 34.479 1.00 74.81 697 ASN A O 1
ATOM 5488 N N . THR A 1 698 ? -16.152 16.135 32.687 1.00 74.94 698 THR A N 1
ATOM 5489 C CA . THR A 1 698 ? -17.304 16.669 31.943 1.00 74.94 698 THR A CA 1
ATOM 5490 C C . THR A 1 698 ? -18.267 15.564 31.509 1.00 74.94 698 THR A C 1
ATOM 5492 O O . THR A 1 698 ? -19.480 15.714 31.623 1.00 74.94 698 THR A O 1
ATOM 5495 N N . SER A 1 699 ? -17.742 14.427 31.046 1.00 71.44 699 SER A N 1
ATOM 5496 C CA . SER A 1 699 ? -18.580 13.281 30.662 1.00 71.44 699 SER A CA 1
ATOM 5497 C C . SER A 1 699 ? -19.317 12.705 31.877 1.00 71.44 699 SER A C 1
ATOM 5499 O O . SER A 1 699 ? -20.504 12.388 31.823 1.00 71.44 699 SER A O 1
ATOM 5501 N N . MET A 1 700 ? -18.616 12.618 33.006 1.00 71.50 700 MET A N 1
ATOM 5502 C CA . MET A 1 700 ? -19.140 12.093 34.258 1.00 71.50 700 MET A CA 1
ATOM 5503 C C . MET A 1 700 ? -20.178 13.027 34.892 1.00 71.50 700 MET A C 1
ATOM 5505 O O . MET A 1 700 ? -21.194 12.554 35.400 1.00 71.50 700 MET A O 1
ATOM 5509 N N . SER A 1 701 ? -19.968 14.346 34.839 1.00 72.62 701 SER A N 1
ATOM 5510 C CA . SER A 1 701 ? -20.928 15.314 35.380 1.00 72.62 701 SER A CA 1
ATOM 5511 C C . SER A 1 701 ? -22.271 15.264 34.652 1.00 72.62 701 SER A C 1
ATOM 5513 O O . SER A 1 701 ? -23.304 15.401 35.305 1.00 72.62 701 SER A O 1
ATOM 5515 N N . TYR A 1 702 ? -22.278 14.984 33.344 1.00 74.06 702 TYR A N 1
ATOM 5516 C CA . TYR A 1 702 ? -23.504 14.762 32.575 1.00 74.06 702 TYR A CA 1
ATOM 5517 C C . TYR A 1 702 ? -24.262 13.512 33.053 1.00 74.06 702 TYR A C 1
ATOM 5519 O O . TYR A 1 702 ? -25.435 13.602 33.416 1.00 74.06 702 TYR A O 1
ATOM 5527 N N . ILE A 1 703 ? -23.579 12.363 33.141 1.00 70.69 703 ILE A N 1
ATOM 5528 C CA . ILE A 1 703 ? -24.187 11.086 33.567 1.00 70.69 703 ILE A CA 1
ATOM 5529 C C . ILE A 1 703 ? -24.760 11.204 34.985 1.00 70.69 703 ILE A C 1
ATOM 5531 O O . ILE A 1 703 ? -25.900 10.818 35.249 1.00 70.69 703 ILE A O 1
ATOM 5535 N N . VAL A 1 704 ? -23.986 11.782 35.907 1.00 70.00 704 VAL A N 1
ATOM 5536 C CA . VAL A 1 704 ? -24.432 12.018 37.287 1.00 70.00 704 VAL A CA 1
ATOM 5537 C C . VAL A 1 704 ? -25.565 13.053 37.326 1.00 70.00 704 VAL A C 1
ATOM 5539 O O . VAL A 1 704 ? -26.506 12.912 38.111 1.00 70.00 704 VAL A O 1
ATOM 5542 N N . GLY A 1 705 ? -25.517 14.060 36.453 1.00 68.25 705 GLY A N 1
ATOM 5543 C CA . GLY A 1 705 ? -26.543 15.087 36.289 1.00 68.25 705 GLY A CA 1
ATOM 5544 C C . GLY A 1 705 ? -27.910 14.534 35.881 1.00 68.25 705 GLY A C 1
ATOM 5545 O O . GLY A 1 705 ? -28.917 15.006 36.401 1.00 68.25 705 GLY A O 1
ATOM 5546 N N . GLU A 1 706 ? -27.972 13.493 35.045 1.00 70.00 706 GLU A N 1
ATOM 5547 C CA . GLU A 1 706 ? -29.230 12.795 34.716 1.00 70.00 706 GLU A CA 1
ATOM 5548 C C . GLU A 1 706 ? -29.775 11.950 35.880 1.00 70.00 706 GLU A C 1
ATOM 5550 O O . GLU A 1 706 ? -30.984 11.716 35.993 1.00 70.00 706 GLU A O 1
ATOM 5555 N N . TRP A 1 707 ? -28.896 11.480 36.768 1.00 65.88 707 TRP A N 1
ATOM 5556 C CA . TRP A 1 707 ? -29.270 10.627 37.896 1.00 65.88 707 TRP A CA 1
ATOM 5557 C C . TRP A 1 707 ? -29.825 11.433 39.072 1.00 65.88 707 TRP A C 1
ATOM 5559 O O . TRP A 1 707 ? -30.823 11.033 39.670 1.00 65.88 707 TRP A O 1
ATOM 5569 N N . ILE A 1 708 ? -29.233 12.587 39.398 1.00 61.25 708 ILE A N 1
ATOM 5570 C CA . ILE A 1 708 ? -29.610 13.409 40.565 1.00 61.25 708 ILE A CA 1
ATOM 5571 C C . ILE A 1 708 ? -31.117 13.779 40.606 1.00 61.25 708 ILE A C 1
ATOM 5573 O O . ILE A 1 708 ? -31.721 13.659 41.680 1.00 61.25 708 ILE A O 1
ATOM 5577 N N . PRO A 1 709 ? -31.781 14.181 39.499 1.00 64.06 709 PRO A N 1
ATOM 5578 C CA . PRO A 1 709 ? -33.218 14.461 39.469 1.00 64.06 709 PRO A CA 1
ATOM 5579 C C . PRO A 1 709 ? -34.079 13.255 39.859 1.00 64.06 709 PRO A C 1
ATOM 5581 O O . PRO A 1 709 ? -35.066 13.414 40.581 1.00 64.06 709 PRO A O 1
ATOM 5584 N N . LYS A 1 710 ? -33.666 12.039 39.468 1.00 61.66 710 LYS A N 1
ATOM 5585 C CA . LYS A 1 710 ? -34.366 10.787 39.793 1.00 61.66 710 LYS A CA 1
ATOM 5586 C C . LYS A 1 710 ? -34.332 10.449 41.280 1.00 61.66 710 LYS A C 1
ATOM 5588 O O . LYS A 1 710 ? -35.059 9.559 41.677 1.00 61.66 710 LYS A O 1
ATOM 5593 N N . PHE A 1 711 ? -33.563 11.154 42.111 1.00 58.25 711 PHE A N 1
ATOM 5594 C CA . PHE A 1 711 ? -33.532 10.956 43.566 1.00 58.25 711 PHE A CA 1
ATOM 5595 C C . PHE A 1 711 ? -34.077 12.162 44.352 1.00 58.25 711 PHE A C 1
ATOM 5597 O O . PHE A 1 711 ? -34.063 12.160 45.584 1.00 58.25 711 PHE A O 1
ATOM 5604 N N . GLN A 1 712 ? -34.618 13.191 43.679 1.00 56.00 712 GLN A N 1
ATOM 5605 C CA . GLN A 1 712 ? -35.169 14.378 44.353 1.00 56.00 712 GLN A CA 1
ATOM 5606 C C . GLN A 1 712 ? -36.351 14.065 45.285 1.00 56.00 712 GLN A C 1
ATOM 5608 O O . GLN A 1 712 ? -36.554 14.783 46.261 1.00 56.00 712 GLN A O 1
ATOM 5613 N N . HIS A 1 713 ? -37.090 12.981 45.045 1.00 56.47 713 HIS A N 1
ATOM 5614 C CA . HIS A 1 713 ? -38.202 12.542 45.895 1.00 56.47 713 HIS A CA 1
ATOM 5615 C C . HIS A 1 713 ? -37.759 11.949 47.247 1.00 56.47 713 HIS A C 1
ATOM 5617 O O . HIS A 1 713 ? -38.576 11.841 48.157 1.00 56.47 713 HIS A O 1
ATOM 5623 N N . LEU A 1 714 ? -36.472 11.616 47.421 1.00 53.44 714 LEU A N 1
ATOM 5624 C CA . LEU A 1 714 ? -35.901 11.149 48.695 1.00 53.44 714 LEU A CA 1
ATOM 5625 C C . LEU A 1 714 ? -35.496 12.305 49.635 1.00 53.44 714 LEU A C 1
ATOM 5627 O O . LEU A 1 714 ? -35.100 12.057 50.777 1.00 53.44 714 LEU A O 1
ATOM 5631 N N . LYS A 1 715 ? -35.633 13.569 49.194 1.00 50.62 715 LYS A N 1
ATOM 5632 C CA . LYS A 1 715 ? -35.313 14.786 49.972 1.00 50.62 715 LYS A CA 1
ATOM 5633 C C . LYS A 1 715 ? -36.197 15.004 51.212 1.00 50.62 715 LYS A C 1
ATOM 5635 O O . LYS A 1 715 ? -35.890 15.871 52.022 1.00 50.62 715 LYS A O 1
ATOM 5640 N N . THR A 1 716 ? -37.280 14.248 51.388 1.00 54.34 716 THR A N 1
ATOM 5641 C CA . THR A 1 716 ? -38.264 14.435 52.473 1.00 54.34 716 THR A CA 1
ATOM 5642 C C . THR A 1 716 ? -37.931 13.722 53.787 1.00 54.34 716 THR A C 1
ATOM 5644 O O . THR A 1 716 ? -38.657 13.907 54.760 1.00 54.34 716 THR A O 1
ATOM 5647 N N . SER A 1 717 ? -36.846 12.942 53.880 1.00 52.31 717 SER A N 1
ATOM 5648 C CA . SER A 1 717 ? -36.474 12.259 55.131 1.00 52.31 717 SER A CA 1
ATOM 5649 C C . SER A 1 717 ? -35.128 12.748 55.670 1.00 52.31 717 SER A C 1
ATOM 5651 O O . SER A 1 717 ? -34.164 12.849 54.920 1.00 52.31 717 SER A O 1
ATOM 5653 N N . GLY A 1 718 ? -35.020 13.004 56.979 1.00 56.00 718 GLY A N 1
ATOM 5654 C CA . GLY A 1 718 ? -33.789 13.440 57.668 1.00 56.00 718 GLY A CA 1
ATOM 5655 C C . GLY A 1 718 ? -32.619 12.434 57.672 1.00 56.00 718 GLY A C 1
ATOM 5656 O O . GLY A 1 718 ? -31.768 12.498 58.550 1.00 56.00 718 GLY A O 1
ATOM 5657 N N . LYS A 1 719 ? -32.578 11.494 56.716 1.00 58.19 719 LYS A N 1
ATOM 5658 C CA . LYS A 1 719 ? -31.534 10.475 56.503 1.00 58.19 719 LYS A CA 1
ATOM 5659 C C . LYS A 1 719 ? -30.684 10.733 55.247 1.00 58.19 719 LYS A C 1
ATOM 5661 O O . LYS A 1 719 ? -29.971 9.838 54.800 1.00 58.19 719 LYS A O 1
ATOM 5666 N N . ILE A 1 720 ? -30.751 11.941 54.679 1.00 58.66 720 ILE A N 1
ATOM 5667 C CA . ILE A 1 720 ? -30.070 12.323 53.426 1.00 58.66 720 ILE A CA 1
ATOM 5668 C C . ILE A 1 720 ? -28.566 11.977 53.427 1.00 58.66 720 ILE A C 1
ATOM 5670 O O . ILE A 1 720 ? -28.126 11.376 52.451 1.00 58.66 720 ILE A O 1
ATOM 5674 N N . PRO A 1 721 ? -27.776 12.244 54.490 1.00 60.19 721 PRO A N 1
ATOM 5675 C CA . PRO A 1 721 ? -26.341 11.940 54.473 1.00 60.19 721 PRO A CA 1
ATOM 5676 C C . PRO A 1 721 ? -26.038 10.439 54.356 1.00 60.19 721 PRO A C 1
ATOM 5678 O O . PRO A 1 721 ? -25.197 10.048 53.556 1.00 60.19 721 PRO A O 1
ATOM 5681 N N . MET A 1 722 ? -26.780 9.590 55.079 1.00 60.34 722 MET A N 1
ATOM 5682 C CA . MET A 1 722 ? -26.603 8.130 55.039 1.00 60.34 722 MET A CA 1
ATOM 5683 C C . MET A 1 722 ? -27.023 7.530 53.690 1.00 60.34 722 MET A C 1
ATOM 5685 O O . MET A 1 722 ? -26.438 6.551 53.228 1.00 60.34 722 MET A O 1
ATOM 5689 N N . LEU A 1 723 ? -28.045 8.113 53.056 1.00 61.56 723 LEU A N 1
ATOM 5690 C CA . LEU A 1 723 ? -28.489 7.741 51.712 1.00 61.56 723 LEU A CA 1
ATOM 5691 C C . LEU A 1 723 ? -27.436 8.101 50.661 1.00 61.56 723 LEU A C 1
ATOM 5693 O O . LEU A 1 723 ? -27.098 7.255 49.840 1.00 61.56 723 LEU A O 1
ATOM 5697 N N . VAL A 1 724 ? -26.880 9.313 50.723 1.00 65.38 724 VAL A N 1
ATOM 5698 C CA . VAL A 1 724 ? -25.815 9.76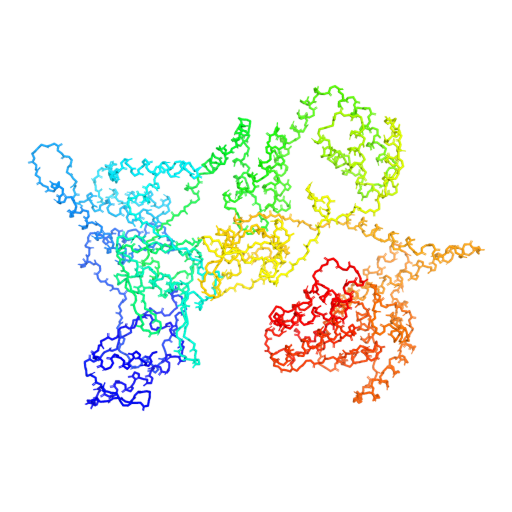5 49.813 1.00 65.38 724 VAL A CA 1
ATOM 5699 C C . VAL A 1 724 ? -24.562 8.902 49.968 1.00 65.38 724 VAL A C 1
ATOM 5701 O O . VAL A 1 724 ? -24.018 8.438 48.971 1.00 65.38 724 VAL A O 1
ATOM 5704 N N . GLU A 1 725 ? -24.149 8.608 51.200 1.00 68.38 725 GLU A N 1
ATOM 5705 C CA . GLU A 1 725 ? -23.009 7.727 51.482 1.00 68.38 725 GLU A CA 1
ATOM 5706 C C . GLU A 1 725 ? -23.232 6.303 50.941 1.00 68.38 725 GLU A C 1
ATOM 5708 O O . GLU A 1 725 ? -22.354 5.726 50.300 1.00 68.38 725 GLU A O 1
ATOM 5713 N N . SER A 1 726 ? -24.444 5.762 51.104 1.00 69.62 726 SER A N 1
ATOM 5714 C CA . SER A 1 726 ? -24.810 4.448 50.558 1.00 69.62 726 SER A CA 1
ATOM 5715 C C . SER A 1 726 ? -24.836 4.437 49.024 1.00 69.62 726 SER A C 1
ATOM 5717 O O . SER A 1 726 ? -24.409 3.462 48.410 1.00 69.62 726 SER A O 1
ATOM 5719 N N . MET A 1 727 ? -25.303 5.517 48.390 1.00 71.56 727 MET A N 1
ATOM 5720 C CA . MET A 1 727 ? -25.309 5.655 46.930 1.00 71.56 727 MET A CA 1
ATOM 5721 C C . MET A 1 727 ? -23.894 5.751 46.357 1.00 71.56 727 MET A C 1
ATOM 5723 O O . MET A 1 727 ? -23.598 5.085 45.367 1.00 71.56 727 MET A O 1
ATOM 5727 N N . ILE A 1 728 ? -23.014 6.528 46.995 1.00 75.06 728 ILE A N 1
ATOM 5728 C CA . ILE A 1 728 ? -21.597 6.624 46.618 1.00 75.06 728 ILE A CA 1
ATOM 5729 C C . ILE A 1 728 ? -20.941 5.247 46.723 1.00 75.06 728 ILE A C 1
ATOM 5731 O O . ILE A 1 728 ? -20.263 4.819 45.794 1.00 75.06 728 ILE A O 1
ATOM 5735 N N . LYS A 1 729 ? -21.203 4.515 47.811 1.00 78.62 729 LYS A N 1
ATOM 5736 C CA . LYS A 1 729 ? -20.681 3.159 47.996 1.00 78.62 729 LYS A CA 1
ATOM 5737 C C . LYS A 1 729 ? -21.120 2.204 46.880 1.00 78.62 729 LYS A C 1
ATOM 5739 O O . LYS A 1 729 ? -20.275 1.520 46.314 1.00 78.62 729 LYS A O 1
ATOM 5744 N N . ILE A 1 730 ? -22.408 2.185 46.529 1.00 79.38 730 ILE A N 1
ATOM 5745 C CA . ILE A 1 730 ? -22.923 1.347 45.432 1.00 79.38 730 ILE A CA 1
ATOM 5746 C C . ILE A 1 730 ? -22.283 1.745 44.097 1.00 79.38 730 ILE A C 1
ATOM 5748 O O . ILE A 1 730 ? -21.886 0.879 43.323 1.00 79.38 730 ILE A O 1
ATOM 5752 N N . TYR A 1 731 ? -22.146 3.046 43.834 1.00 81.81 731 TYR A N 1
ATOM 5753 C CA . TYR A 1 731 ? -21.516 3.536 42.612 1.00 81.81 731 TYR A CA 1
ATOM 5754 C C . TYR A 1 731 ? -20.047 3.093 42.506 1.00 81.81 731 TYR A C 1
ATOM 5756 O O . TYR A 1 731 ? -19.631 2.578 41.469 1.00 81.81 731 TYR A O 1
ATOM 5764 N N . LEU A 1 732 ? -19.276 3.228 43.589 1.00 84.19 732 LEU A N 1
ATOM 5765 C CA . LEU A 1 732 ? -17.885 2.776 43.647 1.00 84.19 732 LEU A CA 1
ATOM 5766 C C . LEU A 1 732 ? -17.770 1.252 43.490 1.00 84.19 732 LEU A C 1
ATOM 5768 O O . LEU A 1 732 ? -16.867 0.786 42.800 1.00 84.19 732 LEU A O 1
ATOM 5772 N N . GLU A 1 733 ? -18.692 0.473 44.068 1.00 86.12 733 GLU A N 1
ATOM 5773 C CA . GLU A 1 733 ? -18.746 -0.985 43.873 1.00 86.12 733 GLU A CA 1
ATOM 5774 C C . GLU A 1 733 ? -18.921 -1.338 42.387 1.00 86.12 733 GLU A C 1
ATOM 5776 O O . GLU A 1 733 ? -18.195 -2.185 41.865 1.00 86.12 733 GLU A O 1
ATOM 5781 N N . VAL A 1 734 ? -19.847 -0.668 41.693 1.00 86.56 734 VAL A N 1
ATOM 5782 C CA . VAL A 1 734 ? -20.080 -0.860 40.251 1.00 86.56 734 VAL A CA 1
ATOM 5783 C C . VAL A 1 734 ? -18.854 -0.443 39.439 1.00 86.56 734 VAL A C 1
ATOM 5785 O O . VAL A 1 734 ? -18.424 -1.191 38.565 1.00 86.56 734 VAL A O 1
ATOM 5788 N N . LEU A 1 735 ? -18.247 0.705 39.750 1.00 87.19 735 LEU A N 1
ATOM 5789 C CA . LEU A 1 735 ? -17.075 1.215 39.037 1.00 87.19 735 LEU A CA 1
ATOM 5790 C C . LEU A 1 735 ? -15.860 0.290 39.182 1.00 87.19 735 LEU A C 1
ATOM 5792 O O . LEU A 1 735 ? -15.152 0.036 38.208 1.00 87.19 735 LEU A O 1
ATOM 5796 N N . VAL A 1 736 ? -15.630 -0.260 40.377 1.00 89.44 736 VAL A N 1
ATOM 5797 C CA . VAL A 1 736 ? -14.555 -1.239 40.595 1.00 89.44 736 VAL A CA 1
ATOM 5798 C C . VAL A 1 736 ? -14.857 -2.553 39.882 1.00 89.44 736 VAL A C 1
ATOM 5800 O O . VAL A 1 736 ? -13.959 -3.118 39.258 1.00 89.44 736 VAL A O 1
ATOM 5803 N N . TYR A 1 737 ? -16.105 -3.028 39.916 1.00 89.81 737 TYR A N 1
ATOM 5804 C CA . TYR A 1 737 ? -16.506 -4.220 39.169 1.00 89.81 737 TYR A CA 1
ATOM 5805 C C . TYR A 1 737 ? -16.271 -4.051 37.660 1.00 89.81 737 TYR A C 1
ATOM 5807 O O . TYR A 1 737 ? -15.706 -4.937 37.016 1.00 89.81 737 TYR A O 1
ATOM 5815 N N . GLU A 1 738 ? -16.638 -2.892 37.113 1.00 88.94 738 GLU A N 1
ATOM 5816 C CA . GLU A 1 738 ? -16.415 -2.510 35.718 1.00 88.94 738 GLU A CA 1
ATOM 5817 C C . GLU A 1 738 ? -14.919 -2.494 35.374 1.00 88.94 738 GLU A C 1
ATOM 5819 O O . GLU A 1 738 ? -14.491 -3.110 34.396 1.00 88.94 738 GLU A O 1
ATOM 5824 N N . ALA A 1 739 ? -14.097 -1.878 36.229 1.00 89.75 739 ALA A N 1
ATOM 5825 C CA . ALA A 1 739 ? -12.647 -1.851 36.066 1.00 89.75 739 ALA A CA 1
ATOM 5826 C C . ALA A 1 739 ? -12.034 -3.263 36.086 1.00 89.75 739 ALA A C 1
ATOM 5828 O O . ALA A 1 739 ? -11.146 -3.567 35.283 1.00 89.75 739 ALA A O 1
ATOM 5829 N N . CYS A 1 740 ? -12.521 -4.155 36.955 1.00 89.12 740 CYS A N 1
ATOM 5830 C CA . CYS A 1 740 ? -12.111 -5.557 36.953 1.00 89.12 740 CYS A CA 1
ATOM 5831 C C . CYS A 1 740 ? -12.469 -6.245 35.625 1.00 89.12 740 CYS A C 1
ATOM 5833 O O . CYS A 1 740 ? -11.616 -6.899 35.027 1.00 89.12 740 CYS A O 1
ATOM 5835 N N . CYS A 1 741 ? -13.688 -6.062 35.119 1.00 86.94 741 CYS A N 1
ATOM 5836 C CA . CYS A 1 741 ? -14.116 -6.686 33.865 1.00 86.94 741 CYS A CA 1
ATOM 5837 C C . CYS A 1 741 ? -13.320 -6.176 32.648 1.00 86.94 741 CYS A C 1
ATOM 5839 O O . CYS A 1 741 ? -12.986 -6.955 31.760 1.00 86.94 741 CYS A O 1
ATOM 5841 N N . ILE A 1 742 ? -12.985 -4.883 32.599 1.00 87.75 742 ILE A N 1
ATOM 5842 C CA . ILE A 1 742 ? -12.285 -4.278 31.453 1.00 87.75 742 ILE A CA 1
ATOM 5843 C C . ILE A 1 742 ? -10.780 -4.580 31.468 1.00 87.75 742 ILE A C 1
ATOM 5845 O O . ILE A 1 742 ? -10.194 -4.867 30.417 1.00 87.75 742 ILE A O 1
ATOM 5849 N N . PHE A 1 743 ? -10.140 -4.487 32.639 1.00 91.25 743 PHE A N 1
ATOM 5850 C CA . PHE A 1 743 ? -8.680 -4.557 32.762 1.00 91.25 743 PHE A CA 1
ATOM 5851 C C . PHE A 1 743 ? -8.195 -5.884 33.343 1.00 91.25 743 PHE A C 1
ATOM 5853 O O . PHE A 1 743 ? -7.336 -6.530 32.743 1.00 91.25 743 PHE A O 1
ATOM 5860 N N . ARG A 1 744 ? -8.743 -6.311 34.488 1.00 90.31 744 ARG A N 1
ATOM 5861 C CA . ARG A 1 744 ? -8.267 -7.501 35.218 1.00 90.31 744 ARG A CA 1
ATOM 5862 C C . ARG A 1 744 ? -8.444 -8.779 34.403 1.00 90.31 744 ARG A C 1
ATOM 5864 O O . ARG A 1 744 ? -7.550 -9.618 34.396 1.00 90.31 744 ARG A O 1
ATOM 5871 N N . ASP A 1 745 ? -9.557 -8.901 33.684 1.00 86.69 745 ASP A N 1
ATOM 5872 C CA . ASP A 1 745 ? -9.880 -10.088 32.881 1.00 86.69 745 ASP A CA 1
ATOM 5873 C C . ASP A 1 745 ? -8.952 -10.302 31.674 1.00 86.69 745 ASP A C 1
ATOM 5875 O O . ASP A 1 745 ? -8.858 -11.419 31.168 1.00 86.69 745 ASP A O 1
ATOM 5879 N N . LYS A 1 746 ? -8.216 -9.269 31.243 1.00 87.88 746 LYS A N 1
ATOM 5880 C CA . LYS A 1 746 ? -7.206 -9.372 30.175 1.00 87.88 746 LYS A CA 1
ATOM 5881 C C . LYS A 1 746 ? -5.845 -9.871 30.682 1.00 87.88 746 LYS A C 1
ATOM 5883 O O . LYS A 1 746 ? -4.970 -10.186 29.876 1.00 87.88 746 LYS A O 1
ATOM 5888 N N . LEU A 1 747 ? -5.635 -9.926 32.001 1.00 90.62 747 LEU A N 1
ATOM 5889 C CA . LEU A 1 747 ? -4.358 -10.303 32.610 1.00 90.62 747 LEU A CA 1
ATOM 5890 C C . LEU A 1 747 ? -4.241 -11.825 32.746 1.00 90.62 747 LEU A C 1
ATOM 5892 O O . LEU A 1 747 ? -5.056 -12.468 33.405 1.00 90.62 747 LEU A O 1
ATOM 5896 N N . VAL A 1 748 ? -3.183 -12.397 32.166 1.00 87.25 748 VAL A N 1
ATOM 5897 C CA . VAL A 1 748 ? -2.974 -13.857 32.127 1.00 87.25 748 VAL A CA 1
ATOM 5898 C C . VAL A 1 748 ? -2.312 -14.393 33.401 1.00 87.25 748 VAL A C 1
ATOM 5900 O O . VAL A 1 748 ? -2.668 -15.469 33.873 1.00 87.25 748 VAL A O 1
ATOM 5903 N N . LYS A 1 749 ? -1.327 -13.675 33.957 1.00 89.75 749 LYS A N 1
ATOM 5904 C CA . LYS A 1 749 ? -0.551 -14.132 35.121 1.00 89.75 749 LYS A CA 1
ATOM 5905 C C . LYS A 1 749 ? -1.237 -13.737 36.428 1.00 89.75 749 LYS A C 1
ATOM 5907 O O . LYS A 1 749 ? -1.614 -12.579 36.598 1.00 89.75 749 LYS A O 1
ATOM 5912 N N . GLU A 1 750 ? -1.299 -14.661 37.387 1.00 89.62 750 GLU A N 1
ATOM 5913 C CA . GLU A 1 750 ? -1.844 -14.392 38.730 1.00 89.62 750 GLU A CA 1
ATOM 5914 C C . GLU A 1 750 ? -1.075 -13.287 39.470 1.00 89.62 750 GLU A C 1
ATOM 5916 O O . GLU A 1 750 ? -1.667 -12.493 40.201 1.00 89.62 750 GLU A O 1
ATOM 5921 N N . GLU A 1 751 ? 0.237 -13.182 39.238 1.00 92.88 751 GLU A N 1
ATOM 5922 C CA . GLU A 1 751 ? 1.066 -12.100 39.778 1.00 92.88 751 GLU A CA 1
ATOM 5923 C C . GLU A 1 751 ? 0.603 -10.722 39.289 1.00 92.88 751 GLU A C 1
ATOM 5925 O O . GLU A 1 751 ? 0.540 -9.776 40.071 1.00 92.88 751 GLU A O 1
ATOM 5930 N N . ASP A 1 752 ? 0.256 -10.601 38.006 1.00 93.00 752 ASP A N 1
ATOM 5931 C CA . ASP A 1 752 ? -0.170 -9.331 37.416 1.00 93.00 752 ASP A CA 1
ATOM 5932 C C . ASP A 1 752 ? -1.603 -8.981 37.833 1.00 93.00 752 ASP A C 1
ATOM 5934 O O . ASP A 1 752 ? -1.882 -7.820 38.131 1.00 93.00 752 ASP A O 1
ATOM 5938 N N . GLN A 1 753 ? -2.483 -9.981 37.968 1.00 90.94 753 GLN A N 1
ATOM 5939 C CA . GLN A 1 753 ? -3.802 -9.796 38.585 1.00 90.94 753 GLN A CA 1
ATOM 5940 C C . GLN A 1 753 ? -3.680 -9.318 40.037 1.00 90.94 753 GLN A C 1
ATOM 5942 O O . GLN A 1 753 ? -4.371 -8.388 40.440 1.00 90.94 753 GLN A O 1
ATOM 5947 N N . SER A 1 754 ? -2.749 -9.887 40.806 1.00 92.19 754 SER A N 1
ATOM 5948 C CA . SER A 1 754 ? -2.499 -9.473 42.190 1.00 92.19 754 SER A CA 1
ATOM 5949 C C . SER A 1 754 ? -1.942 -8.047 42.276 1.00 92.19 754 SER A C 1
ATOM 5951 O O . SER A 1 754 ? -2.331 -7.286 43.161 1.00 92.19 754 SER A O 1
ATOM 5953 N N . LYS A 1 755 ? -1.063 -7.646 41.344 1.00 93.56 755 LYS A N 1
ATOM 5954 C CA . LYS A 1 755 ?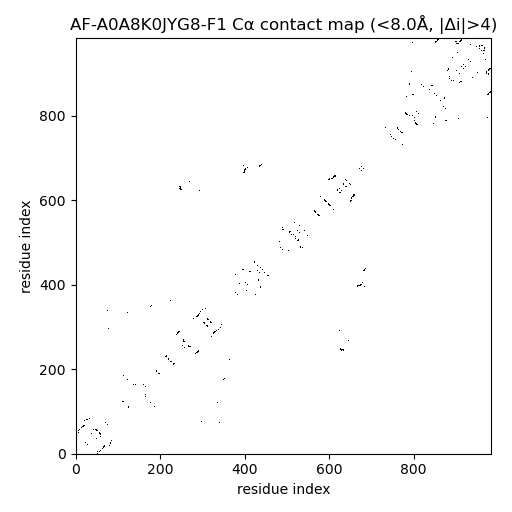 -0.590 -6.253 41.231 1.00 93.56 755 LYS A CA 1
ATOM 5955 C C . LYS A 1 755 ? -1.736 -5.298 40.906 1.00 93.56 755 LYS A C 1
ATOM 5957 O O . LYS A 1 755 ? -1.831 -4.256 41.546 1.00 93.56 755 LYS A O 1
ATOM 5962 N N . PHE A 1 756 ? -2.604 -5.653 39.958 1.00 94.06 756 PHE A N 1
ATOM 5963 C CA . PHE A 1 756 ? -3.801 -4.871 39.637 1.00 94.06 756 PHE A CA 1
ATOM 5964 C C . PHE A 1 756 ? -4.704 -4.707 40.865 1.00 94.06 756 PHE A C 1
ATOM 5966 O O . PHE A 1 756 ? -5.068 -3.585 41.214 1.00 94.06 756 PHE A O 1
ATOM 5973 N N . ASP A 1 757 ? -4.989 -5.806 41.568 1.00 91.75 757 ASP A N 1
ATOM 5974 C CA . ASP A 1 757 ? -5.816 -5.794 42.776 1.00 91.75 757 ASP A CA 1
ATOM 5975 C C . ASP A 1 757 ? -5.196 -4.876 43.850 1.00 91.75 757 ASP A C 1
ATOM 5977 O O . ASP A 1 757 ? -5.903 -4.103 44.494 1.00 91.75 757 ASP A O 1
ATOM 5981 N N . ASN A 1 758 ? -3.866 -4.879 44.004 1.00 91.56 758 ASN A N 1
ATOM 5982 C CA . ASN A 1 758 ? -3.163 -3.985 44.931 1.00 91.56 758 ASN A CA 1
ATOM 5983 C C . ASN A 1 758 ? -3.218 -2.507 44.519 1.00 91.56 758 ASN A C 1
ATOM 5985 O O . ASN A 1 758 ? -3.377 -1.655 45.391 1.00 91.56 758 ASN A O 1
ATOM 5989 N N . ILE A 1 759 ? -3.126 -2.195 43.222 1.00 93.25 759 ILE A N 1
ATOM 5990 C CA . ILE A 1 759 ? -3.271 -0.821 42.714 1.00 93.25 759 ILE A CA 1
ATOM 5991 C C . ILE A 1 759 ? -4.667 -0.285 43.044 1.00 93.25 759 ILE A C 1
ATOM 5993 O O . ILE A 1 759 ? -4.788 0.814 43.582 1.00 93.25 759 ILE A O 1
ATOM 5997 N N . ILE A 1 760 ? -5.717 -1.073 42.788 1.00 91.06 760 ILE A N 1
ATOM 5998 C CA . ILE A 1 760 ? -7.095 -0.682 43.113 1.00 91.06 760 ILE A CA 1
ATOM 5999 C C . ILE A 1 760 ? -7.270 -0.498 44.621 1.00 91.06 760 ILE A C 1
ATOM 6001 O O . ILE A 1 760 ? -7.810 0.526 45.035 1.00 91.06 760 ILE A O 1
ATOM 6005 N N . ARG A 1 761 ? -6.771 -1.428 45.452 1.00 90.12 761 ARG A N 1
ATOM 6006 C CA . ARG A 1 761 ? -6.809 -1.276 46.919 1.00 90.12 761 ARG A CA 1
ATOM 6007 C C . ARG A 1 761 ? -6.126 0.010 47.371 1.00 90.12 761 ARG A C 1
ATOM 6009 O O . ARG A 1 761 ? -6.678 0.720 48.200 1.00 90.12 761 ARG A O 1
ATOM 6016 N N . GLN A 1 762 ? -4.958 0.329 46.814 1.00 91.62 762 GLN A N 1
ATOM 6017 C CA . GLN A 1 762 ? -4.213 1.533 47.174 1.00 91.62 762 GLN A CA 1
ATOM 6018 C C . GLN A 1 762 ? -4.968 2.813 46.788 1.00 91.62 762 GLN A C 1
ATOM 6020 O O . GLN A 1 762 ? -5.040 3.734 47.600 1.00 91.62 762 GLN A O 1
ATOM 6025 N N . ILE A 1 763 ? -5.551 2.869 45.587 1.00 89.94 763 ILE A N 1
ATOM 6026 C CA . ILE A 1 763 ? -6.347 4.020 45.127 1.00 89.94 763 ILE A CA 1
ATOM 6027 C C . ILE A 1 763 ? -7.589 4.194 46.011 1.00 89.94 763 ILE A C 1
ATOM 6029 O O . ILE A 1 763 ? -7.838 5.280 46.527 1.00 89.94 763 ILE A O 1
ATOM 6033 N N . MET A 1 764 ? -8.331 3.111 46.253 1.00 88.19 764 MET A N 1
ATOM 6034 C CA . MET A 1 764 ? -9.560 3.144 47.053 1.00 88.19 764 MET A CA 1
ATOM 6035 C C . MET A 1 764 ? -9.296 3.464 48.526 1.00 88.19 764 MET A C 1
ATOM 6037 O O . MET A 1 764 ? -10.113 4.126 49.163 1.00 88.19 764 MET A O 1
ATOM 6041 N N . GLU A 1 765 ? -8.156 3.042 49.072 1.00 88.44 765 GLU A N 1
ATOM 6042 C CA . GLU A 1 765 ? -7.747 3.405 50.429 1.00 88.44 765 GLU A CA 1
ATOM 6043 C C . GLU A 1 765 ? -7.339 4.879 50.527 1.00 88.44 765 GLU A C 1
ATOM 6045 O O . GLU A 1 765 ? -7.751 5.571 51.457 1.00 88.44 765 GLU A O 1
ATOM 6050 N N . THR A 1 766 ? -6.578 5.377 49.546 1.00 89.81 766 THR A N 1
ATOM 6051 C CA . THR A 1 766 ? -6.070 6.759 49.544 1.00 89.81 766 THR A CA 1
ATOM 6052 C C . THR A 1 766 ? -7.199 7.774 49.365 1.00 89.81 766 THR A C 1
ATOM 6054 O O . THR A 1 766 ? -7.270 8.745 50.119 1.00 89.81 766 THR A O 1
ATOM 6057 N N . ASP A 1 767 ? -8.096 7.534 48.406 1.00 85.56 767 ASP A N 1
ATOM 6058 C CA . ASP A 1 767 ? -9.101 8.520 47.999 1.00 85.56 767 ASP A CA 1
ATOM 6059 C C . ASP A 1 767 ? -10.431 8.363 48.758 1.00 85.56 767 ASP A C 1
ATOM 6061 O O . ASP A 1 767 ? -11.108 9.356 49.025 1.00 85.56 767 ASP A O 1
ATOM 6065 N N . TRP A 1 768 ? -10.802 7.132 49.146 1.00 82.69 768 TRP A N 1
ATOM 6066 C CA . TRP A 1 768 ? -12.135 6.818 49.692 1.00 82.69 768 TRP A CA 1
ATOM 6067 C C . TRP A 1 768 ? -12.124 6.048 51.020 1.00 82.69 768 TRP A C 1
ATOM 6069 O O . TRP A 1 768 ? -13.191 5.844 51.598 1.00 82.69 768 TRP A O 1
ATOM 6079 N N . LYS A 1 769 ? -10.953 5.642 51.537 1.00 84.06 769 LYS A N 1
ATOM 6080 C CA . LYS A 1 769 ? -10.804 4.805 52.749 1.00 84.06 769 LYS A CA 1
ATOM 6081 C C . LYS A 1 769 ? -11.599 3.492 52.682 1.00 84.06 769 LYS A C 1
ATOM 6083 O O . LYS A 1 769 ? -12.222 3.073 53.659 1.00 84.06 769 LYS A O 1
ATOM 6088 N N . MET A 1 770 ? -11.634 2.875 51.500 1.00 80.81 770 MET A N 1
ATOM 6089 C CA . MET A 1 770 ? -12.410 1.665 51.206 1.00 80.81 770 MET A CA 1
ATOM 6090 C C . MET A 1 770 ? -11.543 0.549 50.593 1.00 80.81 770 MET A C 1
ATOM 6092 O O . MET A 1 770 ? -11.835 0.059 49.501 1.00 80.81 770 MET A O 1
ATOM 6096 N N . ALA A 1 771 ? -10.489 0.104 51.287 1.00 77.56 771 ALA A N 1
ATOM 6097 C CA . ALA A 1 771 ? -9.628 -0.986 50.801 1.00 77.56 771 ALA A CA 1
ATOM 6098 C C . ALA A 1 771 ? -10.369 -2.313 50.507 1.00 77.56 771 ALA A C 1
ATOM 6100 O O . ALA A 1 771 ? -10.014 -3.021 49.561 1.00 77.56 771 ALA A O 1
ATOM 6101 N N . ASP A 1 772 ? -11.418 -2.639 51.269 1.00 80.62 772 ASP A N 1
ATOM 6102 C CA . ASP A 1 772 ? -12.093 -3.948 51.214 1.00 80.62 772 ASP A CA 1
ATOM 6103 C C . ASP A 1 772 ? -13.130 -4.072 50.081 1.00 80.62 772 ASP A C 1
ATOM 6105 O O . ASP A 1 772 ? -13.835 -5.077 49.982 1.00 80.62 772 ASP A O 1
ATOM 6109 N N . ILE A 1 773 ? -13.262 -3.067 49.205 1.00 81.12 773 ILE A N 1
ATOM 6110 C CA . ILE A 1 773 ? -14.304 -3.034 48.162 1.00 81.12 773 ILE A CA 1
ATOM 6111 C C . ILE A 1 773 ? -14.274 -4.268 47.241 1.00 81.12 773 ILE A C 1
ATOM 6113 O O . ILE A 1 773 ? -15.320 -4.800 46.870 1.00 81.12 773 ILE A O 1
ATOM 6117 N N . LEU A 1 774 ? -13.078 -4.790 46.952 1.00 81.94 774 LEU A N 1
ATOM 6118 C CA . LEU A 1 774 ? -12.885 -6.007 46.157 1.00 81.94 774 LEU A CA 1
ATOM 6119 C C . LEU A 1 774 ? -13.424 -7.268 46.849 1.00 81.94 774 LEU A C 1
ATOM 6121 O O . LEU A 1 774 ? -13.848 -8.204 46.170 1.00 81.94 774 LEU A O 1
ATOM 6125 N N . ASP A 1 775 ? -13.434 -7.311 48.182 1.00 84.00 775 ASP A N 1
ATOM 6126 C CA . ASP A 1 775 ? -13.953 -8.457 48.927 1.00 84.00 775 ASP A CA 1
ATOM 6127 C C . ASP A 1 775 ? -15.485 -8.493 48.921 1.00 84.00 775 ASP A C 1
ATOM 6129 O O . ASP A 1 775 ? -16.062 -9.577 48.839 1.00 84.00 775 ASP A O 1
ATOM 6133 N N . TYR A 1 776 ? -16.153 -7.333 48.885 1.00 78.38 776 TYR A N 1
ATOM 6134 C CA . TYR A 1 776 ? -17.614 -7.246 48.725 1.00 78.38 776 TYR A CA 1
ATOM 6135 C C . TYR A 1 776 ? -18.102 -7.699 47.341 1.00 78.38 776 TYR A C 1
ATOM 6137 O O . TYR A 1 776 ? -19.240 -8.154 47.192 1.00 78.38 776 TYR A O 1
ATOM 6145 N N . LEU A 1 777 ? -17.246 -7.604 46.321 1.00 81.25 777 LEU A N 1
ATOM 6146 C CA . LEU A 1 777 ? -17.566 -8.042 44.962 1.00 81.25 777 LEU A CA 1
ATOM 6147 C C . LEU A 1 777 ? -17.482 -9.566 44.791 1.00 81.25 777 LEU A C 1
ATOM 6149 O O . LEU A 1 777 ? -18.068 -10.109 43.851 1.00 81.25 777 LEU A O 1
ATOM 6153 N N . LYS A 1 778 ? -16.814 -10.291 45.700 1.00 80.38 778 LYS A N 1
ATOM 6154 C CA . LYS A 1 778 ? -16.705 -11.755 45.619 1.00 80.38 778 LYS A CA 1
ATOM 6155 C C . LYS A 1 778 ? -18.087 -12.409 45.702 1.00 80.38 778 LYS A C 1
ATOM 6157 O O . LYS A 1 778 ? -18.785 -12.317 46.706 1.00 80.38 778 LYS A O 1
ATOM 6162 N N . GLY A 1 779 ? -18.469 -13.115 44.637 1.00 79.50 779 GLY A N 1
ATOM 6163 C CA . GLY A 1 779 ? -19.762 -13.803 44.545 1.00 79.50 779 GLY A CA 1
ATOM 6164 C C . GLY A 1 779 ? -20.946 -12.898 44.182 1.00 79.50 779 GLY A C 1
ATOM 6165 O O . GLY A 1 779 ? -22.092 -13.342 44.296 1.00 79.50 779 GLY A O 1
ATOM 6166 N N . THR A 1 780 ? -20.675 -11.666 43.741 1.00 86.62 780 THR A N 1
ATOM 6167 C CA . THR A 1 780 ? -21.654 -10.748 43.149 1.00 86.62 780 THR A CA 1
ATOM 6168 C C . THR A 1 780 ? -21.451 -10.699 41.632 1.00 86.62 780 THR A C 1
ATOM 6170 O O . THR A 1 780 ? -20.320 -10.609 41.155 1.00 86.62 780 THR A O 1
ATOM 6173 N N . PHE A 1 781 ? -22.541 -10.755 40.871 1.00 87.19 781 PHE A N 1
ATOM 6174 C CA . PHE A 1 781 ? -22.541 -10.691 39.410 1.00 87.19 781 PHE A CA 1
ATOM 6175 C C . PHE A 1 781 ? -23.485 -9.588 38.934 1.00 87.19 781 PHE A C 1
ATOM 6177 O O . PHE A 1 781 ? -24.545 -9.397 39.528 1.00 87.19 781 PHE A O 1
ATOM 6184 N N . TYR A 1 782 ? -23.105 -8.885 37.868 1.00 87.75 782 TYR A N 1
ATOM 6185 C CA . TYR A 1 782 ? -23.967 -7.922 37.184 1.00 87.75 782 TYR A CA 1
ATOM 6186 C C . TYR A 1 782 ? -24.372 -8.510 35.834 1.00 87.75 782 TYR A C 1
ATOM 6188 O O . TYR A 1 782 ? -23.532 -8.647 34.947 1.00 87.75 782 TYR A O 1
ATOM 6196 N N . VAL A 1 783 ? -25.636 -8.914 35.720 1.00 85.19 783 VAL A N 1
ATOM 6197 C CA . VAL A 1 783 ? -26.179 -9.692 34.592 1.00 85.19 783 VAL A CA 1
ATOM 6198 C C . VAL A 1 783 ? -27.589 -9.219 34.243 1.00 85.19 783 VAL A C 1
ATOM 6200 O O . VAL A 1 783 ? -28.244 -8.563 35.052 1.00 85.19 783 VAL A O 1
ATOM 6203 N N . THR A 1 784 ? -28.065 -9.543 33.046 1.00 82.62 784 THR A N 1
ATOM 6204 C CA . THR A 1 784 ? -29.402 -9.165 32.569 1.00 82.62 784 THR A CA 1
ATOM 6205 C C . THR A 1 784 ? -30.516 -9.959 33.251 1.00 82.62 784 THR A C 1
ATOM 6207 O O . THR A 1 784 ? -30.348 -11.142 33.575 1.00 82.62 784 THR A O 1
ATOM 6210 N N . ASP A 1 785 ? -31.691 -9.341 33.415 1.00 72.31 785 ASP A N 1
ATOM 6211 C CA . ASP A 1 785 ? -32.905 -10.087 33.753 1.00 72.31 785 ASP A CA 1
ATOM 6212 C C . ASP A 1 785 ? -33.383 -10.865 32.515 1.00 72.31 785 ASP A C 1
ATOM 6214 O O . ASP A 1 785 ? -33.665 -10.296 31.458 1.00 72.31 785 ASP A O 1
ATOM 6218 N N . GLY A 1 786 ? -33.483 -12.190 32.645 1.00 60.94 786 GLY A N 1
ATOM 6219 C CA . GLY A 1 786 ? -33.891 -13.076 31.552 1.00 60.94 786 GLY A CA 1
ATOM 6220 C C . GLY A 1 786 ? -35.326 -12.835 31.065 1.00 60.94 786 GLY A C 1
ATOM 6221 O O . GLY A 1 786 ? -35.662 -13.241 29.956 1.00 60.94 786 GLY A O 1
ATOM 6222 N N . ASN A 1 787 ? -36.170 -12.164 31.857 1.00 61.41 787 ASN A N 1
ATOM 6223 C CA . ASN A 1 787 ? -37.532 -11.813 31.447 1.00 61.41 787 ASN A CA 1
ATOM 6224 C C . ASN A 1 787 ? -37.596 -10.521 30.611 1.00 61.41 787 ASN A C 1
ATOM 6226 O O . ASN A 1 787 ? -38.409 -10.445 29.690 1.00 61.41 787 ASN A O 1
ATOM 6230 N N . GLU A 1 788 ? -36.746 -9.526 30.893 1.00 58.56 788 GLU A N 1
ATOM 6231 C CA . GLU A 1 788 ? -36.671 -8.275 30.117 1.00 58.56 788 GLU A CA 1
ATOM 6232 C C . GLU A 1 788 ? -35.983 -8.488 28.761 1.00 58.56 788 GLU A C 1
ATOM 6234 O O . GLU A 1 788 ? -36.416 -7.916 27.756 1.00 58.56 788 GLU A O 1
ATOM 6239 N N . ALA A 1 789 ? -34.988 -9.381 28.701 1.00 54.28 789 ALA A N 1
ATOM 6240 C CA . ALA A 1 789 ? -34.344 -9.794 27.451 1.00 54.28 789 ALA A CA 1
ATOM 6241 C C . ALA A 1 789 ? -35.346 -10.428 26.463 1.00 54.28 789 ALA A C 1
ATOM 6243 O O . ALA A 1 789 ? -35.316 -10.156 25.267 1.00 54.28 789 ALA A O 1
ATOM 6244 N N . ALA A 1 790 ? -36.319 -11.200 26.966 1.00 53.34 790 ALA A N 1
ATOM 6245 C CA . ALA A 1 790 ? -37.367 -11.804 26.142 1.00 53.34 790 ALA A CA 1
ATOM 6246 C C . ALA A 1 790 ? -38.423 -10.800 25.626 1.00 53.34 790 ALA A C 1
ATOM 6248 O O . ALA A 1 790 ? -39.140 -11.123 24.674 1.00 53.34 790 ALA A O 1
ATOM 6249 N N . GLN A 1 791 ? -38.540 -9.614 26.240 1.00 53.94 791 GLN A N 1
ATOM 6250 C CA . GLN A 1 791 ? -39.450 -8.541 25.810 1.00 53.94 791 GLN A CA 1
ATOM 6251 C C . GLN A 1 791 ? -38.849 -7.676 24.691 1.00 53.94 791 GLN A C 1
ATOM 6253 O O . GLN A 1 791 ? -39.594 -7.187 23.846 1.00 53.94 791 GLN A O 1
ATOM 6258 N N . HIS A 1 792 ? -37.520 -7.560 24.634 1.00 54.78 792 HIS A N 1
ATOM 6259 C CA . HIS A 1 792 ? -36.779 -6.740 23.666 1.00 54.78 792 HIS A CA 1
ATOM 6260 C C . HIS A 1 792 ? -36.260 -7.541 22.457 1.00 54.78 792 HIS A C 1
ATOM 6262 O O . HIS A 1 792 ? -35.279 -7.158 21.834 1.00 54.78 792 HIS A O 1
ATOM 6268 N N . LYS A 1 793 ? -36.936 -8.638 22.078 1.00 55.00 793 LYS A N 1
ATOM 6269 C CA . LYS A 1 793 ? -36.520 -9.580 21.010 1.00 55.00 793 LYS A CA 1
ATOM 6270 C C . LYS A 1 793 ? -36.185 -8.972 19.636 1.00 55.00 793 LYS A C 1
ATOM 6272 O O . LYS A 1 793 ? -35.681 -9.703 18.792 1.00 55.00 793 LYS A O 1
ATOM 6277 N N . ARG A 1 794 ? -36.536 -7.710 19.380 1.00 54.41 794 ARG A N 1
ATOM 6278 C CA . ARG A 1 794 ? -36.352 -7.041 18.081 1.00 54.41 794 ARG A CA 1
ATOM 6279 C C . ARG A 1 794 ? -35.538 -5.749 18.139 1.00 54.41 794 ARG A C 1
ATOM 6281 O O . ARG A 1 794 ? -35.000 -5.367 17.115 1.00 54.41 794 ARG A O 1
ATOM 6288 N N . GLU A 1 795 ? -35.443 -5.082 19.292 1.00 58.91 795 GLU A N 1
ATOM 6289 C CA . GLU A 1 795 ? -34.754 -3.788 19.406 1.00 58.91 795 GLU A CA 1
ATOM 6290 C C . GLU A 1 795 ? -33.991 -3.705 20.731 1.00 58.91 795 GLU A C 1
ATOM 6292 O O . GLU A 1 795 ? -34.583 -3.659 21.814 1.00 58.91 795 GLU A O 1
ATOM 6297 N N . LEU A 1 796 ? -32.659 -3.698 20.638 1.00 64.50 796 LEU A N 1
ATOM 6298 C CA . LEU A 1 796 ? -31.777 -3.454 21.775 1.00 64.50 796 LEU A CA 1
ATOM 6299 C C . LEU A 1 796 ? -31.736 -1.944 22.064 1.00 64.50 796 LEU A C 1
ATOM 6301 O O . LEU A 1 796 ? -31.620 -1.146 21.131 1.00 64.50 796 LEU A O 1
ATOM 6305 N N . PRO A 1 797 ? -31.774 -1.517 23.339 1.00 67.38 797 PRO A N 1
ATOM 6306 C CA . PRO A 1 797 ? -31.548 -0.120 23.682 1.00 67.38 797 PRO A CA 1
ATOM 6307 C C . PRO A 1 797 ? -30.156 0.336 23.210 1.00 67.38 797 PRO A C 1
ATOM 6309 O O . PRO A 1 797 ? -29.211 -0.456 23.259 1.00 67.38 797 PRO A O 1
ATOM 6312 N N . PRO A 1 798 ? -29.961 1.623 22.868 1.00 63.59 798 PRO A N 1
ATOM 6313 C CA . PRO A 1 798 ? -28.656 2.142 22.444 1.00 63.59 798 PRO A CA 1
ATOM 6314 C C . PRO A 1 798 ? -27.559 2.005 23.519 1.00 63.59 798 PRO A C 1
ATOM 6316 O O . PRO A 1 798 ? -26.375 2.005 23.197 1.00 63.59 798 PRO A O 1
ATOM 6319 N N . SER A 1 799 ? -27.933 1.859 24.795 1.00 66.25 799 SER A N 1
ATOM 6320 C CA . SER A 1 799 ? -27.025 1.583 25.918 1.00 66.25 799 SER A CA 1
ATOM 6321 C C . SER A 1 799 ? -26.836 0.089 26.235 1.00 66.25 799 SER A C 1
ATOM 6323 O O . SER A 1 799 ? -26.159 -0.235 27.208 1.00 66.25 799 SER A O 1
ATOM 6325 N N . GLY A 1 800 ? -27.456 -0.815 25.470 1.00 72.56 800 GLY A N 1
ATOM 6326 C CA . GLY A 1 800 ? -27.620 -2.228 25.826 1.00 72.56 800 GLY A CA 1
ATOM 6327 C C . GLY A 1 800 ? -28.710 -2.463 26.878 1.00 72.56 800 GLY A C 1
ATOM 6328 O O . GLY A 1 800 ? -29.296 -1.515 27.414 1.00 72.56 800 GLY A O 1
ATOM 6329 N N . LEU A 1 801 ? -29.003 -3.737 27.170 1.00 78.06 801 LEU A N 1
ATOM 6330 C CA . LEU A 1 801 ? -29.968 -4.090 28.222 1.00 78.06 801 LEU A CA 1
ATOM 6331 C C . LEU A 1 801 ? -29.412 -3.728 29.613 1.00 78.06 801 LEU A C 1
ATOM 6333 O O . LEU A 1 801 ? -28.209 -3.863 29.861 1.00 78.06 801 LEU A O 1
ATOM 6337 N N . PRO A 1 802 ? -30.272 -3.296 30.551 1.00 80.06 802 PRO A N 1
ATOM 6338 C CA . PRO A 1 802 ? -29.846 -2.980 31.907 1.00 80.06 802 PRO A CA 1
ATOM 6339 C C . PRO A 1 802 ? -29.293 -4.217 32.632 1.00 80.06 802 PRO A C 1
ATOM 6341 O O . PRO A 1 802 ? -29.813 -5.329 32.523 1.00 80.06 802 PRO A O 1
ATOM 6344 N N . LEU A 1 803 ? -28.231 -4.002 33.412 1.00 85.12 803 LEU A N 1
ATOM 6345 C CA . LEU A 1 803 ? -27.602 -5.033 34.235 1.00 85.12 803 LEU A CA 1
ATOM 6346 C C . LEU A 1 803 ? -28.053 -4.907 35.691 1.00 85.12 803 LEU A C 1
ATOM 6348 O O . LEU A 1 803 ? -28.073 -3.816 36.263 1.00 85.12 803 LEU A O 1
ATOM 6352 N N . PHE A 1 804 ? -28.334 -6.046 36.320 1.00 85.25 804 PHE A N 1
ATOM 6353 C CA . PHE A 1 804 ? -28.798 -6.136 37.698 1.00 85.25 804 PHE A CA 1
ATOM 6354 C C . PHE A 1 804 ? -27.813 -6.908 38.569 1.00 85.25 804 PHE A C 1
ATOM 6356 O O . PHE A 1 804 ? -27.183 -7.878 38.143 1.00 85.25 804 PHE A O 1
ATOM 6363 N N . ARG A 1 805 ? -27.709 -6.483 39.830 1.00 86.75 805 ARG A N 1
ATOM 6364 C CA . ARG A 1 805 ? -26.893 -7.147 40.845 1.00 86.75 805 ARG A CA 1
ATOM 6365 C C . ARG A 1 805 ? -27.570 -8.445 41.291 1.00 86.75 805 ARG A C 1
ATOM 6367 O O . ARG A 1 805 ? -28.636 -8.398 41.897 1.00 86.75 805 ARG A O 1
ATOM 6374 N N . LEU A 1 806 ? -26.910 -9.583 41.081 1.00 87.44 806 LEU A N 1
ATOM 6375 C CA . LEU A 1 806 ? -27.321 -10.895 41.585 1.00 87.44 806 LEU A CA 1
ATOM 6376 C C . LEU A 1 806 ? -26.220 -11.546 42.423 1.00 87.44 806 LEU A C 1
ATOM 6378 O O . LEU A 1 806 ? -25.025 -11.414 42.148 1.00 87.44 806 LEU A O 1
ATOM 6382 N N . HIS A 1 807 ? -26.628 -12.299 43.444 1.00 88.19 807 HIS A N 1
ATOM 6383 C CA . HIS A 1 807 ? -25.714 -13.133 44.214 1.00 88.19 807 HIS A CA 1
ATOM 6384 C C . HIS A 1 807 ? -25.513 -14.497 43.549 1.00 88.19 807 HIS A C 1
ATOM 6386 O O . HIS A 1 807 ? -26.377 -15.007 42.838 1.00 88.19 807 HIS A O 1
ATOM 6392 N N . HIS A 1 808 ? -24.374 -15.130 43.835 1.00 87.00 808 HIS A N 1
ATOM 6393 C CA . HIS A 1 808 ? -23.983 -16.421 43.264 1.00 87.00 808 HIS A CA 1
ATOM 6394 C C . HIS A 1 808 ? -25.080 -17.503 43.313 1.00 87.00 808 HIS A C 1
ATOM 6396 O O . HIS A 1 808 ? -25.193 -18.289 42.378 1.00 87.00 808 HIS A O 1
ATOM 6402 N N . LYS A 1 809 ? -25.881 -17.576 44.387 1.00 87.31 809 LYS A N 1
ATOM 6403 C CA . LYS A 1 809 ? -26.954 -18.583 44.510 1.00 87.31 809 LYS A CA 1
ATOM 6404 C C . LYS A 1 809 ? -28.058 -18.368 43.474 1.00 87.31 809 LYS A C 1
ATOM 6406 O O . LYS A 1 809 ? -28.387 -19.301 42.747 1.00 87.31 809 LYS A O 1
ATOM 6411 N N . ASP A 1 810 ? -28.552 -17.140 43.370 1.00 88.44 810 ASP A N 1
ATOM 6412 C CA . ASP A 1 810 ? -29.624 -16.770 42.441 1.00 88.44 810 ASP A CA 1
ATOM 6413 C C . ASP A 1 810 ? -29.137 -16.868 40.992 1.00 88.44 810 ASP A C 1
ATOM 6415 O O . ASP A 1 810 ? -29.834 -17.377 40.113 1.00 88.44 810 ASP A O 1
ATOM 6419 N N . TRP A 1 811 ? -27.884 -16.466 40.754 1.00 89.44 811 TRP A N 1
ATOM 6420 C CA . TRP A 1 811 ? -27.246 -16.596 39.451 1.00 89.44 811 TRP A CA 1
ATOM 6421 C C . TRP A 1 811 ? -27.102 -18.063 39.019 1.00 89.44 811 TRP A C 1
ATOM 6423 O O . TRP A 1 811 ? -27.468 -18.427 37.902 1.00 89.44 811 TRP A O 1
ATOM 6433 N N . LEU A 1 812 ? -26.657 -18.939 39.923 1.00 89.81 812 LEU A N 1
ATOM 6434 C CA . LEU A 1 812 ? -26.544 -20.375 39.665 1.00 89.81 812 LEU A CA 1
ATOM 6435 C C . LEU A 1 812 ? -27.897 -21.006 39.298 1.00 89.81 812 LEU A C 1
ATOM 6437 O O . LEU A 1 812 ? -27.960 -21.852 38.405 1.00 89.81 812 LEU A O 1
ATOM 6441 N N . GLU A 1 813 ? -28.981 -20.618 39.972 1.00 88.44 813 GLU A N 1
ATOM 6442 C CA . GLU A 1 813 ? -30.331 -21.080 39.629 1.00 88.44 813 GLU A CA 1
ATOM 6443 C C . GLU A 1 813 ? -30.784 -20.574 38.256 1.00 88.44 813 GLU A C 1
ATOM 6445 O O . GLU A 1 813 ? -31.369 -21.332 37.479 1.00 88.44 813 GLU A O 1
ATOM 6450 N N . SER A 1 814 ? -30.466 -19.322 37.930 1.00 87.50 814 SER A N 1
ATOM 6451 C CA . SER A 1 814 ? -30.759 -18.710 36.631 1.00 87.50 814 SER A CA 1
ATOM 6452 C C . SER A 1 814 ? -30.047 -19.433 35.478 1.00 87.50 814 SER A C 1
ATOM 6454 O O . SER A 1 814 ? -30.667 -19.753 34.461 1.00 87.50 814 SER A O 1
ATOM 6456 N N . VAL A 1 815 ? -28.772 -19.791 35.659 1.00 87.94 815 VAL A N 1
ATOM 6457 C CA . VAL A 1 815 ? -27.993 -20.574 34.682 1.00 87.94 815 VAL A CA 1
ATOM 6458 C C . VAL A 1 815 ? -28.550 -21.992 34.528 1.00 87.94 815 VAL A C 1
ATOM 6460 O O . VAL A 1 815 ? -28.687 -22.478 33.408 1.00 87.94 815 VAL A O 1
ATOM 6463 N N . LYS A 1 816 ? -28.943 -22.657 35.624 1.00 88.56 816 LYS A N 1
ATOM 6464 C CA . LYS A 1 816 ? -29.579 -23.987 35.562 1.00 88.56 816 LYS A CA 1
ATOM 6465 C C . LYS A 1 816 ? -30.877 -23.968 34.754 1.00 88.56 816 LYS A C 1
ATOM 6467 O O . LYS A 1 816 ? -31.100 -24.869 33.949 1.00 88.56 816 LYS A O 1
ATOM 6472 N N . LYS A 1 817 ? -31.715 -22.942 34.940 1.00 87.44 817 LYS A N 1
ATOM 6473 C CA . LYS A 1 817 ? -32.945 -22.759 34.152 1.00 87.44 817 LYS A CA 1
ATOM 6474 C C . LYS A 1 817 ? -32.639 -22.574 32.664 1.00 87.44 817 LYS A C 1
ATOM 6476 O O . LYS A 1 817 ? -33.302 -23.197 31.842 1.00 87.44 817 LYS A O 1
ATOM 6481 N N . ALA A 1 818 ? -31.615 -21.788 32.334 1.00 84.94 818 ALA A N 1
ATOM 6482 C CA . ALA A 1 818 ? -31.189 -21.561 30.954 1.00 84.94 818 ALA A CA 1
ATOM 6483 C C . ALA A 1 818 ? -30.670 -22.831 30.265 1.00 84.94 818 ALA A C 1
ATOM 6485 O O . ALA A 1 818 ? -31.014 -23.087 29.116 1.00 84.94 818 ALA A O 1
ATOM 6486 N N . ILE A 1 819 ? -29.894 -23.662 30.971 1.00 87.69 819 ILE A N 1
ATOM 6487 C CA . ILE A 1 819 ? -29.442 -24.960 30.447 1.00 87.69 819 ILE A CA 1
ATOM 6488 C C . ILE A 1 819 ? -30.654 -25.835 30.113 1.00 87.69 819 ILE A C 1
ATOM 6490 O O . ILE A 1 819 ? -30.760 -26.332 28.998 1.00 87.69 819 ILE A O 1
ATOM 6494 N N . LEU A 1 820 ? -31.608 -25.955 31.041 1.00 87.31 820 LEU A N 1
ATOM 6495 C CA . LEU A 1 820 ? -32.826 -26.738 30.818 1.00 87.31 820 LEU A CA 1
ATOM 6496 C C . LEU A 1 820 ? -33.686 -26.196 29.670 1.00 87.31 820 LEU A C 1
ATOM 6498 O O . LEU A 1 820 ? -34.400 -26.966 29.037 1.00 87.31 820 LEU A O 1
ATOM 6502 N N . GLN A 1 821 ? -33.671 -24.886 29.424 1.00 84.88 821 GLN A N 1
ATOM 6503 C CA . GLN A 1 821 ? -34.356 -24.285 28.282 1.00 84.88 821 GLN A CA 1
ATOM 6504 C C . GLN A 1 821 ? -33.656 -24.649 26.971 1.00 84.88 821 GLN A C 1
ATOM 6506 O O . GLN A 1 821 ? -34.311 -25.136 26.054 1.00 84.88 821 GLN A O 1
ATOM 6511 N N . TYR A 1 822 ? -32.332 -24.510 26.915 1.00 85.94 822 TYR A N 1
ATOM 6512 C CA . TYR A 1 822 ? -31.549 -24.868 25.737 1.00 85.94 822 TYR A CA 1
ATOM 6513 C C . TYR A 1 822 ? -31.693 -26.354 25.372 1.00 85.94 822 TYR A C 1
ATOM 6515 O O . TYR A 1 822 ? -31.905 -26.677 24.207 1.00 85.94 822 TYR A O 1
ATOM 6523 N N . GLU A 1 823 ? -31.632 -27.258 26.355 1.00 87.38 823 GLU A N 1
ATOM 6524 C CA . GLU A 1 823 ? -31.743 -28.713 26.145 1.00 87.38 823 GLU A CA 1
ATOM 6525 C C . GLU A 1 823 ? -33.153 -29.182 25.746 1.00 87.38 823 GLU A C 1
ATOM 6527 O O . GLU A 1 823 ? -33.323 -30.320 25.314 1.00 87.38 823 GLU A O 1
ATOM 6532 N N . LYS A 1 824 ? -34.182 -28.334 25.886 1.00 86.00 824 LYS A N 1
ATOM 6533 C CA . LYS A 1 824 ? -35.515 -28.623 25.329 1.00 86.00 824 LYS A CA 1
ATOM 6534 C C . LYS A 1 824 ? -35.564 -28.406 23.821 1.00 86.00 824 LYS A C 1
ATOM 6536 O O . LYS A 1 824 ? -36.326 -29.087 23.142 1.00 86.00 824 LYS A O 1
ATOM 6541 N N . GLU A 1 825 ? -34.806 -27.432 23.329 1.00 82.12 825 GLU A N 1
ATOM 6542 C CA . GLU A 1 825 ? -34.810 -27.006 21.926 1.00 82.12 825 GLU A CA 1
ATOM 6543 C C . GLU A 1 825 ? -33.674 -27.654 21.120 1.00 82.12 825 GLU A C 1
ATOM 6545 O O . GLU A 1 825 ? -33.794 -27.820 19.909 1.00 82.12 825 GLU A O 1
ATOM 6550 N N . ASN A 1 826 ? -32.586 -28.049 21.787 1.00 83.50 826 ASN A N 1
ATOM 6551 C CA . ASN A 1 826 ? -31.358 -28.565 21.186 1.00 83.50 826 ASN A CA 1
ATOM 6552 C C . ASN A 1 826 ? -30.880 -29.856 21.872 1.00 83.50 826 ASN A C 1
ATOM 6554 O O . ASN A 1 826 ? -31.423 -30.287 22.886 1.00 83.50 826 ASN A O 1
ATOM 6558 N N . GLU A 1 827 ? -29.820 -30.470 21.338 1.00 80.75 827 GLU A N 1
ATOM 6559 C CA . GLU A 1 827 ? -29.177 -31.635 21.957 1.00 80.75 827 GLU A CA 1
ATOM 6560 C C . GLU A 1 827 ? -28.680 -31.340 23.384 1.00 80.75 827 GLU A C 1
ATOM 6562 O O . GLU A 1 827 ? -28.139 -30.262 23.661 1.00 80.75 827 GLU A O 1
ATOM 6567 N N . SER A 1 828 ? -28.828 -32.329 24.280 1.00 81.19 828 SER A N 1
ATOM 6568 C CA . SER A 1 828 ? -28.358 -32.219 25.665 1.00 81.19 828 SER A CA 1
ATOM 6569 C C . SER A 1 828 ? -26.860 -31.936 25.709 1.00 81.19 828 SER A C 1
ATOM 6571 O O . SER A 1 828 ? -26.058 -32.589 25.040 1.00 81.19 828 SER A O 1
ATOM 6573 N N . LEU A 1 829 ? -26.482 -30.955 26.527 1.00 79.38 829 LEU A N 1
ATOM 6574 C CA . LEU A 1 829 ? -25.104 -30.496 26.630 1.00 79.38 829 LEU A CA 1
ATOM 6575 C C . LEU A 1 829 ? -24.258 -31.398 27.542 1.00 79.38 829 LEU A C 1
ATOM 6577 O O . LEU A 1 829 ? -23.031 -31.355 27.455 1.00 79.38 829 LEU A O 1
ATOM 6581 N N . GLY A 1 830 ? -24.885 -32.187 28.427 1.00 77.38 830 GLY A N 1
ATOM 6582 C CA . GLY A 1 830 ? -24.193 -33.127 29.321 1.00 77.38 830 GLY A CA 1
ATOM 6583 C C . GLY A 1 830 ? -23.152 -32.472 30.242 1.00 77.38 830 GLY A C 1
ATOM 6584 O O . GLY A 1 830 ? -22.127 -33.078 30.552 1.00 77.38 830 GLY A O 1
ATOM 6585 N N . LEU A 1 831 ? -23.367 -31.211 30.635 1.00 80.69 831 LEU A N 1
ATOM 6586 C CA . LEU A 1 831 ? -22.361 -30.395 31.323 1.00 80.69 831 LEU A CA 1
ATOM 6587 C C . LEU A 1 831 ? -22.354 -30.615 32.833 1.00 80.69 831 LEU A C 1
ATOM 6589 O O . LEU A 1 831 ? -23.392 -30.624 33.492 1.00 80.69 831 LEU A O 1
ATOM 6593 N N . ILE A 1 832 ? -21.148 -30.656 33.399 1.00 81.12 832 ILE A N 1
ATOM 6594 C CA . ILE A 1 832 ? -20.936 -30.520 34.840 1.00 81.12 832 ILE A CA 1
ATOM 6595 C C . ILE A 1 832 ? -20.877 -29.023 35.161 1.00 81.12 832 ILE A C 1
ATOM 6597 O O . ILE A 1 832 ? -20.027 -28.301 34.637 1.00 81.12 832 ILE A O 1
ATOM 6601 N N . ILE A 1 833 ? -21.780 -28.545 36.021 1.00 82.00 833 ILE A N 1
ATOM 6602 C CA . ILE A 1 833 ? -21.813 -27.137 36.432 1.00 82.00 833 ILE A CA 1
ATOM 6603 C C . ILE A 1 833 ? -20.701 -26.892 37.455 1.00 82.00 833 ILE A C 1
ATOM 6605 O O . ILE A 1 833 ? -20.839 -27.238 38.628 1.00 82.00 833 ILE A O 1
ATOM 6609 N N . ILE A 1 834 ? -19.610 -26.285 36.994 1.00 85.94 834 ILE A N 1
ATOM 6610 C CA . ILE A 1 834 ? -18.492 -25.819 37.822 1.00 85.94 834 ILE A CA 1
ATOM 6611 C C . ILE A 1 834 ? -18.573 -24.293 38.033 1.00 85.94 834 ILE A C 1
ATOM 6613 O O . ILE A 1 834 ? -19.097 -23.594 37.157 1.00 85.94 834 ILE A O 1
ATOM 6617 N N . PRO A 1 835 ? -18.076 -23.746 39.160 1.00 83.94 835 PRO A N 1
ATOM 6618 C CA . PRO A 1 835 ? -18.106 -22.304 39.434 1.00 83.94 835 PRO A CA 1
ATOM 6619 C C . PRO A 1 835 ? -17.483 -21.445 38.322 1.00 83.94 835 PRO A C 1
ATOM 6621 O O . PRO A 1 835 ? -17.985 -20.366 38.011 1.00 83.94 835 PRO A O 1
ATOM 6624 N N . GLU A 1 836 ? -16.434 -21.940 37.668 1.00 84.81 836 GLU A N 1
ATOM 6625 C CA . GLU A 1 836 ? -15.724 -21.255 36.583 1.00 84.81 836 GLU A CA 1
ATOM 6626 C C . GLU A 1 836 ? -16.603 -21.092 35.334 1.00 84.81 836 GLU A C 1
ATOM 6628 O O . GLU A 1 836 ? -16.550 -20.062 34.659 1.00 84.81 836 GLU A O 1
ATOM 6633 N N . LEU A 1 837 ? -17.460 -22.076 35.041 1.00 85.81 837 LEU A N 1
ATOM 6634 C CA . LEU A 1 837 ? -18.417 -21.999 33.936 1.00 85.81 837 LEU A CA 1
ATOM 6635 C C . LEU A 1 837 ? -19.462 -20.916 34.217 1.00 85.81 837 LEU A C 1
ATOM 6637 O O . LEU A 1 837 ? -19.758 -20.108 33.345 1.00 85.81 837 LEU A O 1
ATOM 6641 N N . VAL A 1 838 ? -19.972 -20.859 35.449 1.00 87.88 838 VAL A N 1
ATOM 6642 C CA . VAL A 1 838 ? -20.965 -19.864 35.888 1.00 87.88 838 VAL A CA 1
ATOM 6643 C C . VAL A 1 838 ? -20.404 -18.440 35.804 1.00 87.88 838 VAL A C 1
ATOM 6645 O O . VAL A 1 838 ? -21.104 -17.524 35.370 1.00 87.88 838 VAL A O 1
ATOM 6648 N N . GLN A 1 839 ? -19.129 -18.257 36.159 1.00 87.25 839 GLN A N 1
ATOM 6649 C CA . GLN A 1 839 ? -18.421 -16.987 35.975 1.00 87.25 839 GLN A CA 1
ATOM 6650 C C . GLN A 1 839 ? -18.231 -16.647 34.493 1.00 87.25 839 GLN A C 1
ATOM 6652 O O . GLN A 1 839 ? -18.447 -15.507 34.094 1.00 87.25 839 GLN A O 1
ATOM 6657 N N . THR A 1 840 ? -17.857 -17.628 33.668 1.00 88.12 840 THR A N 1
ATOM 6658 C CA . THR A 1 840 ? -17.651 -17.425 32.226 1.00 88.12 840 THR A CA 1
ATOM 6659 C C . THR A 1 840 ? -18.950 -1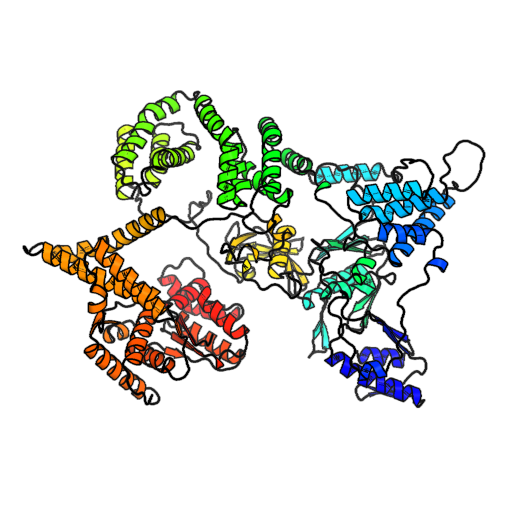7.025 31.527 1.00 88.12 840 THR A C 1
ATOM 6661 O O . THR A 1 840 ? -18.934 -16.105 30.717 1.00 88.12 840 THR A O 1
ATOM 6664 N N . VAL A 1 841 ? -20.083 -17.649 31.873 1.00 89.50 841 VAL A N 1
ATOM 6665 C CA . VAL A 1 841 ? -21.401 -17.282 31.324 1.00 89.50 841 VAL A CA 1
ATOM 6666 C C . VAL A 1 841 ? -21.750 -15.832 31.663 1.00 89.50 841 VAL A C 1
ATOM 6668 O O . VAL A 1 841 ? -22.178 -15.111 30.771 1.00 89.50 841 VAL A O 1
ATOM 6671 N N . ALA A 1 842 ? -21.502 -15.376 32.897 1.00 88.50 842 ALA A N 1
ATOM 6672 C CA . ALA A 1 842 ? -21.766 -13.985 33.284 1.00 88.50 842 ALA A CA 1
ATOM 6673 C C . ALA A 1 842 ? -20.919 -12.982 32.481 1.00 88.50 842 ALA A C 1
ATOM 6675 O O . ALA A 1 842 ? -21.426 -11.954 32.041 1.00 88.50 842 ALA A O 1
ATOM 6676 N N . LYS A 1 843 ? -19.635 -13.293 32.249 1.00 88.12 843 LYS A N 1
ATOM 6677 C CA . LYS A 1 843 ? -18.741 -12.452 31.432 1.00 88.12 843 LYS A CA 1
ATOM 6678 C C . LYS A 1 843 ? -19.199 -12.375 29.977 1.00 88.12 843 LYS A C 1
ATOM 6680 O O . LYS A 1 843 ? -19.191 -11.296 29.394 1.00 88.12 843 LYS A O 1
ATOM 6685 N N . VAL A 1 844 ? -19.597 -13.516 29.411 1.00 88.62 844 VAL A N 1
ATOM 6686 C CA . VAL A 1 844 ? -20.087 -13.613 28.031 1.00 88.62 844 VAL A CA 1
ATOM 6687 C C . VAL A 1 844 ? -21.406 -12.856 27.876 1.00 88.62 844 VAL A C 1
ATOM 6689 O O . VAL A 1 844 ? -21.494 -11.988 27.017 1.00 88.62 844 VAL A O 1
ATOM 6692 N N . GLU A 1 845 ? -22.398 -13.117 28.732 1.00 85.50 845 GLU A N 1
ATOM 6693 C CA . GLU A 1 845 ? -23.716 -12.464 28.671 1.00 85.50 845 GLU A CA 1
ATOM 6694 C C . GLU A 1 845 ? -23.590 -10.943 28.770 1.00 85.50 845 GLU A C 1
ATOM 6696 O O . GLU A 1 845 ? -24.177 -10.223 27.969 1.00 85.50 845 GLU A O 1
ATOM 6701 N N . ARG A 1 846 ? -22.763 -10.450 29.694 1.00 85.38 846 ARG A N 1
ATOM 6702 C CA . ARG A 1 846 ? -22.534 -9.018 29.890 1.00 85.38 846 ARG A CA 1
ATOM 6703 C C . ARG A 1 846 ? -22.013 -8.312 28.636 1.00 85.38 846 ARG A C 1
ATOM 6705 O O . ARG A 1 846 ? -22.453 -7.204 28.356 1.00 85.38 846 ARG A O 1
ATOM 6712 N N . ILE A 1 847 ? -21.078 -8.922 27.905 1.00 85.25 847 ILE A N 1
ATOM 6713 C CA . ILE A 1 847 ? -20.514 -8.316 26.688 1.00 85.25 847 ILE A CA 1
ATOM 6714 C C . ILE A 1 847 ? -21.514 -8.407 25.530 1.00 85.25 847 ILE A C 1
ATOM 6716 O O . ILE A 1 847 ? -21.693 -7.436 24.812 1.00 85.25 847 ILE A O 1
ATOM 6720 N N . LEU A 1 848 ? -22.232 -9.522 25.396 1.00 81.69 848 LEU A N 1
ATOM 6721 C CA . LEU A 1 848 ? -23.245 -9.701 24.343 1.00 81.69 848 LEU A CA 1
ATOM 6722 C C . LEU A 1 848 ? -24.515 -8.870 24.546 1.00 81.69 848 LEU A C 1
ATOM 6724 O O . LEU A 1 848 ? -25.376 -8.805 23.683 1.00 81.69 848 LEU A O 1
ATOM 6728 N N . THR A 1 849 ? -24.663 -8.269 25.723 1.00 78.44 849 THR A N 1
ATOM 6729 C CA . THR A 1 849 ? -25.788 -7.386 26.031 1.00 78.44 849 THR A CA 1
ATOM 6730 C C . THR A 1 849 ? -25.629 -6.002 25.392 1.00 78.44 849 THR A C 1
ATOM 6732 O O . THR A 1 849 ? -26.611 -5.275 25.223 1.00 78.44 849 THR A O 1
ATOM 6735 N N . THR A 1 850 ? -24.395 -5.603 25.073 1.00 77.19 850 THR A N 1
ATOM 6736 C CA . THR A 1 850 ? -24.128 -4.333 24.393 1.00 77.19 850 THR A CA 1
ATOM 6737 C C . THR A 1 850 ? -24.312 -4.507 22.886 1.00 77.19 850 THR A C 1
ATOM 6739 O O . THR A 1 850 ? -23.802 -5.496 22.365 1.00 77.19 850 THR A O 1
ATOM 6742 N N . PRO A 1 851 ? -24.975 -3.571 22.180 1.00 73.88 851 PRO A N 1
ATOM 6743 C CA . PRO A 1 851 ? -25.128 -3.659 20.728 1.00 73.88 851 PRO A CA 1
ATOM 6744 C C . PRO A 1 851 ? -23.754 -3.679 20.036 1.00 73.88 851 PRO A C 1
ATOM 6746 O O . PRO A 1 851 ? -22.906 -2.827 20.323 1.00 73.88 851 PRO A O 1
ATOM 6749 N N . GLY A 1 852 ? -23.527 -4.660 19.155 1.00 72.19 852 GLY A N 1
ATOM 6750 C CA . GLY A 1 852 ? -22.242 -4.882 18.476 1.00 72.19 852 GLY A CA 1
ATOM 6751 C C . GLY A 1 852 ? -21.156 -5.486 19.381 1.00 72.19 852 GLY A C 1
ATOM 6752 O O . GLY A 1 852 ? -19.954 -5.353 19.118 1.00 72.19 852 GLY A O 1
ATOM 6753 N N . GLY A 1 853 ? -21.555 -6.116 20.486 1.00 79.19 853 GLY A N 1
ATOM 6754 C CA . GLY A 1 853 ? -20.678 -6.705 21.485 1.00 79.19 853 GLY A CA 1
ATOM 6755 C C . GLY A 1 853 ? -20.011 -7.980 20.978 1.00 79.19 853 GLY A C 1
ATOM 6756 O O . GLY A 1 853 ? -20.561 -9.067 21.083 1.00 79.19 853 GLY A O 1
ATOM 6757 N N . SER A 1 854 ? -18.776 -7.876 20.489 1.00 84.62 854 SER A N 1
ATOM 6758 C CA . SER A 1 854 ? -18.018 -9.028 19.975 1.00 84.62 854 SER A CA 1
ATOM 6759 C C . SER A 1 854 ? -17.017 -9.587 20.997 1.00 84.62 854 SER A C 1
ATOM 6761 O O . SER A 1 854 ? -16.418 -8.837 21.773 1.00 84.62 854 SER A O 1
ATOM 6763 N N . LEU A 1 855 ? -16.786 -10.909 20.993 1.00 87.62 855 LEU A N 1
ATOM 6764 C CA . LEU A 1 855 ? -15.862 -11.579 21.927 1.00 87.62 855 LEU A CA 1
ATOM 6765 C C . LEU A 1 855 ? -14.768 -12.399 21.234 1.00 87.62 855 LEU A C 1
ATOM 6767 O O . LEU A 1 855 ? -15.022 -13.177 20.315 1.00 87.62 855 LEU A O 1
ATOM 6771 N N . LEU A 1 856 ? -13.555 -12.322 21.796 1.00 88.06 856 LEU A N 1
ATOM 6772 C CA . LEU A 1 856 ? -12.434 -13.219 21.501 1.00 88.06 856 LEU A CA 1
ATOM 6773 C C . LEU A 1 856 ? -12.174 -14.135 22.706 1.00 88.06 856 LEU A C 1
ATOM 6775 O O . LEU A 1 856 ? -11.630 -13.707 23.726 1.00 88.06 856 LEU A O 1
ATOM 6779 N N . LEU A 1 857 ? -12.562 -15.408 22.607 1.00 86.81 857 LEU A N 1
ATOM 6780 C CA . LEU A 1 857 ? -12.467 -16.362 23.720 1.00 86.81 857 LEU A CA 1
ATOM 6781 C C . LEU A 1 857 ? -11.205 -17.235 23.634 1.00 86.81 857 LEU A C 1
ATOM 6783 O O . LEU A 1 857 ? -11.222 -18.353 23.106 1.00 86.81 857 LEU A O 1
ATOM 6787 N N . ILE A 1 858 ? -10.118 -16.755 24.236 1.00 85.38 858 ILE A N 1
ATOM 6788 C CA . ILE A 1 858 ? -8.816 -17.437 24.267 1.00 85.38 858 ILE A CA 1
ATOM 6789 C C . ILE A 1 858 ? -8.763 -18.430 25.435 1.00 85.38 858 ILE A C 1
ATOM 6791 O O . ILE A 1 858 ? -9.058 -18.090 26.579 1.00 85.38 858 ILE A O 1
ATOM 6795 N N . GLY A 1 859 ? -8.371 -19.677 25.171 1.00 82.56 859 GLY A N 1
ATOM 6796 C CA . GLY A 1 859 ? -8.202 -20.675 26.227 1.00 82.56 859 GLY A CA 1
ATOM 6797 C C . GLY A 1 859 ? -7.881 -22.073 25.710 1.00 82.56 859 GLY A C 1
ATOM 6798 O O . GLY A 1 859 ? -7.964 -22.360 24.515 1.00 82.56 859 GLY A O 1
ATOM 6799 N N . ARG A 1 860 ? -7.538 -22.985 26.627 1.00 81.19 860 ARG A N 1
ATOM 6800 C CA . ARG A 1 860 ? -7.317 -24.399 26.285 1.00 81.19 860 ARG A CA 1
ATOM 6801 C C . ARG A 1 860 ? -8.626 -25.060 25.826 1.00 81.19 860 ARG A C 1
ATOM 6803 O O . ARG A 1 860 ? -9.735 -24.630 26.160 1.00 81.19 860 ARG A O 1
ATOM 6810 N N . SER A 1 861 ? -8.516 -26.110 25.018 1.00 79.50 861 SER A N 1
ATOM 6811 C CA . SER A 1 861 ? -9.669 -26.927 24.618 1.00 79.50 861 SER A CA 1
ATOM 6812 C C . SER A 1 861 ? -10.297 -27.607 25.840 1.00 79.50 861 SER A C 1
ATOM 6814 O O . SER A 1 861 ? -9.577 -28.033 26.739 1.00 79.50 861 SER A O 1
ATOM 6816 N N . GLY A 1 862 ? -11.628 -27.717 25.871 1.00 76.38 862 GLY A N 1
ATOM 6817 C CA . GLY A 1 862 ? -12.359 -28.418 26.939 1.00 76.38 862 GLY A CA 1
ATOM 6818 C C . GLY A 1 862 ? -12.863 -27.549 28.100 1.00 76.38 862 GLY A C 1
ATOM 6819 O O . GLY A 1 862 ? -13.630 -28.039 28.914 1.00 76.38 862 GLY A O 1
ATOM 6820 N N . TYR A 1 863 ? -12.536 -26.252 28.147 1.00 77.00 863 TYR A N 1
ATOM 6821 C CA . TYR A 1 863 ? -12.996 -25.321 29.201 1.00 77.00 863 TYR A CA 1
ATOM 6822 C C . TYR A 1 863 ? -14.463 -24.853 29.064 1.00 77.00 863 TYR A C 1
ATOM 6824 O O . TYR A 1 863 ? -14.877 -23.906 29.721 1.00 77.00 863 TYR A O 1
ATOM 6832 N N . GLY A 1 864 ? -15.264 -25.467 28.187 1.00 79.69 864 GLY A N 1
ATOM 6833 C CA . GLY A 1 864 ? -16.692 -25.140 28.066 1.00 79.69 864 GLY A CA 1
ATOM 6834 C C . GLY A 1 864 ? -17.022 -23.770 27.452 1.00 79.69 864 GLY A C 1
ATOM 6835 O O . GLY A 1 864 ? -18.142 -23.300 27.615 1.00 79.69 864 GLY A O 1
ATOM 6836 N N . ARG A 1 865 ? -16.100 -23.135 26.709 1.00 87.06 865 ARG A N 1
ATOM 6837 C CA . ARG A 1 865 ? -16.319 -21.833 26.031 1.00 87.06 865 ARG A CA 1
ATOM 6838 C C . ARG A 1 865 ? -17.549 -21.836 25.115 1.00 87.06 865 ARG A C 1
ATOM 6840 O O . ARG A 1 865 ? -18.442 -21.009 25.264 1.00 87.06 865 ARG A O 1
ATOM 6847 N N . ARG A 1 866 ? -17.631 -22.828 24.221 1.00 86.31 866 ARG A N 1
ATOM 6848 C CA . ARG A 1 866 ? -18.783 -23.033 23.329 1.00 86.31 866 ARG A CA 1
ATOM 6849 C C . ARG A 1 866 ? -20.081 -23.247 24.106 1.00 86.31 866 ARG A C 1
ATOM 6851 O O . ARG A 1 866 ? -21.124 -22.729 23.727 1.00 86.31 866 ARG A O 1
ATOM 6858 N N . SER A 1 867 ? -20.010 -23.988 25.207 1.00 88.31 867 SER A N 1
ATOM 6859 C CA . SER A 1 867 ? -21.154 -24.215 26.088 1.00 88.31 867 SER A CA 1
ATOM 6860 C C . SER A 1 867 ? -21.644 -22.921 26.734 1.00 88.31 867 SER A C 1
ATOM 6862 O O . SER A 1 867 ? -22.848 -22.703 26.793 1.00 88.31 867 SER A O 1
ATOM 6864 N N . ALA A 1 868 ? -20.732 -22.044 27.164 1.00 89.12 868 ALA A N 1
ATOM 6865 C CA . ALA A 1 868 ? -21.088 -20.755 27.749 1.00 89.12 868 ALA A CA 1
ATOM 6866 C C . ALA A 1 868 ? -21.840 -19.855 26.753 1.00 89.12 868 ALA A C 1
ATOM 6868 O O . ALA A 1 868 ? -22.860 -19.278 27.119 1.00 89.12 868 ALA A O 1
ATOM 6869 N N . ILE A 1 869 ? -21.398 -19.808 25.490 1.00 89.19 869 ILE A N 1
ATOM 6870 C CA . ILE A 1 869 ? -22.077 -19.049 24.423 1.00 89.19 869 ILE A CA 1
ATOM 6871 C C . ILE A 1 869 ? -23.466 -19.622 24.136 1.00 89.19 869 ILE A C 1
ATOM 6873 O O . ILE A 1 869 ? -24.433 -18.873 24.060 1.00 89.19 869 ILE A O 1
ATOM 6877 N N . LYS A 1 870 ? -23.600 -20.951 24.038 1.00 88.12 870 LYS A N 1
ATOM 6878 C CA . LYS A 1 870 ? -24.906 -21.604 23.843 1.00 88.12 870 LYS A CA 1
ATOM 6879 C C . LYS A 1 870 ? -25.894 -21.247 24.957 1.00 88.12 870 LYS A C 1
ATOM 6881 O O . LYS A 1 870 ? -27.036 -20.891 24.677 1.00 88.12 870 LYS A O 1
ATOM 6886 N N . ILE A 1 871 ? -25.441 -21.271 26.211 1.00 88.00 871 ILE A N 1
ATOM 6887 C CA . ILE A 1 871 ? -26.264 -20.885 27.366 1.00 88.00 871 ILE A CA 1
ATOM 6888 C C . ILE A 1 871 ? -26.645 -19.399 27.294 1.00 88.00 871 ILE A C 1
ATOM 6890 O O . ILE A 1 871 ? -27.812 -19.074 27.496 1.00 88.00 871 ILE A O 1
ATOM 6894 N N . ALA A 1 872 ? -25.698 -18.510 26.975 1.00 87.06 872 ALA A N 1
ATOM 6895 C CA . ALA A 1 872 ? -25.966 -17.078 26.828 1.00 87.06 872 ALA A CA 1
ATOM 6896 C C . ALA A 1 872 ? -26.978 -16.796 25.700 1.00 87.06 872 ALA A C 1
ATOM 6898 O O . ALA A 1 872 ? -27.952 -16.080 25.923 1.00 87.06 872 ALA A O 1
ATOM 6899 N N . SER A 1 873 ? -26.826 -17.450 24.540 1.00 85.62 873 SER A N 1
ATOM 6900 C CA . SER A 1 873 ? -27.752 -17.323 23.403 1.00 85.62 873 SER A CA 1
ATOM 6901 C C . SER A 1 873 ? -29.182 -17.724 23.763 1.00 85.62 873 SER A C 1
ATOM 6903 O O . SER A 1 873 ? -30.124 -16.999 23.460 1.00 85.62 873 SER A O 1
ATOM 6905 N N . SER A 1 874 ? -29.352 -18.813 24.523 1.00 84.38 874 SER A N 1
ATOM 6906 C CA . SER A 1 874 ? -30.672 -19.260 24.979 1.00 84.38 874 SER A CA 1
ATOM 6907 C C . SER A 1 874 ? -31.342 -18.278 25.939 1.00 84.38 874 SER A C 1
ATOM 6909 O O . SER A 1 874 ? -32.569 -18.234 25.984 1.00 84.38 874 SER A O 1
ATOM 6911 N N . ARG A 1 875 ? -30.560 -17.537 26.736 1.00 82.69 875 ARG A N 1
ATOM 6912 C CA . ARG A 1 875 ? -31.082 -16.568 27.712 1.00 82.69 875 ARG A CA 1
ATOM 6913 C C . ARG A 1 875 ? -31.527 -15.274 27.053 1.00 82.69 875 ARG A C 1
ATOM 6915 O O . ARG A 1 875 ? -32.566 -14.747 27.430 1.00 82.69 875 ARG A O 1
ATOM 6922 N N . GLN A 1 876 ? -30.750 -14.789 26.089 1.00 77.50 876 GLN A N 1
ATOM 6923 C CA . GLN A 1 876 ? -31.087 -13.576 25.343 1.00 77.50 876 GLN A CA 1
ATOM 6924 C C . GLN A 1 876 ? -32.098 -13.851 24.220 1.00 77.50 876 GLN A C 1
ATOM 6926 O O . GLN A 1 876 ? -32.759 -12.938 23.742 1.00 77.50 876 GLN A O 1
ATOM 6931 N N . GLY A 1 877 ? -32.277 -15.118 23.831 1.00 79.00 877 GLY A N 1
ATOM 6932 C CA . GLY A 1 877 ? -33.120 -15.488 22.695 1.00 79.00 877 GLY A CA 1
ATOM 6933 C C . GLY A 1 877 ? -32.482 -15.146 21.347 1.00 79.00 877 GLY A C 1
ATOM 6934 O O . GLY A 1 877 ? -33.196 -15.069 20.352 1.00 79.00 877 GLY A O 1
ATOM 6935 N N . ALA A 1 878 ? -31.161 -14.949 21.326 1.00 81.38 878 ALA A N 1
ATOM 6936 C CA . ALA A 1 878 ? -30.389 -14.654 20.129 1.00 81.38 878 ALA A CA 1
ATOM 6937 C C . ALA A 1 878 ? -30.158 -15.918 19.294 1.00 81.38 878 ALA A C 1
ATOM 6939 O O . ALA A 1 878 ? -29.991 -17.030 19.813 1.00 81.38 878 ALA A O 1
ATOM 6940 N N . ARG A 1 879 ? -30.107 -15.748 17.975 1.00 86.00 879 ARG A N 1
ATOM 6941 C CA . ARG A 1 879 ? -29.937 -16.848 17.031 1.00 86.00 879 ARG A CA 1
ATOM 6942 C C . ARG A 1 879 ? -28.464 -17.208 16.872 1.00 86.00 879 ARG A C 1
ATOM 6944 O O . ARG A 1 879 ? -27.688 -16.440 16.316 1.00 86.00 879 ARG A O 1
ATOM 6951 N N . LEU A 1 880 ? -28.085 -18.406 17.313 1.00 88.44 880 LEU A N 1
ATOM 6952 C CA . LEU A 1 880 ? -26.714 -18.909 17.189 1.00 88.44 880 LEU A CA 1
ATOM 6953 C C . LEU A 1 880 ? -26.470 -19.565 15.822 1.00 88.44 880 LEU A C 1
ATOM 6955 O O . LEU A 1 880 ? -27.104 -20.567 15.488 1.00 88.44 880 LEU A O 1
ATOM 6959 N N . ILE A 1 881 ? -25.499 -19.051 15.068 1.00 90.25 881 ILE A N 1
ATOM 6960 C CA . ILE A 1 881 ? -25.072 -19.572 13.764 1.00 90.25 881 ILE A CA 1
ATOM 6961 C C . ILE A 1 881 ? -23.614 -20.024 13.864 1.00 90.25 881 ILE A C 1
ATOM 6963 O O . ILE A 1 881 ? -22.749 -19.282 14.313 1.00 90.25 881 ILE A O 1
ATOM 6967 N N . CYS A 1 882 ? -23.329 -21.260 13.452 1.00 89.19 882 CYS A N 1
ATOM 6968 C CA . CYS A 1 882 ? -21.966 -21.783 13.316 1.00 89.19 882 CYS A CA 1
ATOM 6969 C C . CYS A 1 882 ? -21.686 -21.969 11.816 1.00 89.19 882 CYS A C 1
ATOM 6971 O O . CYS A 1 882 ? -22.397 -22.764 11.195 1.00 89.19 882 CYS A O 1
ATOM 6973 N N . PRO A 1 883 ? -20.717 -21.254 11.220 1.00 88.94 883 PRO A N 1
ATOM 6974 C CA . PRO A 1 883 ? -20.468 -21.327 9.789 1.00 88.94 883 PRO A CA 1
ATOM 6975 C C . PRO A 1 883 ? -19.828 -22.660 9.397 1.00 88.94 883 PRO A C 1
ATOM 6977 O O . PRO A 1 883 ? -19.068 -23.264 10.151 1.00 88.94 883 PRO A O 1
ATOM 6980 N N . SER A 1 884 ? -20.124 -23.110 8.184 1.00 87.06 884 SER A N 1
ATOM 6981 C CA . SER A 1 884 ? -19.563 -24.335 7.619 1.00 87.06 884 SER A CA 1
ATOM 6982 C C . SER A 1 884 ? -18.109 -24.142 7.174 1.00 87.06 884 SER A C 1
ATOM 6984 O O . SER A 1 884 ? -17.719 -23.057 6.743 1.00 87.06 884 SER A O 1
ATOM 6986 N N . THR A 1 885 ? -17.318 -25.221 7.172 1.00 85.44 885 THR A N 1
ATOM 6987 C CA . THR A 1 885 ? -15.955 -25.198 6.618 1.00 85.44 885 THR A CA 1
ATOM 6988 C C . THR A 1 885 ? -15.951 -24.998 5.095 1.00 85.44 885 THR A C 1
ATOM 6990 O O . THR A 1 885 ? -16.861 -25.435 4.373 1.00 85.44 885 THR A O 1
ATOM 6993 N N . GLY A 1 886 ? -14.898 -24.340 4.602 1.00 84.88 886 GLY A N 1
ATOM 6994 C CA . GLY A 1 886 ? -14.679 -24.013 3.192 1.00 84.88 886 GLY A CA 1
ATOM 6995 C C . GLY A 1 886 ? -15.238 -22.646 2.772 1.00 84.88 886 GLY A C 1
ATOM 6996 O O . GLY A 1 886 ? -16.418 -22.350 2.961 1.00 84.88 886 GLY A O 1
ATOM 6997 N N . LEU A 1 887 ? -14.399 -21.841 2.106 1.00 84.69 887 LEU A N 1
ATOM 6998 C CA . LEU A 1 887 ? -14.631 -20.416 1.817 1.00 84.69 887 LEU A CA 1
ATOM 6999 C C . LEU A 1 887 ? -16.003 -20.108 1.192 1.00 84.69 887 LEU A C 1
ATOM 7001 O O . LEU A 1 887 ? -16.722 -19.239 1.666 1.00 84.69 887 LEU A O 1
ATOM 7005 N N . ARG A 1 888 ? -16.423 -20.855 0.163 1.00 87.44 888 ARG A N 1
ATOM 7006 C CA . ARG A 1 888 ? -17.706 -20.609 -0.525 1.00 87.44 888 ARG A CA 1
ATOM 7007 C C . ARG A 1 888 ? -18.924 -20.843 0.376 1.00 87.44 888 ARG A C 1
ATOM 7009 O O . ARG A 1 888 ? -19.933 -20.157 0.224 1.00 87.44 888 ARG A O 1
ATOM 7016 N N . ARG A 1 889 ? -18.858 -21.839 1.266 1.00 89.25 889 ARG A N 1
ATOM 7017 C CA . ARG A 1 889 ? -19.943 -22.130 2.217 1.00 89.25 889 ARG A CA 1
ATOM 7018 C C . ARG A 1 889 ? -19.926 -21.112 3.349 1.00 89.25 889 ARG A C 1
ATOM 7020 O O . ARG A 1 889 ? -20.969 -20.542 3.631 1.00 89.25 889 ARG A O 1
ATOM 7027 N N . PHE A 1 890 ? -18.739 -20.801 3.866 1.00 89.50 890 PHE A N 1
ATOM 7028 C CA . PHE A 1 890 ? -18.525 -19.746 4.851 1.00 89.50 890 PHE A CA 1
ATOM 7029 C C . PHE A 1 890 ? -19.111 -18.403 4.391 1.00 89.50 890 PHE A C 1
ATOM 7031 O O . PHE A 1 890 ? -19.922 -17.815 5.097 1.00 89.50 890 PHE A O 1
ATOM 7038 N N . SER A 1 891 ? -18.802 -17.953 3.167 1.00 88.44 891 SER A N 1
ATOM 7039 C CA . SER A 1 891 ? -19.362 -16.714 2.612 1.00 88.44 891 SER A CA 1
ATOM 7040 C C . SER A 1 891 ? -20.887 -16.759 2.486 1.00 88.44 891 SER A C 1
ATOM 7042 O O . SER A 1 891 ? -21.546 -15.744 2.675 1.00 88.44 891 SER A O 1
ATOM 7044 N N . LYS A 1 892 ? -21.472 -17.921 2.169 1.00 91.12 892 LYS A N 1
ATOM 7045 C CA . LYS A 1 892 ? -22.932 -18.072 2.096 1.00 91.12 892 LYS A CA 1
ATOM 7046 C C . LYS A 1 892 ? -23.576 -17.967 3.481 1.00 91.12 892 LYS A C 1
ATOM 7048 O O . LYS A 1 892 ? -24.586 -17.282 3.616 1.00 91.12 892 LYS A O 1
ATOM 7053 N N . ASP A 1 893 ? -22.994 -18.626 4.477 1.00 90.94 893 ASP A N 1
ATOM 7054 C CA . ASP A 1 893 ? -23.481 -18.598 5.857 1.00 90.94 893 ASP A CA 1
ATOM 7055 C C . ASP A 1 893 ? -23.350 -17.182 6.444 1.00 90.94 893 ASP A C 1
ATOM 7057 O O . ASP A 1 893 ? -24.281 -16.704 7.087 1.00 90.94 893 ASP A O 1
ATOM 7061 N N . LEU A 1 894 ? -22.261 -16.473 6.117 1.00 89.56 894 LEU A N 1
ATOM 7062 C CA . LEU A 1 894 ? -22.046 -15.076 6.498 1.00 89.56 894 LEU A CA 1
ATOM 7063 C C . LEU A 1 894 ? -23.055 -14.121 5.839 1.00 89.56 894 LEU A C 1
ATOM 7065 O O . LEU A 1 894 ? -23.636 -13.273 6.507 1.00 89.56 894 LEU A O 1
ATOM 7069 N N . LYS A 1 895 ? -23.332 -14.277 4.535 1.00 90.06 895 LYS A N 1
ATOM 7070 C CA . LYS A 1 895 ? -24.398 -13.508 3.860 1.00 90.06 895 LYS A CA 1
ATOM 7071 C C . LYS A 1 895 ? -25.739 -13.685 4.557 1.00 90.06 895 LYS A C 1
ATOM 7073 O O . LYS A 1 895 ? -26.478 -12.723 4.740 1.00 90.06 895 LYS A O 1
ATOM 7078 N N . TRP A 1 896 ? -26.059 -14.927 4.905 1.00 90.69 896 TRP A N 1
ATOM 7079 C CA . TRP A 1 896 ? -27.324 -15.249 5.541 1.00 90.69 896 TRP A CA 1
ATOM 7080 C C . TRP A 1 896 ? -27.417 -14.648 6.945 1.00 90.69 896 TRP A C 1
ATOM 7082 O O . TRP A 1 896 ? -28.436 -14.047 7.274 1.00 90.69 896 TRP A O 1
ATOM 7092 N N . SER A 1 897 ? -26.346 -14.721 7.741 1.00 89.62 897 SER A N 1
ATOM 7093 C CA . SER A 1 897 ? -26.313 -14.090 9.062 1.00 89.62 897 SER A CA 1
ATOM 7094 C C . SER A 1 897 ? -26.452 -12.565 8.976 1.00 89.62 897 SER A C 1
ATOM 7096 O O . SER A 1 897 ? -27.196 -11.984 9.762 1.00 89.62 897 SER A O 1
ATOM 7098 N N . MET A 1 898 ? -25.805 -11.919 7.998 1.00 86.62 898 MET A N 1
ATOM 7099 C CA . MET A 1 898 ? -25.927 -10.470 7.776 1.00 86.62 898 MET A CA 1
ATOM 7100 C C . MET A 1 898 ? -27.348 -10.063 7.357 1.00 86.62 898 MET A C 1
ATOM 7102 O O . MET A 1 898 ? -27.841 -9.027 7.791 1.00 86.62 898 MET A O 1
ATOM 7106 N N . GLN A 1 899 ? -28.032 -10.874 6.543 1.00 88.44 899 GLN A N 1
ATOM 7107 C CA . GLN A 1 899 ? -29.422 -10.613 6.148 1.00 88.44 899 GLN A CA 1
ATOM 7108 C C . GLN A 1 899 ? -30.393 -10.715 7.331 1.00 88.44 899 GLN A C 1
ATOM 7110 O O . GLN A 1 899 ? -31.265 -9.861 7.467 1.00 88.44 899 GLN A O 1
ATOM 7115 N N . LEU A 1 900 ? -30.223 -11.711 8.205 1.00 87.62 900 LEU A N 1
ATOM 7116 C CA . LEU A 1 900 ? -31.047 -11.863 9.410 1.00 87.62 900 LEU A CA 1
ATOM 7117 C C . LEU A 1 900 ? -30.894 -10.659 10.355 1.00 87.62 900 LEU A C 1
ATOM 7119 O O . LEU A 1 900 ? -31.888 -10.094 10.804 1.00 87.62 900 LEU A O 1
ATOM 7123 N N . ALA A 1 901 ? -29.659 -10.218 10.596 1.00 84.94 901 ALA A N 1
ATOM 7124 C CA . ALA A 1 901 ? -29.402 -9.073 11.468 1.00 84.94 901 ALA A CA 1
ATOM 7125 C C . ALA A 1 901 ? -29.827 -7.736 10.836 1.00 84.94 901 ALA A C 1
ATOM 7127 O O . ALA A 1 901 ? -30.481 -6.921 11.481 1.00 84.94 901 ALA A O 1
ATOM 7128 N N . GLY A 1 902 ? -29.474 -7.498 9.569 1.00 81.12 902 GLY A N 1
ATOM 7129 C CA . GLY A 1 902 ? -29.666 -6.198 8.925 1.00 81.12 902 GLY A CA 1
ATOM 7130 C C . GLY A 1 902 ? -31.032 -5.979 8.263 1.00 81.12 902 GLY A C 1
ATOM 7131 O O . GLY A 1 902 ? -31.405 -4.828 8.061 1.00 81.12 902 GLY A O 1
ATOM 7132 N N . VAL A 1 903 ? -31.774 -7.039 7.906 1.00 84.25 903 VAL A N 1
ATOM 7133 C CA . VAL A 1 903 ? -33.113 -6.927 7.282 1.00 84.25 903 VAL A CA 1
ATOM 7134 C C . VAL A 1 903 ? -34.228 -7.322 8.240 1.00 84.25 903 VAL A C 1
ATOM 7136 O O . VAL A 1 903 ? -35.230 -6.618 8.325 1.00 84.25 903 VAL A O 1
ATOM 7139 N N . GLU A 1 904 ? -34.079 -8.445 8.945 1.00 82.06 904 GLU A N 1
ATOM 7140 C CA . GLU A 1 904 ? -35.126 -8.942 9.849 1.00 82.06 904 GLU A CA 1
ATOM 7141 C C . GLU A 1 904 ? -35.051 -8.310 11.250 1.00 82.06 904 GLU A C 1
ATOM 7143 O O . GLU A 1 904 ? -36.031 -8.377 11.995 1.00 82.06 904 GLU A O 1
ATOM 7148 N N . GLY A 1 905 ? -33.923 -7.675 11.596 1.00 77.19 905 GLY A N 1
ATOM 7149 C CA . GLY A 1 905 ? -33.695 -7.086 12.919 1.00 77.19 905 GLY A CA 1
ATOM 7150 C C . GLY A 1 905 ? -33.606 -8.139 14.029 1.00 77.19 905 GLY A C 1
ATOM 7151 O O . GLY A 1 905 ? -33.965 -7.867 15.173 1.00 77.19 905 GLY A O 1
ATOM 7152 N N . GLU A 1 906 ? -33.198 -9.371 13.700 1.00 82.12 906 GLU A N 1
ATOM 7153 C CA . GLU A 1 906 ? -32.970 -10.421 14.697 1.00 82.12 906 GLU A CA 1
ATOM 7154 C C . GLU A 1 906 ? -31.571 -10.277 15.314 1.00 82.12 906 GLU A C 1
ATOM 7156 O O . GLU A 1 906 ? -30.597 -10.036 14.604 1.00 82.12 906 GLU A O 1
ATOM 7161 N N . GLN A 1 907 ? -31.436 -10.499 16.627 1.00 81.62 907 GLN A N 1
ATOM 7162 C CA . GLN A 1 907 ? -30.118 -10.589 17.264 1.00 81.62 907 GLN A CA 1
ATOM 7163 C C . GLN A 1 907 ? -29.432 -11.901 16.850 1.00 81.62 907 GLN A C 1
ATOM 7165 O O . GLN A 1 907 ? -29.935 -12.996 17.135 1.00 81.62 907 GLN A O 1
ATOM 7170 N N . VAL A 1 908 ? -28.277 -11.799 16.187 1.00 86.81 908 VAL A N 1
ATOM 7171 C CA . VAL A 1 908 ? -27.550 -12.945 15.620 1.00 86.81 908 VAL A CA 1
ATOM 7172 C C . VAL A 1 908 ? -26.171 -13.081 16.248 1.00 86.81 908 VAL A C 1
ATOM 7174 O O . VAL A 1 908 ? -25.408 -12.124 16.323 1.00 86.81 908 VAL A O 1
ATOM 7177 N N . TYR A 1 909 ? -25.841 -14.311 16.648 1.00 88.12 909 TYR A N 1
ATOM 7178 C CA . TYR A 1 909 ? -24.547 -14.698 17.201 1.00 88.12 909 TYR A CA 1
ATOM 7179 C C . TYR A 1 909 ? -23.784 -15.579 16.217 1.00 88.12 909 TYR A C 1
ATOM 7181 O O . TYR A 1 909 ? -24.164 -16.736 16.002 1.00 88.12 909 TYR A O 1
ATOM 7189 N N . LEU A 1 910 ? -22.684 -15.074 15.655 1.00 89.94 910 LEU A N 1
ATOM 7190 C CA . LEU A 1 910 ? -21.851 -15.833 14.718 1.00 89.94 910 LEU A CA 1
ATOM 7191 C C . LEU A 1 910 ? -20.664 -16.507 15.422 1.00 89.94 910 LEU A C 1
ATOM 7193 O O . LEU A 1 910 ? -19.664 -15.870 15.736 1.00 89.94 910 LEU A O 1
ATOM 7197 N N . LEU A 1 911 ? -20.735 -17.824 15.625 1.00 90.69 911 LEU A N 1
ATOM 7198 C CA . LEU A 1 911 ? -19.701 -18.603 16.309 1.00 90.69 911 LEU A CA 1
ATOM 7199 C C . LEU A 1 911 ? -18.613 -19.134 15.364 1.00 90.69 911 LEU A C 1
ATOM 7201 O O . LEU A 1 911 ? -18.742 -20.240 14.835 1.00 90.69 911 LEU A O 1
ATOM 7205 N N . VAL A 1 912 ? -17.502 -18.410 15.204 1.00 89.81 912 VAL A N 1
ATOM 7206 C CA . VAL A 1 912 ? -16.339 -18.872 14.422 1.00 89.81 912 VAL A CA 1
ATOM 7207 C C . VAL A 1 912 ? -15.331 -19.581 15.333 1.00 89.81 912 VAL A C 1
ATOM 7209 O O . VAL A 1 912 ? -14.941 -19.030 16.353 1.00 89.81 912 VAL A O 1
ATOM 7212 N N . GLU A 1 913 ? -14.888 -20.791 14.976 1.00 88.12 913 GLU A N 1
ATOM 7213 C CA . GLU A 1 913 ? -13.898 -21.600 15.712 1.00 88.12 913 GLU A CA 1
ATOM 7214 C C . GLU A 1 913 ? -12.653 -21.811 14.835 1.00 88.12 913 GLU A C 1
ATOM 7216 O O . GLU A 1 913 ? -12.760 -21.749 13.612 1.00 88.12 913 GLU A O 1
ATOM 7221 N N . ASP A 1 914 ? -11.498 -22.126 15.437 1.00 86.06 914 ASP A N 1
ATOM 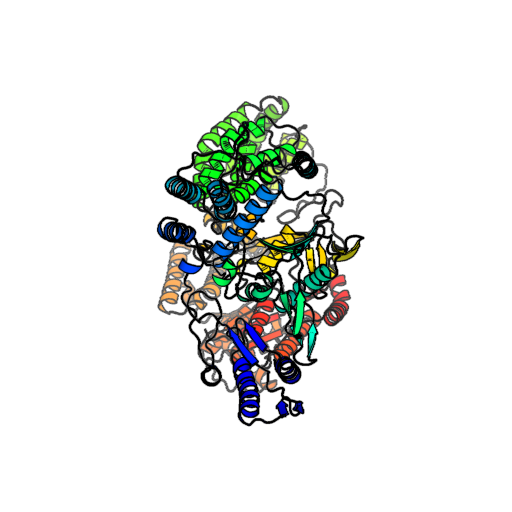7222 C CA . ASP A 1 914 ? -10.224 -22.381 14.729 1.00 86.06 914 ASP A CA 1
ATOM 7223 C C . ASP A 1 914 ? -10.371 -23.264 13.476 1.00 86.06 914 ASP A C 1
ATOM 7225 O O . ASP A 1 914 ? -9.764 -23.005 12.445 1.00 86.06 914 ASP A O 1
ATOM 7229 N N . HIS A 1 915 ? -11.189 -24.318 13.548 1.00 85.19 915 HIS A N 1
ATOM 7230 C CA . HIS A 1 915 ? -11.357 -25.267 12.445 1.00 85.19 915 HIS A CA 1
ATOM 7231 C C . HIS A 1 915 ? -12.255 -24.754 11.307 1.00 85.19 915 HIS A C 1
ATOM 7233 O O . HIS A 1 915 ? -12.278 -25.366 10.244 1.00 85.19 915 HIS A O 1
ATOM 7239 N N . HIS A 1 916 ? -12.995 -23.659 11.512 1.00 85.06 916 HIS A N 1
ATOM 7240 C CA . HIS A 1 916 ? -13.735 -22.971 10.451 1.00 85.06 916 HIS A CA 1
ATOM 7241 C C . HIS A 1 916 ? -12.807 -22.093 9.591 1.00 85.06 916 HIS A C 1
ATOM 7243 O O . HIS A 1 916 ? -13.134 -21.808 8.439 1.00 85.06 916 HIS A O 1
ATOM 7249 N N . ILE A 1 917 ? -11.648 -21.690 10.127 1.00 85.50 917 ILE A N 1
ATOM 7250 C CA . ILE A 1 917 ? -10.667 -20.824 9.462 1.00 85.50 917 ILE A CA 1
ATOM 7251 C C . ILE A 1 917 ? -9.569 -21.696 8.836 1.00 85.50 917 ILE A C 1
ATOM 7253 O O . ILE A 1 917 ? -8.519 -21.935 9.426 1.00 85.50 917 ILE A O 1
ATOM 7257 N N . GLU A 1 918 ? -9.819 -22.198 7.627 1.00 82.62 918 GLU A N 1
ATOM 7258 C CA . GLU A 1 918 ? -8.812 -22.942 6.847 1.00 82.62 918 GLU A CA 1
ATOM 7259 C C . GLU A 1 918 ? -7.900 -22.017 6.019 1.00 82.62 918 GLU A C 1
ATOM 7261 O O . GLU A 1 918 ? -6.755 -22.364 5.734 1.00 82.62 918 GLU A O 1
ATOM 7266 N N . ASP A 1 919 ? -8.417 -20.848 5.632 1.00 79.38 919 ASP A N 1
ATOM 7267 C CA . ASP A 1 919 ? -7.775 -19.866 4.753 1.00 79.38 919 ASP A CA 1
ATOM 7268 C C . ASP A 1 919 ? -7.716 -18.497 5.455 1.00 79.38 919 ASP A C 1
ATOM 7270 O O . ASP A 1 919 ? -8.683 -18.103 6.115 1.00 79.38 919 ASP A O 1
ATOM 7274 N N . GLU A 1 920 ? -6.617 -17.751 5.280 1.00 78.88 920 GLU A N 1
ATOM 7275 C CA . GLU A 1 920 ? -6.478 -16.368 5.774 1.00 78.88 920 GLU A CA 1
ATOM 7276 C C . GLU A 1 920 ? -7.623 -15.482 5.261 1.00 78.88 920 GLU A C 1
ATOM 7278 O O . GLU A 1 920 ? -8.119 -14.628 5.993 1.00 78.88 920 GLU A O 1
ATOM 7283 N N . SER A 1 921 ? -8.128 -15.758 4.053 1.00 77.69 921 SER A N 1
ATOM 7284 C CA . SER A 1 921 ? -9.256 -15.033 3.459 1.00 77.69 921 SER A CA 1
ATOM 7285 C C . SER A 1 921 ? -10.523 -15.073 4.323 1.00 77.69 921 SER A C 1
ATOM 7287 O O . SER A 1 921 ? -11.272 -14.101 4.362 1.00 77.69 921 SER A O 1
ATOM 7289 N N . ALA A 1 922 ? -10.788 -16.182 5.027 1.00 81.06 922 ALA A N 1
ATOM 7290 C CA . ALA A 1 922 ? -11.960 -16.295 5.898 1.00 81.06 922 ALA A CA 1
ATOM 7291 C C . ALA A 1 922 ? -11.815 -15.421 7.154 1.00 81.06 922 ALA A C 1
ATOM 7293 O O . ALA A 1 922 ? -12.784 -14.799 7.588 1.00 81.06 922 ALA A O 1
ATOM 7294 N N . LEU A 1 923 ? -10.599 -15.326 7.702 1.00 83.19 923 LEU A N 1
ATOM 7295 C CA . LEU A 1 923 ? -10.297 -14.426 8.814 1.00 83.19 923 LEU A CA 1
ATOM 7296 C C . LEU A 1 923 ? -10.433 -12.959 8.388 1.00 83.19 923 LEU A C 1
ATOM 7298 O O . LEU A 1 923 ? -11.042 -12.174 9.111 1.00 83.19 923 LEU A O 1
ATOM 7302 N N . ASP A 1 924 ? -9.938 -12.603 7.201 1.00 75.62 924 ASP A N 1
ATOM 7303 C CA . ASP A 1 924 ? -10.060 -11.248 6.651 1.00 75.62 924 ASP A CA 1
ATOM 7304 C C . ASP A 1 924 ? -11.528 -10.837 6.440 1.00 75.62 924 ASP A C 1
ATOM 7306 O O . ASP A 1 924 ? -11.884 -9.681 6.683 1.00 75.62 924 ASP A O 1
ATOM 7310 N N . MET A 1 925 ? -12.409 -11.772 6.055 1.00 78.38 925 MET A N 1
ATOM 7311 C CA . MET A 1 925 ? -13.856 -11.516 5.990 1.00 78.38 925 MET A CA 1
ATOM 7312 C C . MET A 1 925 ? -14.424 -11.168 7.368 1.00 78.38 925 MET A C 1
ATOM 7314 O O . MET A 1 925 ? -15.094 -10.148 7.496 1.00 78.38 925 MET A O 1
ATOM 7318 N N . VAL A 1 926 ? -14.124 -11.959 8.403 1.00 83.25 926 VAL A N 1
ATOM 7319 C CA . VAL A 1 926 ? -14.602 -11.694 9.776 1.00 83.25 926 VAL A CA 1
ATOM 7320 C C . VAL A 1 926 ? -14.070 -10.359 10.298 1.00 83.25 926 VAL A C 1
ATOM 7322 O O . VAL A 1 926 ? -14.819 -9.564 10.856 1.00 83.25 926 VAL A O 1
ATOM 7325 N N . LEU A 1 927 ? -12.789 -10.063 10.068 1.00 76.12 927 LEU A N 1
ATOM 7326 C CA . LEU A 1 927 ? -12.199 -8.777 10.446 1.00 76.12 927 LEU A CA 1
ATOM 7327 C C . LEU A 1 927 ? -12.842 -7.597 9.701 1.00 76.12 927 LEU A C 1
ATOM 7329 O O . LEU A 1 927 ? -12.967 -6.507 10.265 1.00 76.12 927 LEU A O 1
ATOM 7333 N N . SER A 1 928 ? -13.266 -7.797 8.451 1.00 73.06 928 SER A N 1
ATOM 7334 C CA . SER A 1 928 ? -13.963 -6.765 7.673 1.00 73.06 928 SER A CA 1
ATOM 7335 C C . SER A 1 928 ? -15.349 -6.480 8.254 1.00 73.06 928 SER A C 1
ATOM 7337 O O . SER A 1 928 ? -15.688 -5.316 8.465 1.00 73.06 928 SER A O 1
ATOM 7339 N N . VAL A 1 929 ? -16.095 -7.523 8.637 1.00 78.50 929 VAL A N 1
ATOM 7340 C CA . VAL A 1 929 ? -17.386 -7.360 9.323 1.00 78.50 929 VAL A CA 1
ATOM 7341 C C . VAL A 1 929 ? -17.216 -6.635 10.658 1.00 78.50 929 VAL A C 1
ATOM 7343 O O . VAL A 1 929 ? -17.881 -5.632 10.891 1.00 78.50 929 VAL A O 1
ATOM 7346 N N . LEU A 1 930 ? -16.250 -7.043 11.484 1.00 75.31 930 LEU A N 1
ATOM 7347 C CA . LEU A 1 930 ? -15.982 -6.410 12.781 1.00 75.31 930 LEU A CA 1
ATOM 7348 C C . LEU A 1 930 ? -15.575 -4.931 12.689 1.00 75.31 930 LEU A C 1
ATOM 7350 O O . LEU A 1 930 ? -15.812 -4.156 13.616 1.00 75.31 930 LEU A O 1
ATOM 7354 N N . SER A 1 931 ? -14.886 -4.539 11.616 1.00 69.12 931 SER A N 1
ATOM 7355 C CA . SER A 1 931 ? -14.314 -3.193 11.487 1.00 69.12 931 SER A CA 1
ATOM 7356 C C . SER A 1 931 ? -15.203 -2.204 10.739 1.00 69.12 931 SER A C 1
ATOM 7358 O O . SER A 1 931 ? -15.223 -1.028 11.117 1.00 69.12 931 SER A O 1
ATOM 7360 N N . ALA A 1 932 ? -15.895 -2.666 9.697 1.00 65.62 932 ALA A N 1
ATOM 7361 C CA . ALA A 1 932 ? -16.683 -1.837 8.786 1.00 65.62 932 ALA A CA 1
ATOM 7362 C C . ALA A 1 932 ? -18.168 -2.222 8.746 1.00 65.62 932 ALA A C 1
ATOM 7364 O O . ALA A 1 932 ? -18.985 -1.461 8.236 1.00 65.62 932 ALA A O 1
ATOM 7365 N N . GLY A 1 933 ? -18.534 -3.390 9.275 1.00 69.12 933 GLY A N 1
ATOM 7366 C CA . GLY A 1 933 ? -19.882 -3.922 9.134 1.00 69.12 933 GLY A CA 1
ATOM 7367 C C . GLY A 1 933 ? -20.191 -4.438 7.721 1.00 69.12 933 GLY A C 1
ATOM 7368 O O . GLY A 1 933 ? -21.347 -4.650 7.368 1.00 69.12 933 GLY A O 1
ATOM 7369 N N . GLU A 1 934 ? -19.172 -4.626 6.882 1.00 72.00 934 GLU A N 1
ATOM 7370 C CA . GLU A 1 934 ? -19.330 -5.111 5.515 1.00 72.00 934 GLU A CA 1
ATOM 7371 C C . GLU A 1 934 ? -18.134 -5.958 5.073 1.00 72.00 934 GLU A C 1
ATOM 7373 O O . GLU A 1 934 ? -17.017 -5.813 5.569 1.00 72.00 934 GLU A O 1
ATOM 7378 N N . VAL A 1 935 ? -18.363 -6.839 4.098 1.00 72.38 935 VAL A N 1
ATOM 7379 C CA . VAL A 1 935 ? -17.297 -7.596 3.434 1.00 72.38 935 VAL A CA 1
ATOM 7380 C C . VAL A 1 935 ? -17.232 -7.183 1.967 1.00 72.38 935 VAL A C 1
ATOM 7382 O O . VAL A 1 935 ? -18.159 -7.476 1.197 1.00 72.38 935 VAL A O 1
ATOM 7385 N N . PRO A 1 936 ? -16.128 -6.555 1.530 1.00 64.56 936 PRO A N 1
ATOM 7386 C CA . PRO A 1 936 ? -15.930 -6.228 0.129 1.00 64.56 936 PRO A CA 1
ATOM 7387 C C . PRO A 1 936 ? -15.975 -7.492 -0.733 1.00 64.56 936 PRO A C 1
ATOM 7389 O O . PRO A 1 936 ? -15.221 -8.438 -0.535 1.00 64.56 936 PRO A O 1
ATOM 7392 N N . GLY A 1 937 ? -16.855 -7.509 -1.728 1.00 68.25 937 GLY A N 1
ATOM 7393 C CA . GLY A 1 937 ? -16.959 -8.607 -2.699 1.00 68.25 937 GLY A CA 1
ATOM 7394 C C . GLY A 1 937 ? -17.976 -9.660 -2.330 1.00 68.25 937 GLY A C 1
ATOM 7395 O O . GLY A 1 937 ? -18.212 -10.552 -3.137 1.00 68.25 937 GLY A O 1
ATOM 7396 N N . LEU A 1 938 ? -18.599 -9.540 -1.158 1.00 80.19 938 LEU A N 1
ATOM 7397 C CA . LEU A 1 938 ? -19.542 -10.538 -0.699 1.00 80.19 938 LEU A CA 1
ATOM 7398 C C . LEU A 1 938 ? -20.831 -10.487 -1.523 1.00 80.19 938 LEU A C 1
ATOM 7400 O O . LEU A 1 938 ? -21.163 -11.469 -2.184 1.00 80.19 938 LEU A O 1
ATOM 7404 N N . HIS A 1 939 ? -21.531 -9.353 -1.539 1.00 79.75 939 HIS A N 1
ATOM 7405 C CA . HIS A 1 939 ? -22.767 -9.176 -2.307 1.00 79.75 939 HIS A CA 1
ATOM 7406 C C . HIS A 1 939 ? -22.515 -8.647 -3.725 1.00 79.75 939 HIS A C 1
ATOM 7408 O O . HIS A 1 939 ? -21.617 -7.828 -3.945 1.00 79.75 939 HIS A O 1
ATOM 7414 N N . THR A 1 940 ? -23.324 -9.109 -4.682 1.00 80.75 940 THR A N 1
ATOM 7415 C CA . THR A 1 940 ? -23.391 -8.522 -6.031 1.00 80.75 940 THR A CA 1
ATOM 7416 C C . THR A 1 940 ? -24.227 -7.239 -6.006 1.00 80.75 940 THR A C 1
ATOM 7418 O O . THR A 1 940 ? -25.010 -7.028 -5.081 1.00 80.75 940 THR A O 1
ATOM 7421 N N . SER A 1 941 ? -24.091 -6.376 -7.017 1.00 73.00 941 SER A N 1
ATOM 7422 C CA . SER A 1 941 ? -24.912 -5.158 -7.133 1.00 73.00 941 SER A CA 1
ATOM 7423 C C . SER A 1 941 ? -26.411 -5.473 -7.126 1.00 73.00 941 SER A C 1
ATOM 7425 O O . SER A 1 941 ? -27.162 -4.846 -6.387 1.00 73.00 941 SER A O 1
ATOM 7427 N N . GLU A 1 942 ? -26.820 -6.511 -7.856 1.00 80.62 942 GLU A N 1
ATOM 7428 C CA . GLU A 1 942 ? -28.210 -6.976 -7.921 1.00 80.62 942 GLU A CA 1
ATOM 7429 C C . GLU A 1 942 ? -28.747 -7.442 -6.555 1.00 80.62 942 GLU A C 1
ATOM 7431 O O . GLU A 1 942 ? -29.875 -7.119 -6.180 1.00 80.62 942 GLU A O 1
ATOM 7436 N N . GLU A 1 943 ? -27.938 -8.179 -5.781 1.00 83.19 943 GLU A N 1
ATOM 7437 C CA . GLU A 1 943 ? -28.309 -8.602 -4.424 1.00 83.19 943 GLU A CA 1
ATOM 7438 C C . GLU A 1 943 ? -28.483 -7.393 -3.494 1.00 83.19 943 GLU A C 1
ATOM 7440 O O . GLU A 1 943 ? -29.430 -7.348 -2.706 1.00 83.19 943 GLU A O 1
ATOM 7445 N N . LEU A 1 944 ? -27.591 -6.402 -3.595 1.00 77.38 944 LEU A N 1
ATOM 7446 C CA . LEU A 1 944 ? -27.653 -5.184 -2.787 1.00 77.38 944 LEU A CA 1
ATOM 7447 C C . LEU A 1 944 ? -28.872 -4.325 -3.123 1.00 77.38 944 LEU A C 1
ATOM 7449 O O . LEU A 1 944 ? -29.510 -3.802 -2.212 1.00 77.38 944 LEU A O 1
ATOM 7453 N N . ASP A 1 945 ? -29.242 -4.221 -4.398 1.00 80.38 945 ASP A N 1
ATOM 7454 C CA . ASP A 1 945 ? -30.449 -3.503 -4.815 1.00 80.38 945 ASP A CA 1
ATOM 7455 C C . ASP A 1 945 ? -31.716 -4.181 -4.281 1.00 80.38 945 ASP A C 1
ATOM 7457 O O . ASP A 1 945 ? -32.641 -3.506 -3.815 1.00 80.38 945 ASP A O 1
ATOM 7461 N N . SER A 1 946 ? -31.738 -5.519 -4.271 1.00 86.81 946 SER A N 1
ATOM 7462 C CA . SER A 1 946 ? -32.820 -6.290 -3.657 1.00 86.81 946 SER A CA 1
ATOM 7463 C C . SER A 1 946 ? -32.929 -6.010 -2.154 1.00 86.81 946 SER A C 1
ATOM 7465 O O . SER A 1 946 ? -34.023 -5.710 -1.677 1.00 86.81 946 SER A O 1
ATOM 7467 N N . ILE A 1 947 ? -31.817 -6.052 -1.411 1.00 84.38 947 ILE A N 1
ATOM 7468 C CA . ILE A 1 947 ? -31.788 -5.769 0.038 1.00 84.38 947 ILE A CA 1
ATOM 7469 C C . ILE A 1 947 ? -32.191 -4.313 0.323 1.00 84.38 947 ILE A C 1
ATOM 7471 O O . ILE A 1 947 ? -33.014 -4.038 1.200 1.00 84.38 947 ILE A O 1
ATOM 7475 N N . GLY A 1 948 ? -31.672 -3.365 -0.458 1.00 81.12 948 GLY A N 1
ATOM 7476 C CA . GLY A 1 948 ? -32.027 -1.955 -0.337 1.00 81.12 948 GLY A CA 1
ATOM 7477 C C . GLY A 1 948 ? -33.516 -1.713 -0.590 1.00 81.12 948 GLY A C 1
ATOM 7478 O O . GLY A 1 948 ? -34.138 -0.900 0.092 1.00 81.12 948 GLY A O 1
ATOM 7479 N N . SER A 1 949 ? -34.123 -2.444 -1.530 1.00 85.00 949 SER A N 1
ATOM 7480 C CA . SER A 1 949 ? -35.557 -2.331 -1.806 1.00 85.00 949 SER A CA 1
ATOM 7481 C C . SER A 1 949 ? -36.425 -2.726 -0.606 1.00 85.00 949 SER A C 1
ATOM 7483 O O . SER A 1 949 ? -37.382 -2.010 -0.316 1.00 85.00 949 SER A O 1
ATOM 7485 N N . SER A 1 950 ? -36.054 -3.776 0.140 1.00 86.62 950 SER A N 1
ATOM 7486 C CA . SER A 1 950 ? -36.775 -4.196 1.351 1.00 86.62 950 SER A CA 1
ATOM 7487 C C . SER A 1 950 ? -36.657 -3.206 2.511 1.00 86.62 950 SER A C 1
ATOM 7489 O O . SER A 1 950 ? -37.572 -3.107 3.321 1.00 86.62 950 SER A O 1
ATOM 7491 N N . LEU A 1 951 ? -35.561 -2.446 2.580 1.00 84.19 951 LEU A N 1
ATOM 7492 C CA . LEU A 1 951 ? -35.284 -1.511 3.677 1.00 84.19 951 LEU A CA 1
ATOM 7493 C C . LEU A 1 951 ? -35.780 -0.085 3.422 1.00 84.19 951 LEU A C 1
ATOM 7495 O O . LEU A 1 951 ? -35.743 0.761 4.313 1.00 84.19 951 LEU A O 1
ATOM 7499 N N . ARG A 1 952 ? -36.254 0.202 2.207 1.00 84.31 952 ARG A N 1
ATOM 7500 C CA . ARG A 1 952 ? -36.612 1.559 1.781 1.00 84.31 952 ARG A CA 1
ATOM 7501 C C . ARG A 1 952 ? -37.717 2.186 2.620 1.00 84.31 952 ARG A C 1
ATOM 7503 O O . ARG A 1 952 ? -37.645 3.378 2.909 1.00 84.31 952 ARG A O 1
ATOM 7510 N N . ASP A 1 953 ? -38.733 1.408 2.971 1.00 84.19 953 ASP A N 1
ATOM 7511 C CA . ASP A 1 953 ? -39.867 1.922 3.737 1.00 84.19 953 ASP A CA 1
ATOM 7512 C C . ASP A 1 953 ? -39.489 2.158 5.206 1.00 84.19 953 ASP A C 1
ATOM 7514 O O . ASP A 1 953 ? -39.912 3.163 5.771 1.00 84.19 953 ASP A O 1
ATOM 7518 N N . PHE A 1 954 ? -38.621 1.318 5.783 1.00 81.31 954 PHE A N 1
ATOM 7519 C CA . PHE A 1 954 ? -38.077 1.503 7.136 1.00 81.31 954 PHE A CA 1
ATOM 7520 C C . PHE A 1 954 ? -37.186 2.747 7.226 1.00 81.31 954 PHE A C 1
ATOM 7522 O O . PHE A 1 954 ? -37.435 3.626 8.046 1.00 81.31 954 PHE A O 1
ATOM 7529 N N . ALA A 1 955 ? -36.237 2.903 6.298 1.00 78.62 955 ALA A N 1
ATOM 7530 C CA . ALA A 1 955 ? -35.361 4.076 6.252 1.00 78.62 955 ALA A CA 1
ATOM 7531 C C . ALA A 1 955 ? -36.138 5.397 6.073 1.00 78.62 955 ALA A C 1
ATOM 7533 O O . ALA A 1 955 ? -35.725 6.436 6.582 1.00 78.62 955 ALA A O 1
ATOM 7534 N N . ARG A 1 956 ? -37.275 5.362 5.361 1.00 80.62 956 ARG A N 1
ATOM 7535 C CA . ARG A 1 956 ? -38.182 6.513 5.215 1.00 80.62 956 ARG A CA 1
ATOM 7536 C C . ARG A 1 956 ? -38.981 6.814 6.477 1.00 80.62 956 ARG A C 1
ATOM 7538 O O . ARG A 1 956 ? -39.297 7.971 6.701 1.00 80.62 956 ARG A O 1
ATOM 7545 N N . GLN A 1 957 ? -39.350 5.801 7.257 1.00 83.69 957 GLN A N 1
ATOM 7546 C CA . GLN A 1 957 ? -40.054 6.007 8.526 1.00 83.69 957 GLN A CA 1
ATOM 7547 C C . GLN A 1 957 ? -39.142 6.633 9.586 1.00 83.69 957 GLN A C 1
ATOM 7549 O O . GLN A 1 957 ? -39.621 7.416 10.400 1.00 83.69 957 GLN A O 1
ATOM 7554 N N . GLU A 1 958 ? -37.845 6.320 9.553 1.00 76.50 958 GLU A N 1
ATOM 7555 C CA . GLU A 1 958 ? -36.840 6.858 10.481 1.00 76.50 958 GLU A CA 1
ATOM 7556 C C . GLU A 1 958 ? -36.160 8.149 9.987 1.00 76.50 958 GLU A C 1
ATOM 7558 O O . GLU A 1 958 ? -35.209 8.614 10.612 1.00 76.50 958 GLU A O 1
ATOM 7563 N N . ASP A 1 959 ? -36.622 8.724 8.867 1.00 76.62 959 ASP A N 1
ATOM 7564 C CA . ASP A 1 959 ? -36.039 9.914 8.226 1.00 76.62 959 ASP A CA 1
ATOM 7565 C C . ASP A 1 959 ? -34.504 9.829 8.064 1.00 76.62 959 ASP A C 1
ATOM 7567 O O . ASP A 1 959 ? -33.768 10.803 8.250 1.00 76.62 959 ASP A O 1
ATOM 7571 N N . PHE A 1 960 ? -33.992 8.645 7.705 1.00 68.00 960 PHE A N 1
ATOM 7572 C CA . PHE A 1 960 ? -32.554 8.420 7.592 1.00 68.00 960 PHE A CA 1
ATOM 7573 C C . PHE A 1 960 ? -31.966 9.176 6.379 1.00 68.00 960 PHE A C 1
ATOM 7575 O O . PHE A 1 960 ? -32.362 8.911 5.240 1.00 68.00 960 PHE A O 1
ATOM 7582 N N . PRO A 1 961 ? -30.982 10.080 6.571 1.00 56.75 961 PRO A N 1
ATOM 7583 C CA . PRO A 1 961 ? -30.487 10.958 5.504 1.00 56.75 961 PRO A CA 1
ATOM 7584 C C . PRO A 1 961 ? -29.490 10.285 4.542 1.00 56.75 961 PRO A C 1
ATOM 7586 O O . PRO A 1 961 ? -29.108 10.877 3.534 1.00 56.75 961 PRO A O 1
ATOM 7589 N N . GLY A 1 962 ? -29.014 9.075 4.858 1.00 63.84 962 GLY A N 1
ATOM 7590 C CA . GLY A 1 962 ? -27.972 8.381 4.099 1.00 63.84 962 GLY A CA 1
ATOM 7591 C C . GLY A 1 962 ? -28.490 7.410 3.034 1.00 63.84 962 GLY A C 1
ATOM 7592 O O . GLY A 1 962 ? -29.681 7.285 2.761 1.00 63.84 962 GLY A O 1
ATOM 7593 N N . SER A 1 963 ? -27.563 6.666 2.427 1.00 68.75 963 SER A N 1
ATOM 7594 C CA . SER A 1 963 ? -27.904 5.595 1.484 1.00 68.75 963 SER A CA 1
ATOM 7595 C C . SER A 1 963 ? -28.578 4.405 2.182 1.00 68.75 963 SER A C 1
ATOM 7597 O O . SER A 1 963 ? -28.320 4.123 3.355 1.00 68.75 963 SER A O 1
ATOM 7599 N N . LEU A 1 964 ? -29.369 3.633 1.434 1.00 75.38 964 LEU A N 1
ATOM 7600 C CA . LEU A 1 964 ? -29.989 2.397 1.938 1.00 75.38 964 LEU A CA 1
ATOM 7601 C C . LEU A 1 964 ? -28.945 1.357 2.381 1.00 75.38 964 LEU A C 1
ATOM 7603 O O . LEU A 1 964 ? -29.202 0.572 3.285 1.00 75.38 964 LEU A O 1
ATOM 7607 N N . MET A 1 965 ? -27.744 1.396 1.797 1.00 71.69 965 MET A N 1
ATOM 7608 C CA . MET A 1 965 ? -26.621 0.555 2.215 1.00 71.69 965 MET A CA 1
ATOM 7609 C C . MET A 1 965 ? -26.058 0.973 3.572 1.00 71.69 965 MET A C 1
ATOM 7611 O O . MET A 1 965 ? -25.834 0.124 4.425 1.00 71.69 965 MET A O 1
ATOM 7615 N N . SER A 1 966 ? -25.877 2.275 3.810 1.00 69.06 966 SER A N 1
ATOM 7616 C CA . SER A 1 966 ? -25.468 2.760 5.136 1.00 69.06 966 SER A CA 1
ATOM 7617 C C . SER A 1 966 ? -26.525 2.486 6.202 1.00 69.06 966 SER A C 1
ATOM 7619 O O . SER A 1 966 ? -26.165 2.262 7.352 1.00 69.06 966 SER A O 1
ATOM 7621 N N . TYR A 1 967 ? -27.804 2.462 5.815 1.00 73.94 967 TYR A N 1
ATOM 7622 C CA . TYR A 1 967 ? -28.879 2.033 6.700 1.00 73.94 967 TYR A CA 1
ATOM 7623 C C . TYR A 1 967 ? -28.740 0.547 7.049 1.00 73.94 967 TYR A C 1
ATOM 7625 O O . TYR A 1 967 ? -28.647 0.211 8.221 1.00 73.94 967 TYR A O 1
ATOM 7633 N N . PHE A 1 968 ? -28.591 -0.325 6.044 1.00 79.62 968 PHE A N 1
ATOM 7634 C CA . PHE A 1 968 ? -28.360 -1.759 6.244 1.00 79.62 968 PHE A CA 1
ATOM 7635 C C . PHE A 1 968 ? -27.144 -2.053 7.136 1.00 79.62 968 PHE A C 1
ATOM 7637 O O . PHE A 1 968 ? -27.251 -2.847 8.066 1.00 79.62 968 PHE A O 1
ATOM 7644 N N . ILE A 1 969 ? -26.007 -1.391 6.895 1.00 72.06 969 ILE A N 1
ATOM 7645 C CA . ILE A 1 969 ? -24.794 -1.539 7.717 1.00 72.06 969 ILE A CA 1
ATOM 7646 C C . ILE A 1 969 ? -25.041 -1.021 9.139 1.00 72.06 969 ILE A C 1
ATOM 7648 O O . ILE A 1 969 ? -24.636 -1.663 10.103 1.00 72.06 969 ILE A O 1
ATOM 7652 N N . GLY A 1 970 ? -25.725 0.118 9.285 1.00 68.69 970 GLY A N 1
ATOM 7653 C CA . GLY A 1 970 ? -26.099 0.674 10.586 1.00 68.69 970 GLY A CA 1
ATOM 7654 C C . GLY A 1 970 ? -26.963 -0.288 11.399 1.00 68.69 970 GLY A C 1
ATOM 7655 O O . GLY A 1 970 ? -26.640 -0.560 12.552 1.00 68.69 970 GLY A O 1
ATOM 7656 N N . SER A 1 971 ? -28.000 -0.860 10.782 1.00 69.12 971 SER A N 1
ATOM 7657 C CA . SER A 1 971 ? -28.844 -1.893 11.386 1.00 69.12 971 SER A CA 1
ATOM 7658 C C . SER A 1 971 ? -28.031 -3.139 11.730 1.00 69.12 971 SER A C 1
ATOM 7660 O O . SER A 1 971 ? -28.123 -3.649 12.840 1.00 69.12 971 SER A O 1
ATOM 7662 N N . MET A 1 972 ? -27.162 -3.599 10.831 1.00 71.75 972 MET A N 1
ATOM 7663 C CA . MET A 1 972 ? -26.327 -4.770 11.084 1.00 71.75 972 MET A CA 1
ATOM 7664 C C . MET A 1 972 ? -25.386 -4.559 12.282 1.00 71.75 972 MET A C 1
ATOM 7666 O O . MET A 1 972 ? -25.334 -5.406 13.165 1.00 71.75 972 MET A O 1
ATOM 7670 N N . CYS A 1 973 ? -24.708 -3.414 12.384 1.00 63.16 973 CYS A N 1
ATOM 7671 C CA . CYS A 1 973 ? -23.818 -3.098 13.509 1.00 63.16 973 CYS A CA 1
ATOM 7672 C C . CYS A 1 973 ? -24.533 -3.022 14.874 1.00 63.16 973 CYS A C 1
ATOM 7674 O O . CYS A 1 973 ? -23.863 -3.077 15.903 1.00 63.16 973 CYS A O 1
ATOM 7676 N N . LEU A 1 974 ? -25.865 -2.892 14.901 1.00 55.41 974 LEU A N 1
ATOM 7677 C CA . LEU A 1 974 ? -26.664 -2.925 16.132 1.00 55.41 974 LEU A CA 1
ATOM 7678 C C . LEU A 1 974 ? -27.037 -4.354 16.565 1.00 55.41 974 LEU A C 1
ATOM 7680 O O . LEU A 1 974 ? -27.231 -4.580 17.758 1.00 55.41 974 LEU A O 1
ATOM 7684 N N . TYR A 1 975 ? -27.120 -5.303 15.623 1.00 50.31 975 TYR A N 1
ATOM 7685 C CA . TYR A 1 975 ? -27.704 -6.641 15.834 1.00 50.31 975 TYR A CA 1
ATOM 7686 C C . TYR A 1 975 ? -26.759 -7.816 15.534 1.00 50.31 975 TYR A C 1
ATOM 7688 O O . TYR A 1 975 ? -27.151 -8.980 15.672 1.00 50.31 975 TYR A O 1
ATOM 7696 N N . PHE A 1 976 ? -25.527 -7.526 15.113 1.00 40.59 976 PHE A N 1
ATOM 7697 C CA . PHE A 1 976 ? -24.523 -8.515 14.739 1.00 40.59 976 PHE A CA 1
ATOM 7698 C C . PHE A 1 976 ? -23.426 -8.600 15.801 1.00 40.59 976 PHE A C 1
ATOM 7700 O O . PHE A 1 976 ? -22.536 -7.750 15.864 1.00 40.59 976 PHE A O 1
ATOM 7707 N N . ASP A 1 977 ? -23.500 -9.639 16.635 1.00 41.34 977 ASP A N 1
ATOM 7708 C CA . ASP A 1 977 ? -22.488 -9.935 17.646 1.00 41.34 977 ASP A CA 1
ATOM 7709 C C . ASP A 1 977 ? -21.594 -11.081 17.136 1.00 41.34 977 ASP A C 1
ATOM 7711 O O . ASP A 1 977 ? -22.020 -12.235 16.986 1.00 41.34 977 ASP A O 1
ATOM 7715 N N . ASP A 1 978 ? -20.337 -10.754 16.837 1.00 33.16 978 ASP A N 1
ATOM 7716 C CA . ASP A 1 978 ? -19.376 -11.666 16.218 1.00 33.16 978 ASP A CA 1
ATOM 7717 C C . ASP A 1 978 ? -18.480 -12.364 17.248 1.00 33.16 978 ASP A C 1
ATOM 7719 O O . ASP A 1 978 ? -17.981 -11.766 18.210 1.00 33.16 978 ASP A O 1
ATOM 7723 N N . PHE A 1 979 ? -18.204 -13.650 17.018 1.00 38.59 979 PHE A N 1
ATOM 7724 C CA . PHE A 1 979 ? -17.315 -14.440 17.864 1.00 38.59 979 PHE A CA 1
ATOM 7725 C C . PHE A 1 979 ? -16.144 -14.992 17.061 1.00 38.59 979 PHE A C 1
ATOM 7727 O O . PHE A 1 979 ? -16.321 -15.758 16.116 1.00 38.59 979 PHE A O 1
ATOM 7734 N N . LEU A 1 980 ? -14.934 -14.710 17.538 1.00 33.25 980 LEU A N 1
ATOM 7735 C CA . LEU A 1 980 ? -13.725 -15.435 17.159 1.00 33.25 980 LEU A CA 1
ATOM 7736 C C . LEU A 1 980 ? -13.300 -16.321 18.340 1.00 33.25 980 LEU A C 1
ATOM 7738 O O . LEU A 1 980 ? -12.904 -15.847 19.404 1.00 33.25 980 LEU A O 1
ATOM 7742 N N . LEU A 1 981 ? -13.377 -17.639 18.178 1.00 31.06 981 LEU A N 1
ATOM 7743 C CA . LEU A 1 981 ? -12.719 -18.617 19.046 1.00 31.06 981 LEU A CA 1
ATOM 7744 C C . LEU A 1 981 ? -11.378 -18.981 18.409 1.00 31.06 981 LEU A C 1
ATOM 7746 O O . LEU A 1 981 ? -11.311 -19.906 17.604 1.00 31.06 981 LEU A O 1
ATOM 7750 N N . GLY A 1 982 ? -10.335 -18.237 18.785 1.00 25.86 982 GLY A N 1
ATOM 7751 C CA . GLY A 1 982 ? -8.962 -18.422 18.313 1.00 25.86 982 GLY A CA 1
ATOM 7752 C C . GLY A 1 982 ? -8.034 -19.094 19.338 1.00 25.86 982 GLY A C 1
ATOM 7753 O O . GLY A 1 982 ? -8.062 -18.744 20.524 1.00 25.86 982 GLY A O 1
ATOM 7754 N N . LYS A 1 983 ? -7.159 -20.005 18.898 1.00 25.31 983 LYS A N 1
ATOM 7755 C CA . LYS A 1 983 ? -5.839 -20.240 19.517 1.00 25.31 983 LYS A CA 1
ATOM 7756 C C . LYS A 1 983 ? -4.866 -19.149 19.051 1.00 25.31 983 LYS A C 1
ATOM 7758 O O . LYS A 1 983 ? -4.709 -18.957 17.851 1.00 25.31 983 LYS A O 1
ATOM 7763 N N . ILE A 1 984 ? -4.179 -18.496 19.991 1.00 26.73 984 ILE A N 1
ATOM 7764 C CA . ILE A 1 984 ? -2.884 -17.845 19.720 1.00 26.73 984 ILE A CA 1
ATOM 7765 C C . ILE A 1 984 ? -1.790 -18.807 20.164 1.00 26.73 984 ILE A C 1
ATOM 7767 O O . ILE A 1 984 ? -1.909 -19.323 21.304 1.00 26.73 984 ILE A O 1
#

Organism: Ladona fulva (NCBI:txid123851)

Foldseek 3Di:
DLVVVLVLFQVLHEDEAEAVQLDDQVVLVVVLVVLVQLVVCLVVVHQWTQGPNDIGGGDNSGHYHYYHDDPDDLQAPGHDRDPSSVVSDDDDDPPDDDCCVVDVQVVVLLVCCVVPADDDPLDDSDPLLVVQLVVQLVVVVVVCVVVVLPDDPDDDDDRQDSLNSSLVSNCVQHVLRGDPVRNVVSVVSSCVSRVDPPPPPVVDPPDDPVLLVVVVVVCVVVLADDDSPPSPDDDPAAEAEAEDACLLDDPCQAAWDQDPPVRDTDGHLPRVVLVVQLPDDPSHAYEYEHEYADACPRLVQCLCCLDPQVWRAHPVRDIRHDDPSYYYHYHHPDCSRPGVSSSSSDRHGDDDLVNDDPVRVVVSLVSPDDDDPPVVVLCVPPVVVLLVCCLPPFAFLFPNLSPSLLLSVLLVVQCVVDDPFPLSSLVSNLRSNVQGGDPVRSVVSCVVSVVCNVVRVVVVVVPPPPPVVVVVCCVQAVVVLLVCCLPPFPFLDDDPCRPVQLVVLLVVQVVPDDPDLVSSLVSSLRRNLVRGDPVRSVVSSVVSCVSSVHDDDDDDDDPDDDDDFDDDPPPGDTDDDDDDDDDLPPQWPFDQDPVGTETDGDPDQAAEHEAEAPQVQDADPVLHGNNLSSVLCCLPPQWDQDPVRGIYHYDRYHYHYDHDDDSVCSVVGSRDSSSSSSDRGGDDDDDDPSSVVSVVVVVVCVVVVVVVVVCPVVVPDPCVVVVVVVVVLVVVLVVVVVCCLPPLVVDDDPVVNVVVLVVSLVVCCVPPVCSCSVVVCVQKAWAADLVVLVVCQQHADQAFGGTDIDGNVVLVVVLVVLLVQLVVVDPRPPDDDDPQLSVLLRSLLVQLRHFLRADADEDDPPSCNVVSVSSSCSSSVAAEFEFDADDVRNLVSVVVQLCCQLQVSGQYEYAYAPRNPPDVVSVVQLVCCSPQVDGPPSDDPVRVVVSLVSCVVVCVVVVPPDGSVVSSSVSSSRRYYYYYHDYD

pLDDT: mean 73.2, std 16.36, range [23.33, 94.06]